Protein AF-A0A971T1R3-F1 (afdb_monomer)

Sequence (988 aa):
MELGKTYYGGVLCRIAMGVILSLLMGLSGWADGPVYNLPLEEPESTMHPMETPQSYTLPFDPGAYSFLIYDCGGDFSQNRIQEAMTHIGITQFTVCSAASPISLNLLQSHDILIVGWAHNGDKSGLDPNAIEDGITGRVILSGHDSDFHTVVPVAHDAAATLFIQKIDYILKGGSTGLLVCADIDNTFEQWLPESWGIVATNAGGEVVHEFTDEGLASGVYENLLPGMLSYWTAAYHNVFTEWGEEFVSFELGGSSETDVITIARPDTHGVYLIKTDNRDPNTCVVPNDEIVYTIHYSRMPESVTDLEGVVLVDILPPGVDFLYELFDESAYSDIDPNNIWEYLNDPNFVWPTFNYGAYDPITHTITWPLGHLAPGDSGSVSFVVQVNYKAEPNGTLTNIAELRDDMTVLARTRIQTPVCCWTNGRIYVDQFATGANTGTSWENAYIDLQSALARAANGCGEEIWVAAGWYCPGTHPTYTFKIPDGVSVYGGFAGWETFLEQRTLNAYPSILSGYISEMLRNETVVTMGHETLLDGFTVRDSSLERGQGILAEDVDFSLENCVVKTNFRYGVRALNSNVSIKWCVIDNNGFDGIYHDGNNVKAIIIKNSLILNNGQNGVYARLSTPQILNSQINFNGSEDVASSYGLYLFYPQAGTMIQNNTLAYNANQGIRVTDPNSPVEIRNCILWGNKLADGQDQMTGNVVAFYSCVYDPNDPYQTIPDLIWNNISCDPEFAYDGDPNMIIFRLIPGSPCIDRGDPSLSYEGQLDIDALPRVMGLNVDMGASEFNPDCSDVYNPWDFNADGLVNLYEFAKFSRAWLAHDPNDPAITDPNHLDHWYRTDPNSPGYVTDAQKAAWYPDGPLLNVIAFGDSEYRIDLADLMVFIEYSPWLWSACWRTDIWHQQAMGMMLTQPEIGGQELLAVESQESIAVAEEASPEEERETILGLLEQIDVFIDVGGDDAEAWTELKYLLELNLIELESTINQSEMY

Secondary structure (DSSP, 8-state):
-------------------SSS---------------------------------PPPSS-GGGSPEEEE----TT-SSHHHHHHHHTT----EEEBTTB---HHHHHT-SEEEEPP-TT---TT--HHHHHHH-SSEEEE--TTHHHHTTSTTSHHHHHHHHHHHHHHHHTTSSSSEEE--BTTB--TTTS-GGGTEEEETTTEEEE----HHHHHTSTTTT--GGGGTTTTS---PPP----TT-------TTS------------TTEEEEEE-SS-TTS-B-TT-EEEEEEEEEE-TT--S-EEEEEEEEE--TTEEE------TTS-TT--GGGHHHHHT-TT-----SSS-EEETTTTEEEEEEEEE-TT-EEEEEEEEEE-TTS-TT-EEEEEEEEE-SS-EEEEEEEEEEB---S-SEEEE-TT--S-SSSSSSTT-BSSHHHHHHHHHTTS-SEEEEESEEE---SSTT--EEPPTT-EEEEEE-S--SSGGG--TTTS-EEEE-EEETTEE-SEEEEPPTTEEEESEEEE---TTT-EEEEEES--EEEES-EEE--SSEEEEEES--EEEES-EEES-SS-SEEEE-TTT-EEEEES-EEES-SS-SEEEES-EEEEES-EEES-S-TT-TT--SEEEESPPTT-EEES-EEES-SS-SEEEES-SSPEEEES-EEES----TT--SEESSEEEES-EE--TTSTT--SPPTTT--B-S---BTTTT-TT--S--BPTT-TTTT-S-TTS--TT-B-TTS-BS-SSSSPPSSSS---TT------TT-SS-SSB-SHHHHHHHHHHHHTS-TT-TTS--TT-----S---TTSTTSS-HHHHHHH-SSS------SS---SS---HHHHHHHHHHS-TT-B-TT-HHHHHHHHHHHHT-----------------------PPPHHHHHHHHHHHHHHHHHHHHH--TTHHHHHHHHHHHHHHHHHHHHHHHHHTT-

Solvent-accessible surface area (backbone atoms only — not comparable to full-atom values): 55239 Å² total; per-residue (Å²): 142,86,85,84,88,84,89,92,86,83,86,85,88,83,89,80,89,79,90,88,91,85,86,82,86,80,91,81,84,89,82,91,85,83,88,86,88,84,80,95,74,88,78,77,87,77,73,73,74,80,71,72,82,69,78,57,82,66,98,61,68,65,87,80,52,43,37,34,35,36,49,24,36,34,88,89,30,76,62,41,46,60,53,24,39,45,56,55,66,47,83,70,67,48,83,29,26,55,93,45,47,63,44,41,67,60,42,68,72,28,52,30,43,38,38,35,69,44,68,87,28,49,60,82,16,47,45,22,66,38,46,58,79,19,44,85,40,34,31,38,38,53,22,74,54,27,39,55,27,36,71,39,94,87,46,32,71,38,18,40,49,37,50,50,48,53,52,49,41,46,72,73,63,47,33,57,25,63,45,67,39,76,44,61,89,56,59,78,72,88,35,64,41,60,69,30,28,52,44,69,44,101,80,27,38,65,37,74,79,46,88,29,73,59,18,57,72,45,25,63,45,49,47,63,54,79,75,80,58,71,62,57,90,50,98,62,62,64,85,78,91,78,71,72,101,80,75,60,83,59,81,86,67,87,93,55,101,51,79,63,86,68,73,83,64,43,71,40,79,42,51,48,58,48,52,49,64,77,68,57,93,92,51,60,45,48,67,74,39,76,45,44,40,36,41,39,40,36,26,39,64,86,45,92,68,68,44,66,60,28,30,39,37,36,41,56,36,83,27,43,43,81,51,80,84,79,71,66,63,88,79,56,87,84,67,59,83,93,52,50,74,69,54,76,72,38,94,82,62,81,73,89,86,66,75,76,46,52,76,38,85,88,81,35,31,34,38,34,81,64,33,69,49,44,54,53,41,69,54,71,46,59,52,46,30,30,29,34,90,50,41,44,59,62,36,67,48,58,35,38,39,35,35,26,40,93,87,45,81,56,40,71,34,59,44,76,44,45,26,34,67,76,67,90,33,56,32,24,28,26,70,81,40,79,53,65,54,53,15,76,38,51,60,22,5,16,54,43,65,67,60,54,36,55,40,27,61,73,73,55,30,44,34,38,44,31,22,45,46,82,46,56,58,56,91,48,43,86,34,41,42,58,44,34,64,57,28,35,39,39,31,4,26,88,58,78,75,90,53,83,84,71,48,42,49,82,83,15,49,15,32,42,32,10,61,65,52,100,90,40,31,11,27,34,27,30,34,59,22,37,64,18,36,46,29,26,33,36,31,23,35,12,15,75,92,63,11,20,17,32,38,31,68,74,26,31,37,37,38,31,51,25,35,28,32,53,6,46,20,24,17,34,38,35,32,46,21,40,38,38,41,30,51,25,38,28,33,45,6,50,24,27,18,30,35,34,38,7,58,92,62,22,32,39,37,38,32,33,24,43,26,29,49,5,41,19,17,18,32,34,37,29,37,13,20,43,31,40,31,19,21,38,26,28,43,3,21,35,77,90,43,95,83,14,18,11,34,33,34,37,36,40,38,87,76,52,39,41,32,22,25,28,22,32,44,6,45,17,28,23,34,38,43,41,78,52,87,56,73,44,59,35,33,12,23,28,35,42,78,29,34,56,63,95,94,52,54,44,54,49,58,61,63,47,71,27,18,18,36,46,46,33,94,91,46,52,71,35,63,61,58,42,95,86,45,37,30,28,14,28,72,55,45,46,39,62,70,90,47,91,61,52,86,74,77,38,57,39,85,84,28,61,33,60,52,46,16,64,76,87,63,88,54,85,93,39,51,20,57,82,71,42,60,46,60,74,67,93,23,29,29,29,15,17,35,61,62,48,86,95,44,69,53,62,66,54,96,69,29,80,61,52,79,45,42,25,50,68,67,49,45,52,59,52,49,51,63,51,60,75,58,74,93,76,49,87,91,59,77,69,90,85,60,96,75,85,93,78,89,87,56,86,80,48,94,80,68,69,55,72,69,57,55,46,70,73,52,82,83,73,87,75,68,78,88,79,93,81,86,83,76,93,75,67,71,49,72,68,52,52,47,46,48,69,74,71,42,64,77,69,38,62,23,60,80,54,56,74,59,57,53,53,54,56,54,58,64,69,70,71,72,89,80,88,82,90,76,87,83,76,86,85,80,87,75,87,85,85,78,93,62,94,68,75,50,72,68,58,51,49,55,49,51,54,59,47,50,63,53,49,52,56,55,45,72,67,59,62,98,58,31,65,60,48,51,53,52,47,54,54,53,55,53,48,49,55,53,51,54,54,53,54,61,47,63,78,72,111

Structure (mmCIF, N/CA/C/O backbone):
data_AF-A0A971T1R3-F1
#
_entry.id   AF-A0A971T1R3-F1
#
loop_
_atom_site.group_PDB
_atom_site.id
_atom_site.type_symbol
_atom_site.label_atom_id
_atom_site.label_alt_id
_atom_site.label_comp_id
_atom_site.label_asym_id
_atom_site.label_entity_id
_atom_site.label_seq_id
_atom_site.pdbx_PDB_ins_code
_atom_site.Cartn_x
_atom_site.Cartn_y
_atom_site.Cartn_z
_atom_site.occupancy
_atom_site.B_iso_or_equiv
_atom_site.auth_seq_id
_atom_site.auth_comp_id
_atom_site.auth_asym_id
_atom_site.auth_atom_id
_atom_site.pdbx_PDB_model_num
ATOM 1 N N . MET A 1 1 ? 15.178 53.257 -8.525 1.00 28.02 1 MET A N 1
ATOM 2 C CA . MET A 1 1 ? 16.301 53.873 -7.784 1.00 28.02 1 MET A CA 1
ATOM 3 C C . MET A 1 1 ? 16.025 53.679 -6.306 1.00 28.02 1 MET A C 1
ATOM 5 O O . MET A 1 1 ? 15.024 54.214 -5.860 1.00 28.02 1 MET A O 1
ATOM 9 N N . GLU A 1 2 ? 16.752 52.920 -5.495 1.00 28.77 2 GLU A N 1
ATOM 10 C CA . GLU A 1 2 ? 17.894 51.989 -5.602 1.00 28.77 2 GLU A CA 1
ATOM 11 C C . GLU A 1 2 ? 17.726 51.089 -4.355 1.00 28.77 2 GLU A C 1
ATOM 13 O O . GLU A 1 2 ? 17.559 51.616 -3.261 1.00 28.77 2 GLU A O 1
ATOM 18 N N . LEU A 1 3 ? 17.394 49.804 -4.493 1.00 27.48 3 LEU A N 1
ATOM 19 C CA . LEU A 1 3 ? 18.233 48.614 -4.734 1.00 27.48 3 LEU A CA 1
ATOM 20 C C . LEU A 1 3 ? 18.356 47.771 -3.454 1.00 27.48 3 LEU A C 1
ATOM 22 O O . LEU A 1 3 ? 19.045 48.134 -2.507 1.00 27.48 3 LEU A O 1
ATOM 26 N N . GLY A 1 4 ? 17.664 46.631 -3.473 1.00 24.95 4 GLY A N 1
ATOM 27 C CA . GLY A 1 4 ? 17.917 45.484 -2.609 1.00 24.95 4 GLY A CA 1
ATOM 28 C C . GLY A 1 4 ? 18.706 44.383 -3.331 1.00 24.95 4 GLY A C 1
ATOM 29 O O . GLY A 1 4 ? 19.222 44.607 -4.428 1.00 24.95 4 GLY A O 1
ATOM 30 N N . LYS A 1 5 ? 18.656 43.188 -2.714 1.00 32.66 5 LYS A N 1
ATOM 31 C CA . LYS A 1 5 ? 19.311 41.886 -3.007 1.00 32.66 5 LYS A CA 1
ATOM 32 C C . LYS A 1 5 ? 20.670 41.723 -2.283 1.00 32.66 5 LYS A C 1
ATOM 34 O O . LYS A 1 5 ? 21.462 42.652 -2.269 1.00 32.66 5 LYS A O 1
ATOM 39 N N . THR A 1 6 ? 20.989 40.614 -1.599 1.00 27.88 6 THR A N 1
ATOM 40 C CA . THR A 1 6 ? 20.612 39.206 -1.854 1.00 27.88 6 THR A CA 1
ATOM 41 C C . THR A 1 6 ? 20.855 38.287 -0.635 1.00 27.88 6 THR A C 1
ATOM 43 O O . THR A 1 6 ? 21.607 38.627 0.273 1.00 27.88 6 THR A O 1
ATOM 46 N N . TYR A 1 7 ? 20.206 37.122 -0.703 1.00 25.97 7 TYR A N 1
ATOM 47 C CA . TYR A 1 7 ? 20.211 35.901 0.121 1.00 25.97 7 TYR A CA 1
ATOM 48 C C . TYR A 1 7 ? 21.546 35.100 0.206 1.00 25.97 7 TYR A C 1
ATOM 50 O O . TYR A 1 7 ? 22.443 35.320 -0.604 1.00 25.97 7 TYR A O 1
ATOM 58 N N . TYR A 1 8 ? 21.527 34.075 1.089 1.00 25.67 8 TYR A N 1
ATOM 59 C CA . TYR A 1 8 ? 22.183 32.733 1.070 1.00 25.67 8 TYR A CA 1
ATOM 60 C C . TYR A 1 8 ? 23.347 32.383 2.034 1.00 25.67 8 TYR A C 1
ATOM 62 O O . TYR A 1 8 ? 24.337 33.099 2.148 1.00 25.67 8 TYR A O 1
ATOM 70 N N . GLY A 1 9 ? 23.233 31.170 2.615 1.00 24.12 9 GLY A N 1
ATOM 71 C CA . GLY A 1 9 ? 24.284 30.333 3.235 1.00 24.12 9 GLY A CA 1
ATOM 72 C C . GLY A 1 9 ? 23.959 29.951 4.692 1.00 24.12 9 GLY A C 1
ATOM 73 O O . GLY A 1 9 ? 23.741 30.838 5.500 1.00 24.12 9 GLY A O 1
ATOM 74 N N . GLY A 1 10 ? 23.894 28.702 5.162 1.00 22.72 10 GLY A N 1
ATOM 75 C CA . GLY A 1 10 ? 24.348 27.409 4.655 1.00 22.72 10 GLY A CA 1
ATOM 76 C C . GLY A 1 10 ? 24.992 26.597 5.801 1.00 22.72 10 GLY A C 1
ATOM 77 O O . GLY A 1 10 ? 25.873 27.103 6.484 1.00 22.72 10 GLY A O 1
ATOM 78 N N . VAL A 1 11 ? 24.582 25.329 5.926 1.00 22.95 11 VAL A N 1
ATOM 79 C CA . VAL A 1 11 ? 25.395 24.146 6.293 1.00 22.95 11 VAL A CA 1
ATOM 80 C C . VAL A 1 11 ? 25.710 23.802 7.769 1.00 22.95 11 VAL A C 1
ATOM 82 O O . VAL A 1 11 ? 26.473 24.436 8.492 1.00 22.95 11 VAL A O 1
ATOM 85 N N . LEU A 1 12 ? 25.175 22.622 8.093 1.00 21.34 12 LEU A N 1
ATOM 86 C CA . LEU A 1 12 ? 25.545 21.565 9.033 1.00 21.34 12 LEU A CA 1
ATOM 87 C C . LEU A 1 12 ? 27.029 21.089 9.000 1.00 21.34 12 LEU A C 1
ATOM 89 O O . LEU A 1 12 ? 27.522 20.632 7.978 1.00 21.34 12 LEU A O 1
ATOM 93 N N . CYS A 1 13 ? 27.605 20.957 10.205 1.00 24.38 13 CYS A N 1
ATOM 94 C CA . CYS A 1 13 ? 28.142 19.698 10.773 1.00 24.38 13 CYS A CA 1
ATOM 95 C C . CYS A 1 13 ? 29.623 19.244 10.588 1.00 24.38 13 CYS A C 1
ATOM 97 O O . CYS A 1 13 ? 30.239 19.359 9.535 1.00 24.38 13 CYS A O 1
ATOM 99 N N . ARG A 1 14 ? 30.057 18.530 11.653 1.00 24.84 14 ARG A N 1
ATOM 100 C CA . ARG A 1 14 ? 31.106 17.483 11.813 1.00 24.84 14 ARG A CA 1
ATOM 101 C C . ARG A 1 14 ? 32.493 17.934 12.308 1.00 24.84 14 ARG A C 1
ATOM 103 O O . ARG A 1 14 ? 33.196 18.678 11.647 1.00 24.84 14 ARG A O 1
ATOM 110 N N . ILE A 1 15 ? 32.858 17.659 13.570 1.00 24.56 15 ILE A N 1
ATOM 111 C CA . ILE A 1 15 ? 33.288 16.376 14.195 1.00 24.56 15 ILE A CA 1
ATOM 112 C C . ILE A 1 15 ? 34.679 15.923 13.713 1.00 24.56 15 ILE A C 1
ATOM 114 O O . ILE A 1 15 ? 34.805 15.437 12.597 1.00 24.56 15 ILE A O 1
ATOM 118 N N . ALA A 1 16 ? 35.690 16.013 14.595 1.00 22.55 16 ALA A N 1
ATOM 119 C CA . ALA A 1 16 ? 36.460 14.874 15.141 1.00 22.55 16 ALA A CA 1
ATOM 120 C C . ALA A 1 16 ? 37.848 15.284 15.688 1.00 22.55 16 ALA A C 1
ATOM 122 O O . ALA A 1 16 ? 38.631 15.882 14.964 1.00 22.55 16 ALA A O 1
ATOM 123 N N . MET A 1 17 ? 38.132 14.835 16.926 1.00 22.11 17 MET A N 1
ATOM 124 C CA . MET A 1 17 ? 39.431 14.414 17.510 1.00 22.11 17 MET A CA 1
ATOM 125 C C . MET A 1 17 ? 40.648 15.368 17.418 1.00 22.11 17 MET A C 1
ATOM 127 O O . MET A 1 17 ? 41.013 15.855 16.367 1.00 22.11 17 MET A O 1
ATOM 131 N N . GLY A 1 18 ? 41.458 15.608 18.447 1.00 22.59 18 GLY A N 1
ATOM 132 C CA . GLY A 1 18 ? 41.630 14.963 19.735 1.00 22.59 18 GLY A CA 1
ATOM 133 C C . GLY A 1 18 ? 43.024 15.300 20.295 1.00 22.59 18 GLY A C 1
ATOM 134 O O . GLY A 1 18 ? 43.952 15.589 19.547 1.00 22.59 18 GLY A O 1
ATOM 135 N N . VAL A 1 19 ? 43.136 15.161 21.618 1.00 24.97 19 VAL A N 1
ATOM 136 C CA . VAL A 1 19 ? 44.357 14.870 22.391 1.00 24.97 19 VAL A CA 1
ATOM 137 C C . VAL A 1 19 ? 45.365 16.012 22.594 1.00 24.97 19 VAL A C 1
ATOM 139 O O . VAL A 1 19 ? 46.059 16.435 21.682 1.00 24.97 19 VAL A O 1
ATOM 142 N N . ILE A 1 20 ? 45.472 16.436 23.858 1.00 26.27 20 ILE A N 1
ATOM 143 C CA . ILE A 1 20 ? 46.670 16.566 24.722 1.00 26.27 20 ILE A CA 1
ATOM 144 C C . ILE A 1 20 ? 46.106 17.247 25.985 1.00 26.27 20 ILE A C 1
ATOM 146 O O . ILE A 1 20 ? 45.843 18.441 25.989 1.00 26.27 20 ILE A O 1
ATOM 150 N N . LEU A 1 21 ? 45.693 16.520 27.023 1.00 25.88 21 LEU A N 1
ATOM 151 C CA . LEU A 1 21 ? 46.575 16.230 28.162 1.00 25.88 21 LEU A CA 1
ATOM 152 C C . LEU A 1 21 ? 45.940 15.170 29.086 1.00 25.88 21 LEU A C 1
ATOM 154 O O . LEU A 1 21 ? 45.916 15.289 30.307 1.00 25.88 21 LEU A O 1
ATOM 158 N N . SER A 1 22 ? 45.431 14.098 28.489 1.00 25.42 22 SER A N 1
ATOM 159 C CA . SER A 1 22 ? 45.096 12.865 29.199 1.00 25.42 22 SER A CA 1
ATOM 160 C C . SER A 1 22 ? 45.892 11.747 28.562 1.00 25.42 22 SER A C 1
ATOM 162 O O . SER A 1 22 ? 45.517 11.261 27.503 1.00 25.42 22 SER A O 1
ATOM 164 N N . LEU A 1 23 ? 47.030 11.427 29.176 1.00 27.66 23 LEU A N 1
ATOM 165 C CA . LEU A 1 23 ? 47.640 10.100 29.290 1.00 27.66 23 LEU A CA 1
ATOM 166 C C . LEU A 1 23 ? 49.127 10.302 29.551 1.00 27.66 23 LEU A C 1
ATOM 168 O O . LEU A 1 23 ? 49.875 10.665 28.651 1.00 27.66 23 LEU A O 1
ATOM 172 N N . LEU A 1 24 ? 49.543 10.058 30.790 1.00 23.45 24 LEU A N 1
ATOM 173 C CA . LEU A 1 24 ? 50.578 9.071 31.092 1.00 23.45 24 LEU A CA 1
ATOM 174 C C . LEU A 1 24 ? 50.756 8.992 32.615 1.00 23.45 24 LEU A C 1
ATOM 176 O O . LEU A 1 24 ? 51.486 9.768 33.212 1.00 23.45 24 LEU A O 1
ATOM 180 N N . MET A 1 25 ? 50.082 7.984 33.173 1.00 27.28 25 MET A N 1
ATOM 181 C CA . MET A 1 25 ? 50.642 7.009 34.114 1.00 27.28 25 MET A CA 1
ATOM 182 C C . MET A 1 25 ? 51.097 7.442 35.516 1.00 27.28 25 MET A C 1
ATOM 184 O O . MET A 1 25 ? 51.900 8.344 35.707 1.00 27.28 25 MET A O 1
ATOM 188 N N . GLY A 1 26 ? 50.749 6.567 36.465 1.00 23.34 26 GLY A N 1
ATOM 189 C CA . GLY A 1 26 ? 51.622 6.203 37.584 1.00 23.34 26 GLY A CA 1
ATOM 190 C C . GLY A 1 26 ? 51.028 6.569 38.938 1.00 23.34 26 GLY A C 1
ATOM 191 O O . GLY A 1 26 ? 51.016 7.729 39.314 1.00 23.34 26 GLY A O 1
ATOM 192 N N . LEU A 1 27 ? 50.397 5.628 39.641 1.00 29.19 27 LEU A N 1
ATOM 193 C CA . LEU A 1 27 ? 51.065 4.721 40.591 1.00 29.19 27 LEU A CA 1
ATOM 194 C C . LEU A 1 27 ? 51.827 5.449 41.711 1.00 29.19 27 LEU A C 1
ATOM 196 O O . LEU A 1 27 ? 52.984 5.802 41.528 1.00 29.19 27 LEU A O 1
ATOM 200 N N . SER A 1 28 ? 51.190 5.548 42.881 1.00 29.67 28 SER A N 1
ATOM 201 C CA . SER A 1 28 ? 51.757 5.450 44.246 1.00 29.67 28 SER A CA 1
ATOM 202 C C . SER A 1 28 ? 50.692 6.006 45.203 1.00 29.67 28 SER A C 1
ATOM 204 O O . SER A 1 28 ? 50.191 7.093 44.961 1.00 29.67 28 SER A O 1
ATOM 206 N N . GLY A 1 29 ? 50.217 5.338 46.249 1.00 25.11 29 GLY A N 1
ATOM 207 C CA . GLY A 1 29 ? 50.960 4.518 47.191 1.00 25.11 29 GLY A CA 1
ATOM 208 C C . GLY A 1 29 ? 51.203 5.315 48.481 1.00 25.11 29 GLY A C 1
ATOM 209 O O . GLY A 1 29 ? 52.072 6.175 48.489 1.00 25.11 29 GLY A O 1
ATOM 210 N N . TRP A 1 30 ? 50.466 4.933 49.535 1.00 28.78 30 TRP A N 1
ATOM 211 C CA . TRP A 1 30 ? 50.853 4.901 50.962 1.00 28.78 30 TRP A CA 1
ATOM 212 C C . TRP A 1 30 ? 50.814 6.175 51.826 1.00 28.78 30 TRP A C 1
ATOM 214 O O . TRP A 1 30 ? 51.457 7.172 51.518 1.00 28.78 30 TRP A O 1
ATOM 224 N N . ALA A 1 31 ? 50.145 6.065 52.987 1.00 28.81 31 ALA A N 1
ATOM 225 C CA . ALA A 1 31 ? 50.760 5.982 54.336 1.00 28.81 31 ALA A CA 1
ATOM 226 C C . ALA A 1 31 ? 49.638 5.983 55.415 1.00 28.81 31 ALA A C 1
ATOM 228 O O . ALA A 1 31 ? 48.834 6.908 55.449 1.00 28.81 31 ALA A O 1
ATOM 229 N N . ASP A 1 32 ? 49.391 4.861 56.111 1.00 32.34 32 ASP A N 1
ATOM 230 C CA . ASP A 1 32 ? 49.854 4.522 57.487 1.00 32.34 32 ASP A CA 1
ATOM 231 C C . ASP A 1 32 ? 49.261 5.429 58.590 1.00 32.34 32 ASP A C 1
ATOM 233 O O . ASP A 1 32 ? 49.448 6.637 58.544 1.00 32.34 32 ASP A O 1
ATOM 237 N N . GLY A 1 33 ? 48.582 4.996 59.665 1.00 27.58 33 GLY A N 1
ATOM 238 C CA . GLY A 1 33 ? 48.278 3.723 60.356 1.00 27.58 33 GLY A CA 1
ATOM 239 C C . GLY A 1 33 ? 47.533 4.089 61.682 1.00 27.58 33 GLY A C 1
ATOM 240 O O . GLY A 1 33 ? 47.125 5.247 61.793 1.00 27.58 33 GLY A O 1
ATOM 241 N N . PRO A 1 34 ? 47.373 3.234 62.728 1.00 37.88 34 PRO A N 1
ATOM 242 C CA . PRO A 1 34 ? 47.804 1.848 62.882 1.00 37.88 34 PRO A CA 1
ATOM 243 C C . PRO A 1 34 ? 46.690 0.829 63.238 1.00 37.88 34 PRO A C 1
ATOM 245 O O . PRO A 1 34 ? 45.784 1.061 64.032 1.00 37.88 34 PRO A O 1
ATOM 248 N N . VAL A 1 35 ? 46.882 -0.353 62.660 1.00 28.17 35 VAL A N 1
ATOM 249 C CA . VAL A 1 35 ? 46.725 -1.730 63.161 1.00 28.17 35 VAL A CA 1
ATOM 250 C C . VAL A 1 35 ? 46.321 -1.933 64.637 1.00 28.17 35 VAL A C 1
ATOM 252 O O . VAL A 1 35 ? 47.085 -1.616 65.548 1.00 28.17 35 VAL A O 1
ATOM 255 N N . TYR A 1 36 ? 45.236 -2.692 64.843 1.00 30.34 36 TYR A N 1
ATOM 256 C CA . TYR A 1 36 ? 45.192 -3.758 65.851 1.00 30.34 36 TYR A CA 1
ATOM 257 C C . TYR A 1 36 ? 44.964 -5.098 65.149 1.00 30.34 36 TYR A C 1
ATOM 259 O O . TYR A 1 36 ? 44.066 -5.245 64.329 1.00 30.34 36 TYR A O 1
ATOM 267 N N . ASN A 1 37 ? 45.835 -6.053 65.461 1.00 29.23 37 ASN A N 1
ATOM 268 C CA . ASN A 1 37 ? 45.929 -7.371 64.856 1.00 29.23 37 ASN A CA 1
ATOM 269 C C . ASN A 1 37 ? 45.649 -8.399 65.956 1.00 29.23 37 ASN A C 1
ATOM 271 O O . ASN A 1 37 ? 46.460 -8.474 66.875 1.00 29.23 37 ASN A O 1
ATOM 275 N N . LEU A 1 38 ? 44.557 -9.164 65.879 1.00 28.25 38 LEU A N 1
ATOM 276 C CA . LEU A 1 38 ? 44.399 -10.488 66.504 1.00 28.25 38 LEU A CA 1
ATOM 277 C C . LEU A 1 38 ? 43.391 -11.324 65.672 1.00 28.25 38 LEU A C 1
ATOM 279 O O . LEU A 1 38 ? 42.571 -10.740 64.971 1.00 28.25 38 LEU A O 1
ATOM 283 N N . PRO A 1 39 ? 43.531 -12.663 65.656 1.00 29.45 39 PRO A N 1
ATOM 284 C CA . PRO A 1 39 ? 43.534 -13.471 64.432 1.00 29.45 39 PRO A CA 1
ATOM 285 C C . PRO A 1 39 ? 42.185 -14.090 64.036 1.00 29.45 39 PRO A C 1
ATOM 287 O O . PRO A 1 39 ? 41.270 -14.200 64.843 1.00 29.45 39 PRO A O 1
ATOM 290 N N . LEU A 1 40 ? 42.142 -14.544 62.777 1.00 35.88 40 LEU A N 1
ATOM 291 C CA . LEU A 1 40 ? 41.121 -15.393 62.161 1.00 35.88 40 LEU A CA 1
ATOM 292 C C . LEU A 1 40 ? 40.781 -16.623 63.022 1.00 35.88 40 LEU A C 1
ATOM 294 O O . LEU A 1 40 ? 41.585 -17.549 63.123 1.00 35.88 40 LEU A O 1
ATOM 298 N N . GLU A 1 41 ? 39.554 -16.656 63.529 1.00 30.75 41 GLU A N 1
ATOM 299 C CA . GLU A 1 41 ? 38.770 -17.879 63.690 1.00 30.75 41 GLU A CA 1
ATOM 300 C C . GLU A 1 41 ? 37.434 -17.631 62.984 1.00 30.75 41 GLU A C 1
ATOM 302 O O . GLU A 1 41 ? 36.689 -16.729 63.361 1.00 30.75 41 GLU A O 1
ATOM 307 N N . GLU A 1 42 ? 37.155 -18.387 61.922 1.00 40.94 42 GLU A N 1
ATOM 308 C CA . GLU A 1 42 ? 35.785 -18.544 61.439 1.00 40.94 42 GLU A CA 1
ATOM 309 C C . GLU A 1 42 ? 34.997 -19.358 62.471 1.00 40.94 42 GLU A C 1
ATOM 311 O O . GLU A 1 42 ? 35.469 -20.423 62.883 1.00 40.94 42 GLU A O 1
ATOM 316 N N . PRO A 1 43 ? 33.770 -18.947 62.819 1.00 31.45 43 PRO A N 1
ATOM 317 C CA . PRO A 1 43 ? 32.744 -19.892 63.190 1.00 31.45 43 PRO A CA 1
ATOM 318 C C . PRO A 1 43 ? 31.650 -19.873 62.124 1.00 31.45 43 PRO A C 1
ATOM 320 O O . PRO A 1 43 ? 30.950 -18.885 61.920 1.00 31.45 43 PRO A O 1
ATOM 323 N N . GLU A 1 44 ? 31.598 -20.999 61.425 1.00 30.98 44 GLU A N 1
ATOM 324 C CA . GLU A 1 44 ? 30.424 -21.696 60.910 1.00 30.98 44 GLU A CA 1
ATOM 325 C C . GLU A 1 44 ? 29.108 -20.909 60.849 1.00 30.98 44 GLU A C 1
ATOM 327 O O . GLU A 1 44 ? 28.544 -20.460 61.847 1.00 30.98 44 GLU A O 1
ATOM 332 N N . SER A 1 45 ? 28.564 -20.883 59.633 1.00 34.00 45 SER A N 1
ATOM 333 C CA . SER A 1 45 ? 27.184 -20.557 59.315 1.00 34.00 45 SER A CA 1
ATOM 334 C C . SER A 1 45 ? 26.195 -21.202 60.293 1.00 34.00 45 SER A C 1
ATOM 336 O O . SER A 1 45 ? 25.833 -22.373 60.156 1.00 34.00 45 SER A O 1
ATOM 338 N N . THR A 1 46 ? 25.650 -20.420 61.216 1.00 30.83 46 THR A N 1
ATOM 339 C CA . THR A 1 46 ? 24.295 -20.673 61.697 1.00 30.83 46 THR A CA 1
ATOM 340 C C . THR A 1 46 ? 23.348 -20.019 60.705 1.00 30.83 46 THR A C 1
ATOM 342 O O . THR A 1 46 ? 22.984 -18.854 60.850 1.00 30.83 46 THR A O 1
ATOM 345 N N . MET A 1 47 ? 22.983 -20.777 59.663 1.00 28.77 47 MET A N 1
ATOM 346 C CA . MET A 1 47 ? 21.731 -20.541 58.950 1.00 28.77 47 MET A CA 1
ATOM 347 C C . MET A 1 47 ? 20.636 -20.502 60.015 1.00 28.77 47 MET A C 1
ATOM 349 O O . MET A 1 47 ? 20.323 -21.527 60.624 1.00 28.77 47 MET A O 1
ATOM 353 N N . HIS A 1 48 ? 20.064 -19.323 60.248 1.00 29.28 48 HIS A N 1
ATOM 354 C CA . HIS A 1 48 ? 18.696 -19.287 60.730 1.00 29.28 48 HIS A CA 1
ATOM 355 C C . HIS A 1 48 ? 17.870 -20.065 59.697 1.00 29.28 48 HIS A C 1
ATOM 357 O O . HIS A 1 48 ? 18.036 -19.820 58.497 1.00 29.28 48 HIS A O 1
ATOM 363 N N . PRO A 1 49 ? 17.083 -21.074 60.108 1.00 30.52 49 PRO A N 1
ATOM 364 C CA . PRO A 1 49 ? 16.217 -21.761 59.169 1.00 30.52 49 PRO A CA 1
ATOM 365 C C . PRO A 1 49 ? 15.346 -20.699 58.501 1.00 30.52 49 PRO A C 1
ATOM 367 O O . PRO A 1 49 ? 14.792 -19.853 59.199 1.00 30.52 49 PRO A O 1
ATOM 370 N N . MET A 1 50 ? 15.277 -20.733 57.164 1.00 33.06 50 MET A N 1
ATOM 371 C CA . MET A 1 50 ? 14.222 -20.049 56.424 1.00 33.06 50 MET A CA 1
ATOM 372 C C . MET A 1 50 ? 12.916 -20.404 57.123 1.00 33.06 50 MET A C 1
ATOM 374 O O . MET A 1 50 ? 12.533 -21.579 57.155 1.00 33.06 50 MET A O 1
ATOM 378 N N . GLU A 1 51 ? 12.300 -19.409 57.753 1.00 34.41 51 GLU A N 1
ATOM 379 C CA . GLU A 1 51 ? 10.936 -19.546 58.215 1.00 34.41 51 GLU A CA 1
ATOM 380 C C . GLU A 1 51 ? 10.108 -19.991 57.009 1.00 34.41 51 GLU A C 1
ATOM 382 O O . GLU A 1 51 ? 10.302 -19.536 55.880 1.00 34.41 51 GLU A O 1
ATOM 387 N N . THR A 1 52 ? 9.263 -20.989 57.238 1.00 37.91 52 THR A N 1
ATOM 388 C CA . THR A 1 52 ? 8.242 -21.427 56.287 1.00 37.91 52 THR A CA 1
ATOM 389 C C . THR A 1 52 ? 7.574 -20.205 55.654 1.00 37.91 52 THR A C 1
ATOM 391 O O . THR A 1 52 ? 7.235 -19.305 56.422 1.00 37.91 52 THR A O 1
ATOM 394 N N . PRO A 1 53 ? 7.359 -20.156 54.323 1.00 44.44 53 PRO A N 1
ATOM 395 C CA . PRO A 1 53 ? 6.681 -19.023 53.703 1.00 44.44 53 PRO A CA 1
ATOM 396 C C . PRO A 1 53 ? 5.348 -18.816 54.423 1.00 44.44 53 PRO A C 1
ATOM 398 O O . PRO A 1 53 ? 4.510 -19.723 54.441 1.00 44.44 53 PRO A O 1
ATOM 401 N N . GLN A 1 54 ? 5.194 -17.673 55.096 1.00 54.66 54 GLN A N 1
ATOM 402 C CA . GLN A 1 54 ? 3.903 -17.285 55.642 1.00 54.66 54 GLN A CA 1
ATOM 403 C C . GLN A 1 54 ? 2.928 -17.230 54.463 1.00 54.66 54 GLN A C 1
ATOM 405 O O . GLN A 1 54 ? 3.172 -16.530 53.485 1.00 54.66 54 GLN A O 1
ATOM 410 N N . SER A 1 55 ? 1.845 -18.005 54.521 1.00 60.56 55 SER A N 1
ATOM 411 C CA . SER A 1 55 ? 0.750 -17.851 53.569 1.00 60.56 55 SER A CA 1
ATOM 412 C C . SER A 1 55 ? -0.222 -16.822 54.131 1.00 60.56 55 SER A C 1
ATOM 414 O O . SER A 1 55 ? -0.919 -17.106 55.112 1.00 60.56 55 SER A O 1
ATOM 416 N N . TYR A 1 56 ? -0.286 -15.645 53.520 1.00 74.50 56 TYR A N 1
ATOM 417 C CA . TYR A 1 56 ? -1.341 -14.687 53.815 1.00 74.50 56 TYR A CA 1
ATOM 418 C C . TYR A 1 56 ? -2.671 -15.200 53.251 1.00 74.50 56 TYR A C 1
ATOM 420 O O . TYR A 1 56 ? -2.724 -15.779 52.167 1.00 74.50 56 TYR A O 1
ATOM 428 N N . THR A 1 57 ? -3.755 -15.040 54.011 1.00 77.56 57 THR A N 1
ATOM 429 C CA . THR A 1 57 ? -5.104 -15.329 53.502 1.00 77.56 57 THR A CA 1
ATOM 430 C C . THR A 1 57 ? -5.645 -14.059 52.867 1.00 77.56 57 THR A C 1
ATOM 432 O O . THR A 1 57 ? -5.815 -13.060 53.564 1.00 77.56 57 THR A O 1
ATOM 435 N N . LEU A 1 58 ? -5.908 -14.095 51.561 1.00 82.94 58 LEU A N 1
ATOM 436 C CA . LEU A 1 58 ? -6.497 -12.967 50.849 1.00 82.94 58 LEU A CA 1
ATOM 437 C C . LEU A 1 58 ? -8.020 -12.932 51.091 1.00 82.94 58 LEU A C 1
ATOM 439 O O . LEU A 1 58 ? -8.671 -13.975 51.002 1.00 82.94 58 LEU A O 1
ATOM 443 N N . PRO A 1 59 ? -8.606 -11.761 51.401 1.00 78.62 59 PRO A N 1
ATOM 444 C CA . PRO A 1 59 ? -10.056 -11.594 51.560 1.00 78.62 59 PRO A CA 1
ATOM 445 C C . PRO A 1 59 ? -10.822 -11.584 50.220 1.00 78.62 59 PRO A C 1
ATOM 447 O O . PRO A 1 59 ? -12.050 -11.515 50.214 1.00 78.62 59 PRO A O 1
ATOM 450 N N . PHE A 1 60 ? -10.107 -11.696 49.100 1.00 77.50 60 PHE A N 1
ATOM 451 C CA . PHE A 1 60 ? -10.607 -11.776 47.730 1.00 77.50 60 PHE A CA 1
ATOM 452 C C . PHE A 1 60 ? -9.939 -12.945 46.989 1.00 77.50 60 PHE A C 1
ATOM 454 O O . PHE A 1 60 ? -8.876 -13.418 47.393 1.00 77.50 60 PHE A O 1
ATOM 461 N N . ASP A 1 61 ? -10.552 -13.402 45.893 1.00 80.06 61 ASP A N 1
ATOM 462 C CA . ASP A 1 61 ? -9.928 -14.369 44.985 1.00 80.06 61 ASP A CA 1
ATOM 463 C C . ASP A 1 61 ? -8.977 -13.636 44.022 1.00 80.06 61 ASP A C 1
ATOM 465 O O . ASP A 1 61 ? -9.453 -12.877 43.176 1.00 80.06 61 ASP A O 1
ATOM 469 N N . PRO A 1 62 ? -7.647 -13.828 44.114 1.00 79.31 62 PRO A N 1
ATOM 470 C CA . PRO A 1 62 ? -6.707 -13.180 43.204 1.00 79.31 62 PRO A CA 1
ATOM 471 C C . PRO A 1 62 ? -6.829 -13.689 41.761 1.00 79.31 62 PRO A C 1
ATOM 473 O O . PRO A 1 62 ? -6.365 -13.013 40.855 1.00 79.31 62 PRO A O 1
ATOM 476 N N . GLY A 1 63 ? -7.434 -14.860 41.522 1.00 77.31 63 GLY A N 1
ATOM 477 C CA . GLY A 1 63 ? -7.667 -15.383 40.172 1.00 77.31 63 GLY A CA 1
ATOM 478 C C . GLY A 1 63 ? -8.857 -14.744 39.454 1.00 77.31 63 GLY A C 1
ATOM 479 O O . GLY A 1 63 ? -9.011 -14.941 38.253 1.00 77.31 63 GLY A O 1
ATOM 480 N N . ALA A 1 64 ? -9.688 -13.985 40.173 1.00 77.44 64 ALA A N 1
ATOM 481 C CA . ALA A 1 64 ? -10.839 -13.282 39.612 1.00 77.44 64 ALA A CA 1
ATOM 482 C C . ALA A 1 64 ? -10.484 -11.906 39.023 1.00 77.44 64 ALA A C 1
ATOM 484 O O . ALA A 1 64 ? -11.367 -11.250 38.478 1.00 77.44 64 ALA A O 1
ATOM 485 N N . TYR A 1 65 ? -9.225 -11.468 39.153 1.00 79.69 65 TYR A N 1
ATOM 486 C CA . TYR A 1 65 ? -8.768 -10.149 38.727 1.00 79.69 65 TYR A CA 1
ATOM 487 C C . TYR A 1 65 ? -7.443 -10.236 37.973 1.00 79.69 65 TYR A C 1
ATOM 489 O O . TYR A 1 65 ? -6.566 -11.042 38.287 1.00 79.69 65 TYR A O 1
ATOM 497 N N . SER A 1 66 ? -7.283 -9.356 36.999 1.00 82.38 66 SER A N 1
ATOM 498 C CA . SER A 1 66 ? -6.070 -9.166 36.218 1.00 82.38 66 SER A CA 1
ATOM 499 C C . SER A 1 66 ? -5.250 -8.006 36.792 1.00 82.38 66 SER A C 1
ATOM 501 O O . SER A 1 66 ? -5.694 -6.860 36.860 1.00 82.38 66 SER A O 1
ATOM 503 N N . PHE A 1 67 ? -4.033 -8.313 37.243 1.00 87.00 67 PHE A N 1
ATOM 504 C CA . PHE A 1 67 ? -3.139 -7.351 37.888 1.00 87.00 67 PHE A CA 1
ATOM 505 C C . PHE A 1 67 ? -2.084 -6.856 36.899 1.00 87.00 67 PHE A C 1
ATOM 507 O O . PHE A 1 67 ? -1.289 -7.642 36.386 1.00 87.00 67 PHE A O 1
ATOM 514 N N . LEU A 1 68 ? -2.042 -5.551 36.670 1.00 89.19 68 LEU A N 1
ATOM 515 C CA . LEU A 1 68 ? -0.956 -4.848 36.001 1.00 89.19 68 LEU A CA 1
ATOM 516 C C . LEU A 1 68 ? -0.088 -4.191 37.072 1.00 89.19 68 LEU A C 1
ATOM 518 O O . LEU A 1 68 ? -0.607 -3.507 37.950 1.00 89.19 68 LEU A O 1
ATOM 522 N N . ILE A 1 69 ? 1.226 -4.374 37.027 1.00 89.62 69 ILE A N 1
ATOM 523 C CA . ILE A 1 69 ? 2.142 -3.709 37.953 1.00 89.62 69 ILE A CA 1
ATOM 524 C C . ILE A 1 69 ? 3.180 -2.898 37.194 1.00 89.62 69 ILE A C 1
ATOM 526 O O . ILE A 1 69 ? 3.724 -3.360 36.195 1.00 89.62 69 ILE A O 1
ATOM 530 N N . TYR A 1 70 ? 3.472 -1.695 37.675 1.00 87.12 70 TYR A N 1
ATOM 531 C CA . TYR A 1 70 ? 4.552 -0.872 37.147 1.00 87.12 70 TYR A CA 1
ATOM 532 C C . TYR A 1 70 ? 5.727 -0.881 38.118 1.00 87.12 70 TYR A C 1
ATOM 534 O O . TYR A 1 70 ? 5.615 -0.441 39.266 1.00 87.12 70 TYR A O 1
ATOM 542 N N . ASP A 1 71 ? 6.856 -1.399 37.652 1.00 86.62 71 ASP A N 1
ATOM 543 C CA . ASP A 1 71 ? 8.099 -1.448 38.403 1.00 86.62 71 ASP A CA 1
ATOM 544 C C . ASP A 1 71 ? 8.970 -0.234 38.069 1.00 86.62 71 ASP A C 1
ATOM 546 O O . ASP A 1 71 ? 9.554 -0.129 36.988 1.00 86.62 71 ASP A O 1
ATOM 550 N N . CYS A 1 72 ? 9.053 0.686 39.028 1.00 77.12 72 CYS A N 1
ATOM 551 C CA . CYS A 1 72 ? 9.825 1.916 38.909 1.00 77.12 72 CYS A CA 1
ATOM 552 C C . CYS A 1 72 ? 11.349 1.707 39.056 1.00 77.12 72 CYS A C 1
ATOM 554 O O . CYS A 1 72 ? 12.112 2.634 38.791 1.00 77.12 72 CYS A O 1
ATOM 556 N N . GLY A 1 73 ? 11.845 0.551 39.513 1.00 73.75 73 GLY A N 1
ATOM 557 C CA . GLY A 1 73 ? 13.272 0.391 39.844 1.00 73.75 73 GLY A CA 1
ATOM 558 C C . GLY A 1 73 ? 13.711 1.227 41.063 1.00 73.75 73 GLY A C 1
ATOM 559 O O . GLY A 1 73 ? 12.966 1.309 42.033 1.00 73.75 73 GLY A O 1
ATOM 560 N N . GLY A 1 74 ? 14.915 1.824 41.056 1.00 70.19 74 GLY A N 1
ATOM 561 C CA . GLY A 1 74 ? 15.405 2.749 42.104 1.00 70.19 74 GLY A CA 1
ATOM 562 C C . GLY A 1 74 ? 16.668 2.312 42.871 1.00 70.19 74 GLY A C 1
ATOM 563 O O . GLY A 1 74 ? 17.180 1.204 42.694 1.00 70.19 74 GLY A O 1
ATOM 564 N N . ASP A 1 75 ? 17.175 3.197 43.744 1.00 57.94 75 ASP A N 1
ATOM 565 C CA . ASP A 1 75 ? 18.480 3.055 44.434 1.00 57.94 75 ASP A CA 1
ATOM 566 C C . ASP A 1 75 ? 18.572 1.832 45.371 1.00 57.94 75 ASP A C 1
ATOM 568 O O . ASP A 1 75 ? 19.669 1.367 45.698 1.00 57.94 75 ASP A O 1
ATOM 572 N N . PHE A 1 76 ? 17.425 1.281 45.783 1.00 56.22 76 PHE A N 1
ATOM 573 C CA . PHE A 1 76 ? 17.322 0.164 46.731 1.00 56.22 76 PHE A CA 1
ATOM 574 C C . PHE A 1 76 ? 16.456 -1.011 46.218 1.00 56.22 76 PHE A C 1
ATOM 576 O O . PHE A 1 76 ? 16.183 -1.956 46.972 1.00 56.22 76 PHE A O 1
ATOM 583 N N . SER A 1 77 ? 16.026 -0.989 44.947 1.00 56.25 77 SER A N 1
ATOM 584 C CA . SER A 1 77 ? 14.948 -1.848 44.433 1.00 56.25 77 SER A CA 1
ATOM 585 C C . SER A 1 77 ? 15.053 -2.151 42.931 1.00 56.25 77 SER A C 1
ATOM 587 O O . SER A 1 77 ? 14.819 -1.297 42.090 1.00 56.25 77 SER A O 1
ATOM 589 N N . GLN A 1 78 ? 15.320 -3.408 42.574 1.00 63.28 78 GLN A N 1
ATOM 590 C CA . GLN A 1 78 ? 14.872 -3.990 41.300 1.00 63.28 78 GLN A CA 1
ATOM 591 C C . GLN A 1 78 ? 13.837 -5.060 41.665 1.00 63.28 78 GLN A C 1
ATOM 593 O O . GLN A 1 78 ? 14.110 -5.848 42.571 1.00 63.28 78 GLN A O 1
ATOM 598 N N . ASN A 1 79 ? 12.670 -5.093 41.016 1.00 74.50 79 ASN A N 1
ATOM 599 C CA . ASN A 1 79 ? 11.634 -6.122 41.204 1.00 74.50 79 ASN A CA 1
ATOM 600 C C . ASN A 1 79 ? 10.908 -6.140 42.563 1.00 74.50 79 ASN A C 1
ATOM 602 O O . ASN A 1 79 ? 10.212 -7.108 42.863 1.00 74.50 79 ASN A O 1
ATOM 606 N N . ARG A 1 80 ? 11.006 -5.096 43.399 1.00 78.12 80 ARG A N 1
ATOM 607 C CA . ARG A 1 80 ? 10.417 -5.113 44.759 1.00 78.12 80 ARG A CA 1
ATOM 608 C C . ARG A 1 80 ? 8.910 -5.309 44.773 1.00 78.12 80 ARG A C 1
ATOM 610 O O . ARG A 1 80 ? 8.413 -6.127 45.541 1.00 78.12 80 ARG A O 1
ATOM 617 N N . ILE A 1 81 ? 8.200 -4.613 43.896 1.00 82.81 81 ILE A N 1
ATOM 618 C CA . ILE A 1 81 ? 6.751 -4.758 43.785 1.00 82.81 81 ILE A CA 1
ATOM 619 C C . ILE A 1 81 ? 6.362 -6.182 43.357 1.00 82.81 81 ILE A C 1
ATOM 621 O O . ILE A 1 81 ? 5.404 -6.747 43.874 1.00 82.81 81 ILE A O 1
ATOM 625 N N . GLN A 1 82 ? 7.166 -6.822 42.504 1.00 88.19 82 GLN A N 1
ATOM 626 C CA . GLN A 1 82 ? 6.968 -8.212 42.081 1.00 88.19 82 GLN A CA 1
ATOM 627 C C . GLN A 1 82 ? 7.181 -9.185 43.256 1.00 88.19 82 GLN A C 1
ATOM 629 O O . GLN A 1 82 ? 6.405 -10.128 43.445 1.00 88.19 82 GLN A O 1
ATOM 634 N N . GLU A 1 83 ? 8.221 -8.948 44.067 1.00 86.12 83 GLU A N 1
ATOM 635 C CA . GLU A 1 83 ? 8.503 -9.721 45.282 1.00 86.12 83 GLU A CA 1
ATOM 636 C C . GLU A 1 83 ? 7.365 -9.577 46.300 1.00 86.12 83 GLU A C 1
ATOM 638 O O . GLU A 1 83 ? 6.907 -10.586 46.833 1.00 86.12 83 GLU A O 1
ATOM 643 N N . ALA A 1 84 ? 6.865 -8.358 46.523 1.00 84.88 84 ALA A N 1
ATOM 644 C CA . ALA A 1 84 ? 5.760 -8.081 47.439 1.00 84.88 84 ALA A CA 1
ATOM 645 C C . ALA A 1 84 ? 4.464 -8.778 47.005 1.00 84.88 84 ALA A C 1
ATOM 647 O O . ALA A 1 84 ? 3.846 -9.468 47.815 1.00 84.88 84 ALA A O 1
ATOM 648 N N . MET A 1 85 ? 4.097 -8.672 45.722 1.00 88.25 85 MET A N 1
ATOM 649 C CA . MET A 1 85 ? 2.933 -9.355 45.137 1.00 88.25 85 MET A CA 1
ATOM 650 C C . MET A 1 85 ? 3.015 -10.870 45.345 1.00 88.25 85 MET A C 1
ATOM 652 O O . MET A 1 85 ? 2.082 -11.492 45.860 1.00 88.25 85 MET A O 1
ATOM 656 N N . THR A 1 86 ? 4.177 -11.451 45.038 1.00 87.62 86 THR A N 1
ATOM 657 C CA . THR A 1 86 ? 4.425 -12.885 45.228 1.00 87.62 86 THR A CA 1
ATOM 658 C C . THR A 1 86 ? 4.364 -13.272 46.708 1.00 87.62 86 THR A C 1
ATOM 660 O O . THR A 1 86 ? 3.818 -14.324 47.045 1.00 87.62 86 THR A O 1
ATOM 663 N N . HIS A 1 87 ? 4.890 -12.427 47.602 1.00 84.88 87 HIS A N 1
ATOM 664 C CA . HIS A 1 87 ? 4.928 -12.668 49.045 1.00 84.88 87 HIS A CA 1
ATOM 665 C C . HIS A 1 87 ? 3.527 -12.728 49.668 1.00 84.88 87 HIS A C 1
ATOM 667 O O . HIS A 1 87 ? 3.269 -13.604 50.490 1.00 84.88 87 HIS A O 1
ATOM 673 N N . ILE A 1 88 ? 2.596 -11.874 49.226 1.00 87.00 88 ILE A N 1
ATOM 674 C CA . ILE A 1 88 ? 1.196 -11.893 49.690 1.00 87.00 88 ILE A CA 1
ATOM 675 C C . ILE A 1 88 ? 0.325 -12.959 49.002 1.00 87.00 88 ILE A C 1
ATOM 677 O O . ILE A 1 88 ? -0.854 -13.090 49.324 1.00 87.00 88 ILE A O 1
ATOM 681 N N . GLY A 1 89 ? 0.889 -13.746 48.080 1.00 85.69 89 GLY A N 1
ATOM 682 C CA . GLY A 1 89 ? 0.200 -14.855 47.413 1.00 85.69 89 GLY A CA 1
ATOM 683 C C . GLY A 1 89 ? -0.432 -14.520 46.058 1.00 85.69 89 GLY A C 1
ATOM 684 O O . GLY A 1 89 ? -1.141 -15.363 45.508 1.00 85.69 89 GLY A O 1
ATOM 685 N N . ILE A 1 90 ? -0.159 -13.344 45.482 1.00 88.81 90 ILE A N 1
ATOM 686 C CA . ILE A 1 90 ? -0.589 -12.976 44.125 1.00 88.81 90 ILE A CA 1
ATOM 687 C C . ILE A 1 90 ? 0.547 -13.307 43.155 1.00 88.81 90 ILE A C 1
ATOM 689 O O . ILE A 1 90 ? 1.608 -12.695 43.189 1.00 88.81 90 ILE A O 1
ATOM 693 N N . THR A 1 91 ? 0.343 -14.305 42.296 1.00 86.88 91 THR A N 1
ATOM 694 C CA . THR A 1 91 ? 1.407 -14.859 41.429 1.00 86.88 91 THR A CA 1
ATOM 695 C C . THR A 1 91 ? 1.132 -14.708 39.933 1.00 86.88 91 THR A C 1
ATOM 697 O O . THR A 1 91 ? 1.940 -15.150 39.119 1.00 86.88 91 THR A O 1
ATOM 700 N N . GLN A 1 92 ? -0.007 -14.122 39.558 1.00 86.88 92 GLN A N 1
ATOM 701 C CA . GLN A 1 92 ? -0.388 -13.837 38.175 1.00 86.88 92 GLN A CA 1
ATOM 702 C C . GLN A 1 92 ? -0.552 -12.323 38.027 1.00 86.88 92 GLN A C 1
ATOM 704 O O . GLN A 1 92 ? -1.491 -11.748 38.570 1.00 86.88 92 GLN A O 1
ATOM 709 N N . PHE A 1 93 ? 0.397 -11.685 37.346 1.00 91.12 93 PHE A N 1
ATOM 710 C CA . PHE A 1 93 ? 0.396 -10.251 37.074 1.00 91.12 93 PHE A CA 1
ATOM 711 C C . PHE A 1 93 ? 1.273 -9.937 35.854 1.00 91.12 93 PHE A C 1
ATOM 713 O O . PHE A 1 93 ? 2.238 -10.652 35.571 1.00 91.12 93 PHE A O 1
ATOM 720 N N . THR A 1 94 ? 0.952 -8.854 35.155 1.00 92.94 94 THR A N 1
ATOM 721 C CA . THR A 1 94 ? 1.723 -8.310 34.028 1.00 92.94 94 THR A CA 1
ATOM 722 C C . THR A 1 94 ? 2.634 -7.194 34.529 1.00 92.94 94 THR A C 1
ATOM 724 O O . THR A 1 94 ? 2.195 -6.360 35.314 1.00 92.94 94 THR A O 1
ATOM 727 N N . VAL A 1 95 ? 3.898 -7.161 34.095 1.00 91.50 95 VAL A N 1
ATOM 728 C CA . VAL A 1 95 ? 4.897 -6.179 34.561 1.00 91.50 95 VAL A CA 1
ATOM 729 C C . VAL A 1 95 ? 5.200 -5.144 33.477 1.00 91.50 95 VAL A C 1
ATOM 731 O O . VAL A 1 95 ? 5.590 -5.510 32.369 1.00 91.50 95 VAL A O 1
ATOM 734 N N . CYS A 1 96 ? 5.105 -3.865 33.830 1.00 89.69 96 CYS A N 1
ATOM 735 C CA . CYS A 1 96 ? 5.546 -2.712 33.044 1.00 89.69 96 CYS A CA 1
ATOM 736 C C . CYS A 1 96 ? 6.732 -2.003 33.714 1.00 89.69 96 CYS A C 1
ATOM 738 O O . CYS A 1 96 ? 6.978 -2.163 34.908 1.00 89.69 96 CYS A O 1
ATOM 740 N N . SER A 1 97 ? 7.475 -1.217 32.937 1.00 88.12 97 SER A N 1
ATOM 741 C CA . SER A 1 97 ? 8.601 -0.387 33.402 1.00 88.12 97 SER A CA 1
ATOM 742 C C . SER A 1 97 ? 8.881 0.723 32.385 1.00 88.12 97 SER A C 1
ATOM 744 O O . SER A 1 97 ? 8.248 0.765 31.335 1.00 88.12 97 SER A O 1
ATOM 746 N N . ALA A 1 98 ? 9.884 1.572 32.606 1.00 83.31 98 ALA A N 1
ATOM 747 C CA . ALA A 1 98 ? 10.289 2.570 31.610 1.00 83.31 98 ALA A CA 1
ATOM 748 C C . ALA A 1 98 ? 10.689 1.965 30.243 1.00 83.31 98 ALA A C 1
ATOM 750 O O . ALA A 1 98 ? 10.459 2.568 29.199 1.00 83.31 98 ALA A O 1
ATOM 751 N N . ALA A 1 99 ? 11.246 0.747 30.223 1.00 83.88 99 ALA A N 1
ATOM 752 C CA . ALA A 1 99 ? 11.608 0.047 28.984 1.00 83.88 99 ALA A CA 1
ATOM 753 C C . ALA A 1 99 ? 10.414 -0.636 28.288 1.00 83.88 99 ALA A C 1
ATOM 755 O O . ALA A 1 99 ? 10.509 -1.001 27.118 1.00 83.88 99 ALA A O 1
ATOM 756 N N . SER A 1 100 ? 9.314 -0.835 29.015 1.00 89.25 100 SER A N 1
ATOM 757 C CA . SER A 1 100 ? 8.066 -1.424 28.528 1.00 89.25 100 SER A CA 1
ATOM 758 C C . SER A 1 100 ? 6.911 -0.617 29.124 1.00 89.25 100 SER A C 1
ATOM 760 O O . SER A 1 100 ? 6.349 -1.039 30.144 1.00 89.25 100 SER A O 1
ATOM 762 N N . PRO A 1 101 ? 6.639 0.575 28.560 1.00 88.38 101 PRO A N 1
ATOM 763 C CA . PRO A 1 101 ? 5.721 1.539 29.145 1.00 88.38 101 PRO A CA 1
ATOM 764 C C . PRO A 1 101 ? 4.294 0.996 29.197 1.00 88.38 101 PRO A C 1
ATOM 766 O O . PRO A 1 101 ? 3.916 0.085 28.455 1.00 88.38 101 PRO A O 1
ATOM 769 N N . ILE A 1 102 ? 3.491 1.581 30.079 1.00 83.69 102 ILE A N 1
ATOM 770 C CA . ILE A 1 102 ? 2.051 1.352 30.093 1.00 83.69 102 ILE A CA 1
ATOM 771 C C . ILE A 1 102 ? 1.455 1.855 28.772 1.00 83.69 102 ILE A C 1
ATOM 773 O O . ILE A 1 102 ? 1.882 2.870 28.229 1.00 83.69 102 ILE A O 1
ATOM 777 N N . SER A 1 103 ? 0.460 1.135 28.256 1.00 82.25 103 SER A N 1
ATOM 778 C CA . SER A 1 103 ? -0.336 1.547 27.099 1.00 82.25 103 SER A CA 1
ATOM 779 C C . SER A 1 103 ? -1.820 1.519 27.442 1.00 82.25 103 SER A C 1
ATOM 781 O O . SER A 1 103 ? -2.234 0.790 28.347 1.00 82.25 103 SER A O 1
ATOM 783 N N . LEU A 1 104 ? -2.625 2.251 26.670 1.00 74.81 104 LEU A N 1
ATOM 784 C CA . LEU A 1 104 ? -4.081 2.251 26.802 1.00 74.81 104 LEU A CA 1
ATOM 785 C C . LEU A 1 104 ? -4.668 0.829 26.746 1.00 74.81 104 LEU A C 1
ATOM 787 O O . LEU A 1 104 ? -5.509 0.480 27.562 1.00 74.81 104 LEU A O 1
ATOM 791 N N . ASN A 1 105 ? -4.160 -0.030 25.856 1.00 78.12 105 ASN A N 1
ATOM 792 C CA . ASN A 1 105 ? -4.598 -1.425 25.753 1.00 78.12 105 ASN A CA 1
ATOM 793 C C . ASN A 1 105 ? -4.281 -2.226 27.032 1.00 78.12 105 ASN A C 1
ATOM 795 O O . ASN A 1 105 ? -5.127 -2.958 27.539 1.00 78.12 105 ASN A O 1
ATOM 799 N N . LEU A 1 106 ? -3.087 -2.054 27.613 1.00 79.50 106 LEU A N 1
ATOM 800 C CA . LEU A 1 106 ? -2.740 -2.707 28.883 1.00 79.50 106 LEU A CA 1
ATOM 801 C C . LEU A 1 106 ? -3.638 -2.231 30.029 1.00 79.50 106 LEU A C 1
ATOM 803 O O . LEU A 1 106 ? -4.074 -3.053 30.827 1.00 79.50 106 LEU A O 1
ATOM 807 N N . LEU A 1 107 ? -3.958 -0.938 30.082 1.00 72.62 107 LEU A N 1
ATOM 808 C CA . LEU A 1 107 ? -4.874 -0.377 31.079 1.00 72.62 107 LEU A CA 1
ATOM 809 C C . LEU A 1 107 ? -6.316 -0.861 30.889 1.00 72.62 107 LEU A C 1
ATOM 811 O O . LEU A 1 107 ? -6.988 -1.168 31.864 1.00 72.62 107 LEU A O 1
ATOM 815 N N . GLN A 1 108 ? -6.784 -0.978 29.646 1.00 66.88 108 GLN A N 1
ATOM 816 C CA . GLN A 1 108 ? -8.136 -1.450 29.329 1.00 66.88 108 GLN A CA 1
ATOM 817 C C . GLN A 1 108 ? -8.309 -2.964 29.510 1.00 66.88 108 GLN A C 1
ATOM 819 O O . GLN A 1 108 ? -9.427 -3.425 29.722 1.00 66.88 108 GLN A O 1
ATOM 824 N N . SER A 1 109 ? -7.223 -3.735 29.418 1.00 70.00 109 SER A N 1
ATOM 825 C CA . SER A 1 109 ? -7.233 -5.199 29.550 1.00 70.00 109 SER A CA 1
ATOM 826 C C . SER A 1 109 ? -6.966 -5.708 30.969 1.00 70.00 109 SER A C 1
ATOM 828 O O . SER A 1 109 ? -7.028 -6.919 31.176 1.00 70.00 109 SER A O 1
ATOM 830 N N . HIS A 1 110 ? -6.661 -4.822 31.927 1.00 78.25 110 HIS A N 1
ATOM 831 C CA . HIS A 1 110 ? -6.376 -5.196 33.314 1.00 78.25 110 HIS A CA 1
ATOM 832 C C . HIS A 1 110 ? -7.327 -4.518 34.310 1.00 78.25 110 HIS A C 1
ATOM 834 O O . HIS A 1 110 ? -7.690 -3.355 34.162 1.00 78.25 110 HIS A O 1
ATOM 840 N N . ASP A 1 111 ? -7.696 -5.238 35.369 1.00 70.31 111 ASP A N 1
ATOM 841 C CA . ASP A 1 111 ? -8.639 -4.768 36.391 1.00 70.31 111 ASP A CA 1
ATOM 842 C C . ASP A 1 111 ? -8.002 -3.779 37.373 1.00 70.31 111 ASP A C 1
ATOM 844 O O . ASP A 1 111 ? -8.688 -2.905 37.920 1.00 70.31 111 ASP A O 1
ATOM 848 N N . ILE A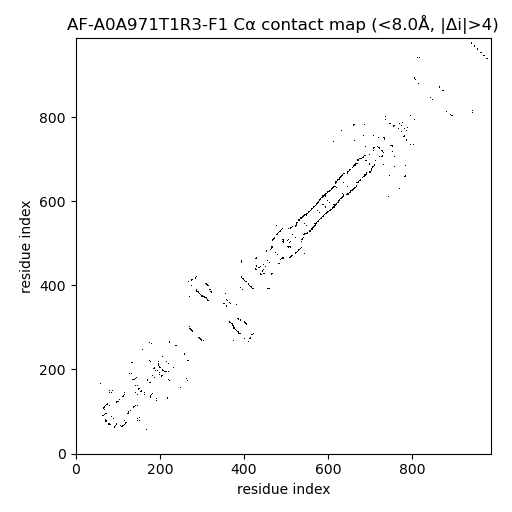 1 112 ? -6.703 -3.957 37.647 1.00 77.06 112 ILE A N 1
ATOM 849 C CA . ILE A 1 112 ? -5.968 -3.188 38.653 1.00 77.06 112 ILE A CA 1
ATOM 850 C C . ILE A 1 112 ? -4.579 -2.819 38.141 1.00 77.06 112 ILE A C 1
ATOM 852 O O . ILE A 1 112 ? -3.828 -3.703 37.736 1.00 77.06 112 ILE A O 1
ATOM 856 N N . LEU A 1 113 ? -4.202 -1.544 38.258 1.00 80.94 113 LEU A N 1
ATOM 857 C CA . LEU A 1 113 ? -2.811 -1.096 38.145 1.00 80.94 113 LEU A CA 1
ATOM 858 C C . LEU A 1 113 ? -2.212 -0.890 39.541 1.00 80.94 113 LEU A C 1
ATOM 860 O O . LEU A 1 113 ? -2.772 -0.155 40.349 1.00 80.94 113 LEU A O 1
ATOM 864 N N . ILE A 1 114 ? -1.049 -1.480 39.817 1.00 84.00 114 ILE A N 1
ATOM 865 C CA . ILE A 1 114 ? -0.276 -1.233 41.039 1.00 84.00 114 ILE A CA 1
ATOM 866 C C . ILE A 1 114 ? 1.085 -0.648 40.672 1.00 84.00 114 ILE A C 1
ATOM 868 O O . ILE A 1 114 ? 1.920 -1.314 40.062 1.00 84.00 114 ILE A O 1
ATOM 872 N N . VAL A 1 115 ? 1.331 0.596 41.065 1.00 81.00 115 VAL A N 1
ATOM 873 C CA . VAL A 1 115 ? 2.624 1.259 40.854 1.00 81.00 115 VAL A CA 1
ATOM 874 C C . VAL A 1 115 ? 3.486 1.048 42.095 1.00 81.00 115 VAL A C 1
ATOM 876 O O . VAL A 1 115 ? 3.084 1.432 43.196 1.00 81.00 115 VAL A O 1
ATOM 879 N N . GLY A 1 116 ? 4.647 0.410 41.921 1.00 76.44 116 GLY A N 1
ATOM 880 C CA . GLY A 1 116 ? 5.596 0.141 43.005 1.00 76.44 116 GLY A CA 1
ATOM 881 C C . GLY A 1 116 ? 6.311 1.397 43.504 1.00 76.44 116 GLY A C 1
ATOM 882 O O . GLY A 1 116 ? 6.528 2.347 42.744 1.00 76.44 116 GLY A O 1
ATOM 883 N N . TRP A 1 117 ? 6.721 1.390 44.774 1.00 71.12 117 TRP A N 1
ATOM 884 C CA . TRP A 1 117 ? 7.456 2.498 45.380 1.00 71.12 117 TRP A CA 1
ATOM 885 C C . TRP A 1 117 ? 8.928 2.483 44.959 1.00 71.12 117 TRP A C 1
ATOM 887 O O . TRP A 1 117 ? 9.561 1.427 44.895 1.00 71.12 117 TRP A O 1
ATOM 897 N N . ALA A 1 118 ? 9.491 3.668 44.698 1.00 63.78 118 ALA A N 1
ATOM 898 C CA . ALA A 1 118 ? 10.909 3.806 44.389 1.00 63.78 118 ALA A CA 1
ATOM 899 C C . ALA A 1 118 ? 11.464 5.220 44.618 1.00 63.78 118 ALA A C 1
ATOM 901 O O . ALA A 1 118 ? 11.165 6.152 43.858 1.00 63.78 118 ALA A O 1
ATOM 902 N N . HIS A 1 119 ? 12.379 5.347 45.582 1.00 63.59 119 HIS A N 1
ATOM 903 C CA . HIS A 1 119 ? 13.293 6.487 45.673 1.00 63.59 119 HIS A CA 1
ATOM 904 C C . HIS A 1 119 ? 14.209 6.526 44.433 1.00 63.59 119 HIS A C 1
ATOM 906 O O . HIS A 1 119 ? 14.913 5.554 44.145 1.00 63.59 119 HIS A O 1
ATOM 912 N N . ASN A 1 120 ? 14.155 7.629 43.675 1.00 65.75 120 ASN A N 1
ATOM 913 C CA . ASN A 1 120 ? 14.831 7.822 42.378 1.00 65.75 120 ASN A CA 1
ATOM 914 C C . ASN A 1 120 ? 14.469 6.805 41.267 1.00 65.75 120 ASN A C 1
ATOM 916 O O . ASN A 1 120 ? 15.213 6.671 40.296 1.00 65.75 120 ASN A O 1
ATOM 920 N N . GLY A 1 121 ? 13.344 6.085 41.379 1.00 72.62 121 GLY A N 1
ATOM 921 C CA . GLY A 1 121 ? 12.880 5.169 40.326 1.00 72.62 121 GLY A CA 1
ATOM 922 C C . GLY A 1 121 ? 12.374 5.881 39.065 1.00 72.62 121 GLY A C 1
ATOM 923 O O . GLY A 1 121 ? 11.809 6.976 39.158 1.00 72.62 121 GLY A O 1
ATOM 924 N N . ASP A 1 122 ? 12.541 5.229 37.911 1.00 77.94 122 ASP A N 1
ATOM 925 C CA . ASP A 1 122 ? 12.164 5.718 36.583 1.00 77.94 122 ASP A CA 1
ATOM 926 C C . ASP A 1 122 ? 10.669 5.507 36.301 1.00 77.94 122 ASP A C 1
ATOM 928 O O . ASP A 1 122 ? 10.171 4.391 36.115 1.00 77.94 122 ASP A O 1
ATOM 932 N N . LYS A 1 123 ? 9.950 6.625 36.257 1.00 76.88 123 LYS A N 1
ATOM 933 C CA . LYS A 1 123 ? 8.499 6.692 36.057 1.00 76.88 123 LYS A CA 1
ATOM 934 C C . LYS A 1 123 ? 8.123 7.104 34.631 1.00 76.88 123 LYS A C 1
ATOM 936 O O . LYS A 1 123 ? 6.946 7.259 34.347 1.00 76.88 123 LYS A O 1
ATOM 941 N N . SER A 1 124 ? 9.097 7.253 33.726 1.00 79.94 124 SER A N 1
ATOM 942 C CA . SER A 1 124 ? 8.869 7.747 32.357 1.00 79.94 124 SER A CA 1
ATOM 943 C C . SER A 1 124 ? 8.007 6.831 31.482 1.00 79.94 124 SER A C 1
ATOM 945 O O . SER A 1 124 ? 7.511 7.270 30.450 1.00 79.94 124 SER A O 1
ATOM 947 N N . GLY A 1 125 ? 7.804 5.573 31.887 1.00 78.75 125 GLY A N 1
ATOM 948 C CA . GLY A 1 125 ? 6.892 4.645 31.224 1.00 78.75 125 GLY A CA 1
ATOM 949 C C . GLY A 1 125 ? 5.435 4.732 31.691 1.00 78.75 125 GLY A C 1
ATOM 950 O O . GLY A 1 125 ? 4.624 3.921 31.245 1.00 78.75 125 GLY A O 1
ATOM 951 N N . LEU A 1 126 ? 5.101 5.657 32.596 1.00 79.81 126 LEU A N 1
ATOM 952 C CA . LEU A 1 126 ? 3.728 6.001 32.967 1.00 79.81 126 LEU A CA 1
ATOM 953 C C . LEU A 1 126 ? 3.274 7.170 32.081 1.00 79.81 126 LEU A C 1
ATOM 955 O O . LEU A 1 126 ? 3.695 8.301 32.301 1.00 79.81 126 LEU A O 1
ATOM 959 N N . ASP A 1 127 ? 2.463 6.893 31.057 1.00 77.44 127 ASP A N 1
ATOM 960 C CA . ASP A 1 127 ? 1.944 7.915 30.138 1.00 77.44 127 ASP A CA 1
ATOM 961 C C . ASP A 1 127 ? 0.660 8.551 30.705 1.00 77.44 127 ASP A C 1
ATOM 963 O O . ASP A 1 127 ? -0.357 7.855 30.788 1.00 77.44 127 ASP A O 1
ATOM 967 N N . PRO A 1 128 ? 0.670 9.846 31.079 1.00 71.94 128 PRO A N 1
ATOM 968 C CA . PRO A 1 128 ? -0.508 10.515 31.616 1.00 71.94 128 PRO A CA 1
ATOM 969 C C . PRO A 1 128 ? -1.697 10.524 30.650 1.00 71.94 128 PRO A C 1
ATOM 971 O O . PRO A 1 128 ? -2.816 10.382 31.121 1.00 71.94 128 PRO A O 1
ATOM 974 N N . ASN A 1 129 ? -1.501 10.592 29.328 1.00 71.31 129 ASN A N 1
ATOM 975 C CA . ASN A 1 129 ? -2.629 10.563 28.384 1.00 71.31 129 ASN A CA 1
ATOM 976 C C . ASN A 1 129 ? -3.263 9.166 28.333 1.00 71.31 129 ASN A C 1
ATOM 978 O O . ASN A 1 129 ? -4.477 9.017 28.381 1.00 71.31 129 ASN A O 1
ATOM 982 N N . ALA A 1 130 ? -2.439 8.112 28.313 1.00 70.75 130 ALA A N 1
ATOM 983 C CA . ALA A 1 130 ? -2.941 6.741 28.370 1.00 70.75 130 ALA A CA 1
ATOM 984 C C . ALA A 1 130 ? -3.650 6.443 29.700 1.00 70.75 130 ALA A C 1
ATOM 986 O O . ALA A 1 130 ? -4.596 5.663 29.731 1.00 70.75 130 ALA A O 1
ATOM 987 N N . ILE A 1 131 ? -3.185 7.045 30.794 1.00 71.31 131 ILE A N 1
ATOM 988 C CA . ILE A 1 131 ? -3.783 6.972 32.131 1.00 71.31 131 ILE A CA 1
ATOM 989 C C . ILE A 1 131 ? -5.109 7.750 32.170 1.00 71.31 131 ILE A C 1
ATOM 991 O O . ILE A 1 131 ? -6.084 7.237 32.710 1.00 71.31 131 ILE A O 1
ATOM 995 N N . GLU A 1 132 ? -5.181 8.925 31.547 1.00 64.88 132 GLU A N 1
ATOM 996 C CA . GLU A 1 132 ? -6.404 9.721 31.381 1.00 64.88 132 GLU A CA 1
ATOM 997 C C . GLU A 1 132 ? -7.476 8.971 30.577 1.00 64.88 132 GLU A C 1
ATOM 999 O O . GLU A 1 132 ? -8.611 8.845 31.036 1.00 64.88 132 GLU A O 1
ATOM 1004 N N . ASP A 1 133 ? -7.094 8.396 29.435 1.00 62.75 133 ASP A N 1
ATOM 1005 C CA . ASP A 1 133 ? -7.982 7.645 28.536 1.00 62.75 133 ASP A CA 1
ATOM 1006 C C . ASP A 1 133 ? -8.294 6.223 29.047 1.00 62.75 133 ASP A C 1
ATOM 1008 O O . ASP A 1 133 ? -9.286 5.594 28.662 1.00 62.75 133 ASP A O 1
ATOM 1012 N N . GLY A 1 134 ? -7.404 5.673 29.877 1.00 57.75 134 GLY A N 1
ATOM 1013 C CA . GLY A 1 134 ? -7.377 4.264 30.269 1.00 57.75 134 GLY A CA 1
ATOM 1014 C C . GLY A 1 134 ? -7.823 3.981 31.695 1.00 57.75 134 GLY A C 1
ATOM 1015 O O . GLY A 1 134 ? -8.125 2.822 32.000 1.00 57.75 134 GLY A O 1
ATOM 1016 N N . ILE A 1 135 ? -7.918 4.992 32.568 1.00 56.62 135 ILE A N 1
ATOM 1017 C CA . ILE A 1 135 ? -8.483 4.834 33.914 1.00 56.62 135 ILE A CA 1
ATOM 1018 C C . ILE A 1 135 ? -9.992 4.652 33.800 1.00 56.62 135 ILE A C 1
ATOM 1020 O O . ILE A 1 135 ? -10.813 5.553 33.893 1.00 56.62 135 ILE A O 1
ATOM 1024 N N . THR A 1 136 ? -10.353 3.394 33.580 1.00 47.31 136 THR A N 1
ATOM 1025 C CA . THR A 1 136 ? -11.711 2.881 33.731 1.00 47.31 136 THR A CA 1
ATOM 1026 C C . THR A 1 136 ? -11.773 1.780 34.805 1.00 47.31 136 THR A C 1
ATOM 1028 O O . THR A 1 136 ? -12.796 1.111 34.956 1.00 47.31 136 THR A O 1
ATOM 1031 N N . GLY A 1 137 ? -10.675 1.599 35.559 1.00 51.84 137 GLY A N 1
ATOM 1032 C CA . GLY A 1 137 ? -10.434 0.573 36.579 1.00 51.84 137 GLY A CA 1
ATOM 1033 C C . GLY A 1 137 ? -9.511 1.063 37.709 1.00 51.84 137 GLY A C 1
ATOM 1034 O O . GLY A 1 137 ? -9.091 2.215 37.741 1.00 51.84 137 GLY A O 1
ATOM 1035 N N . ARG A 1 138 ? -9.249 0.192 38.684 1.00 63.31 138 ARG A N 1
ATOM 1036 C CA . ARG A 1 138 ? -8.717 0.501 40.023 1.00 63.31 138 ARG A CA 1
ATOM 1037 C C . ARG A 1 138 ? -7.191 0.726 40.034 1.00 63.31 138 ARG A C 1
ATOM 1039 O O . ARG A 1 138 ? -6.455 -0.197 39.711 1.00 63.31 138 ARG A O 1
ATOM 1046 N N . VAL A 1 139 ? -6.679 1.872 40.485 1.00 64.19 139 VAL A N 1
ATOM 1047 C CA . VAL A 1 139 ? -5.224 2.121 40.611 1.00 64.19 139 VAL A CA 1
ATOM 1048 C C . VAL A 1 139 ? -4.785 2.186 42.076 1.00 64.19 139 VAL A C 1
ATOM 1050 O O . VAL A 1 139 ? -5.365 2.914 42.876 1.00 64.19 139 VAL A O 1
ATOM 1053 N N . ILE A 1 140 ? -3.727 1.456 42.433 1.00 65.00 140 ILE A N 1
ATOM 1054 C CA . ILE A 1 140 ? -3.045 1.528 43.733 1.00 65.00 140 ILE A CA 1
ATOM 1055 C C . ILE A 1 140 ? -1.658 2.121 43.523 1.00 65.00 140 ILE A C 1
ATOM 1057 O O . ILE A 1 140 ? -0.821 1.539 42.833 1.00 65.00 140 ILE A O 1
ATOM 1061 N N . LEU A 1 141 ? -1.374 3.233 44.191 1.00 64.81 141 LEU A N 1
ATOM 1062 C CA . LEU A 1 141 ? -0.010 3.724 44.353 1.00 64.81 141 LEU A CA 1
ATOM 1063 C C . LEU A 1 141 ? 0.486 3.177 45.683 1.00 64.81 141 LEU A C 1
ATOM 1065 O O . LEU A 1 141 ? -0.013 3.586 46.734 1.00 64.81 141 LEU A O 1
ATOM 1069 N N . SER A 1 142 ? 1.383 2.183 45.633 1.00 55.91 142 SER A N 1
ATOM 1070 C CA . SER A 1 142 ? 1.693 1.341 46.798 1.00 55.91 142 SER A CA 1
ATOM 1071 C C . SER A 1 142 ? 2.063 2.188 48.011 1.00 55.91 142 SER A C 1
ATOM 1073 O O . SER A 1 142 ? 1.448 2.000 49.063 1.00 55.91 142 SER A O 1
ATOM 1075 N N . GLY A 1 143 ? 2.969 3.154 47.817 1.00 61.22 143 GLY A N 1
ATOM 1076 C CA . GLY A 1 143 ? 3.282 4.254 48.723 1.00 61.22 143 GLY A CA 1
ATOM 1077 C C . GLY A 1 143 ? 3.740 3.882 50.134 1.00 61.22 143 GLY A C 1
ATOM 1078 O O . GLY A 1 143 ? 3.477 2.781 50.629 1.00 61.22 143 GLY A O 1
ATOM 1079 N N . HIS A 1 144 ? 4.401 4.834 50.806 1.00 56.41 144 HIS A N 1
ATOM 1080 C CA . HIS A 1 144 ? 4.804 4.735 52.220 1.00 56.41 144 HIS A CA 1
ATOM 1081 C C . HIS A 1 144 ? 5.532 3.409 52.549 1.00 56.41 144 HIS A C 1
ATOM 1083 O O . HIS A 1 144 ? 5.259 2.759 53.558 1.00 56.41 144 HIS A O 1
ATOM 1089 N N . ASP A 1 145 ? 6.378 2.956 51.620 1.00 62.47 145 ASP A N 1
ATOM 1090 C CA . ASP A 1 145 ? 7.245 1.776 51.708 1.00 62.47 145 ASP A CA 1
ATOM 1091 C C . ASP A 1 145 ? 6.539 0.429 51.963 1.00 62.47 145 ASP A C 1
ATOM 1093 O O . ASP A 1 145 ? 7.177 -0.563 52.315 1.00 62.47 145 ASP A O 1
ATOM 1097 N N . SER A 1 146 ? 5.220 0.331 51.769 1.00 66.88 146 SER A N 1
ATOM 1098 C CA . SER A 1 146 ? 4.483 -0.900 52.105 1.00 66.88 146 SER A CA 1
ATOM 1099 C C . SER A 1 146 ? 4.893 -2.121 51.269 1.00 66.88 146 SER A C 1
ATOM 1101 O O . SER A 1 146 ? 5.046 -3.210 51.821 1.00 66.88 146 SER A O 1
ATOM 1103 N N . ASP A 1 147 ? 5.149 -1.963 49.970 1.00 70.75 147 ASP A N 1
ATOM 1104 C CA . ASP A 1 147 ? 5.709 -3.009 49.106 1.00 70.75 147 ASP A CA 1
ATOM 1105 C C . ASP A 1 147 ? 7.169 -3.326 49.470 1.00 70.75 147 ASP A C 1
ATOM 1107 O O . ASP A 1 147 ? 7.578 -4.487 49.453 1.00 70.75 147 ASP A O 1
ATOM 1111 N N . PHE A 1 148 ? 7.939 -2.327 49.907 1.00 70.25 148 PHE A N 1
ATOM 1112 C CA . PHE A 1 148 ? 9.311 -2.514 50.384 1.00 70.25 148 PHE A CA 1
ATOM 1113 C C . PHE A 1 148 ? 9.371 -3.312 51.701 1.00 70.25 148 PHE A C 1
ATOM 1115 O O . PHE A 1 148 ? 10.084 -4.313 51.800 1.00 70.25 148 PHE A O 1
ATOM 1122 N N . HIS A 1 149 ? 8.590 -2.942 52.715 1.00 70.31 149 HIS A N 1
ATOM 1123 C CA . HIS A 1 149 ? 8.589 -3.611 54.021 1.00 70.31 149 HIS A CA 1
ATOM 1124 C C . HIS A 1 149 ? 7.799 -4.913 54.058 1.00 70.31 149 HIS A C 1
ATOM 1126 O O . HIS A 1 149 ? 8.027 -5.712 54.965 1.00 70.31 149 HIS A O 1
ATOM 1132 N N . THR A 1 150 ? 6.956 -5.179 53.056 1.00 73.44 150 THR A N 1
ATOM 1133 C CA . THR A 1 150 ? 6.386 -6.519 52.841 1.00 73.44 150 THR A CA 1
ATOM 1134 C C . THR A 1 150 ? 7.499 -7.559 52.679 1.00 73.44 150 THR A C 1
ATOM 1136 O O . THR A 1 150 ? 7.313 -8.715 53.038 1.00 73.44 150 THR A O 1
ATOM 1139 N N . VAL A 1 151 ? 8.683 -7.157 52.196 1.00 71.19 151 VAL A N 1
ATOM 1140 C CA . VAL A 1 151 ? 9.801 -8.072 51.918 1.00 71.19 151 VAL A CA 1
ATOM 1141 C C . VAL A 1 151 ? 11.056 -7.830 52.775 1.00 71.19 151 VAL A C 1
ATOM 1143 O O . VAL A 1 151 ? 11.932 -8.694 52.814 1.00 71.19 151 VAL A O 1
ATOM 1146 N N . VAL A 1 152 ? 11.150 -6.745 53.569 1.00 64.25 152 VAL A N 1
ATOM 1147 C CA . VAL A 1 152 ? 12.337 -6.413 54.411 1.00 64.25 152 VAL A CA 1
ATOM 1148 C C . VAL A 1 152 ? 12.124 -6.640 55.932 1.00 64.25 152 VAL A C 1
ATOM 1150 O O . VAL A 1 152 ? 11.184 -6.078 56.486 1.00 64.25 152 VAL A O 1
ATOM 1153 N N . PRO A 1 153 ? 12.993 -7.395 56.655 1.00 53.59 153 PRO A N 1
ATOM 1154 C CA . PRO A 1 153 ? 12.677 -8.127 57.908 1.00 53.59 153 PRO A CA 1
ATOM 1155 C C . PRO A 1 153 ? 12.152 -7.366 59.137 1.00 53.59 153 PRO A C 1
ATOM 1157 O O . PRO A 1 153 ? 11.898 -7.989 60.165 1.00 53.59 153 PRO A O 1
ATOM 1160 N N . VAL A 1 154 ? 12.063 -6.038 59.109 1.00 53.56 154 VAL A N 1
ATOM 1161 C CA . VAL A 1 154 ? 11.855 -5.229 60.322 1.00 53.56 154 VAL A CA 1
ATOM 1162 C C . VAL A 1 154 ? 10.364 -4.935 60.586 1.00 53.56 154 VAL A C 1
ATOM 1164 O O . VAL A 1 154 ? 10.032 -4.539 61.700 1.00 53.56 154 VAL A O 1
ATOM 1167 N N . ALA A 1 155 ? 9.454 -5.192 59.627 1.00 54.75 155 ALA A N 1
ATOM 1168 C CA . ALA A 1 155 ? 8.013 -4.916 59.782 1.00 54.75 155 ALA A CA 1
ATOM 1169 C C . ALA A 1 155 ? 7.048 -5.746 58.878 1.00 54.75 155 ALA A C 1
ATOM 1171 O O . ALA A 1 155 ? 5.951 -5.277 58.572 1.00 54.75 155 ALA A O 1
ATOM 1172 N N . HIS A 1 156 ? 7.432 -6.971 58.474 1.00 67.88 156 HIS A N 1
ATOM 1173 C CA . HIS A 1 156 ? 6.741 -7.809 57.458 1.00 67.88 156 HIS A CA 1
ATOM 1174 C C . HIS A 1 156 ? 5.215 -7.911 57.613 1.00 67.88 156 HIS A C 1
ATOM 1176 O O . HIS A 1 156 ? 4.482 -7.573 56.688 1.00 67.88 156 HIS A O 1
ATOM 1182 N N . ASP A 1 157 ? 4.723 -8.337 58.780 1.00 68.94 157 ASP A N 1
ATOM 1183 C CA . ASP A 1 157 ? 3.310 -8.716 58.934 1.00 68.94 157 ASP A CA 1
ATOM 1184 C C . ASP A 1 157 ? 2.346 -7.527 58.811 1.00 68.94 157 ASP A C 1
ATOM 1186 O O . ASP A 1 157 ? 1.277 -7.645 58.211 1.00 68.94 157 ASP A O 1
ATOM 1190 N N . ALA A 1 158 ? 2.715 -6.370 59.366 1.00 65.00 158 ALA A N 1
ATOM 1191 C CA . ALA A 1 158 ? 1.887 -5.167 59.306 1.00 65.00 158 ALA A CA 1
ATOM 1192 C C . ALA A 1 158 ? 1.902 -4.548 57.900 1.00 65.00 158 ALA A C 1
ATOM 1194 O O . ALA A 1 158 ? 0.852 -4.128 57.416 1.00 65.00 158 ALA A O 1
ATOM 1195 N N . ALA A 1 159 ? 3.059 -4.562 57.226 1.00 70.00 159 ALA A N 1
ATOM 1196 C CA . ALA A 1 159 ? 3.202 -4.090 55.849 1.00 70.00 159 ALA A CA 1
ATOM 1197 C C . ALA A 1 159 ? 2.360 -4.929 54.881 1.00 70.00 159 ALA A C 1
ATOM 1199 O O . ALA A 1 159 ? 1.557 -4.386 54.123 1.00 70.00 159 ALA A O 1
ATOM 1200 N N . ALA A 1 160 ? 2.493 -6.257 54.968 1.00 75.06 160 ALA A N 1
ATOM 1201 C CA . ALA A 1 160 ? 1.754 -7.201 54.142 1.00 75.06 160 ALA A CA 1
ATOM 1202 C C . ALA A 1 160 ? 0.244 -7.106 54.397 1.00 75.06 160 ALA A C 1
ATOM 1204 O O . ALA A 1 160 ? -0.542 -7.075 53.453 1.00 75.06 160 ALA A O 1
ATOM 1205 N N . THR A 1 161 ? -0.173 -6.989 55.663 1.00 73.88 161 THR A N 1
ATOM 1206 C CA . THR A 1 161 ? -1.593 -6.834 56.018 1.00 73.88 161 THR A CA 1
ATOM 1207 C C . THR A 1 161 ? -2.170 -5.535 55.465 1.00 73.88 161 THR A C 1
ATOM 1209 O O . THR A 1 161 ? -3.234 -5.560 54.849 1.00 73.88 161 THR A O 1
ATOM 1212 N N . LEU A 1 162 ? -1.458 -4.414 55.614 1.00 73.19 162 LEU A N 1
ATOM 1213 C CA . LEU A 1 162 ? -1.881 -3.132 55.057 1.00 73.19 162 LEU A CA 1
ATOM 1214 C C . LEU A 1 162 ? -1.933 -3.176 53.522 1.00 73.19 162 LEU A C 1
ATOM 1216 O O . LEU A 1 162 ? -2.861 -2.641 52.919 1.00 73.19 162 LEU A O 1
ATOM 1220 N N . PHE A 1 163 ? -0.967 -3.828 52.874 1.00 78.56 163 PHE A N 1
ATOM 1221 C CA . PHE A 1 163 ? -0.947 -3.980 51.419 1.00 78.56 163 PHE A CA 1
ATOM 1222 C C . PHE A 1 163 ? -2.135 -4.819 50.916 1.00 78.56 163 PHE A C 1
ATOM 1224 O O . PHE A 1 163 ? -2.821 -4.408 49.982 1.00 78.56 163 PHE A O 1
ATOM 1231 N N . ILE A 1 164 ? -2.472 -5.916 51.602 1.00 79.94 164 ILE A N 1
ATOM 1232 C CA . ILE A 1 164 ? -3.666 -6.733 51.319 1.00 79.94 164 ILE A CA 1
ATOM 1233 C C . ILE A 1 164 ? -4.955 -5.935 51.534 1.00 79.94 164 ILE A C 1
ATOM 1235 O O . ILE A 1 164 ? -5.853 -5.996 50.698 1.00 79.94 164 ILE A O 1
ATOM 1239 N N . GLN A 1 165 ? -5.048 -5.169 52.624 1.00 73.44 165 GLN A N 1
ATOM 1240 C CA . GLN A 1 165 ? -6.210 -4.324 52.918 1.00 73.44 165 GLN A CA 1
ATOM 1241 C C . GLN A 1 165 ? -6.407 -3.241 51.854 1.00 73.44 165 GLN A C 1
ATOM 1243 O O . GLN A 1 165 ? -7.541 -2.987 51.463 1.00 73.44 165 GLN A O 1
ATOM 1248 N N . LYS A 1 166 ? -5.325 -2.648 51.329 1.00 73.25 166 LYS A N 1
ATOM 1249 C CA . LYS A 1 166 ? -5.392 -1.687 50.214 1.00 73.25 166 LYS A CA 1
ATOM 1250 C C . LYS A 1 166 ? -5.962 -2.320 48.947 1.00 73.25 166 LYS A C 1
ATOM 1252 O O . LYS A 1 166 ? -6.835 -1.727 48.319 1.00 73.25 166 LYS A O 1
ATOM 1257 N N . ILE A 1 167 ? -5.516 -3.530 48.604 1.00 78.75 167 ILE A N 1
ATOM 1258 C CA . ILE A 1 167 ? -6.030 -4.261 47.438 1.00 78.75 167 ILE A CA 1
ATOM 1259 C C . ILE A 1 167 ? -7.504 -4.633 47.642 1.00 78.75 167 ILE A C 1
ATOM 1261 O O . ILE A 1 167 ? -8.331 -4.337 46.785 1.00 78.75 167 ILE A O 1
ATOM 1265 N N . ASP A 1 168 ? -7.860 -5.208 48.791 1.00 73.38 168 ASP A N 1
ATOM 1266 C CA . ASP A 1 168 ? -9.238 -5.598 49.125 1.00 73.38 168 ASP A CA 1
ATOM 1267 C C . ASP A 1 168 ? -10.210 -4.413 49.108 1.00 73.38 168 ASP A C 1
ATOM 1269 O O . ASP A 1 168 ? -11.319 -4.499 48.581 1.00 73.38 168 ASP A O 1
ATOM 1273 N N . TYR A 1 169 ? -9.771 -3.282 49.654 1.00 67.12 169 TYR A N 1
ATOM 1274 C CA . TYR A 1 169 ? -10.547 -2.054 49.716 1.00 67.12 169 TYR A CA 1
ATOM 1275 C C . TYR A 1 169 ? -10.931 -1.550 48.326 1.00 67.12 169 TYR A C 1
ATOM 1277 O O . TYR A 1 169 ? -12.106 -1.308 48.030 1.00 67.12 169 TYR A O 1
ATOM 1285 N N . ILE A 1 170 ? -9.936 -1.459 47.448 1.00 67.38 170 ILE A N 1
ATOM 1286 C CA . ILE A 1 170 ? -10.140 -1.065 46.064 1.00 67.38 170 ILE A CA 1
ATOM 1287 C C . ILE A 1 170 ? -11.010 -2.104 45.337 1.00 67.38 170 ILE A C 1
ATOM 1289 O O . ILE A 1 170 ? -11.924 -1.739 44.593 1.00 67.38 170 ILE A O 1
ATOM 1293 N N . LEU A 1 171 ? -10.812 -3.396 45.624 1.00 66.50 171 LEU A N 1
ATOM 1294 C CA . LEU A 1 171 ? -11.569 -4.494 45.029 1.00 66.50 171 LEU A CA 1
ATOM 1295 C C . LEU A 1 171 ? -13.054 -4.536 45.424 1.00 66.50 171 LEU A C 1
ATOM 1297 O O . LEU A 1 171 ? -13.890 -5.023 44.659 1.00 66.50 171 LEU A O 1
ATOM 1301 N N . LYS A 1 172 ? -13.414 -3.994 46.587 1.00 61.12 172 LYS A N 1
ATOM 1302 C CA . LYS A 1 172 ? -14.804 -3.884 47.063 1.00 61.12 172 LYS A CA 1
ATOM 1303 C C . LYS A 1 172 ? -15.549 -2.661 46.520 1.00 61.12 172 LYS A C 1
ATOM 1305 O O . LYS A 1 172 ? -16.693 -2.434 46.906 1.00 61.12 172 LYS A O 1
ATOM 1310 N N . GLY A 1 173 ? -14.927 -1.896 45.619 1.00 53.22 173 GLY A N 1
ATOM 1311 C CA . GLY A 1 173 ? -15.512 -0.671 45.066 1.00 53.22 173 GLY A CA 1
ATOM 1312 C C . GLY A 1 173 ? -15.343 0.541 45.983 1.00 53.22 173 GLY A C 1
ATOM 1313 O O . GLY A 1 173 ? -16.128 1.477 45.898 1.00 53.22 173 GLY A O 1
ATOM 1314 N N . GLY A 1 174 ? -14.326 0.529 46.854 1.00 49.94 174 GLY A N 1
ATOM 1315 C CA . GLY A 1 174 ? -14.005 1.612 47.789 1.00 49.94 174 GLY A CA 1
ATOM 1316 C C . GLY A 1 174 ? -13.472 2.903 47.160 1.00 49.94 174 GLY A C 1
ATOM 1317 O O . GLY A 1 174 ? -13.057 3.777 47.898 1.00 49.94 174 GLY A O 1
ATOM 1318 N N . SER A 1 175 ? -13.468 3.022 45.837 1.00 47.00 175 SER A N 1
ATOM 1319 C CA . SER A 1 175 ? -13.407 4.247 45.032 1.00 47.00 175 SER A CA 1
ATOM 1320 C C . SER A 1 175 ? -13.116 3.786 43.611 1.00 47.00 175 SER A C 1
ATOM 1322 O O . SER A 1 175 ? -12.307 2.885 43.370 1.00 47.00 175 SER A O 1
ATOM 1324 N N . THR A 1 176 ? -13.797 4.347 42.637 1.00 48.81 176 THR A N 1
ATOM 1325 C CA . THR A 1 176 ? -13.500 4.141 41.223 1.00 48.81 176 THR A CA 1
ATOM 1326 C C . THR A 1 176 ? -12.211 4.884 40.888 1.00 48.81 176 THR A C 1
ATOM 1328 O O . THR A 1 176 ? -12.215 5.977 40.358 1.00 48.81 176 THR A O 1
ATOM 1331 N N . GLY A 1 177 ? -11.069 4.268 41.193 1.00 55.22 177 GLY A N 1
ATOM 1332 C CA . GLY A 1 177 ? -9.920 4.396 40.303 1.00 55.22 177 GLY A CA 1
ATOM 1333 C C . GLY A 1 177 ? -8.581 4.792 40.903 1.00 55.22 177 GLY A C 1
ATOM 1334 O O . GLY A 1 177 ? -7.598 4.531 40.231 1.00 55.22 177 GLY A O 1
ATOM 1335 N N . LEU A 1 178 ? -8.460 5.338 42.120 1.00 58.88 178 LEU A N 1
ATOM 1336 C CA . LEU A 1 178 ? -7.134 5.745 42.622 1.00 58.88 178 LEU A CA 1
ATOM 1337 C C . LEU A 1 178 ? -7.014 5.748 44.156 1.00 58.88 178 LEU A C 1
ATOM 1339 O O . LEU A 1 178 ? -7.713 6.483 44.852 1.00 58.88 178 LEU A O 1
ATOM 1343 N N . LEU A 1 179 ? -6.072 4.963 44.687 1.00 60.34 179 LEU A N 1
ATOM 1344 C CA . LEU A 1 179 ? -5.599 5.017 46.073 1.00 60.34 179 LEU A CA 1
ATOM 1345 C C . LEU A 1 179 ? -4.156 5.520 46.075 1.00 60.34 179 LEU A C 1
ATOM 1347 O O . LEU A 1 179 ? -3.257 4.837 45.587 1.00 60.34 179 LEU A O 1
ATOM 1351 N N . VAL A 1 180 ? -3.944 6.714 46.634 1.00 57.38 180 VAL A N 1
ATOM 1352 C CA . VAL A 1 180 ? -2.627 7.359 46.721 1.00 57.38 180 VAL A CA 1
ATOM 1353 C C . VAL A 1 180 ? -2.086 7.248 48.139 1.00 57.38 180 VAL A C 1
ATOM 1355 O O . VAL A 1 180 ? -2.710 7.706 49.091 1.00 57.38 180 VAL A O 1
ATOM 1358 N N . CYS A 1 181 ? -0.901 6.665 48.277 1.00 55.06 181 CYS A N 1
ATOM 1359 C CA . CYS A 1 181 ? -0.082 6.760 49.478 1.00 55.06 181 CYS A CA 1
ATOM 1360 C C . CYS A 1 181 ? 1.217 7.474 49.068 1.00 55.06 181 CYS A C 1
ATOM 1362 O O . CYS A 1 181 ? 1.983 6.940 48.271 1.00 55.06 181 CYS A O 1
ATOM 1364 N N . ALA A 1 182 ? 1.449 8.693 49.548 1.00 50.31 182 ALA A N 1
ATOM 1365 C CA . ALA A 1 182 ? 2.636 9.482 49.208 1.00 50.31 182 ALA A CA 1
ATOM 1366 C C . ALA A 1 182 ? 3.474 9.774 50.460 1.00 50.31 182 ALA A C 1
ATOM 1368 O O . ALA A 1 182 ? 2.945 9.791 51.572 1.00 50.31 182 ALA A O 1
ATOM 1369 N N . ASP A 1 183 ? 4.775 9.980 50.257 1.00 50.09 183 ASP A N 1
ATOM 1370 C CA . ASP A 1 183 ? 5.734 10.431 51.270 1.00 50.09 183 ASP A CA 1
ATOM 1371 C C . ASP A 1 183 ? 6.218 11.847 50.910 1.00 50.09 183 ASP A C 1
ATOM 1373 O O . ASP A 1 183 ? 6.208 12.224 49.737 1.00 50.09 183 ASP A O 1
ATOM 1377 N N . ILE A 1 184 ? 6.668 12.615 51.906 1.00 47.50 184 ILE A N 1
ATOM 1378 C CA . ILE A 1 184 ? 7.066 14.020 51.772 1.00 47.50 184 ILE A CA 1
ATOM 1379 C C . ILE A 1 184 ? 8.256 14.231 50.816 1.00 47.50 184 ILE A C 1
ATOM 1381 O O . ILE A 1 184 ? 8.455 15.321 50.289 1.00 47.50 184 ILE A O 1
ATOM 1385 N N . ASP A 1 185 ? 9.058 13.195 50.572 1.00 47.72 185 ASP A N 1
ATOM 1386 C CA . ASP A 1 185 ? 10.305 13.305 49.806 1.00 47.72 185 ASP A CA 1
ATOM 1387 C C . ASP A 1 185 ? 10.213 12.752 48.366 1.00 47.72 185 ASP A C 1
ATOM 1389 O O . ASP A 1 185 ? 11.194 12.825 47.625 1.00 47.72 185 ASP A O 1
ATOM 1393 N N . ASN A 1 186 ? 9.061 12.217 47.935 1.00 51.31 186 ASN A N 1
ATOM 1394 C CA . ASN A 1 186 ? 8.868 11.644 46.594 1.00 51.31 186 ASN A CA 1
ATOM 1395 C C . ASN A 1 186 ? 7.472 11.977 46.045 1.00 51.31 186 ASN A C 1
ATOM 1397 O O . ASN A 1 186 ? 6.537 11.193 46.199 1.00 51.31 186 ASN A O 1
ATOM 1401 N N . THR A 1 187 ? 7.352 13.114 45.359 1.00 50.69 187 THR A N 1
ATOM 1402 C CA . THR A 1 187 ? 6.119 13.489 44.659 1.00 50.69 187 THR A CA 1
ATOM 1403 C C . THR A 1 187 ? 5.930 12.645 43.394 1.00 50.69 187 THR A C 1
ATOM 1405 O O . THR A 1 187 ? 6.883 12.329 42.674 1.00 50.69 187 THR A O 1
ATOM 1408 N N . PHE A 1 188 ? 4.689 12.288 43.077 1.00 55.75 188 PHE A N 1
ATOM 1409 C CA . PHE A 1 188 ? 4.291 11.611 41.839 1.00 55.75 188 PHE A CA 1
ATOM 1410 C C . PHE A 1 188 ? 4.241 12.564 40.627 1.00 55.75 188 PHE A C 1
ATOM 1412 O O . PHE A 1 188 ? 3.416 12.410 39.729 1.00 55.75 188 PHE A O 1
ATOM 1419 N N . GLU A 1 189 ? 5.132 13.559 40.590 1.00 51.16 189 GLU A N 1
ATOM 1420 C CA . GLU A 1 189 ? 5.202 14.554 39.520 1.00 51.16 189 GLU A CA 1
ATOM 1421 C C . GLU A 1 189 ? 5.336 13.904 38.131 1.00 51.16 189 GLU A C 1
ATOM 1423 O O . GLU A 1 189 ? 6.162 13.012 37.934 1.00 51.16 189 GLU A O 1
ATOM 1428 N N . GLN A 1 190 ? 4.557 14.435 37.174 1.00 55.91 190 GLN A N 1
ATOM 1429 C CA . GLN A 1 190 ? 4.636 14.247 35.710 1.00 55.91 190 GLN A CA 1
ATOM 1430 C C . GLN A 1 190 ? 3.877 13.077 35.064 1.00 55.91 190 GLN A C 1
ATOM 1432 O O . GLN A 1 190 ? 3.933 12.965 33.843 1.00 55.91 190 GLN A O 1
ATOM 1437 N N . TRP A 1 191 ? 3.148 12.238 35.807 1.00 64.25 191 TRP A N 1
ATOM 1438 C CA . TRP A 1 191 ? 2.429 11.108 35.183 1.00 64.25 191 TRP A CA 1
ATOM 1439 C C . TRP A 1 191 ? 0.968 10.924 35.618 1.00 64.25 191 TRP A C 1
ATOM 1441 O O . TRP A 1 191 ? 0.257 10.122 35.017 1.00 64.25 191 TRP A O 1
ATOM 1451 N N . LEU A 1 192 ? 0.486 11.681 36.608 1.00 66.12 192 LEU A N 1
ATOM 1452 C CA . LEU A 1 192 ? -0.956 11.868 36.783 1.00 66.12 192 LEU A CA 1
ATOM 1453 C C . LEU A 1 192 ? -1.445 12.939 35.789 1.00 66.12 192 LEU A C 1
ATOM 1455 O O . LEU A 1 192 ? -0.737 13.935 35.612 1.00 66.12 192 LEU A O 1
ATOM 1459 N N . PRO A 1 193 ? -2.619 12.767 35.155 1.00 68.69 193 PRO A N 1
ATOM 1460 C CA . PRO A 1 193 ? -3.163 13.750 34.221 1.00 68.69 193 PRO A CA 1
ATOM 1461 C C . PRO A 1 193 ? -3.310 15.130 34.870 1.00 68.69 193 PRO A C 1
ATOM 1463 O O . PRO A 1 193 ? -4.025 15.291 35.862 1.00 68.69 193 PRO A O 1
ATOM 1466 N N . GLU A 1 194 ? -2.648 16.145 34.305 1.00 68.19 194 GLU A N 1
ATOM 1467 C CA . GLU A 1 194 ? -2.786 17.535 34.771 1.00 68.19 194 GLU A CA 1
ATOM 1468 C C . GLU A 1 194 ? -4.230 18.030 34.621 1.00 68.19 194 GLU A C 1
ATOM 1470 O O . GLU A 1 194 ? -4.704 18.816 35.443 1.00 68.19 194 GLU A O 1
ATOM 1475 N N . SER A 1 195 ? -4.942 17.522 33.608 1.00 64.38 195 SER A N 1
ATOM 1476 C CA . SER A 1 195 ? -6.353 17.799 33.336 1.00 64.38 195 SER A CA 1
ATOM 1477 C C . SER A 1 195 ? -7.267 17.445 34.499 1.00 64.38 195 SER A C 1
ATOM 1479 O O . SER A 1 195 ? -8.349 18.008 34.590 1.00 64.38 195 SER A O 1
ATOM 1481 N N . TRP A 1 196 ? -6.853 16.577 35.424 1.00 67.50 196 TRP A N 1
ATOM 1482 C CA . TRP A 1 196 ? -7.642 16.267 36.611 1.00 67.50 196 TRP A CA 1
ATOM 1483 C C . TRP A 1 196 ? -7.604 17.402 37.648 1.00 67.50 196 TRP A C 1
ATOM 1485 O O . TRP A 1 196 ? -8.524 17.534 38.439 1.00 67.50 196 TRP A O 1
ATOM 1495 N N . GLY A 1 197 ? -6.618 18.303 37.625 1.00 60.06 197 GLY A N 1
ATOM 1496 C CA . GLY A 1 197 ? -6.470 19.350 38.652 1.00 60.06 197 GLY A CA 1
ATOM 1497 C C . GLY A 1 197 ? -5.626 18.908 39.857 1.00 60.06 197 GLY A C 1
ATOM 1498 O O . GLY A 1 197 ? -5.605 19.571 40.903 1.00 60.06 197 GLY A O 1
ATOM 1499 N N . ILE A 1 198 ? -4.890 17.800 39.705 1.00 63.66 198 ILE A N 1
ATOM 1500 C CA . ILE A 1 198 ? -3.834 17.354 40.620 1.00 63.66 198 ILE A CA 1
ATOM 1501 C C . ILE A 1 198 ? -2.541 18.073 40.233 1.00 63.66 198 ILE A C 1
ATOM 1503 O O . ILE A 1 198 ? -2.021 17.866 39.140 1.00 63.66 198 ILE A O 1
ATOM 1507 N N . VAL A 1 199 ? -1.993 18.899 41.128 1.00 54.94 199 VAL A N 1
ATOM 1508 C CA . VAL A 1 199 ? -0.689 19.546 40.914 1.00 54.94 199 VAL A CA 1
ATOM 1509 C C . VAL A 1 199 ? 0.218 19.223 42.088 1.00 54.94 199 VAL A C 1
ATOM 1511 O O . VAL A 1 199 ? -0.177 19.282 43.252 1.00 54.94 199 VAL A O 1
ATOM 1514 N N . ALA A 1 200 ? 1.464 18.886 41.797 1.00 51.19 200 ALA A N 1
ATOM 1515 C CA . ALA A 1 200 ? 2.457 18.729 42.839 1.00 51.19 200 ALA A CA 1
ATOM 1516 C C . ALA A 1 200 ? 2.954 20.087 43.331 1.00 51.19 200 ALA A C 1
ATOM 1518 O O . ALA A 1 200 ? 3.148 21.032 42.560 1.00 51.19 200 ALA A O 1
ATOM 1519 N N . THR A 1 201 ? 3.172 20.194 44.637 1.00 49.31 201 THR A N 1
ATOM 1520 C CA . THR A 1 201 ? 3.754 21.399 45.220 1.00 49.31 201 THR A CA 1
ATOM 1521 C C . THR A 1 201 ? 5.234 21.185 45.511 1.00 49.31 201 THR A C 1
ATOM 1523 O O . THR A 1 201 ? 5.645 20.128 45.985 1.00 49.31 201 THR A O 1
ATOM 1526 N N . ASN A 1 202 ? 6.034 22.246 45.346 1.00 41.31 202 ASN A N 1
ATOM 1527 C CA . ASN A 1 202 ? 7.473 22.294 45.669 1.00 41.31 202 ASN A CA 1
ATOM 1528 C C . ASN A 1 202 ? 7.822 21.985 47.151 1.00 41.31 202 ASN A C 1
ATOM 1530 O O . ASN A 1 202 ? 8.968 22.170 47.562 1.00 41.31 202 ASN A O 1
ATOM 1534 N N . ALA A 1 203 ? 6.844 21.602 47.975 1.00 44.12 203 ALA A N 1
ATOM 1535 C CA . ALA A 1 203 ? 6.973 21.295 49.395 1.00 44.12 203 ALA A CA 1
ATOM 1536 C C . ALA A 1 203 ? 6.790 19.798 49.707 1.00 44.12 203 ALA A C 1
ATOM 1538 O O . ALA A 1 203 ? 6.585 19.462 50.872 1.00 44.12 203 ALA A O 1
ATOM 1539 N N . GLY A 1 204 ? 6.875 18.923 48.697 1.00 46.09 204 GLY A N 1
ATOM 1540 C CA . GLY A 1 204 ? 6.915 17.482 48.932 1.00 46.09 204 GLY A CA 1
ATOM 1541 C C . GLY A 1 204 ? 5.548 16.814 49.065 1.00 46.09 204 GLY A C 1
ATOM 1542 O O . GLY A 1 204 ? 5.424 15.794 49.717 1.00 46.09 204 GLY A O 1
ATOM 1543 N N . GLY A 1 205 ? 4.491 17.388 48.496 1.00 48.59 205 GLY A N 1
ATOM 1544 C CA . GLY A 1 205 ? 3.173 16.753 48.506 1.00 48.59 205 GLY A CA 1
ATOM 1545 C C . GLY A 1 205 ? 2.378 17.098 47.260 1.00 48.59 205 GLY A C 1
ATOM 1546 O O . GLY A 1 205 ? 2.483 18.217 46.738 1.00 48.59 205 GLY A O 1
ATOM 1547 N N . GLU A 1 206 ? 1.584 16.145 46.782 1.00 48.09 206 GLU A N 1
ATOM 1548 C CA . GLU A 1 206 ? 0.537 16.410 45.802 1.00 48.09 206 GLU A CA 1
ATOM 1549 C C . GLU A 1 206 ? -0.561 17.246 46.457 1.00 48.09 206 GLU A C 1
ATOM 1551 O O . GLU A 1 206 ? -0.872 17.065 47.630 1.00 48.09 206 GLU A O 1
ATOM 1556 N N . VAL A 1 207 ? -1.150 18.184 45.720 1.00 50.53 207 VAL A N 1
ATOM 1557 C CA . VAL A 1 207 ? -2.333 18.932 46.147 1.00 50.53 207 VAL A CA 1
ATOM 1558 C C . VAL A 1 207 ? -3.340 18.895 45.006 1.00 50.53 207 VAL A C 1
ATOM 1560 O O . VAL A 1 207 ? -3.038 19.262 43.874 1.00 50.53 207 VAL A O 1
ATOM 1563 N N . VAL A 1 208 ? -4.566 18.465 45.298 1.00 52.09 208 VAL A N 1
ATOM 1564 C CA . VAL A 1 208 ? -5.689 18.695 44.383 1.00 52.09 208 VAL A CA 1
ATOM 1565 C C . VAL A 1 208 ? -6.085 20.158 44.536 1.00 52.09 208 VAL A C 1
ATOM 1567 O O . VAL A 1 208 ? -6.590 20.562 45.587 1.00 52.09 208 VAL A O 1
ATOM 1570 N N . HIS A 1 209 ? -5.777 20.975 43.531 1.00 52.84 209 HIS A N 1
ATOM 1571 C CA . HIS A 1 209 ? -6.038 22.417 43.577 1.00 52.84 209 HIS A CA 1
ATOM 1572 C C . HIS A 1 209 ? -7.482 22.747 43.205 1.00 52.84 209 HIS A C 1
ATOM 1574 O O . HIS A 1 209 ? -8.046 23.709 43.732 1.00 52.84 209 HIS A O 1
ATOM 1580 N N . GLU A 1 210 ? -8.078 21.923 42.350 1.00 55.22 210 GLU A N 1
ATOM 1581 C CA . GLU A 1 210 ? -9.483 21.961 41.977 1.00 55.22 210 GLU A CA 1
ATOM 1582 C C . GLU A 1 210 ? -9.935 20.571 41.522 1.00 55.22 210 GLU A C 1
ATOM 1584 O O . GLU A 1 210 ? -9.120 19.750 41.117 1.00 55.22 210 GLU A O 1
ATOM 1589 N N . PHE A 1 211 ? -11.233 20.303 41.637 1.00 59.38 211 PHE A N 1
ATOM 1590 C CA . PHE A 1 211 ? -11.853 19.142 41.008 1.00 59.38 211 PHE A CA 1
ATOM 1591 C C . PHE A 1 211 ? -12.278 19.625 39.623 1.00 59.38 211 PHE A C 1
ATOM 1593 O O . PHE A 1 211 ? -13.197 20.443 39.541 1.00 59.38 211 PHE A O 1
ATOM 1600 N N . THR A 1 212 ? -11.579 19.208 38.571 1.00 59.31 212 THR A N 1
ATOM 1601 C CA . THR A 1 212 ? -11.929 19.583 37.193 1.00 59.31 212 THR A CA 1
ATOM 1602 C C . THR A 1 212 ? -13.080 18.731 36.665 1.00 59.31 212 THR A C 1
ATOM 1604 O O . THR A 1 212 ? -13.361 17.646 37.186 1.00 59.31 212 THR A O 1
ATOM 1607 N N . ASP A 1 213 ? -13.745 19.208 35.613 1.00 58.78 213 ASP A N 1
ATOM 1608 C CA . ASP A 1 213 ? -14.799 18.449 34.936 1.00 58.78 213 ASP A CA 1
ATOM 1609 C C . ASP A 1 213 ? -14.234 17.146 34.338 1.00 58.78 213 ASP A C 1
ATOM 1611 O O . ASP A 1 213 ? -14.875 16.097 34.406 1.00 58.78 213 ASP A O 1
ATOM 1615 N N . GLU A 1 214 ? -12.996 17.179 33.843 1.00 58.53 214 GLU A N 1
ATOM 1616 C CA . GLU A 1 214 ? -12.260 16.034 33.304 1.00 58.53 214 GLU A CA 1
ATOM 1617 C C . GLU A 1 214 ? -11.929 14.991 34.386 1.00 58.53 214 GLU A C 1
ATOM 1619 O O . GLU A 1 214 ? -12.106 13.792 34.167 1.00 58.53 214 GLU A O 1
ATOM 1624 N N . GLY A 1 215 ? -11.520 15.416 35.587 1.00 58.47 215 GLY A N 1
ATOM 1625 C CA . GLY A 1 215 ? -11.292 14.504 36.713 1.00 58.47 215 GLY A CA 1
ATOM 1626 C C . GLY A 1 215 ? -12.587 13.954 37.329 1.00 58.47 215 GLY A C 1
ATOM 1627 O O . GLY A 1 215 ? -12.630 12.835 37.840 1.00 58.47 215 GLY A O 1
ATOM 1628 N N . LEU A 1 216 ? -13.688 14.704 37.262 1.00 58.22 216 LEU A N 1
ATOM 1629 C CA . LEU A 1 216 ? -15.008 14.181 37.625 1.00 58.22 216 LEU A CA 1
ATOM 1630 C C . LEU A 1 216 ? -15.489 13.139 36.604 1.00 58.22 216 LEU A C 1
ATOM 1632 O O . LEU A 1 216 ? -16.044 12.111 36.994 1.00 58.22 216 LEU A O 1
ATOM 1636 N N . ALA A 1 217 ? -15.247 13.371 35.311 1.00 54.97 217 ALA A N 1
ATOM 1637 C CA . ALA A 1 217 ? -15.611 12.455 34.232 1.00 54.97 217 ALA A CA 1
ATOM 1638 C C . ALA A 1 217 ? -14.795 11.150 34.244 1.00 54.97 217 ALA A C 1
ATOM 1640 O O . ALA A 1 217 ? -15.348 10.093 33.926 1.00 54.97 217 ALA A O 1
ATOM 1641 N N . SER A 1 218 ? -13.520 11.206 34.650 1.00 56.25 218 SER A N 1
ATOM 1642 C CA . SER A 1 218 ? -12.637 10.033 34.756 1.00 56.25 218 SER A CA 1
ATOM 1643 C C . SER A 1 218 ? -12.949 9.124 35.951 1.00 56.25 218 SER A C 1
ATOM 1645 O O . SER A 1 218 ? -12.481 7.990 36.008 1.00 56.25 218 SER A O 1
ATOM 1647 N N . GLY A 1 219 ? -13.736 9.604 36.919 1.00 51.97 219 GLY A N 1
ATOM 1648 C CA . GLY A 1 219 ? -14.019 8.892 38.165 1.00 51.97 219 GLY A CA 1
ATOM 1649 C C . GLY A 1 219 ? -12.911 9.007 39.218 1.00 51.97 219 GLY A C 1
ATOM 1650 O O . GLY A 1 219 ? -13.131 8.601 40.354 1.00 51.97 219 GLY A O 1
ATOM 1651 N N . VAL A 1 220 ? -11.762 9.639 38.922 1.00 55.38 220 VAL A N 1
ATOM 1652 C CA . VAL A 1 220 ? -10.633 9.748 39.875 1.00 55.38 220 VAL A CA 1
ATOM 1653 C C . VAL A 1 220 ? -11.023 10.433 41.194 1.00 55.38 220 VAL A C 1
ATOM 1655 O O . VAL A 1 220 ? -10.448 10.155 42.248 1.00 55.38 220 VAL A O 1
ATOM 1658 N N . TYR A 1 221 ? -12.029 11.309 41.151 1.00 50.34 221 TYR A N 1
ATOM 1659 C CA . TYR A 1 221 ? -12.578 12.014 42.310 1.00 50.34 221 TYR A CA 1
ATOM 1660 C C . TYR A 1 221 ? -13.851 11.409 42.882 1.00 50.34 221 TYR A C 1
ATOM 1662 O O . TYR A 1 221 ? -14.447 11.999 43.787 1.00 50.34 221 TYR A O 1
ATOM 1670 N N . GLU A 1 222 ? -14.305 10.271 42.366 1.00 48.94 222 GLU A N 1
ATOM 1671 C CA . GLU A 1 222 ? -15.594 9.713 42.738 1.00 48.94 222 GLU A CA 1
ATOM 1672 C C . GLU A 1 222 ? -15.621 9.448 44.249 1.00 48.94 222 GLU A C 1
ATOM 1674 O O . GLU A 1 222 ? -14.880 8.624 44.795 1.00 48.94 222 GLU A O 1
ATOM 1679 N N . ASN A 1 223 ? -16.509 10.185 44.922 1.00 46.97 223 ASN A N 1
ATOM 1680 C CA . ASN A 1 223 ? -16.729 10.193 46.365 1.00 46.97 223 ASN A CA 1
ATOM 1681 C C . ASN A 1 223 ? -15.635 10.855 47.240 1.00 46.97 223 ASN A C 1
ATOM 1683 O O . ASN A 1 223 ? -15.618 10.662 48.459 1.00 46.97 223 ASN A O 1
ATOM 1687 N N . LEU A 1 224 ? -14.760 11.674 46.654 1.00 47.22 224 LEU A N 1
ATOM 1688 C CA . LEU A 1 224 ? -13.924 12.645 47.366 1.00 47.22 224 LEU A CA 1
ATOM 1689 C C . LEU A 1 224 ? -14.655 13.995 47.457 1.00 47.22 224 LEU A C 1
ATOM 1691 O O . LEU A 1 224 ? -15.171 14.500 46.466 1.00 47.22 224 LEU A O 1
ATOM 1695 N N . LEU A 1 225 ? -14.690 14.622 48.638 1.00 47.56 225 LEU A N 1
ATOM 1696 C CA . LEU A 1 225 ? -15.174 16.003 48.785 1.00 47.56 225 LEU A CA 1
ATOM 1697 C C . LEU A 1 225 ? -13.987 16.981 48.780 1.00 47.56 225 LEU A C 1
ATOM 1699 O O . LEU A 1 225 ? -12.982 16.692 49.433 1.00 47.56 225 LEU A O 1
ATOM 1703 N N . PRO A 1 226 ? -14.106 18.193 48.201 1.00 43.41 226 PRO A N 1
ATOM 1704 C CA . PRO A 1 226 ? -13.047 19.212 48.251 1.00 43.41 226 PRO A CA 1
ATOM 1705 C C . PRO A 1 226 ? -12.536 19.526 49.670 1.00 43.41 226 PRO A C 1
ATOM 1707 O O . PRO A 1 226 ? -11.367 19.845 49.876 1.00 43.41 226 PRO A O 1
ATOM 1710 N N . GLY A 1 227 ? -13.395 19.378 50.686 1.00 44.12 227 GLY A N 1
ATOM 1711 C CA . GLY A 1 227 ? -13.025 19.525 52.096 1.00 44.12 227 GLY A CA 1
ATOM 1712 C C . GLY A 1 227 ? -12.180 18.376 52.670 1.00 44.12 227 GLY A C 1
ATOM 1713 O O . GLY A 1 227 ? -11.410 18.609 53.598 1.00 44.12 227 GLY A O 1
ATOM 1714 N N . MET A 1 228 ? -12.260 17.161 52.119 1.00 44.06 228 MET A N 1
ATOM 1715 C CA . MET A 1 228 ? -11.482 15.992 52.574 1.00 44.06 228 MET A CA 1
ATOM 1716 C C . MET A 1 228 ? -9.988 16.108 52.244 1.00 44.06 228 MET A C 1
ATOM 1718 O O . MET A 1 228 ? -9.167 15.450 52.875 1.00 44.06 228 MET A O 1
ATOM 1722 N N . LEU A 1 229 ? -9.638 16.992 51.308 1.00 45.94 229 LEU A N 1
ATOM 1723 C CA . LEU A 1 229 ? -8.267 17.263 50.865 1.00 45.94 229 LEU A CA 1
ATOM 1724 C C . LEU A 1 229 ? -7.732 18.610 51.389 1.00 45.94 229 LEU A C 1
ATOM 1726 O O . LEU A 1 229 ? -6.559 18.939 51.232 1.00 45.94 229 LEU A O 1
ATOM 1730 N N . SER A 1 230 ? -8.572 19.390 52.080 1.00 38.59 230 SER A N 1
ATOM 1731 C CA . SER A 1 230 ? -8.305 20.789 52.457 1.00 38.59 230 SER A CA 1
ATOM 1732 C C . SER A 1 230 ? -7.248 21.014 53.561 1.00 38.59 230 SER A C 1
ATOM 1734 O O . SER A 1 230 ? -7.090 22.132 54.051 1.00 38.59 230 SER A O 1
ATOM 1736 N N . TYR A 1 231 ? -6.471 19.986 53.917 1.00 39.06 231 TYR A N 1
ATOM 1737 C CA . TYR A 1 231 ? -5.353 20.067 54.871 1.00 39.06 231 TYR A CA 1
ATOM 1738 C C . TYR A 1 231 ? -4.000 19.629 54.295 1.00 39.06 231 TYR A C 1
ATOM 1740 O O . TYR A 1 231 ? -3.013 19.600 55.025 1.00 39.06 231 TYR A O 1
ATOM 1748 N N . TRP A 1 232 ? -3.917 19.350 52.994 1.00 42.34 232 TRP A N 1
ATOM 1749 C CA . TRP A 1 232 ? -2.684 18.894 52.336 1.00 42.34 232 TRP A CA 1
ATOM 1750 C C . TRP A 1 232 ? -1.614 19.994 52.175 1.00 42.34 232 TRP A C 1
ATOM 1752 O O . TRP A 1 232 ? -0.482 19.726 51.796 1.00 42.34 232 TRP A O 1
ATOM 1762 N N . THR A 1 233 ? -1.921 21.246 52.533 1.00 33.78 233 THR A N 1
ATOM 1763 C CA . THR A 1 233 ? -1.006 22.399 52.399 1.00 33.78 233 THR A CA 1
ATOM 1764 C C . THR A 1 233 ? 0.112 22.474 53.446 1.00 33.78 233 THR A C 1
ATOM 1766 O O . THR A 1 233 ? 0.922 23.400 53.424 1.00 33.78 233 THR A O 1
ATOM 1769 N N . ALA A 1 234 ? 0.161 21.537 54.387 1.00 33.50 234 ALA A N 1
ATOM 1770 C CA . ALA A 1 234 ? 1.321 21.303 55.232 1.00 33.50 234 ALA A CA 1
ATOM 1771 C C . ALA A 1 234 ? 1.261 19.848 55.691 1.00 33.50 234 ALA A C 1
ATOM 1773 O O . ALA A 1 234 ? 0.286 19.468 56.337 1.00 33.50 234 ALA A O 1
ATOM 1774 N N . ALA A 1 235 ? 2.291 19.056 55.398 1.00 33.34 235 ALA A N 1
ATOM 1775 C CA . ALA A 1 235 ? 2.492 17.748 56.009 1.00 33.34 235 ALA A CA 1
ATOM 1776 C C . ALA A 1 235 ? 2.742 17.922 57.523 1.00 33.34 235 ALA A C 1
ATOM 1778 O O . ALA A 1 235 ? 3.865 17.886 58.015 1.00 33.34 235 ALA A O 1
ATOM 1779 N N . TYR A 1 236 ? 1.678 18.206 58.273 1.00 28.28 236 TYR A N 1
ATOM 1780 C CA . TYR A 1 236 ? 1.603 17.998 59.708 1.00 28.28 236 TYR A CA 1
ATOM 1781 C C . TYR A 1 236 ? 0.686 16.804 59.922 1.00 28.28 236 TYR A C 1
ATOM 1783 O O . TYR A 1 236 ? -0.493 16.831 59.572 1.00 28.28 236 TYR A O 1
ATOM 1791 N N . HIS A 1 237 ? 1.271 15.754 60.484 1.00 35.78 237 HIS A N 1
ATOM 1792 C CA . HIS A 1 237 ? 0.646 14.479 60.785 1.00 35.78 237 HIS A CA 1
ATOM 1793 C C . HIS A 1 237 ? -0.597 14.686 61.687 1.00 35.78 237 HIS A C 1
ATOM 1795 O O . HIS A 1 237 ? -0.479 14.880 62.897 1.00 35.78 237 HIS A O 1
ATOM 1801 N N . ASN A 1 238 ? -1.802 14.700 61.106 1.00 31.64 238 ASN A N 1
ATOM 1802 C CA . ASN A 1 238 ? -3.069 14.793 61.838 1.00 31.64 238 ASN A CA 1
ATOM 1803 C C . ASN A 1 238 ? -3.654 13.413 62.184 1.00 31.64 238 ASN A C 1
ATOM 1805 O O . ASN A 1 238 ? -3.943 12.599 61.315 1.00 31.64 238 ASN A O 1
ATOM 1809 N N . VAL A 1 239 ? -3.912 13.190 63.473 1.00 32.34 239 VAL A N 1
ATOM 1810 C CA . VAL A 1 239 ? -4.498 11.959 64.023 1.00 32.34 239 VAL A CA 1
ATOM 1811 C C . VAL A 1 239 ? -5.989 11.847 63.675 1.00 32.34 239 VAL A C 1
ATOM 1813 O O . VAL A 1 239 ? -6.791 12.660 64.137 1.00 32.34 239 VAL A O 1
ATOM 1816 N N . PHE A 1 240 ? -6.392 10.789 62.967 1.00 33.06 240 PHE A N 1
ATOM 1817 C CA . PHE A 1 240 ? -7.788 10.334 62.942 1.00 33.06 240 PHE A CA 1
ATOM 1818 C C . PHE A 1 240 ? -7.969 9.252 64.014 1.00 33.06 240 PHE A C 1
ATOM 1820 O O . PHE A 1 240 ? -7.276 8.238 64.004 1.00 33.06 240 PHE A O 1
ATOM 1827 N N . THR A 1 241 ? -8.856 9.493 64.982 1.00 30.95 241 THR A N 1
ATOM 1828 C CA . THR A 1 241 ? -9.009 8.642 66.180 1.00 30.95 241 THR A CA 1
ATOM 1829 C C . THR A 1 241 ? -10.033 7.516 66.035 1.00 30.95 241 THR A C 1
ATOM 1831 O O . THR A 1 241 ? -10.116 6.686 66.934 1.00 30.95 241 THR A O 1
ATOM 1834 N N . GLU A 1 242 ? -10.777 7.431 64.929 1.00 36.78 242 GLU A N 1
ATOM 1835 C CA . GLU A 1 242 ? -11.799 6.392 64.734 1.00 36.78 242 GLU A CA 1
ATOM 1836 C C . GLU A 1 242 ? -11.810 5.904 63.277 1.00 36.78 242 GLU A C 1
ATOM 1838 O O . GLU A 1 242 ? -12.661 6.263 62.466 1.00 36.78 242 GLU A O 1
ATOM 1843 N N . TRP A 1 243 ? -10.817 5.082 62.944 1.00 37.84 243 TRP A N 1
ATOM 1844 C CA . TRP A 1 243 ? -10.874 4.170 61.805 1.00 37.84 243 TRP A CA 1
ATOM 1845 C C . TRP A 1 243 ? -11.682 2.949 62.253 1.00 37.84 243 TRP A C 1
ATOM 1847 O O . TRP A 1 243 ? -11.460 2.461 63.361 1.00 37.84 243 TRP A O 1
ATOM 1857 N N . GLY A 1 244 ? -12.621 2.448 61.447 1.00 41.31 244 GLY A N 1
ATOM 1858 C CA . GLY A 1 244 ? -13.264 1.158 61.738 1.00 41.31 244 GLY A CA 1
ATOM 1859 C C . GLY A 1 244 ? -12.214 0.068 62.005 1.00 41.31 244 GLY A C 1
ATOM 1860 O O . GLY A 1 244 ? -11.075 0.197 61.561 1.00 41.31 244 GLY A O 1
ATOM 1861 N N . GLU A 1 245 ? -12.581 -0.992 62.729 1.00 40.66 245 GLU A N 1
ATOM 1862 C CA . GLU A 1 245 ? -11.689 -2.050 63.257 1.00 40.66 245 GLU A CA 1
ATOM 1863 C C . GLU A 1 245 ? -10.866 -2.839 62.192 1.00 40.66 245 GLU A C 1
ATOM 1865 O O . GLU A 1 245 ? -10.257 -3.857 62.515 1.00 40.66 245 GLU A O 1
ATOM 1870 N N . GLU A 1 246 ? -10.832 -2.398 60.928 1.00 45.88 246 GLU A N 1
ATOM 1871 C CA . GLU A 1 246 ? -10.447 -3.170 59.743 1.00 45.88 246 GLU A CA 1
ATOM 1872 C C . GLU A 1 246 ? -9.076 -2.832 59.118 1.00 45.88 246 GLU A C 1
ATOM 1874 O O . GLU A 1 246 ? -8.671 -3.585 58.241 1.00 45.88 246 GLU A O 1
ATOM 1879 N N . PHE A 1 247 ? -8.337 -1.787 59.537 1.00 50.91 247 PHE A N 1
ATOM 1880 C CA . PHE A 1 247 ? -6.989 -1.455 59.006 1.00 50.91 247 PHE A CA 1
ATOM 1881 C C . PHE A 1 247 ? -5.873 -1.559 60.063 1.00 50.91 247 PHE A C 1
ATOM 1883 O O . PHE A 1 247 ? -6.038 -1.114 61.199 1.00 50.91 247 PHE A O 1
ATOM 1890 N N . VAL A 1 248 ? -4.716 -2.129 59.693 1.00 54.53 248 VAL A N 1
ATOM 1891 C CA . VAL A 1 248 ? -3.539 -2.266 60.578 1.00 54.53 248 VAL A CA 1
ATOM 1892 C C . VAL A 1 248 ? -2.589 -1.073 60.411 1.00 54.53 248 VAL A C 1
ATOM 1894 O O . VAL A 1 248 ? -2.254 -0.688 59.296 1.00 54.53 248 VAL A O 1
ATOM 1897 N N . SER A 1 249 ? -2.133 -0.495 61.529 1.00 53.16 249 SER A N 1
ATOM 1898 C CA . SER A 1 249 ? -1.106 0.560 61.540 1.00 53.16 249 SER A CA 1
ATOM 1899 C C . SER A 1 249 ? 0.274 -0.015 61.188 1.00 53.16 249 SER A C 1
ATOM 1901 O O . SER A 1 249 ? 0.656 -1.075 61.688 1.00 53.16 249 SER A O 1
ATOM 1903 N N . PHE A 1 250 ? 1.013 0.687 60.328 1.00 46.91 250 PHE A N 1
ATOM 1904 C CA . PHE A 1 250 ? 2.303 0.282 59.769 1.00 46.91 250 PHE A CA 1
ATOM 1905 C C . PHE A 1 250 ? 3.307 1.449 59.862 1.00 46.91 250 PHE A C 1
ATOM 1907 O O . PHE A 1 250 ? 2.903 2.582 59.631 1.00 46.91 250 PHE A O 1
ATOM 1914 N N . GLU A 1 251 ? 4.570 1.142 60.211 1.00 47.09 251 GLU A N 1
ATOM 1915 C CA . GLU A 1 251 ? 5.651 2.067 60.625 1.00 47.09 251 GLU A CA 1
ATOM 1916 C C . GLU A 1 251 ? 5.300 2.964 61.833 1.00 47.09 251 GLU A C 1
ATOM 1918 O O . GLU A 1 251 ? 4.486 3.870 61.749 1.00 47.09 251 GLU A O 1
ATOM 1923 N N . LEU A 1 252 ? 5.929 2.714 62.990 1.00 43.09 252 LEU A N 1
ATOM 1924 C CA . LEU A 1 252 ? 5.870 3.610 64.154 1.00 43.09 252 LEU A CA 1
ATOM 1925 C C . LEU A 1 252 ? 7.250 4.246 64.335 1.00 43.09 252 LEU A C 1
ATOM 1927 O O . LEU A 1 252 ? 8.108 3.713 65.053 1.00 43.09 252 LEU A O 1
ATOM 1931 N N . GLY A 1 253 ? 7.481 5.360 63.643 1.00 36.47 253 GLY A N 1
ATOM 1932 C CA . GLY A 1 253 ? 8.718 6.132 63.731 1.00 36.47 253 GLY A CA 1
ATOM 1933 C C . GLY A 1 253 ? 8.890 6.783 65.110 1.00 36.47 253 GLY A C 1
ATOM 1934 O O . GLY A 1 253 ? 7.950 7.243 65.751 1.00 36.47 253 GLY A O 1
ATOM 1935 N N . GLY A 1 254 ? 10.115 6.795 65.637 1.00 34.88 254 GLY A N 1
ATOM 1936 C CA . GLY A 1 254 ? 10.400 7.181 67.022 1.00 34.88 254 GLY A CA 1
ATOM 1937 C C . GLY A 1 254 ? 10.091 8.642 67.412 1.00 34.88 254 GLY A C 1
ATOM 1938 O O . GLY A 1 254 ? 10.535 9.597 66.787 1.00 34.88 254 GLY A O 1
ATOM 1939 N N . SER A 1 255 ? 9.490 8.797 68.598 1.00 36.50 255 SER A N 1
ATOM 1940 C CA . SER A 1 255 ? 9.401 10.001 69.459 1.00 36.50 255 SER A CA 1
ATOM 1941 C C . SER A 1 255 ? 8.461 11.161 69.095 1.00 36.50 255 SER A C 1
ATOM 1943 O O . SER A 1 255 ? 8.450 12.163 69.814 1.00 36.50 255 SER A O 1
ATOM 1945 N N . SER A 1 256 ? 7.562 10.986 68.135 1.00 39.88 256 SER A N 1
ATOM 1946 C CA . SER A 1 256 ? 6.292 11.725 68.103 1.00 39.88 256 SER A CA 1
ATOM 1947 C C . SER A 1 256 ? 5.217 10.827 67.507 1.00 39.88 256 SER A C 1
ATOM 1949 O O . SER A 1 256 ? 5.312 10.465 66.346 1.00 39.88 256 SER A O 1
ATOM 1951 N N . GLU A 1 257 ? 4.241 10.436 68.329 1.00 38.66 257 GLU A N 1
ATOM 1952 C CA . GLU A 1 257 ? 3.134 9.514 68.023 1.00 38.66 257 GLU A CA 1
ATOM 1953 C C . GLU A 1 257 ? 2.151 10.065 66.972 1.00 38.66 257 GLU A C 1
ATOM 1955 O O . GLU A 1 257 ? 0.977 10.284 67.267 1.00 38.66 257 GLU A O 1
ATOM 1960 N N . THR A 1 258 ? 2.598 10.327 65.751 1.00 40.66 258 THR A N 1
ATOM 1961 C CA . THR A 1 258 ? 1.720 10.797 64.680 1.00 40.66 258 THR A CA 1
ATOM 1962 C C . THR A 1 258 ? 2.292 10.349 63.343 1.00 40.66 258 THR A C 1
ATOM 1964 O O . THR A 1 258 ? 3.092 11.082 62.788 1.00 40.66 258 THR A O 1
ATOM 1967 N N . ASP A 1 259 ? 1.883 9.189 62.836 1.00 37.00 259 ASP A N 1
ATOM 1968 C CA . ASP A 1 259 ? 2.091 8.778 61.440 1.00 37.00 259 ASP A CA 1
ATOM 1969 C C . ASP A 1 259 ? 0.689 8.535 60.844 1.00 37.00 259 ASP A C 1
ATOM 1971 O O . ASP A 1 259 ? -0.172 7.940 61.503 1.00 37.00 259 ASP A O 1
ATOM 1975 N N . VAL A 1 260 ? 0.396 9.104 59.666 1.00 41.78 260 VAL A N 1
ATOM 1976 C CA . VAL A 1 260 ? -0.971 9.212 59.112 1.00 41.78 260 VAL A CA 1
ATOM 1977 C C . VAL A 1 260 ? -1.025 8.614 57.717 1.00 41.78 260 VAL A C 1
ATOM 1979 O O . VAL A 1 260 ? -0.421 9.136 56.788 1.00 41.78 260 VAL A O 1
ATOM 1982 N N . ILE A 1 261 ? -1.829 7.566 57.561 1.00 38.19 261 ILE A N 1
ATOM 1983 C CA . ILE A 1 261 ? -2.218 7.030 56.258 1.00 38.19 261 ILE A CA 1
ATOM 1984 C C . ILE A 1 261 ? -3.420 7.850 55.776 1.00 38.19 261 ILE A C 1
ATOM 1986 O O . ILE A 1 261 ? -4.447 7.893 56.455 1.00 38.19 261 ILE A O 1
ATOM 1990 N N . THR A 1 262 ? -3.314 8.508 54.620 1.00 40.16 262 THR A N 1
ATOM 1991 C CA . THR A 1 262 ? -4.473 9.153 53.986 1.00 40.16 262 THR A CA 1
ATOM 1992 C C . THR A 1 262 ? -5.178 8.128 53.106 1.00 40.16 262 THR A C 1
ATOM 1994 O O . THR A 1 262 ? -4.663 7.749 52.062 1.00 40.16 262 THR A O 1
ATOM 1997 N N . ILE A 1 263 ? -6.352 7.661 53.535 1.00 37.75 263 ILE A N 1
ATOM 1998 C CA . ILE A 1 263 ? -7.243 6.835 52.714 1.00 37.75 263 ILE A CA 1
ATOM 1999 C C . ILE A 1 263 ? -8.448 7.704 52.371 1.00 37.75 263 ILE A C 1
ATOM 2001 O O . ILE A 1 263 ? -9.208 8.106 53.253 1.00 37.75 263 ILE A O 1
ATOM 2005 N N . ALA A 1 264 ? -8.609 8.010 51.089 1.00 36.66 264 ALA A N 1
ATOM 2006 C CA . ALA A 1 264 ? -9.851 8.547 50.562 1.00 36.66 264 ALA A CA 1
ATOM 2007 C C . ALA A 1 264 ? -10.957 7.508 50.787 1.00 36.66 264 ALA A C 1
ATOM 2009 O O . ALA A 1 264 ? -10.892 6.427 50.210 1.00 36.66 264 ALA A O 1
ATOM 2010 N N . ARG A 1 265 ? -11.945 7.807 51.642 1.00 34.78 265 ARG A N 1
ATOM 2011 C CA . ARG A 1 265 ? -13.147 6.980 51.777 1.00 34.78 265 ARG A CA 1
ATOM 2012 C C . ARG A 1 265 ? -14.309 7.638 51.043 1.00 34.78 265 ARG A C 1
ATOM 2014 O O . ARG A 1 265 ? -14.710 8.724 51.459 1.00 34.78 265 ARG A O 1
ATOM 2021 N N . PRO A 1 266 ? -14.914 6.953 50.063 1.00 39.06 266 PRO A N 1
ATOM 2022 C CA . PRO A 1 266 ? -16.221 7.295 49.571 1.00 39.06 266 PRO A CA 1
ATOM 2023 C C . PRO A 1 266 ? -17.280 7.346 50.653 1.00 39.06 266 PRO A C 1
ATOM 2025 O O . PRO A 1 266 ? -17.488 6.375 51.389 1.00 39.06 266 PRO A O 1
ATOM 2028 N N . ASP A 1 267 ? -18.042 8.430 50.659 1.00 43.47 267 ASP A N 1
ATOM 2029 C CA . ASP A 1 267 ? -19.454 8.301 50.968 1.00 43.47 267 ASP A CA 1
ATOM 2030 C C . ASP A 1 267 ? -20.102 7.571 49.782 1.00 43.47 267 ASP A C 1
ATOM 2032 O O . ASP A 1 267 ? -20.547 8.200 48.831 1.00 43.47 267 ASP A O 1
ATOM 2036 N N . THR A 1 268 ? -20.149 6.232 49.800 1.00 45.84 268 THR A N 1
ATOM 2037 C CA . THR A 1 268 ? -20.895 5.439 48.795 1.00 45.84 268 THR A CA 1
ATOM 2038 C C . THR A 1 268 ? -22.400 5.724 48.834 1.00 45.84 268 THR A C 1
ATOM 2040 O O . THR A 1 268 ? -23.193 4.966 48.276 1.00 45.84 268 THR A O 1
ATOM 2043 N N . HIS A 1 269 ? -22.826 6.713 49.632 1.00 53.38 269 HIS A N 1
ATOM 2044 C CA . HIS A 1 269 ? -24.168 6.857 50.158 1.00 53.38 269 HIS A CA 1
ATOM 2045 C C . HIS A 1 269 ? -24.697 5.507 50.646 1.00 53.38 269 HIS A C 1
ATOM 2047 O O . HIS A 1 269 ? -25.890 5.278 50.564 1.00 53.38 269 HIS A O 1
ATOM 2053 N N . GLY A 1 270 ? -23.815 4.583 51.062 1.00 59.31 270 GLY A N 1
ATOM 2054 C CA . GLY A 1 270 ? -24.049 3.156 51.275 1.00 59.31 270 GLY A CA 1
ATOM 2055 C C . GLY A 1 270 ? -24.874 2.427 50.206 1.00 59.31 270 GLY A C 1
ATOM 2056 O O . GLY A 1 270 ? -25.789 1.695 50.579 1.00 59.31 270 GLY A O 1
ATOM 2057 N N . VAL A 1 271 ? -24.615 2.608 48.911 1.00 66.69 271 VAL A N 1
ATOM 2058 C CA . VAL A 1 271 ? -25.272 1.866 47.817 1.00 66.69 271 VAL A CA 1
ATOM 2059 C C . VAL A 1 271 ? -24.271 0.940 47.114 1.00 66.69 271 VAL A C 1
ATOM 2061 O O . VAL A 1 271 ? -23.134 1.313 46.852 1.00 66.69 271 VAL A O 1
ATOM 2064 N N . TYR A 1 272 ? -24.711 -0.272 46.785 1.00 67.38 272 TYR A N 1
ATOM 2065 C CA . TYR A 1 272 ? -24.035 -1.224 45.908 1.00 67.38 272 TYR A CA 1
ATOM 2066 C C . TYR A 1 272 ? -24.827 -1.383 44.617 1.00 67.38 272 TYR A C 1
ATOM 2068 O O . TYR A 1 272 ? -26.048 -1.541 44.668 1.00 67.38 272 TYR A O 1
ATOM 2076 N N . LEU A 1 273 ? -24.123 -1.402 43.486 1.00 78.44 273 LEU A N 1
ATOM 2077 C CA . LEU A 1 273 ? -24.682 -1.615 42.156 1.00 78.44 273 LEU A CA 1
ATOM 2078 C C . LEU A 1 273 ? -23.844 -2.665 41.418 1.00 78.44 273 LEU A C 1
ATOM 2080 O O . LEU A 1 273 ? -22.631 -2.517 41.284 1.00 78.44 273 LEU A O 1
ATOM 2084 N N . ILE A 1 274 ? -24.481 -3.739 40.959 1.00 79.69 274 ILE A N 1
ATOM 2085 C CA . ILE A 1 274 ? -23.838 -4.841 40.235 1.00 79.69 274 ILE A CA 1
ATOM 2086 C C . ILE A 1 274 ? -24.619 -5.074 38.952 1.00 79.69 274 ILE A C 1
ATOM 2088 O O . ILE A 1 274 ? -25.839 -5.217 38.997 1.00 79.69 274 ILE A O 1
ATOM 2092 N N . LYS A 1 275 ? -23.921 -5.165 37.822 1.00 84.25 275 LYS A N 1
ATOM 2093 C CA . LYS A 1 275 ? -24.518 -5.533 36.542 1.00 84.25 275 LYS A CA 1
ATOM 2094 C C . LYS A 1 275 ? -23.956 -6.863 36.053 1.00 84.25 275 LYS A C 1
ATOM 2096 O O . LYS A 1 275 ? -22.753 -7.091 36.101 1.00 84.25 275 LYS A O 1
ATOM 2101 N N . THR A 1 276 ? -24.844 -7.732 35.594 1.00 88.00 276 THR A N 1
ATOM 2102 C CA . THR A 1 276 ? -24.535 -9.039 35.011 1.00 88.00 276 THR A CA 1
ATOM 2103 C C . THR A 1 276 ? -25.271 -9.217 33.688 1.00 88.00 276 THR A C 1
ATOM 2105 O O . THR A 1 276 ? -26.203 -8.470 33.370 1.00 88.00 276 THR A O 1
ATOM 2108 N N . ASP A 1 277 ? -24.855 -10.211 32.910 1.00 91.06 277 ASP A N 1
ATOM 2109 C CA . ASP A 1 277 ? -25.579 -10.694 31.743 1.00 91.06 277 ASP A CA 1
ATOM 2110 C C . ASP A 1 277 ? -25.758 -12.221 31.819 1.00 91.06 277 ASP A C 1
ATOM 2112 O O . ASP A 1 277 ? -25.318 -12.877 32.768 1.00 91.06 277 ASP A O 1
ATOM 2116 N N . ASN A 1 278 ? -26.479 -12.788 30.853 1.00 90.69 278 ASN A N 1
ATOM 2117 C CA . ASN A 1 278 ? -26.702 -14.229 30.738 1.00 90.69 278 ASN A CA 1
ATOM 2118 C C . ASN A 1 278 ? -25.682 -14.941 29.831 1.00 90.69 278 ASN A C 1
ATOM 2120 O O . ASN A 1 278 ? -25.933 -16.087 29.442 1.00 90.69 278 ASN A O 1
ATOM 2124 N N . ARG A 1 279 ? -24.592 -14.278 29.431 1.00 86.12 279 ARG A N 1
ATOM 2125 C CA . ARG A 1 279 ? -23.622 -14.813 28.469 1.00 86.12 279 ARG A CA 1
ATOM 2126 C C . ARG A 1 279 ? -22.448 -15.457 29.207 1.00 86.12 279 ARG A C 1
ATOM 2128 O O . ARG A 1 279 ? -22.110 -15.098 30.330 1.00 86.12 279 ARG A O 1
ATOM 2135 N N . ASP A 1 280 ? -21.839 -16.464 28.582 1.00 79.81 280 ASP A N 1
ATOM 2136 C CA . ASP A 1 280 ? -20.566 -17.009 29.062 1.00 79.81 280 ASP A CA 1
ATOM 2137 C C . ASP A 1 280 ? -19.457 -16.015 28.677 1.00 79.81 280 ASP A C 1
ATOM 2139 O O . ASP A 1 280 ? -19.330 -15.730 27.481 1.00 79.81 280 ASP A O 1
ATOM 2143 N N . PRO A 1 281 ? -18.645 -15.515 29.631 1.00 73.31 281 PRO A N 1
ATOM 2144 C CA . PRO A 1 281 ? -17.547 -14.587 29.350 1.00 73.31 281 PRO A CA 1
ATOM 2145 C C . PRO A 1 281 ? -16.534 -15.101 28.315 1.00 73.31 281 PRO A C 1
ATOM 2147 O O . PRO A 1 281 ? -15.820 -14.311 27.707 1.00 73.31 281 PRO A O 1
ATOM 2150 N N . ASN A 1 282 ? -16.469 -16.420 28.095 1.00 76.00 282 ASN A N 1
ATOM 2151 C CA . ASN A 1 282 ? -15.580 -17.050 27.112 1.00 76.00 282 ASN A CA 1
ATOM 2152 C C . ASN A 1 282 ? -16.204 -17.180 25.714 1.00 76.00 282 ASN A C 1
ATOM 2154 O O . ASN A 1 282 ? -15.583 -17.745 24.812 1.00 76.00 282 ASN A O 1
ATOM 2158 N N . THR A 1 283 ? -17.441 -16.721 25.529 1.00 88.12 283 THR A N 1
ATOM 2159 C CA . THR A 1 283 ? -18.150 -16.768 24.248 1.00 88.12 283 THR A CA 1
ATOM 2160 C C . THR A 1 283 ? -18.486 -15.365 23.781 1.00 88.12 283 THR A C 1
ATOM 2162 O O . THR A 1 283 ? -18.908 -14.519 24.564 1.00 88.12 283 THR A O 1
ATOM 2165 N N . CYS A 1 284 ? -18.317 -15.126 22.487 1.00 93.19 284 CYS A N 1
ATOM 2166 C CA . CYS A 1 284 ? -18.682 -13.861 21.874 1.00 93.19 284 CYS A CA 1
ATOM 2167 C C . CYS A 1 284 ? -20.124 -13.889 21.330 1.00 93.19 284 CYS A C 1
ATOM 2169 O O . CYS A 1 284 ? -20.727 -14.956 21.175 1.00 93.19 284 CYS A O 1
ATOM 2171 N N . VAL A 1 285 ? -20.693 -12.710 21.073 1.00 96.00 285 VAL A N 1
ATOM 2172 C CA . VAL A 1 285 ? -22.024 -12.517 20.473 1.00 96.00 285 VAL A CA 1
ATOM 2173 C C . VAL A 1 285 ? -21.932 -12.117 19.000 1.00 96.00 285 VAL A C 1
ATOM 2175 O O . VAL A 1 285 ? -20.933 -11.546 18.563 1.00 96.00 285 VAL A O 1
ATOM 2178 N N . VAL A 1 286 ? -22.990 -12.376 18.235 1.00 95.38 286 VAL A N 1
ATOM 2179 C CA . VAL A 1 286 ? -23.152 -11.920 16.840 1.00 95.38 286 VAL A CA 1
ATOM 2180 C C . VAL A 1 286 ? -24.473 -11.170 16.660 1.00 95.38 286 VAL A C 1
ATOM 2182 O O . VAL A 1 286 ? -25.358 -11.319 17.501 1.00 95.38 286 VAL A O 1
ATOM 2185 N N . PRO A 1 287 ? -24.658 -10.389 15.578 1.00 95.06 287 PRO A N 1
ATOM 2186 C CA . PRO A 1 287 ? -25.945 -9.771 15.289 1.00 95.06 287 PRO A CA 1
ATOM 2187 C C . PRO A 1 287 ? -27.097 -10.781 15.328 1.00 95.06 287 PRO A C 1
ATOM 2189 O O . PRO A 1 287 ? -26.986 -11.893 14.805 1.00 95.06 287 PRO A O 1
ATOM 2192 N N . ASN A 1 288 ? -28.217 -10.343 15.897 1.00 93.81 288 ASN A N 1
ATOM 2193 C CA . ASN A 1 288 ? -29.426 -11.090 16.244 1.00 93.81 288 ASN A CA 1
ATOM 2194 C C . ASN A 1 288 ? -29.347 -11.960 17.511 1.00 93.81 288 ASN A C 1
ATOM 2196 O O . ASN A 1 288 ? -30.389 -12.468 17.928 1.00 93.81 288 ASN A O 1
ATOM 2200 N N . ASP A 1 289 ? -28.181 -12.105 18.154 1.00 94.81 289 ASP A N 1
ATOM 2201 C CA . ASP A 1 289 ? -28.118 -12.712 19.488 1.00 94.81 289 ASP A CA 1
ATOM 2202 C C . ASP A 1 289 ? -28.847 -11.839 20.513 1.00 94.81 289 ASP A C 1
ATOM 2204 O O . ASP A 1 289 ? -28.748 -10.613 20.494 1.00 94.81 289 ASP A O 1
ATOM 2208 N N . GLU A 1 290 ? -29.531 -12.476 21.457 1.00 93.88 290 GLU A N 1
ATOM 2209 C CA . GLU A 1 290 ? -30.148 -11.794 22.592 1.00 93.88 290 GLU A CA 1
ATOM 2210 C C . GLU A 1 290 ? -29.232 -11.832 23.822 1.00 93.88 290 GLU A C 1
ATOM 2212 O O . GLU A 1 290 ? -28.616 -12.861 24.141 1.00 93.88 290 GLU A O 1
ATOM 2217 N N . ILE A 1 291 ? -29.177 -10.709 24.539 1.00 93.69 291 ILE A N 1
ATOM 2218 C CA . ILE A 1 291 ? -28.485 -10.559 25.820 1.00 93.69 291 ILE A CA 1
ATOM 2219 C C . ILE A 1 291 ? -29.513 -10.130 26.864 1.00 93.69 291 ILE A C 1
ATOM 2221 O O . ILE A 1 291 ? -30.239 -9.154 26.679 1.00 93.69 291 ILE A O 1
ATOM 2225 N N . VAL A 1 292 ? -29.565 -10.853 27.980 1.00 92.56 292 VAL A N 1
ATOM 2226 C CA . VAL A 1 292 ? -30.379 -10.481 29.139 1.00 92.56 292 VAL A CA 1
ATOM 2227 C C . VAL A 1 292 ? -29.473 -9.805 30.151 1.00 92.56 292 VAL A C 1
ATOM 2229 O O . VAL A 1 292 ? -28.712 -10.481 30.841 1.00 92.56 292 VAL A O 1
ATOM 2232 N N . TYR A 1 293 ? -29.573 -8.485 30.263 1.00 93.06 293 TYR A N 1
ATOM 2233 C CA . TYR A 1 293 ? -28.879 -7.741 31.305 1.00 93.06 293 TYR A CA 1
ATOM 2234 C C . TYR A 1 293 ? -29.680 -7.771 32.601 1.00 93.06 293 TYR A C 1
ATOM 2236 O O . TYR A 1 293 ? -30.904 -7.642 32.595 1.00 93.06 293 TYR A O 1
ATOM 2244 N N . THR A 1 294 ? -28.984 -7.919 33.724 1.00 91.19 294 THR A N 1
ATOM 2245 C CA . THR A 1 294 ? -29.564 -7.818 35.065 1.00 91.19 294 THR A CA 1
ATOM 2246 C C . THR A 1 294 ? -28.760 -6.834 35.895 1.00 91.19 294 THR A C 1
ATOM 2248 O O . THR A 1 294 ? -27.537 -6.921 35.964 1.00 91.19 294 THR A O 1
ATOM 2251 N N . ILE A 1 295 ? -29.449 -5.890 36.529 1.00 92.06 295 ILE A N 1
ATOM 2252 C CA . ILE A 1 295 ? -28.845 -4.900 37.416 1.00 92.06 295 ILE A CA 1
ATOM 2253 C C . ILE A 1 295 ? -29.397 -5.131 38.816 1.00 92.06 295 ILE A C 1
ATOM 2255 O O . ILE A 1 295 ? -30.604 -5.044 39.035 1.00 92.06 295 ILE A O 1
ATOM 2259 N N . HIS A 1 296 ? -28.511 -5.414 39.761 1.00 86.00 296 HIS A N 1
ATOM 2260 C CA . HIS A 1 296 ? -28.811 -5.538 41.179 1.00 86.00 296 HIS A CA 1
ATOM 2261 C C . HIS A 1 296 ? -28.369 -4.274 41.904 1.00 86.00 296 HIS A C 1
ATOM 2263 O O . HIS A 1 296 ? -27.228 -3.841 41.750 1.00 86.00 296 HIS A O 1
ATOM 2269 N N . TYR A 1 297 ? -29.248 -3.720 42.733 1.00 87.75 297 TYR A N 1
ATOM 2270 C CA . TYR A 1 297 ? -28.919 -2.612 43.620 1.00 87.75 297 TYR A CA 1
ATOM 2271 C C . TYR A 1 297 ? -29.245 -2.977 45.068 1.00 87.75 297 TYR A C 1
ATOM 2273 O O . TYR A 1 297 ? -30.232 -3.660 45.353 1.00 87.75 297 TYR A O 1
ATOM 2281 N N . SER A 1 298 ? -28.423 -2.521 46.007 1.00 81.94 298 SER A N 1
ATOM 2282 C CA . SER A 1 298 ? -28.700 -2.684 47.435 1.00 81.94 298 SER A CA 1
ATOM 2283 C C . SER A 1 298 ? -28.139 -1.543 48.258 1.00 81.94 298 SER A C 1
ATOM 2285 O O . SER A 1 298 ? -27.056 -1.043 47.983 1.00 81.94 298 SER A O 1
ATOM 2287 N N . ARG A 1 299 ? -28.860 -1.173 49.303 1.00 80.38 299 ARG A N 1
ATOM 2288 C CA . ARG A 1 299 ? -28.511 -0.157 50.276 1.00 80.38 299 ARG A CA 1
ATOM 2289 C C . ARG A 1 299 ? -27.961 -0.838 51.530 1.00 80.38 299 ARG A C 1
ATOM 2291 O O . ARG A 1 299 ? -28.616 -1.694 52.120 1.00 80.38 299 ARG A O 1
ATOM 2298 N N . MET A 1 300 ? -26.771 -0.445 51.960 1.00 67.88 300 MET A N 1
ATOM 2299 C CA . MET A 1 300 ? -26.113 -0.913 53.179 1.00 67.88 300 MET A CA 1
ATOM 2300 C C . MET A 1 300 ? -27.004 -0.708 54.421 1.00 67.88 300 MET A C 1
ATOM 2302 O O . MET A 1 300 ? -27.444 0.421 54.669 1.00 67.88 300 MET A O 1
ATOM 2306 N N . PRO A 1 301 ? -27.247 -1.754 55.233 1.00 64.69 301 PRO A N 1
ATOM 2307 C CA . PRO A 1 301 ? -28.023 -1.654 56.473 1.00 64.69 301 PRO A CA 1
ATOM 2308 C C . PRO A 1 301 ? -27.464 -0.659 57.502 1.00 64.69 301 PRO A C 1
ATOM 2310 O O . PRO A 1 301 ? -28.215 -0.093 58.290 1.00 64.69 301 PRO A O 1
ATOM 2313 N N . GLU A 1 302 ? -26.149 -0.454 57.513 1.00 55.34 302 GLU A N 1
ATOM 2314 C CA . GLU A 1 302 ? -25.409 0.409 58.443 1.00 55.34 302 GLU A CA 1
ATOM 2315 C C . GLU A 1 302 ? -25.511 1.906 58.131 1.00 55.34 302 GLU A C 1
ATOM 2317 O O . GLU A 1 302 ? -24.951 2.738 58.845 1.00 55.34 302 GLU A O 1
ATOM 2322 N N . SER A 1 303 ? -26.217 2.269 57.066 1.00 63.31 303 SER A N 1
ATOM 2323 C CA . SER A 1 303 ? -26.358 3.666 56.685 1.00 63.31 303 SER A CA 1
ATOM 2324 C C . SER A 1 303 ? -27.401 4.417 57.500 1.00 63.31 303 SER A C 1
ATOM 2326 O O . SER A 1 303 ? -28.323 3.833 58.061 1.00 63.31 303 SER A O 1
ATOM 2328 N N . VAL A 1 304 ? -27.239 5.739 57.580 1.00 58.72 304 VAL A N 1
ATOM 2329 C CA . VAL A 1 304 ? -27.944 6.574 58.567 1.00 58.72 304 VAL A CA 1
ATOM 2330 C C . VAL A 1 304 ? -28.996 7.515 57.975 1.00 58.72 304 VAL A C 1
ATOM 2332 O O . VAL A 1 304 ? -29.737 8.136 58.736 1.00 58.72 304 VAL A O 1
ATOM 2335 N N . THR A 1 305 ? -29.084 7.618 56.646 1.00 69.88 305 THR A N 1
ATOM 2336 C CA . THR A 1 305 ? -30.044 8.476 55.936 1.00 69.88 305 THR A CA 1
ATOM 2337 C C . THR A 1 305 ? -30.621 7.785 54.707 1.00 69.88 305 THR A C 1
ATOM 2339 O O . THR A 1 305 ? -29.905 7.096 53.970 1.00 69.88 305 THR A O 1
ATOM 2342 N N . ASP A 1 306 ? -31.909 8.019 54.484 1.00 76.94 306 ASP A N 1
ATOM 2343 C CA . ASP A 1 306 ? -32.622 7.586 53.286 1.00 76.94 306 ASP A CA 1
ATOM 2344 C C . ASP A 1 306 ? -32.185 8.423 52.078 1.00 76.94 306 ASP A C 1
ATOM 2346 O O . ASP A 1 306 ? -31.804 9.589 52.223 1.00 76.94 306 ASP A O 1
ATOM 2350 N N . LEU A 1 307 ? -32.244 7.821 50.892 1.00 81.81 307 LEU A N 1
ATOM 2351 C CA . LEU A 1 307 ? -32.061 8.519 49.622 1.00 81.81 307 LEU A CA 1
ATOM 2352 C C . LEU A 1 307 ? -33.428 8.760 48.986 1.00 81.81 307 LEU A C 1
ATOM 2354 O O . LEU A 1 307 ? -34.276 7.871 48.980 1.00 81.81 307 LEU A O 1
ATOM 2358 N N . GLU A 1 308 ? -33.634 9.961 48.460 1.00 83.44 308 GLU A N 1
ATOM 2359 C CA . GLU A 1 308 ? -34.885 10.400 47.838 1.00 83.44 308 GLU A CA 1
ATOM 2360 C C . GLU A 1 308 ? -34.631 10.780 46.379 1.00 83.44 308 GLU A C 1
ATOM 2362 O O . GLU A 1 308 ? -33.539 11.224 46.034 1.00 83.44 308 GLU A O 1
ATOM 2367 N N . GLY A 1 309 ? -35.644 10.632 45.523 1.00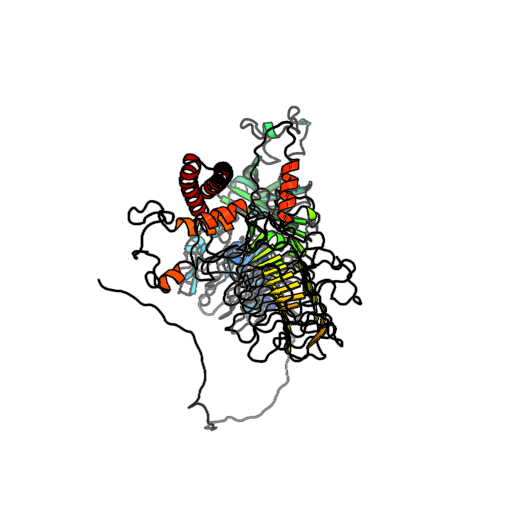 80.94 309 GLY A N 1
ATOM 2368 C CA . GLY A 1 309 ? -35.528 10.954 44.096 1.00 80.94 309 GLY A CA 1
ATOM 2369 C C . GLY A 1 309 ? -34.588 10.031 43.312 1.00 80.94 309 GLY A C 1
ATOM 2370 O O . GLY A 1 309 ? -34.133 10.399 42.235 1.00 80.94 309 GLY A O 1
ATOM 2371 N N . VAL A 1 310 ? -34.296 8.834 43.824 1.00 86.31 310 VAL A N 1
ATOM 2372 C CA . VAL A 1 310 ? -33.337 7.913 43.209 1.00 86.31 310 VAL A CA 1
ATOM 2373 C C . VAL A 1 310 ? -33.869 7.380 41.880 1.00 86.31 310 VAL A C 1
ATOM 2375 O O . VAL A 1 310 ? -35.005 6.905 41.793 1.00 86.31 310 VAL A O 1
ATOM 2378 N N . VAL A 1 311 ? -33.027 7.384 40.853 1.00 87.56 311 VAL A N 1
ATOM 2379 C CA . VAL A 1 311 ? -33.290 6.762 39.553 1.00 87.56 311 VAL A CA 1
ATOM 2380 C C . VAL A 1 311 ? -32.174 5.781 39.207 1.00 87.56 311 VAL A C 1
ATOM 2382 O O . VAL A 1 311 ? -31.007 6.027 39.486 1.00 87.56 311 VAL A O 1
ATOM 2385 N N . LEU A 1 312 ? -32.526 4.654 38.600 1.00 88.69 312 LEU A N 1
ATOM 2386 C CA . LEU A 1 312 ? -31.577 3.743 37.969 1.00 88.69 312 LEU A CA 1
ATOM 2387 C C . LEU A 1 312 ? -31.617 3.992 36.461 1.00 88.69 312 LEU A C 1
ATOM 2389 O O . LEU A 1 312 ? -32.697 4.007 35.881 1.00 88.69 312 LEU A O 1
ATOM 2393 N N . VAL A 1 313 ? -30.465 4.191 35.839 1.00 89.06 313 VAL A N 1
ATOM 2394 C CA . VAL A 1 313 ? -30.303 4.471 34.412 1.00 89.06 313 VAL A CA 1
ATOM 2395 C C . VAL A 1 313 ? -29.360 3.432 33.825 1.00 89.06 313 VAL A C 1
ATOM 2397 O O . VAL A 1 313 ? -28.258 3.245 34.326 1.00 89.06 313 VAL A O 1
ATOM 2400 N N . ASP A 1 314 ? -29.778 2.761 32.764 1.00 93.12 314 ASP A N 1
ATOM 2401 C CA . ASP A 1 314 ? -28.915 1.929 31.934 1.00 93.12 314 ASP A CA 1
ATOM 2402 C C . ASP A 1 314 ? -28.618 2.648 30.622 1.00 93.12 314 ASP A C 1
ATOM 2404 O O . ASP A 1 314 ? -29.519 3.226 30.021 1.00 93.12 314 ASP A O 1
ATOM 2408 N N . ILE A 1 315 ? -27.364 2.629 30.190 1.00 88.44 315 ILE A N 1
ATOM 2409 C CA . ILE A 1 315 ? -26.870 3.264 28.973 1.00 88.44 315 ILE A CA 1
ATOM 2410 C C . ILE A 1 315 ? -26.452 2.133 28.034 1.00 88.44 315 ILE A C 1
ATOM 2412 O O . ILE A 1 315 ? -25.431 1.464 28.242 1.00 88.44 315 ILE A O 1
ATOM 2416 N N . LEU A 1 316 ? -27.272 1.898 27.010 1.00 91.75 316 LEU A N 1
ATOM 2417 C CA . LEU A 1 316 ? -27.068 0.822 26.051 1.00 91.75 316 LEU A CA 1
ATOM 2418 C C . LEU A 1 316 ? -25.955 1.194 25.054 1.00 91.75 316 LEU A C 1
ATOM 2420 O O . LEU A 1 316 ? -25.956 2.311 24.528 1.00 91.75 316 LEU A O 1
ATOM 2424 N N . PRO A 1 317 ? -25.045 0.269 24.700 1.00 91.81 317 PRO A N 1
ATOM 2425 C CA . PRO A 1 317 ? -24.096 0.507 23.617 1.00 91.81 317 PRO A CA 1
ATOM 2426 C C . PRO A 1 317 ? -24.823 0.586 22.260 1.00 91.81 317 PRO A C 1
ATOM 2428 O O . PRO A 1 317 ? -25.835 -0.088 22.084 1.00 91.81 317 PRO A O 1
ATOM 2431 N N . PRO A 1 318 ? -24.299 1.317 21.257 1.00 90.50 318 PRO A N 1
ATOM 2432 C CA . PRO A 1 318 ? -24.934 1.427 19.935 1.00 90.50 318 PRO A CA 1
ATOM 2433 C C . PRO A 1 318 ? -25.163 0.088 19.217 1.00 90.50 318 PRO A C 1
ATOM 2435 O O . PRO A 1 318 ? -26.040 -0.014 18.361 1.00 90.50 318 PRO A O 1
ATOM 2438 N N . GLY A 1 319 ? -24.359 -0.927 19.553 1.00 93.12 319 GLY A N 1
ATOM 2439 C CA . GLY A 1 319 ? -24.395 -2.267 18.966 1.00 93.12 319 GLY A CA 1
ATOM 2440 C C . GLY A 1 319 ? -25.519 -3.177 19.468 1.00 93.12 319 GLY A C 1
ATOM 2441 O O . GLY A 1 319 ? -25.505 -4.368 19.158 1.00 93.12 319 GLY A O 1
ATOM 2442 N N . VAL A 1 320 ? -26.464 -2.667 20.262 1.00 94.50 320 VAL A N 1
ATOM 2443 C CA . VAL A 1 320 ? -27.650 -3.420 20.686 1.00 94.50 320 VAL A CA 1
ATOM 2444 C C . VAL A 1 320 ? -28.912 -2.585 20.523 1.00 94.50 320 VAL A C 1
ATOM 2446 O O . VAL A 1 320 ? -28.876 -1.379 20.718 1.00 94.50 320 VAL A O 1
ATOM 2449 N N . ASP A 1 321 ? -30.031 -3.233 20.231 1.00 91.12 321 ASP A N 1
ATOM 2450 C CA . ASP A 1 321 ? -31.360 -2.634 20.254 1.00 91.12 321 ASP A CA 1
ATOM 2451 C C . ASP A 1 321 ? -32.132 -3.166 21.465 1.00 91.12 321 ASP A C 1
ATOM 2453 O O . ASP A 1 321 ? -32.093 -4.359 21.781 1.00 91.12 321 ASP A O 1
ATOM 2457 N N . PHE A 1 322 ? -32.846 -2.286 22.164 1.00 88.12 322 PHE A N 1
ATOM 2458 C CA . PHE A 1 322 ? -33.717 -2.693 23.263 1.00 88.12 322 PHE A CA 1
ATOM 2459 C C . PHE A 1 322 ? -34.907 -3.502 22.731 1.00 88.12 322 PHE A C 1
ATOM 2461 O O . PHE A 1 322 ? -35.713 -2.982 21.957 1.00 88.12 322 PHE A O 1
ATOM 2468 N N . LEU A 1 323 ? -35.050 -4.760 23.161 1.00 77.75 323 LEU A N 1
ATOM 2469 C CA . LEU A 1 323 ? -36.196 -5.584 22.786 1.00 77.75 323 LEU A CA 1
ATOM 2470 C C . LEU A 1 323 ? -37.329 -5.384 23.788 1.00 77.75 323 LEU A C 1
ATOM 2472 O O . LEU A 1 323 ? -37.259 -5.815 24.938 1.00 77.75 323 LEU A O 1
ATOM 2476 N N . TYR A 1 324 ? -38.415 -4.774 23.321 1.00 60.84 324 TYR A N 1
ATOM 2477 C CA . TYR A 1 324 ? -39.618 -4.569 24.130 1.00 60.84 324 TYR A CA 1
ATOM 2478 C C . TYR A 1 324 ? -40.438 -5.873 24.316 1.00 60.84 324 TYR A C 1
ATOM 2480 O O . TYR A 1 324 ? -41.306 -5.962 25.185 1.00 60.84 324 TYR A O 1
ATOM 2488 N N . GLU A 1 325 ? -40.178 -6.918 23.524 1.00 50.88 325 GLU A N 1
ATOM 2489 C CA . GLU A 1 325 ? -41.003 -8.131 23.465 1.00 50.88 325 GLU A CA 1
ATOM 2490 C C . GLU A 1 325 ? -40.733 -9.149 24.590 1.00 50.88 325 GLU A C 1
ATOM 2492 O O . GLU A 1 325 ? -40.055 -10.151 24.408 1.00 50.88 325 GLU A O 1
ATOM 2497 N N . LEU A 1 326 ? -41.390 -8.948 25.734 1.00 42.47 326 LEU A N 1
ATOM 2498 C CA . LEU A 1 326 ? -42.139 -9.995 26.452 1.00 42.47 326 LEU A CA 1
ATOM 2499 C C . LEU A 1 326 ? -43.419 -9.345 27.005 1.00 42.47 326 LEU A C 1
ATOM 2501 O O . LEU A 1 326 ? -43.634 -9.219 28.210 1.00 42.47 326 LEU A O 1
ATOM 2505 N N . PHE A 1 327 ? -44.262 -8.872 26.086 1.00 45.81 327 PHE A N 1
ATOM 2506 C CA . PHE A 1 327 ? -45.589 -8.357 26.397 1.00 45.81 327 PHE A CA 1
ATOM 2507 C C . PHE A 1 327 ? -46.464 -9.476 26.976 1.00 45.81 327 PHE A C 1
ATOM 2509 O O . PHE A 1 327 ? -46.712 -10.492 26.328 1.00 45.81 327 PHE A O 1
ATOM 2516 N N . ASP A 1 328 ? -47.000 -9.274 28.178 1.00 43.59 328 ASP A N 1
ATOM 2517 C CA . ASP A 1 328 ? -48.215 -9.975 28.581 1.00 43.59 328 ASP A CA 1
ATOM 2518 C C . ASP A 1 328 ? -49.371 -9.413 27.734 1.00 43.59 328 ASP A C 1
ATOM 2520 O O . ASP A 1 328 ? -49.955 -8.378 28.067 1.00 43.59 328 ASP A O 1
ATOM 2524 N N . GLU A 1 329 ? -49.678 -10.077 26.610 1.00 42.44 329 GLU A N 1
ATOM 2525 C CA . GLU A 1 329 ? -50.786 -9.743 25.692 1.00 42.44 329 GLU A CA 1
ATOM 2526 C C . GLU A 1 329 ? -52.122 -9.517 26.426 1.00 42.44 329 GLU A C 1
ATOM 2528 O O . GLU A 1 329 ? -53.022 -8.853 25.909 1.00 42.44 329 GLU A O 1
ATOM 2533 N N . SER A 1 330 ? -52.279 -10.051 27.643 1.00 49.22 330 SER A N 1
ATOM 2534 C CA . SER A 1 330 ? -53.517 -9.925 28.408 1.00 49.22 330 SER A CA 1
ATOM 2535 C C . SER A 1 330 ? -53.768 -8.528 28.989 1.00 49.22 330 SER A C 1
ATOM 2537 O O . SER A 1 330 ? -54.909 -8.231 29.353 1.00 49.22 330 SER A O 1
ATOM 2539 N N . ALA A 1 331 ? -52.751 -7.660 29.057 1.00 46.84 331 ALA A N 1
ATOM 2540 C CA . ALA A 1 331 ? -52.869 -6.338 29.674 1.00 46.84 331 ALA A CA 1
ATOM 2541 C C . ALA A 1 331 ? -53.282 -5.219 28.695 1.00 46.84 331 ALA A C 1
ATOM 2543 O O . ALA A 1 331 ? -53.902 -4.250 29.136 1.00 46.84 331 ALA A O 1
ATOM 2544 N N . TYR A 1 332 ? -52.995 -5.346 27.390 1.00 54.03 332 TYR A N 1
ATOM 2545 C CA . TYR A 1 332 ? -53.230 -4.281 26.399 1.00 54.03 332 TYR A CA 1
ATOM 2546 C C . TYR A 1 332 ? -53.544 -4.842 24.998 1.00 54.03 332 TYR A C 1
ATOM 2548 O O . TYR A 1 332 ? -52.678 -4.926 24.136 1.00 54.03 332 TYR A O 1
ATOM 2556 N N . SER A 1 333 ? -54.813 -5.193 24.757 1.00 50.62 333 SER A N 1
ATOM 2557 C CA . SER A 1 333 ? -55.299 -5.832 23.517 1.00 50.62 333 SER A CA 1
ATOM 2558 C C . SER A 1 333 ? -55.303 -4.958 22.255 1.00 50.62 333 SER A C 1
ATOM 2560 O O . SER A 1 333 ? -55.644 -5.453 21.183 1.00 50.62 333 SER A O 1
ATOM 2562 N N . ASP A 1 334 ? -54.997 -3.667 22.388 1.00 53.22 334 ASP A N 1
ATOM 2563 C CA . ASP A 1 334 ? -55.233 -2.658 21.346 1.00 53.22 334 ASP A CA 1
ATOM 2564 C C . ASP A 1 334 ? -53.931 -2.126 20.714 1.00 53.22 334 ASP A C 1
ATOM 2566 O O . ASP A 1 334 ? -53.985 -1.247 19.855 1.00 53.22 334 ASP A O 1
ATOM 2570 N N . ILE A 1 335 ? -52.767 -2.641 21.130 1.00 53.72 335 ILE A N 1
ATOM 2571 C CA . ILE A 1 335 ? -51.453 -2.273 20.586 1.00 53.72 335 ILE A CA 1
ATOM 2572 C C . ILE A 1 335 ? -51.032 -3.350 19.584 1.00 53.72 335 ILE A C 1
ATOM 2574 O O . ILE A 1 335 ? -50.920 -4.519 19.945 1.00 53.72 335 ILE A O 1
ATOM 2578 N N . ASP A 1 336 ? -50.806 -2.961 18.328 1.00 55.00 336 ASP A N 1
ATOM 2579 C CA . ASP A 1 336 ? -50.233 -3.849 17.311 1.00 55.00 336 ASP A CA 1
ATOM 2580 C C . ASP A 1 336 ? -48.699 -3.868 17.461 1.00 55.00 336 ASP A C 1
ATOM 2582 O O . ASP A 1 336 ? -48.064 -2.830 17.239 1.00 55.00 336 ASP A O 1
ATOM 2586 N N . PRO A 1 337 ? -48.079 -5.009 17.817 1.00 48.12 337 PRO A N 1
ATOM 2587 C CA . PRO A 1 337 ? -46.628 -5.106 17.991 1.00 48.12 337 PRO A CA 1
ATOM 2588 C C . PRO A 1 337 ? -45.841 -4.778 16.712 1.00 48.12 337 PRO A C 1
ATOM 2590 O O . PRO A 1 337 ? -44.708 -4.314 16.796 1.00 48.12 337 PRO A O 1
ATOM 2593 N N . ASN A 1 338 ? -46.451 -4.897 15.526 1.00 45.91 338 ASN A N 1
ATOM 2594 C CA . ASN A 1 338 ? -45.798 -4.547 14.257 1.00 45.91 338 ASN A CA 1
ATOM 2595 C C . ASN A 1 338 ? -45.786 -3.037 13.960 1.00 45.91 338 ASN A C 1
ATOM 2597 O O . ASN A 1 338 ? -45.186 -2.623 12.970 1.00 45.91 338 ASN A O 1
ATOM 2601 N N . ASN A 1 339 ? -46.451 -2.214 14.779 1.00 50.78 339 ASN A N 1
ATOM 2602 C CA . ASN A 1 339 ? -46.612 -0.771 14.561 1.00 50.78 339 ASN A CA 1
ATOM 2603 C C . ASN A 1 339 ? -46.222 0.067 15.794 1.00 50.78 339 ASN A C 1
ATOM 2605 O O . ASN A 1 339 ? -46.657 1.207 15.961 1.00 50.78 339 ASN A O 1
ATOM 2609 N N . ILE A 1 340 ? -45.364 -0.485 16.659 1.00 50.25 340 ILE A N 1
ATOM 2610 C CA . ILE A 1 340 ? -44.942 0.125 17.931 1.00 50.25 340 ILE A CA 1
ATOM 2611 C C . ILE A 1 340 ? -44.312 1.525 17.765 1.00 50.25 340 ILE A C 1
ATOM 2613 O O . ILE A 1 340 ? -44.433 2.378 18.645 1.00 50.25 340 ILE A O 1
ATOM 2617 N N . TRP A 1 341 ? -43.714 1.798 16.600 1.00 47.66 341 TRP A N 1
ATOM 2618 C CA . TRP A 1 341 ? -43.091 3.076 16.241 1.00 47.66 341 TRP A CA 1
ATOM 2619 C C . TRP A 1 341 ? -44.071 4.260 16.166 1.00 47.66 341 TRP A C 1
ATOM 2621 O O . TRP A 1 341 ? -43.663 5.399 16.407 1.00 47.66 341 TRP A O 1
ATOM 2631 N N . GLU A 1 342 ? -45.359 4.022 15.882 1.00 52.50 342 GLU A N 1
ATOM 2632 C CA . GLU A 1 342 ? -46.390 5.077 15.904 1.00 52.50 342 GLU A CA 1
ATOM 2633 C C . GLU A 1 342 ? -46.738 5.518 17.337 1.00 52.50 342 GLU A C 1
ATOM 2635 O O . GLU A 1 342 ? -47.129 6.665 17.547 1.00 52.50 342 GLU A O 1
ATOM 2640 N N . TYR A 1 343 ? -46.542 4.640 18.327 1.00 51.84 343 TYR A N 1
ATOM 2641 C CA . TYR A 1 343 ? -46.866 4.890 19.736 1.00 51.84 343 TYR A CA 1
ATOM 2642 C C . TYR A 1 343 ? -45.668 5.403 20.547 1.00 51.84 343 TYR A C 1
ATOM 2644 O O . TYR A 1 343 ? -45.853 6.177 21.482 1.00 51.84 343 TYR A O 1
ATOM 2652 N N . LEU A 1 344 ? -44.437 5.044 20.158 1.00 49.28 344 LEU A N 1
ATOM 2653 C CA . LEU A 1 344 ? -43.194 5.577 20.744 1.00 49.28 344 LEU A CA 1
ATOM 2654 C C . LEU A 1 344 ? -43.050 7.099 20.577 1.00 49.28 344 LEU A C 1
ATOM 2656 O O . LEU A 1 344 ? -42.419 7.747 21.406 1.00 49.28 344 LEU A O 1
ATOM 2660 N N . ASN A 1 345 ? -43.667 7.671 19.540 1.00 46.88 345 ASN A N 1
ATOM 2661 C CA . ASN A 1 345 ? -43.632 9.106 19.251 1.00 46.88 345 ASN A CA 1
ATOM 2662 C C . ASN A 1 345 ? -44.875 9.875 19.740 1.00 46.88 345 ASN A C 1
ATOM 2664 O O . ASN A 1 345 ? -44.970 11.079 19.491 1.00 46.88 345 ASN A O 1
ATOM 2668 N N . ASP A 1 346 ? -45.834 9.224 20.414 1.00 51.66 346 ASP A N 1
ATOM 2669 C CA . ASP A 1 346 ? -46.997 9.909 20.991 1.00 51.66 346 ASP A CA 1
ATOM 2670 C C . ASP A 1 346 ? -46.677 10.400 22.416 1.00 51.66 346 ASP A C 1
ATOM 2672 O O . ASP A 1 346 ? -46.639 9.600 23.354 1.00 51.66 346 ASP A O 1
ATOM 2676 N N . PRO A 1 347 ? -46.509 11.720 22.636 1.00 48.50 347 PRO A N 1
ATOM 2677 C CA . PRO A 1 347 ? -46.194 12.275 23.954 1.00 48.50 347 PRO A CA 1
ATOM 2678 C C . PRO A 1 347 ? -47.326 12.106 24.983 1.00 48.50 347 PRO A C 1
ATOM 2680 O O . PRO A 1 347 ? -47.140 12.434 26.154 1.00 48.50 347 PRO A O 1
ATOM 2683 N N . ASN A 1 348 ? -48.508 11.634 24.571 1.00 48.56 348 ASN A N 1
ATOM 2684 C CA . ASN A 1 348 ? -49.643 11.370 25.457 1.00 48.56 348 ASN A CA 1
ATOM 2685 C C . ASN A 1 348 ? -49.778 9.890 25.837 1.00 48.56 348 ASN A C 1
ATOM 2687 O O . ASN A 1 348 ? -50.660 9.551 26.633 1.00 48.56 348 ASN A O 1
ATOM 2691 N N . PHE A 1 349 ? -48.944 9.011 25.277 1.00 51.66 349 PHE A N 1
ATOM 2692 C CA . PHE A 1 349 ? -48.992 7.589 25.574 1.00 51.66 349 PHE A CA 1
ATOM 2693 C C . PHE A 1 349 ? -48.276 7.295 26.901 1.00 51.66 349 PHE A C 1
ATOM 2695 O O . PHE A 1 349 ? -47.069 7.476 27.047 1.00 51.66 349 PHE A O 1
ATOM 2702 N N . VAL A 1 350 ? -49.044 6.870 27.909 1.00 48.72 350 VAL A N 1
ATOM 2703 C CA . VAL A 1 350 ? -48.529 6.567 29.252 1.00 48.72 350 VAL A CA 1
ATOM 2704 C C . VAL A 1 350 ? -48.144 5.091 29.317 1.00 48.72 350 VAL A C 1
ATOM 2706 O O . VAL A 1 350 ? -49.008 4.224 29.458 1.00 48.72 350 VAL A O 1
ATOM 2709 N N . TRP A 1 351 ? -46.846 4.813 29.213 1.00 50.50 351 TRP A N 1
ATOM 2710 C CA . TRP A 1 351 ? -46.289 3.461 29.300 1.00 50.50 351 TRP A CA 1
ATOM 2711 C C . TRP A 1 351 ? -46.496 2.830 30.693 1.00 50.50 351 TRP A C 1
ATOM 2713 O O . TRP A 1 351 ? -46.539 3.556 31.690 1.00 50.50 351 TRP A O 1
ATOM 2723 N N . PRO A 1 352 ? -46.606 1.491 30.818 1.00 45.84 352 PRO A N 1
ATOM 2724 C CA . PRO A 1 352 ? -46.758 0.828 32.112 1.00 45.84 352 PRO A CA 1
ATOM 2725 C C . PRO A 1 352 ? -45.461 0.945 32.930 1.00 45.84 352 PRO A C 1
ATOM 2727 O O . PRO A 1 352 ? -44.492 0.212 32.746 1.00 45.84 352 PRO A O 1
ATOM 2730 N N . THR A 1 353 ? -45.435 1.901 33.851 1.00 51.16 353 THR A N 1
ATOM 2731 C CA . THR A 1 353 ? -44.282 2.234 34.689 1.00 51.16 353 THR A CA 1
ATOM 2732 C C . THR A 1 353 ? -44.142 1.254 35.858 1.00 51.16 353 THR A C 1
ATOM 2734 O O . THR A 1 353 ? -44.891 1.380 36.824 1.00 51.16 353 THR A O 1
ATOM 2737 N N . PHE A 1 354 ? -43.215 0.288 35.785 1.00 50.28 354 PHE A N 1
ATOM 2738 C CA . PHE A 1 354 ? -42.190 0.086 36.835 1.00 50.28 354 PHE A CA 1
ATOM 2739 C C . PHE A 1 354 ? -41.181 -1.029 36.508 1.00 50.28 354 PHE A C 1
ATOM 2741 O O . PHE A 1 354 ? -40.001 -0.840 36.754 1.00 50.28 354 PHE A O 1
ATOM 2748 N N . ASN A 1 355 ? -41.595 -2.178 35.957 1.00 55.88 355 ASN A N 1
ATOM 2749 C CA . ASN A 1 355 ? -40.677 -3.330 35.846 1.00 55.88 355 ASN A CA 1
ATOM 2750 C C . ASN A 1 355 ? -39.725 -3.282 34.639 1.00 55.88 355 ASN A C 1
ATOM 2752 O O . ASN A 1 355 ? -38.647 -3.861 34.709 1.00 55.88 355 ASN A O 1
ATOM 2756 N N . TYR A 1 356 ? -40.093 -2.589 33.559 1.00 61.31 356 TYR A N 1
ATOM 2757 C CA . TYR A 1 356 ? -39.368 -2.657 32.279 1.00 61.31 356 TYR A CA 1
ATOM 2758 C C . TYR A 1 356 ? -38.510 -1.422 31.964 1.00 61.31 356 TYR A C 1
ATOM 2760 O O . TYR A 1 356 ? -37.686 -1.476 31.060 1.00 61.31 356 TYR A O 1
ATOM 2768 N N . GLY A 1 357 ? -38.664 -0.342 32.738 1.00 73.31 357 GLY A N 1
ATOM 2769 C CA . GLY A 1 357 ? -37.940 0.915 32.534 1.00 73.31 357 GLY A CA 1
ATOM 2770 C C . GLY A 1 357 ? -38.502 1.745 31.376 1.00 73.31 357 GLY A C 1
ATOM 2771 O O . GLY A 1 357 ? -39.246 1.252 30.531 1.00 73.31 357 GLY A O 1
ATOM 2772 N N . ALA A 1 358 ? -38.203 3.041 31.371 1.00 79.50 358 ALA A N 1
ATOM 2773 C CA . ALA A 1 358 ? -38.540 3.955 30.286 1.00 79.50 358 ALA A CA 1
ATOM 2774 C C . ALA A 1 358 ? -37.344 4.061 29.334 1.00 79.50 358 ALA A C 1
ATOM 2776 O O . ALA A 1 358 ? -36.318 4.614 29.726 1.00 79.50 358 ALA A O 1
ATOM 2777 N N . TYR A 1 359 ? -37.470 3.512 28.123 1.00 84.38 359 TYR A N 1
ATOM 2778 C CA . TYR A 1 359 ? -36.435 3.589 27.092 1.00 84.38 359 TYR A CA 1
ATOM 2779 C C . TYR A 1 359 ? -36.537 4.898 26.301 1.00 84.38 359 TYR A C 1
ATOM 2781 O O . TYR A 1 359 ? -37.606 5.235 25.789 1.00 84.38 359 TYR A O 1
ATOM 2789 N N . ASP A 1 360 ? -35.422 5.611 26.192 1.00 78.94 360 ASP A N 1
ATOM 2790 C CA . ASP A 1 360 ? -35.242 6.770 25.327 1.00 78.94 360 ASP A CA 1
ATOM 2791 C C . ASP A 1 360 ? -34.324 6.387 24.149 1.00 78.94 360 ASP A C 1
ATOM 2793 O O . ASP A 1 360 ? -33.119 6.198 24.347 1.00 78.94 360 ASP A O 1
ATOM 2797 N N . PRO A 1 361 ? -34.857 6.289 22.917 1.00 77.06 361 PRO A N 1
ATOM 2798 C CA . PRO A 1 361 ? -34.074 5.914 21.742 1.00 77.06 361 PRO A CA 1
ATOM 2799 C C . PRO A 1 361 ? -33.085 6.998 21.288 1.00 77.06 361 PRO A C 1
ATOM 2801 O O . PRO A 1 361 ? -32.169 6.686 20.531 1.00 77.06 361 PRO A O 1
ATOM 2804 N N . ILE A 1 362 ? -33.244 8.257 21.718 1.00 76.88 362 ILE A N 1
ATOM 2805 C CA . ILE A 1 362 ? -32.340 9.358 21.344 1.00 76.88 362 ILE A CA 1
ATOM 2806 C C . ILE A 1 362 ? -31.057 9.277 22.163 1.00 76.88 362 ILE A C 1
ATOM 2808 O O . ILE A 1 362 ? -29.960 9.360 21.617 1.00 76.88 362 ILE A O 1
ATOM 2812 N N . THR A 1 363 ? -31.198 9.128 23.479 1.00 80.12 363 THR A N 1
ATOM 2813 C CA . THR A 1 363 ? -30.053 9.008 24.393 1.00 80.12 363 THR A CA 1
ATOM 2814 C C . THR A 1 363 ? -29.564 7.571 24.540 1.00 80.12 363 THR A C 1
ATOM 2816 O O . THR A 1 363 ? -28.501 7.345 25.111 1.00 80.12 363 THR A O 1
ATOM 2819 N N . HIS A 1 364 ? -30.316 6.608 24.003 1.00 86.12 364 HIS A N 1
ATOM 2820 C CA . HIS 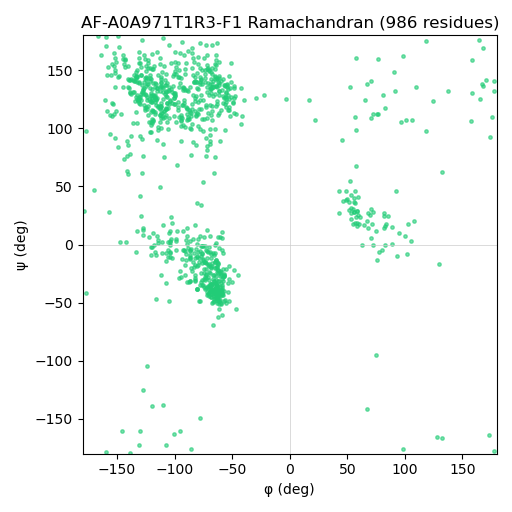A 1 364 ? -30.045 5.180 24.096 1.00 86.12 364 HIS A CA 1
ATOM 2821 C C . HIS A 1 364 ? -29.989 4.686 25.553 1.00 86.12 364 HIS A C 1
ATOM 2823 O O . HIS A 1 364 ? -29.144 3.872 25.931 1.00 86.12 364 HIS A O 1
ATOM 2829 N N . THR A 1 365 ? -30.903 5.198 26.385 1.00 88.50 365 THR A N 1
ATOM 2830 C CA . THR A 1 365 ? -30.946 4.918 27.827 1.00 88.50 365 THR A CA 1
ATOM 2831 C C . THR A 1 365 ? -32.258 4.288 28.271 1.00 88.50 365 THR A C 1
ATOM 2833 O O . THR A 1 365 ? -33.302 4.520 27.671 1.00 88.50 365 THR A O 1
ATOM 2836 N N . ILE A 1 366 ? -32.224 3.499 29.344 1.00 89.19 366 ILE A N 1
ATOM 2837 C CA . ILE A 1 366 ? -33.408 2.943 30.006 1.00 89.19 366 ILE A CA 1
ATOM 2838 C C . ILE A 1 366 ? -33.430 3.441 31.450 1.00 89.19 366 ILE A C 1
ATOM 2840 O O . ILE A 1 366 ? -32.456 3.261 32.172 1.00 89.19 366 ILE A O 1
ATOM 2844 N N . THR A 1 367 ? -34.531 4.049 31.893 1.00 87.94 367 THR A N 1
ATOM 2845 C CA . THR A 1 367 ? -34.621 4.667 33.229 1.00 87.94 367 THR A CA 1
ATOM 2846 C C . THR A 1 367 ? -35.713 4.045 34.103 1.00 87.94 367 THR A C 1
ATOM 2848 O O . THR A 1 367 ? -36.862 3.908 33.681 1.00 87.94 367 THR A O 1
ATOM 2851 N N . TRP A 1 368 ? -35.392 3.742 35.362 1.00 88.69 368 TRP A N 1
ATOM 2852 C CA . TRP A 1 368 ? -36.315 3.282 36.402 1.00 88.69 368 TRP A CA 1
ATOM 2853 C C . TRP A 1 368 ? -36.337 4.271 37.579 1.00 88.69 368 TRP A C 1
ATOM 2855 O O . TRP A 1 368 ? -35.332 4.405 38.278 1.00 88.69 368 TRP A O 1
ATOM 2865 N N . PRO A 1 369 ? -37.465 4.948 37.859 1.00 85.69 369 PRO A N 1
ATOM 2866 C CA . PRO A 1 369 ? -37.578 5.825 39.018 1.00 85.69 369 PRO A CA 1
ATOM 2867 C C . PRO A 1 369 ? -37.787 4.998 40.291 1.00 85.69 369 PRO A C 1
ATOM 2869 O O . PRO A 1 369 ? -38.903 4.573 40.582 1.00 85.69 369 PRO A O 1
ATOM 2872 N N . LEU A 1 370 ? -36.720 4.769 41.057 1.00 84.44 370 LEU A N 1
ATOM 2873 C CA . LEU A 1 370 ? -36.776 4.034 42.325 1.00 84.44 370 LEU A CA 1
ATOM 2874 C C . LEU A 1 370 ? -37.419 4.875 43.441 1.00 84.44 370 LEU A C 1
ATOM 2876 O O . LEU A 1 370 ? -38.098 4.339 44.315 1.00 84.44 370 LEU A O 1
ATOM 2880 N N . GLY A 1 371 ? -37.265 6.200 43.380 1.00 84.25 371 GLY A N 1
ATOM 2881 C CA . GLY A 1 371 ? -37.846 7.146 44.325 1.00 84.25 371 GLY A CA 1
ATOM 2882 C C . GLY A 1 371 ? -37.105 7.135 45.656 1.00 84.25 371 GLY A C 1
ATOM 2883 O O . GLY A 1 371 ? -36.112 7.835 45.808 1.00 84.25 371 GLY A O 1
ATOM 2884 N N . HIS A 1 372 ? -37.597 6.360 46.615 1.00 86.88 372 HIS A N 1
ATOM 2885 C CA . HIS A 1 372 ? -37.057 6.307 47.972 1.00 86.88 372 HIS A CA 1
ATOM 2886 C C . HIS A 1 372 ? -36.255 5.019 48.189 1.00 86.88 372 HIS A C 1
ATOM 2888 O O . HIS A 1 372 ? -36.748 3.938 47.864 1.00 86.88 372 HIS A O 1
ATOM 2894 N N . LEU A 1 373 ? -35.052 5.124 48.761 1.00 85.38 373 LEU A N 1
ATOM 2895 C CA . LEU A 1 373 ? -34.181 3.988 49.074 1.00 85.38 373 LEU A CA 1
ATOM 2896 C C . LEU A 1 373 ? -33.637 4.099 50.511 1.00 85.38 373 LEU A C 1
ATOM 2898 O O . LEU A 1 373 ? -32.731 4.894 50.788 1.00 85.38 373 LEU A O 1
ATOM 2902 N N . ALA A 1 374 ? -34.184 3.294 51.423 1.00 85.12 374 ALA A N 1
ATOM 2903 C CA . ALA A 1 374 ? -33.832 3.270 52.843 1.00 85.12 374 ALA A CA 1
ATOM 2904 C C . ALA A 1 374 ? -32.696 2.273 53.148 1.00 85.12 374 ALA A C 1
ATOM 2906 O O . ALA A 1 374 ? -32.509 1.297 52.414 1.00 85.12 374 ALA A O 1
ATOM 2907 N N . PRO A 1 375 ? -31.930 2.459 54.243 1.00 81.25 375 PRO A N 1
ATOM 2908 C CA . PRO A 1 375 ? -30.914 1.503 54.689 1.00 81.25 375 PRO A CA 1
ATOM 2909 C C . PRO A 1 375 ? -31.433 0.055 54.754 1.00 81.25 375 PRO A C 1
ATOM 2911 O O . PRO A 1 375 ? -32.395 -0.242 55.462 1.00 81.25 375 PRO A O 1
ATOM 2914 N N . GLY A 1 376 ? -30.773 -0.860 54.036 1.00 75.12 376 GLY A N 1
ATOM 2915 C CA . GLY A 1 376 ? -31.156 -2.273 53.925 1.00 75.12 376 GLY A CA 1
ATOM 2916 C C . GLY A 1 376 ? -32.054 -2.622 52.730 1.00 75.12 376 GLY A C 1
ATOM 2917 O O . GLY A 1 376 ? -32.246 -3.812 52.462 1.00 75.12 376 GLY A O 1
ATOM 2918 N N . ASP A 1 377 ? -32.581 -1.637 51.998 1.00 86.62 377 ASP A N 1
ATOM 2919 C CA . ASP A 1 377 ? -33.372 -1.885 50.790 1.00 86.62 377 ASP A CA 1
ATOM 2920 C C . ASP A 1 377 ? -32.525 -2.525 49.688 1.00 86.62 377 ASP A C 1
ATOM 2922 O O . ASP A 1 377 ? -31.346 -2.230 49.521 1.00 86.62 377 ASP A O 1
ATOM 2926 N N . SER A 1 378 ? -33.116 -3.415 48.899 1.00 87.88 378 SER A N 1
ATOM 2927 C CA . SER A 1 378 ? -32.454 -4.007 47.735 1.00 87.88 378 SER A CA 1
ATOM 2928 C C . SER A 1 378 ? -33.468 -4.388 46.671 1.00 87.88 378 SER A C 1
ATOM 2930 O O . SER A 1 378 ? -34.648 -4.596 46.960 1.00 87.88 378 SER A O 1
ATOM 2932 N N . GLY A 1 379 ? -33.006 -4.477 45.431 1.00 88.69 379 GLY A N 1
ATOM 2933 C CA . GLY A 1 379 ? -33.834 -4.857 44.302 1.00 88.69 379 GLY A CA 1
ATOM 2934 C C . GLY A 1 379 ? -33.009 -5.206 43.075 1.00 88.69 379 GLY A C 1
ATOM 2935 O O . GLY A 1 379 ? -31.776 -5.176 43.081 1.00 88.69 379 GLY A O 1
ATOM 2936 N N . SER A 1 380 ? -33.713 -5.580 42.014 1.00 89.12 380 SER A N 1
ATOM 2937 C CA . SER A 1 380 ? -33.099 -5.872 40.729 1.00 89.12 380 SER A CA 1
ATOM 2938 C C . SER A 1 380 ? -34.053 -5.599 39.584 1.00 89.12 380 SER A C 1
ATOM 2940 O O . SER A 1 380 ? -35.255 -5.841 39.714 1.00 89.12 380 SER A O 1
ATOM 2942 N N . VAL A 1 381 ? -33.500 -5.185 38.453 1.00 87.81 381 VAL A N 1
ATOM 2943 C CA . VAL A 1 381 ? -34.207 -5.084 37.174 1.00 87.81 381 VAL A CA 1
ATOM 2944 C C . VAL A 1 381 ? -33.495 -5.952 36.143 1.00 87.81 381 VAL A C 1
ATOM 2946 O O . VAL A 1 381 ? -32.271 -6.081 36.181 1.00 87.81 381 VAL A O 1
ATOM 2949 N N . SER A 1 382 ? -34.255 -6.549 35.231 1.00 88.56 382 SER A N 1
ATOM 2950 C CA . SER A 1 382 ? -33.712 -7.313 34.108 1.00 88.56 382 SER A CA 1
ATOM 2951 C C . SER A 1 382 ? -34.426 -6.913 32.829 1.00 88.56 382 SER A C 1
ATOM 2953 O O . SER A 1 382 ? -35.633 -6.667 32.846 1.00 88.56 382 SER A O 1
ATOM 2955 N N . PHE A 1 383 ? -33.691 -6.877 31.727 1.00 87.06 383 PHE A N 1
ATOM 2956 C CA . PHE A 1 383 ? -34.231 -6.542 30.416 1.00 87.06 383 PHE A CA 1
ATOM 2957 C C . PHE A 1 383 ? -33.435 -7.223 29.302 1.00 87.06 383 PHE A C 1
ATOM 2959 O O . PHE A 1 383 ? -32.306 -7.668 29.515 1.00 87.06 383 PHE A O 1
ATOM 2966 N N . VAL A 1 384 ? -34.052 -7.332 28.125 1.00 87.19 384 VAL A N 1
ATOM 2967 C CA . VAL A 1 384 ? -33.483 -8.023 26.966 1.00 87.19 384 VAL A CA 1
ATOM 2968 C C . VAL A 1 384 ? -33.077 -7.000 25.918 1.00 87.19 384 VAL A C 1
ATOM 2970 O O . VAL A 1 384 ? -33.812 -6.055 25.630 1.00 87.19 384 VAL A O 1
ATOM 2973 N N . VAL A 1 385 ? -31.907 -7.204 25.334 1.00 92.31 385 VAL A N 1
ATOM 2974 C CA . VAL A 1 385 ? -31.459 -6.480 24.148 1.00 92.31 385 VAL A CA 1
ATOM 2975 C C . VAL A 1 385 ? -31.094 -7.473 23.057 1.00 92.31 385 VAL A C 1
ATOM 2977 O O . VAL A 1 385 ? -30.704 -8.605 23.351 1.00 92.31 385 VAL A O 1
ATOM 2980 N N . GLN A 1 386 ? -31.185 -7.046 21.806 1.00 94.62 386 GLN A N 1
ATOM 2981 C CA . GLN A 1 386 ? -30.696 -7.792 20.655 1.00 94.62 386 GLN A CA 1
ATOM 2982 C C . GLN A 1 386 ? -29.445 -7.122 20.113 1.00 94.62 386 GLN A C 1
ATOM 2984 O O . GLN A 1 386 ? -29.437 -5.917 19.894 1.00 94.62 386 GLN A O 1
ATOM 2989 N N . VAL A 1 387 ? -28.393 -7.889 19.861 1.00 95.75 387 VAL A N 1
ATOM 2990 C CA . VAL A 1 387 ? -27.201 -7.389 19.173 1.00 95.75 387 VAL A CA 1
ATOM 2991 C C . VAL A 1 387 ? -27.578 -7.015 17.745 1.00 95.75 387 VAL A C 1
ATOM 2993 O O . VAL A 1 387 ? -28.177 -7.817 17.030 1.00 95.75 387 VAL A O 1
ATOM 2996 N N . ASN A 1 388 ? -27.226 -5.811 17.312 1.00 93.88 388 ASN A N 1
ATOM 2997 C CA . ASN A 1 388 ? -27.565 -5.294 15.988 1.00 93.88 388 ASN A CA 1
ATOM 2998 C C . ASN A 1 388 ? -26.313 -5.197 15.091 1.00 93.88 388 ASN A C 1
ATOM 3000 O O . ASN A 1 388 ? -25.191 -5.494 15.503 1.00 93.88 388 ASN A O 1
ATOM 3004 N N . TYR A 1 389 ? -26.493 -4.781 13.836 1.00 91.44 389 TYR A N 1
ATOM 3005 C CA . TYR A 1 389 ? -25.405 -4.687 12.849 1.00 91.44 389 TYR A CA 1
ATOM 3006 C C . TYR A 1 389 ? -24.435 -3.510 13.071 1.00 91.44 389 TYR A C 1
ATOM 3008 O O . TYR A 1 389 ? -23.459 -3.376 12.331 1.00 91.44 389 TYR A O 1
ATOM 3016 N N . LYS A 1 390 ? -24.664 -2.675 14.096 1.00 92.81 390 LYS A N 1
ATOM 3017 C CA . LYS A 1 390 ? -23.715 -1.647 14.554 1.00 92.81 390 LYS A CA 1
ATOM 3018 C C . LYS A 1 390 ? -22.702 -2.198 15.563 1.00 92.81 390 LYS A C 1
ATOM 3020 O O . LYS A 1 390 ? -21.808 -1.469 15.979 1.00 92.81 390 LYS A O 1
ATOM 3025 N N . ALA A 1 391 ? -22.835 -3.458 15.986 1.00 94.06 391 ALA A N 1
ATOM 3026 C CA . ALA A 1 391 ? -21.855 -4.105 16.848 1.00 94.06 391 ALA A CA 1
ATOM 3027 C C . ALA A 1 391 ? -20.536 -4.323 16.094 1.00 94.06 391 ALA A C 1
ATOM 3029 O O . ALA A 1 391 ? -20.482 -5.111 15.149 1.00 94.06 391 ALA A O 1
ATOM 3030 N N . GLU A 1 392 ? -19.476 -3.650 16.537 1.00 93.06 392 GLU A N 1
ATOM 3031 C CA . GLU A 1 392 ? -18.147 -3.731 15.932 1.00 93.06 392 GLU A CA 1
ATOM 3032 C C . GLU A 1 392 ? -17.653 -5.190 15.872 1.00 93.06 392 GLU A C 1
ATOM 3034 O O . GLU A 1 392 ? -17.515 -5.830 16.921 1.00 93.06 392 GLU A O 1
ATOM 3039 N N . PRO A 1 393 ? -17.405 -5.760 14.678 1.00 94.50 393 PRO A N 1
ATOM 3040 C CA . PRO A 1 393 ? -16.910 -7.127 14.572 1.00 94.50 393 PRO A CA 1
ATOM 3041 C C . PRO A 1 393 ? -15.546 -7.265 15.249 1.00 94.50 393 PRO A C 1
ATOM 3043 O O . PRO A 1 393 ? -14.645 -6.470 14.995 1.00 94.50 393 PRO A O 1
ATOM 3046 N N . ASN A 1 394 ? -15.384 -8.302 16.077 1.00 90.75 394 ASN A N 1
ATOM 3047 C CA . ASN A 1 394 ? -14.205 -8.481 16.937 1.00 90.75 394 ASN A CA 1
ATOM 3048 C C . ASN A 1 394 ? -13.980 -7.344 17.960 1.00 90.75 394 ASN A C 1
ATOM 3050 O O . ASN A 1 394 ? -12.881 -7.191 18.490 1.00 90.75 394 ASN A O 1
ATOM 3054 N N . GLY A 1 395 ? -15.013 -6.541 18.227 1.00 88.44 395 GLY A N 1
ATOM 3055 C CA . GLY A 1 395 ? -15.036 -5.535 19.281 1.00 88.44 395 GLY A CA 1
ATOM 3056 C C . GLY A 1 395 ? -15.681 -6.047 20.572 1.00 88.44 395 GLY A C 1
ATOM 3057 O O . GLY A 1 395 ? -15.840 -7.249 20.796 1.00 88.44 395 GLY A O 1
ATOM 3058 N N . THR A 1 396 ? -16.102 -5.108 21.417 1.00 89.75 396 THR A N 1
ATOM 3059 C CA . THR A 1 396 ? -16.725 -5.393 22.716 1.00 89.75 396 THR A CA 1
ATOM 3060 C C . THR A 1 396 ? -17.912 -4.467 22.941 1.00 89.75 396 THR A C 1
ATOM 3062 O O . THR A 1 396 ? -17.787 -3.246 22.843 1.00 89.75 396 THR A O 1
ATOM 3065 N N . LEU A 1 397 ? -19.065 -5.028 23.305 1.00 89.00 397 LEU A N 1
ATOM 3066 C CA . LEU A 1 397 ? -20.211 -4.253 23.774 1.00 89.00 397 LEU A CA 1
ATOM 3067 C C . LEU A 1 397 ? -19.978 -3.873 25.235 1.00 89.00 397 LEU A C 1
ATOM 3069 O O . LEU A 1 397 ? -19.913 -4.750 26.092 1.00 89.00 397 LEU A O 1
ATOM 3073 N N . THR A 1 398 ? -19.866 -2.577 25.525 1.00 86.31 398 THR A N 1
ATOM 3074 C CA . THR A 1 398 ? -19.773 -2.071 26.902 1.00 86.31 398 THR A CA 1
ATOM 3075 C C . THR A 1 398 ? -21.101 -1.439 27.287 1.00 86.31 398 THR A C 1
ATOM 3077 O O . THR A 1 398 ? -21.449 -0.377 26.779 1.00 86.31 398 THR A O 1
ATOM 3080 N N . ASN A 1 399 ? -21.847 -2.090 28.175 1.00 87.00 399 ASN A N 1
ATOM 3081 C CA . ASN A 1 399 ? -23.089 -1.548 28.719 1.00 87.00 399 ASN A CA 1
ATOM 3082 C C . ASN A 1 399 ? -22.846 -1.018 30.139 1.00 87.00 399 ASN A C 1
ATOM 3084 O O . ASN A 1 399 ? -22.223 -1.701 30.958 1.00 87.00 399 ASN A O 1
ATOM 3088 N N . ILE A 1 400 ? -23.340 0.188 30.424 1.00 83.56 400 ILE A N 1
ATOM 3089 C CA . ILE A 1 400 ? -23.130 0.904 31.685 1.00 83.56 400 ILE A CA 1
ATOM 3090 C C . ILE A 1 400 ? -24.469 1.068 32.407 1.00 83.56 400 ILE A C 1
ATOM 3092 O O . ILE A 1 400 ? -25.445 1.491 31.803 1.00 83.56 400 ILE A O 1
ATOM 3096 N N . ALA A 1 401 ? -24.498 0.803 33.713 1.00 84.50 401 ALA A N 1
ATOM 3097 C CA . ALA A 1 401 ? -25.634 1.106 34.578 1.00 84.50 401 ALA A CA 1
ATOM 3098 C C . ALA A 1 401 ? -25.225 2.060 35.700 1.00 84.50 401 ALA A C 1
ATOM 3100 O O . ALA A 1 401 ? -24.145 1.940 36.279 1.00 84.50 401 ALA A O 1
ATOM 3101 N N . GLU A 1 402 ? -26.114 2.982 36.041 1.00 83.88 402 GLU A N 1
ATOM 3102 C CA . GLU A 1 402 ? -25.884 4.037 37.015 1.00 83.88 402 GLU A CA 1
ATOM 3103 C C . GLU A 1 402 ? -27.103 4.261 37.889 1.00 83.88 402 GLU A C 1
ATOM 3105 O O . GLU A 1 402 ? -28.224 4.395 37.412 1.00 83.88 402 GLU A O 1
ATOM 3110 N N . LEU A 1 403 ? -26.873 4.380 39.184 1.00 79.44 403 LEU A N 1
ATOM 3111 C CA . LEU A 1 403 ? -27.866 4.821 40.142 1.00 79.44 403 LEU A CA 1
ATOM 3112 C C . LEU A 1 403 ? -27.589 6.295 40.435 1.00 79.44 403 LEU A C 1
ATOM 3114 O O . LEU A 1 403 ? -26.456 6.654 40.746 1.00 79.44 403 LEU A O 1
ATOM 3118 N N . ARG A 1 404 ? -28.591 7.156 40.279 1.00 77.88 404 ARG A N 1
ATOM 3119 C CA . ARG A 1 404 ? -28.466 8.616 40.347 1.00 77.88 404 ARG A CA 1
ATOM 3120 C C . ARG A 1 404 ? -29.510 9.219 41.284 1.00 77.88 404 ARG A C 1
ATOM 3122 O O . ARG A 1 404 ? -30.566 8.623 41.485 1.00 77.88 404 ARG A O 1
ATOM 3129 N N . ASP A 1 405 ? -29.229 10.401 41.816 1.00 77.00 405 ASP A N 1
ATOM 3130 C CA . ASP A 1 405 ? -30.239 11.327 42.345 1.00 77.00 405 ASP A CA 1
ATOM 3131 C C . ASP A 1 405 ? -30.407 12.541 41.408 1.00 77.00 405 ASP A C 1
ATOM 3133 O O . ASP A 1 405 ? -29.860 12.545 40.302 1.00 77.00 405 ASP A O 1
ATOM 3137 N N . ASP A 1 406 ? -31.177 13.553 41.837 1.00 59.06 406 ASP A N 1
ATOM 3138 C CA . ASP A 1 406 ? -31.595 14.724 41.048 1.00 59.06 406 ASP A CA 1
ATOM 3139 C C . ASP A 1 406 ? -30.478 15.383 40.205 1.00 59.06 406 ASP A C 1
ATOM 3141 O O . ASP A 1 406 ? -30.812 15.984 39.183 1.00 59.06 406 ASP A O 1
ATOM 3145 N N . MET A 1 407 ? -29.185 15.272 40.570 1.00 54.97 407 MET A N 1
ATOM 3146 C CA . MET A 1 407 ? -28.054 15.693 39.714 1.00 54.97 407 MET A CA 1
ATOM 3147 C C . MET A 1 407 ? -26.756 14.865 39.842 1.00 54.97 407 MET A C 1
ATOM 3149 O O . MET A 1 407 ? -25.777 15.194 39.169 1.00 54.97 407 MET A O 1
ATOM 3153 N N . THR A 1 408 ? -26.703 13.812 40.661 1.00 62.66 408 THR A N 1
ATOM 3154 C CA . THR A 1 408 ? -25.438 13.144 41.027 1.00 62.66 408 THR A CA 1
ATOM 3155 C C . THR A 1 408 ? -25.480 11.643 40.753 1.00 62.66 408 THR A C 1
ATOM 3157 O O . THR A 1 408 ? -26.484 10.983 41.008 1.00 62.66 408 THR A O 1
ATOM 3160 N N . VAL A 1 409 ? -24.380 11.078 40.243 1.00 70.12 409 VAL A N 1
ATOM 3161 C CA . VAL A 1 409 ? -24.203 9.619 40.149 1.00 70.12 409 VAL A CA 1
ATOM 3162 C C . VAL A 1 409 ? -23.839 9.100 41.540 1.00 70.12 409 VAL A C 1
ATOM 3164 O O . VAL A 1 409 ? -22.818 9.483 42.098 1.00 70.12 409 VAL A O 1
ATOM 3167 N N . LEU A 1 410 ? -24.704 8.260 42.107 1.00 70.62 410 LEU A N 1
ATOM 3168 C CA . LEU A 1 410 ? -24.550 7.644 43.427 1.00 70.62 410 LEU A CA 1
ATOM 3169 C C . LEU A 1 410 ? -23.760 6.329 43.362 1.00 70.62 410 LEU A C 1
ATOM 3171 O O . LEU A 1 410 ? -23.076 5.976 44.317 1.00 70.62 410 LEU A O 1
ATOM 3175 N N . ALA A 1 411 ? -23.889 5.586 42.258 1.00 67.06 411 ALA A N 1
ATOM 3176 C CA . ALA A 1 411 ? -23.097 4.394 41.962 1.00 67.06 411 ALA A CA 1
ATOM 3177 C C . ALA A 1 411 ? -23.105 4.106 40.453 1.00 67.06 411 ALA A C 1
ATOM 3179 O O . ALA A 1 411 ? -24.135 4.284 39.802 1.00 67.06 411 ALA A O 1
ATOM 3180 N N . ARG A 1 412 ? -22.000 3.588 39.907 1.00 73.56 412 ARG A N 1
ATOM 3181 C CA . ARG A 1 412 ? -21.873 3.153 38.506 1.00 73.56 412 ARG A CA 1
ATOM 3182 C C . ARG A 1 412 ? -21.309 1.734 38.430 1.00 73.56 412 ARG A C 1
ATOM 3184 O O . ARG A 1 412 ? -20.470 1.333 39.230 1.00 73.56 412 ARG A O 1
ATOM 3191 N N . THR A 1 413 ? -21.754 0.968 37.443 1.00 71.75 413 THR A N 1
ATOM 3192 C CA . THR A 1 413 ? -21.213 -0.352 37.104 1.00 71.75 413 THR A CA 1
ATOM 3193 C C . THR A 1 413 ? -21.255 -0.558 35.589 1.00 71.75 413 THR A C 1
ATOM 3195 O O . THR A 1 413 ? -21.965 0.155 34.880 1.00 71.75 413 THR A O 1
ATOM 3198 N N . ARG A 1 414 ? -20.503 -1.530 35.070 1.00 81.31 414 ARG A N 1
ATOM 3199 C CA . ARG A 1 414 ? -20.499 -1.876 33.644 1.00 81.31 414 ARG A CA 1
ATOM 3200 C C . ARG A 1 414 ? -20.352 -3.373 33.439 1.00 81.31 414 ARG A C 1
ATOM 3202 O O . ARG A 1 414 ? -19.829 -4.067 34.307 1.00 81.31 414 ARG A O 1
ATOM 3209 N N . ILE A 1 415 ? -20.752 -3.837 32.265 1.00 80.94 415 ILE A N 1
ATOM 3210 C CA . ILE A 1 415 ? -20.445 -5.177 31.775 1.00 80.94 415 ILE A CA 1
ATOM 3211 C C . ILE A 1 415 ? -19.937 -5.109 30.340 1.00 80.94 415 ILE A C 1
ATOM 3213 O O . ILE A 1 415 ? -20.378 -4.267 29.554 1.00 80.94 415 ILE A O 1
ATOM 3217 N N . GLN A 1 416 ? -18.992 -5.989 30.029 1.00 85.50 416 GLN A N 1
ATOM 3218 C CA . GLN A 1 416 ? -18.380 -6.115 28.718 1.00 85.50 416 GLN A CA 1
ATOM 3219 C C . GLN A 1 416 ? -18.724 -7.476 28.122 1.00 85.50 416 GLN A C 1
ATOM 3221 O O . GLN A 1 416 ? -18.465 -8.507 28.738 1.00 85.50 416 GLN A O 1
ATOM 3226 N N . THR A 1 417 ? -19.283 -7.467 26.916 1.00 88.44 417 THR A N 1
ATOM 3227 C CA . THR A 1 417 ? -19.643 -8.680 26.178 1.00 88.44 417 THR A CA 1
ATOM 3228 C C . THR A 1 417 ? -18.861 -8.702 24.854 1.00 88.44 417 THR A C 1
ATOM 3230 O O . THR A 1 417 ? -19.070 -7.812 24.023 1.00 88.44 417 THR A O 1
ATOM 3233 N N . PRO A 1 418 ? -17.948 -9.670 24.630 1.00 91.12 418 PRO A N 1
ATOM 3234 C CA . PRO A 1 418 ? -17.164 -9.753 23.394 1.00 91.12 418 PRO A CA 1
ATOM 3235 C C . PRO A 1 418 ? -18.042 -9.981 22.156 1.00 91.12 418 PRO A C 1
ATOM 3237 O O . PRO A 1 418 ? -18.997 -10.754 22.216 1.00 91.12 418 PRO A O 1
ATOM 3240 N N . VAL A 1 419 ? -17.701 -9.381 21.015 1.00 93.88 419 VAL A N 1
ATOM 3241 C CA . VAL A 1 419 ? -18.398 -9.556 19.726 1.00 93.88 419 VAL A CA 1
ATOM 3242 C C . VAL A 1 419 ? -17.553 -10.432 18.806 1.00 93.88 419 VAL A C 1
ATOM 3244 O O . VAL A 1 419 ? -16.357 -10.205 18.652 1.00 93.88 419 VAL A O 1
ATOM 3247 N N . CYS A 1 420 ? -18.144 -11.450 18.179 1.00 93.81 420 CYS A N 1
ATOM 3248 C CA . CYS A 1 420 ? -17.396 -12.325 17.279 1.00 93.81 420 CYS A CA 1
ATOM 3249 C C . CYS A 1 420 ? -17.044 -11.596 15.980 1.00 93.81 420 CYS A C 1
ATOM 3251 O O . CYS A 1 420 ? -17.683 -10.617 15.595 1.00 93.81 420 CYS A O 1
ATOM 3253 N N . CYS A 1 421 ? -16.089 -12.134 15.227 1.00 92.81 421 CYS A N 1
ATOM 3254 C CA . CYS A 1 421 ? -16.006 -11.794 13.815 1.00 92.81 421 CYS A CA 1
ATOM 3255 C C . CYS A 1 421 ? -17.218 -12.398 13.086 1.00 92.81 421 CYS A C 1
ATOM 3257 O O . CYS A 1 421 ? -17.339 -13.619 12.997 1.00 92.81 421 CYS A O 1
ATOM 3259 N N . TRP A 1 422 ? -18.141 -11.559 12.614 1.00 91.75 422 TRP A N 1
ATOM 3260 C CA . TRP A 1 422 ? -19.402 -12.000 11.999 1.00 91.75 422 TRP A CA 1
ATOM 3261 C C . TRP A 1 422 ? -19.530 -11.637 10.511 1.00 91.75 422 TRP A C 1
ATOM 3263 O O . TRP A 1 422 ? -20.580 -11.864 9.911 1.00 91.75 422 TRP A O 1
ATOM 3273 N N . THR A 1 423 ? -18.467 -11.108 9.895 1.00 87.81 423 THR A N 1
ATOM 3274 C CA . THR A 1 423 ? -18.412 -10.822 8.451 1.00 87.81 423 THR A CA 1
ATOM 3275 C C . THR A 1 423 ? -17.666 -11.911 7.680 1.00 87.81 423 THR A C 1
ATOM 3277 O O . THR A 1 423 ? -16.939 -12.720 8.249 1.00 87.81 423 THR A O 1
ATOM 3280 N N . ASN A 1 424 ? -17.805 -11.904 6.352 1.00 82.88 424 ASN A N 1
ATOM 3281 C CA . ASN A 1 424 ? -17.169 -12.872 5.451 1.00 82.88 424 ASN A CA 1
ATOM 3282 C C . ASN A 1 424 ? -15.686 -12.553 5.150 1.00 82.88 424 ASN A C 1
ATOM 3284 O O . ASN A 1 424 ? -15.256 -12.709 4.013 1.00 82.88 424 ASN A O 1
ATOM 3288 N N . GLY A 1 425 ? -14.922 -12.023 6.110 1.00 86.50 425 GLY A N 1
ATOM 3289 C CA . GLY A 1 425 ? -13.493 -11.710 5.932 1.00 86.50 425 GLY A CA 1
ATOM 3290 C C . GLY A 1 425 ? -13.172 -10.455 5.103 1.00 86.50 425 GLY A C 1
ATOM 3291 O O . GLY A 1 425 ? -12.051 -9.963 5.177 1.00 86.50 425 GLY A O 1
ATOM 3292 N N . ARG A 1 426 ? -14.137 -9.882 4.375 1.00 96.12 426 ARG A N 1
ATOM 3293 C CA . ARG A 1 426 ? -13.981 -8.596 3.675 1.00 96.12 426 ARG A CA 1
ATOM 3294 C C . ARG A 1 426 ? -14.306 -7.413 4.589 1.00 96.12 426 ARG A C 1
ATOM 3296 O O . ARG A 1 426 ? -15.331 -7.435 5.278 1.00 96.12 426 ARG A O 1
ATOM 3303 N N . ILE A 1 427 ? -13.464 -6.385 4.542 1.00 98.25 427 ILE A N 1
ATOM 3304 C CA . ILE A 1 427 ? -13.637 -5.090 5.209 1.00 98.25 427 ILE A CA 1
ATOM 3305 C C . ILE A 1 427 ? -13.732 -3.987 4.149 1.00 98.25 427 ILE A C 1
ATOM 3307 O O . ILE A 1 427 ? -12.973 -4.000 3.184 1.00 98.25 427 ILE A O 1
ATOM 3311 N N . TYR A 1 428 ? -14.634 -3.027 4.336 1.00 98.44 428 TYR A N 1
ATOM 3312 C CA . TYR A 1 428 ? -14.804 -1.872 3.449 1.00 98.44 428 TYR A CA 1
ATOM 3313 C C . TYR A 1 428 ? -14.298 -0.585 4.104 1.00 98.44 428 TYR A C 1
ATOM 3315 O O . TYR A 1 428 ? -14.518 -0.373 5.300 1.00 98.44 428 TYR A O 1
ATOM 3323 N N . VAL A 1 429 ? -13.659 0.277 3.315 1.00 98.75 429 VAL A N 1
ATOM 3324 C CA . VAL A 1 429 ? -13.156 1.591 3.733 1.00 98.75 429 VAL A CA 1
ATOM 3325 C C . VAL A 1 429 ? -13.603 2.646 2.731 1.00 98.75 429 VAL A C 1
ATOM 3327 O O . VAL A 1 429 ? -13.313 2.535 1.544 1.00 98.75 429 VAL A O 1
ATOM 3330 N N . ASP A 1 430 ? -14.272 3.680 3.219 1.00 98.19 430 ASP A N 1
ATOM 3331 C CA . ASP A 1 430 ? -14.716 4.835 2.445 1.00 98.19 430 ASP A CA 1
ATOM 3332 C C . ASP A 1 430 ? -14.761 6.047 3.380 1.00 98.19 430 ASP A C 1
ATOM 3334 O O . ASP A 1 430 ? -15.551 6.088 4.322 1.00 98.19 430 ASP A O 1
ATOM 3338 N N . GLN A 1 431 ? -13.904 7.037 3.114 1.00 94.56 431 GLN A N 1
ATOM 3339 C CA . GLN A 1 431 ? -13.782 8.252 3.928 1.00 94.56 431 GLN A CA 1
ATOM 3340 C C . GLN A 1 431 ? -15.068 9.097 3.953 1.00 94.56 431 GLN A C 1
ATOM 3342 O O . GLN A 1 431 ? -15.211 9.972 4.806 1.00 94.56 431 GLN A O 1
ATOM 3347 N N . PHE A 1 432 ? -15.998 8.847 3.025 1.00 91.50 432 PHE A N 1
ATOM 3348 C CA . PHE A 1 432 ? -17.281 9.536 2.915 1.00 91.50 432 PHE A CA 1
ATOM 3349 C C . PHE A 1 432 ? -18.468 8.702 3.415 1.00 91.50 432 PHE A C 1
ATOM 3351 O O . PHE A 1 432 ? -19.609 9.169 3.353 1.00 91.50 432 PHE A O 1
ATOM 3358 N N . ALA A 1 433 ? -18.232 7.492 3.934 1.00 94.12 433 ALA A N 1
ATOM 3359 C CA . ALA A 1 433 ? -19.293 6.678 4.513 1.00 94.12 433 ALA A CA 1
ATOM 3360 C C . ALA A 1 433 ? -19.943 7.379 5.718 1.00 94.12 433 ALA A C 1
ATOM 3362 O O . ALA A 1 433 ? -19.291 8.045 6.520 1.00 94.12 433 ALA A O 1
ATOM 3363 N N . THR A 1 434 ? -21.260 7.213 5.853 1.00 93.62 434 THR A N 1
ATOM 3364 C CA . THR A 1 434 ? -22.071 7.874 6.897 1.00 93.62 434 THR A CA 1
ATOM 3365 C C . THR A 1 434 ? -22.790 6.893 7.821 1.00 93.62 434 THR A C 1
ATOM 3367 O O . THR A 1 434 ? -23.480 7.318 8.750 1.00 93.62 434 THR A O 1
ATOM 3370 N N . GLY A 1 435 ? -22.652 5.587 7.569 1.00 92.25 435 GLY A N 1
ATOM 3371 C CA . GLY A 1 435 ? -23.278 4.534 8.357 1.00 92.25 435 GLY A CA 1
ATOM 3372 C C . GLY A 1 435 ? -22.566 4.261 9.683 1.00 92.25 435 GLY A C 1
ATOM 3373 O O . GLY A 1 435 ? -21.977 5.134 10.313 1.00 92.25 435 GLY A O 1
ATOM 3374 N N . ALA A 1 436 ? -22.629 3.010 10.131 1.00 91.12 436 ALA A N 1
ATOM 3375 C CA . ALA A 1 436 ? -22.199 2.601 11.467 1.00 91.12 436 ALA A CA 1
ATOM 3376 C C . ALA A 1 436 ? -20.677 2.614 11.709 1.00 91.12 436 ALA A C 1
ATOM 3378 O O . ALA A 1 436 ? -20.267 2.384 12.843 1.00 91.12 436 ALA A O 1
ATOM 3379 N N . ASN A 1 437 ? -19.856 2.860 10.679 1.00 94.62 437 ASN A N 1
ATOM 3380 C CA . ASN A 1 437 ? -18.391 2.827 10.756 1.00 94.62 437 ASN A CA 1
ATOM 3381 C C . ASN A 1 437 ? -17.843 1.474 11.264 1.00 94.62 437 ASN A C 1
ATOM 3383 O O . ASN A 1 437 ? -16.987 1.436 12.141 1.00 94.62 437 ASN A O 1
ATOM 3387 N N . THR A 1 438 ? -18.371 0.364 10.730 1.00 93.81 438 THR A N 1
ATOM 3388 C CA . THR A 1 438 ? -18.032 -1.017 11.141 1.00 93.81 438 THR A CA 1
ATOM 3389 C C . THR A 1 438 ? -17.325 -1.825 10.052 1.00 93.81 438 THR A C 1
ATOM 3391 O O . THR A 1 438 ? -17.085 -3.021 10.215 1.00 93.81 438 THR A O 1
ATOM 3394 N N . GLY A 1 439 ? -17.058 -1.240 8.883 1.00 96.50 439 GLY A N 1
ATOM 3395 C CA . GLY A 1 439 ? -16.388 -1.897 7.759 1.00 96.50 439 GLY A CA 1
ATOM 3396 C C . GLY A 1 439 ? -17.145 -3.072 7.134 1.00 96.50 439 GLY A C 1
ATOM 3397 O O . GLY A 1 439 ? -16.534 -3.888 6.450 1.00 96.50 439 GLY A O 1
ATOM 3398 N N . THR A 1 440 ? -18.447 -3.226 7.387 1.00 95.19 440 THR A N 1
ATOM 3399 C CA . THR A 1 440 ? -19.225 -4.439 7.034 1.00 95.19 440 THR A CA 1
ATOM 3400 C C . THR A 1 440 ? -19.879 -4.393 5.648 1.00 95.19 440 THR A C 1
ATOM 3402 O O . THR A 1 440 ? -20.262 -5.426 5.099 1.00 95.19 440 THR A O 1
ATOM 3405 N N . SER A 1 441 ? -20.007 -3.199 5.077 1.00 95.56 441 SER A N 1
ATOM 3406 C CA . SER A 1 441 ? -20.563 -2.890 3.751 1.00 95.56 441 SER A CA 1
ATOM 3407 C C . SER A 1 441 ? -20.052 -1.513 3.326 1.00 95.56 441 SER A C 1
ATOM 3409 O O . SER A 1 441 ? -19.505 -0.813 4.170 1.00 95.56 441 SER A O 1
ATOM 3411 N N . TRP A 1 442 ? -20.263 -1.092 2.077 1.00 96.81 442 TRP A N 1
ATOM 3412 C CA . TRP A 1 442 ? -19.922 0.273 1.656 1.00 96.81 442 TRP A CA 1
ATOM 3413 C C . TRP A 1 442 ? -20.641 1.356 2.478 1.00 96.81 442 TRP A C 1
ATOM 3415 O O . TRP A 1 442 ? -20.002 2.283 2.954 1.00 96.81 442 TRP A O 1
ATOM 3425 N N . GLU A 1 443 ? -21.941 1.192 2.754 1.00 95.75 443 GLU A N 1
ATOM 3426 C CA . GLU A 1 443 ? -22.708 2.133 3.593 1.00 95.75 443 GLU A CA 1
ATOM 3427 C C . GLU A 1 443 ? -22.132 2.255 5.014 1.00 95.75 443 GLU A C 1
ATOM 3429 O O . GLU A 1 443 ? -22.072 3.343 5.584 1.00 95.75 443 GLU A O 1
ATOM 3434 N N . ASN A 1 444 ? -21.694 1.129 5.581 1.00 95.69 444 ASN A N 1
ATOM 3435 C CA . ASN A 1 444 ? -21.143 1.048 6.932 1.00 95.69 444 ASN A CA 1
ATOM 3436 C C . ASN A 1 444 ? -19.613 0.938 6.930 1.00 95.69 444 ASN A C 1
ATOM 3438 O O . ASN A 1 444 ? -19.057 0.383 7.878 1.00 95.69 444 ASN A O 1
ATOM 3442 N N . ALA A 1 445 ? -18.941 1.388 5.868 1.00 97.94 445 ALA A N 1
ATOM 3443 C CA . ALA A 1 445 ? -17.496 1.275 5.720 1.00 97.94 445 ALA A CA 1
ATOM 3444 C C . ALA A 1 445 ? -16.768 2.043 6.829 1.00 97.94 445 ALA A C 1
ATOM 3446 O O . ALA A 1 445 ? -17.334 2.960 7.427 1.00 97.94 445 ALA A O 1
ATOM 3447 N N . TYR A 1 446 ? -15.519 1.670 7.115 1.00 97.62 446 TYR A N 1
ATOM 3448 C CA . TYR A 1 446 ? -14.700 2.521 7.970 1.00 97.62 446 TYR A CA 1
ATOM 3449 C C . TYR A 1 446 ? -14.369 3.821 7.238 1.00 97.62 446 TYR A C 1
ATOM 3451 O O . TYR A 1 446 ? -13.942 3.782 6.085 1.00 97.62 446 TYR A O 1
ATOM 3459 N N . ILE A 1 447 ? -14.487 4.953 7.927 1.00 95.94 447 ILE A N 1
ATOM 3460 C CA . ILE A 1 447 ? -14.061 6.261 7.402 1.00 95.94 447 ILE A CA 1
ATOM 3461 C C . ILE A 1 447 ? -12.540 6.457 7.464 1.00 95.94 447 ILE A C 1
ATOM 3463 O O . ILE A 1 447 ? -12.005 7.403 6.896 1.00 95.94 447 ILE A O 1
ATOM 3467 N N . ASP A 1 448 ? -11.841 5.550 8.147 1.00 93.69 448 ASP A N 1
ATOM 3468 C CA . ASP A 1 448 ? -10.395 5.560 8.326 1.00 93.69 448 ASP A CA 1
ATOM 3469 C C . ASP A 1 448 ? -9.800 4.168 8.054 1.00 93.69 448 ASP A C 1
ATOM 3471 O O . ASP A 1 448 ? -10.206 3.160 8.641 1.00 93.69 448 ASP A O 1
ATOM 3475 N N . LEU A 1 449 ? -8.798 4.119 7.172 1.00 98.19 449 LEU A N 1
ATOM 3476 C CA . LEU A 1 449 ? -8.103 2.887 6.797 1.00 98.19 449 LEU A CA 1
ATOM 3477 C C . LEU A 1 449 ? -7.354 2.262 7.985 1.00 98.19 449 LEU A C 1
ATOM 3479 O O . LEU A 1 449 ? -7.254 1.035 8.053 1.00 98.19 449 LEU A O 1
ATOM 3483 N N . GLN A 1 450 ? -6.874 3.055 8.951 1.00 95.19 450 GLN A N 1
ATOM 3484 C CA . GLN A 1 450 ? -6.186 2.500 10.125 1.00 95.19 450 GLN A CA 1
ATOM 3485 C C . GLN A 1 450 ? -7.124 1.636 10.977 1.00 95.19 450 GLN A C 1
ATOM 3487 O O . GLN A 1 450 ? -6.696 0.604 11.495 1.00 95.19 450 GLN A O 1
ATOM 3492 N N . SER A 1 451 ? -8.412 1.984 11.054 1.00 94.81 451 SER A N 1
ATOM 3493 C CA . SER A 1 451 ? -9.423 1.181 11.758 1.00 94.81 451 SER A CA 1
ATOM 3494 C C . SER A 1 451 ? -9.619 -0.193 11.101 1.00 94.81 451 SER A C 1
ATOM 3496 O O . SER A 1 451 ? -9.620 -1.223 11.780 1.00 94.81 451 SER A O 1
ATOM 3498 N N . ALA A 1 452 ? -9.672 -0.240 9.766 1.00 97.75 452 ALA A N 1
ATOM 3499 C CA . ALA A 1 452 ? -9.753 -1.494 9.016 1.00 97.75 452 ALA A CA 1
ATOM 3500 C C . ALA A 1 452 ? -8.506 -2.374 9.198 1.00 97.75 452 ALA A C 1
ATOM 3502 O O . ALA A 1 452 ? -8.623 -3.580 9.433 1.00 97.75 452 ALA A O 1
ATOM 3503 N N . LEU A 1 453 ? -7.314 -1.771 9.132 1.00 97.38 453 LEU A N 1
ATOM 3504 C CA . LEU A 1 453 ? -6.043 -2.472 9.336 1.00 97.38 453 LEU A CA 1
ATOM 3505 C C . LEU A 1 453 ? -5.927 -3.019 10.765 1.00 97.38 453 LEU A C 1
ATOM 3507 O O . LEU A 1 453 ? -5.507 -4.161 10.948 1.00 97.38 453 LEU A O 1
ATOM 3511 N N . ALA A 1 454 ? -6.348 -2.252 11.775 1.00 94.06 454 ALA A N 1
ATOM 3512 C CA . ALA A 1 454 ? -6.352 -2.687 13.171 1.00 94.06 454 ALA A CA 1
ATOM 3513 C C . ALA A 1 454 ? -7.278 -3.891 13.393 1.00 94.06 454 ALA A C 1
ATOM 3515 O O . ALA A 1 454 ? -6.910 -4.849 14.077 1.00 94.06 454 ALA A O 1
ATOM 3516 N N . ARG A 1 455 ? -8.462 -3.892 12.774 1.00 94.19 455 ARG A N 1
ATOM 3517 C CA . ARG A 1 455 ? -9.374 -5.037 12.834 1.00 94.19 455 ARG A CA 1
ATOM 3518 C C . ARG A 1 455 ? -8.797 -6.277 12.149 1.00 94.19 455 ARG A C 1
ATOM 3520 O O . ARG A 1 455 ? -8.857 -7.369 12.721 1.00 94.19 455 ARG A O 1
ATOM 3527 N N . ALA A 1 456 ? -8.230 -6.121 10.955 1.00 96.31 456 ALA A N 1
ATOM 3528 C CA . ALA A 1 456 ? -7.611 -7.227 10.229 1.00 96.31 456 ALA A CA 1
ATOM 3529 C C . ALA A 1 456 ? -6.405 -7.805 10.995 1.00 96.31 456 ALA A C 1
ATOM 3531 O O . ALA A 1 456 ? -6.274 -9.021 11.103 1.00 96.31 456 ALA A O 1
ATOM 3532 N N . ALA A 1 457 ? -5.595 -6.955 11.642 1.00 93.75 457 ALA A N 1
ATOM 3533 C CA . ALA A 1 457 ? -4.466 -7.376 12.478 1.00 93.75 457 ALA A CA 1
ATOM 3534 C C . ALA A 1 457 ? -4.869 -8.269 13.663 1.00 93.75 457 ALA A C 1
ATOM 3536 O O . ALA A 1 457 ? -4.070 -9.082 14.121 1.00 93.75 457 ALA A O 1
ATOM 3537 N N . ASN A 1 458 ? -6.112 -8.149 14.135 1.00 90.62 458 ASN A N 1
ATOM 3538 C CA . ASN A 1 458 ? -6.669 -8.999 15.186 1.00 90.62 458 ASN A CA 1
ATOM 3539 C C . ASN A 1 458 ? -7.347 -10.274 14.640 1.00 90.62 458 ASN A C 1
ATOM 3541 O O . ASN A 1 458 ? -8.082 -10.942 15.366 1.00 90.62 458 ASN A O 1
ATOM 3545 N N . GLY A 1 459 ? -7.122 -10.619 13.367 1.00 89.81 459 GLY A N 1
ATOM 3546 C CA . GLY A 1 459 ? -7.621 -11.842 12.736 1.00 89.81 459 GLY A CA 1
ATOM 3547 C C . GLY A 1 459 ? -9.071 -11.771 12.250 1.00 89.81 459 GLY A C 1
ATOM 3548 O O . GLY A 1 459 ? -9.654 -12.810 11.950 1.00 89.81 459 GLY A O 1
ATOM 3549 N N . CYS A 1 460 ? -9.668 -10.574 12.169 1.00 92.50 460 CYS A N 1
ATOM 3550 C CA . CYS A 1 460 ? -11.039 -10.372 11.684 1.00 92.50 460 CYS A CA 1
ATOM 3551 C C . CYS A 1 460 ? -11.084 -9.617 10.345 1.00 92.50 460 CYS A C 1
ATOM 3553 O O . CYS A 1 460 ? -11.831 -8.650 10.179 1.00 92.50 460 CYS A O 1
ATOM 3555 N N . GLY A 1 461 ? -10.278 -10.071 9.387 1.00 94.31 461 GLY A N 1
ATOM 3556 C CA . GLY A 1 461 ? -10.237 -9.565 8.018 1.00 94.31 461 GLY A CA 1
ATOM 3557 C C . GLY A 1 461 ? -9.148 -10.263 7.209 1.00 94.31 461 GLY A C 1
ATOM 3558 O O . GLY A 1 461 ? -8.024 -10.383 7.679 1.00 94.31 461 GLY A O 1
ATOM 3559 N N . GLU A 1 462 ? -9.493 -10.719 6.011 1.00 94.88 462 GLU A N 1
ATOM 3560 C CA . GLU A 1 462 ? -8.577 -11.304 5.021 1.00 94.88 462 GLU A CA 1
ATOM 3561 C C . GLU A 1 462 ? -8.358 -10.332 3.852 1.00 94.88 462 GLU A C 1
ATOM 3563 O O . GLU A 1 462 ? -7.265 -10.244 3.294 1.00 94.88 462 GLU A O 1
ATOM 3568 N N . GLU A 1 463 ? -9.392 -9.556 3.511 1.00 97.25 463 GLU A N 1
ATOM 3569 C CA . GLU A 1 463 ? -9.363 -8.581 2.425 1.00 97.25 463 GLU A CA 1
ATOM 3570 C C . GLU A 1 463 ? -9.895 -7.223 2.886 1.00 97.25 463 GLU A C 1
ATOM 3572 O O . GLU A 1 463 ? -10.916 -7.146 3.574 1.00 97.25 463 GLU A O 1
ATOM 3577 N N . ILE A 1 464 ? -9.247 -6.144 2.451 1.00 98.75 464 ILE A N 1
ATOM 3578 C CA . ILE A 1 464 ? -9.692 -4.766 2.684 1.00 98.75 464 ILE A CA 1
ATOM 3579 C C . ILE A 1 464 ? -9.916 -4.088 1.332 1.00 98.75 464 ILE A C 1
ATOM 3581 O O . ILE A 1 464 ? -9.009 -4.032 0.504 1.00 98.75 464 ILE A O 1
ATOM 3585 N N . TRP A 1 465 ? -11.129 -3.594 1.100 1.00 98.69 465 TRP A N 1
ATOM 3586 C CA . TRP A 1 465 ? -11.529 -2.869 -0.105 1.00 98.69 465 TRP A CA 1
ATOM 3587 C C . TRP A 1 465 ? -11.640 -1.384 0.222 1.00 98.69 465 TRP A C 1
ATOM 3589 O O . TRP A 1 465 ? -12.401 -1.001 1.110 1.00 98.69 465 TRP A O 1
ATOM 3599 N N . VAL A 1 466 ? -10.870 -0.560 -0.481 1.00 98.81 466 VAL A N 1
ATOM 3600 C CA . VAL A 1 466 ? -10.718 0.867 -0.191 1.00 98.81 466 VAL A CA 1
ATOM 3601 C C . VAL A 1 466 ? -11.242 1.689 -1.362 1.00 98.81 466 VAL A C 1
ATOM 3603 O O . VAL A 1 466 ? -10.792 1.522 -2.496 1.00 98.81 466 VAL A O 1
ATOM 3606 N N . ALA A 1 467 ? -12.205 2.565 -1.087 1.00 97.75 467 ALA A N 1
ATOM 3607 C CA . ALA A 1 467 ? -12.768 3.476 -2.073 1.00 97.75 467 ALA A CA 1
ATOM 3608 C C . ALA A 1 467 ? -11.750 4.535 -2.540 1.00 97.75 467 ALA A C 1
ATOM 3610 O O . ALA A 1 467 ? -10.635 4.658 -2.016 1.00 97.75 467 ALA A O 1
ATOM 3611 N N . ALA A 1 468 ? -12.124 5.294 -3.566 1.00 94.00 468 ALA A N 1
ATOM 3612 C CA . ALA A 1 468 ? -11.395 6.470 -4.008 1.00 94.00 468 ALA A CA 1
ATOM 3613 C C . ALA A 1 468 ? -11.289 7.486 -2.867 1.00 94.00 468 ALA A C 1
ATOM 3615 O O . ALA A 1 468 ? -12.275 7.808 -2.204 1.00 94.00 468 ALA A O 1
ATOM 3616 N N . GLY A 1 469 ? -10.091 8.017 -2.645 1.00 90.69 469 GLY A N 1
ATOM 3617 C CA . GLY A 1 469 ? -9.875 8.934 -1.534 1.00 90.69 469 GLY A CA 1
ATOM 3618 C C . GLY A 1 469 ? -8.415 9.161 -1.189 1.00 90.69 469 GLY A C 1
ATOM 3619 O O . GLY A 1 469 ? -7.511 8.549 -1.765 1.00 90.69 469 GLY A O 1
ATOM 3620 N N . TRP A 1 470 ? -8.205 10.058 -0.227 1.00 92.44 470 TRP A N 1
ATOM 3621 C CA . TRP A 1 470 ? -6.895 10.420 0.302 1.00 92.44 470 TRP A CA 1
ATOM 3622 C C . TRP A 1 470 ? -6.783 9.940 1.742 1.00 92.44 470 TRP A C 1
ATOM 3624 O O . TRP A 1 470 ? -7.382 10.502 2.652 1.00 92.44 470 TRP A O 1
ATOM 3634 N N . TYR A 1 471 ? -5.959 8.923 1.950 1.00 95.81 471 TYR A N 1
ATOM 3635 C CA . TYR A 1 471 ? -5.770 8.298 3.246 1.00 95.81 471 TYR A CA 1
ATOM 3636 C C . TYR A 1 471 ? -4.392 8.666 3.797 1.00 95.81 471 TYR A C 1
ATOM 3638 O O . TYR A 1 471 ? -3.368 8.493 3.129 1.00 95.81 471 TYR A O 1
ATOM 3646 N N . CYS A 1 472 ? -4.367 9.139 5.043 1.00 92.75 472 CYS A N 1
ATOM 3647 C CA . CYS A 1 472 ? -3.151 9.449 5.792 1.00 92.75 472 CYS A CA 1
ATOM 3648 C C . CYS A 1 472 ? -2.986 8.460 6.964 1.00 92.75 472 CYS A C 1
ATOM 3650 O O . CYS A 1 472 ? -3.979 8.165 7.630 1.00 92.75 472 CYS A O 1
ATOM 3652 N N . PRO A 1 473 ? -1.768 7.970 7.275 1.00 88.88 473 PRO A N 1
ATOM 3653 C CA . PRO A 1 473 ? -1.544 7.095 8.430 1.00 88.88 473 PRO A CA 1
ATOM 3654 C C . PRO A 1 473 ? -1.857 7.735 9.793 1.00 88.88 473 PRO A C 1
ATOM 3656 O O . PRO A 1 473 ? -1.932 7.034 10.804 1.00 88.88 473 PRO A O 1
ATOM 3659 N N . GLY A 1 474 ? -1.957 9.067 9.830 1.00 87.56 474 GLY A N 1
ATOM 3660 C CA . GLY A 1 474 ? -2.262 9.887 10.998 1.00 87.56 474 GLY A CA 1
ATOM 3661 C C . GLY A 1 474 ? -1.292 11.064 11.141 1.00 87.56 474 GLY A C 1
ATOM 3662 O O . GLY A 1 474 ? -0.538 11.390 10.231 1.00 87.56 474 GLY A O 1
ATOM 3663 N N . THR A 1 475 ? -1.290 11.724 12.298 1.00 85.94 475 THR A N 1
ATOM 3664 C CA . THR A 1 475 ? -0.656 13.048 12.474 1.00 85.94 475 THR A CA 1
ATOM 3665 C C . THR A 1 475 ? 0.800 13.023 12.947 1.00 85.94 475 THR A C 1
ATOM 3667 O O . THR A 1 475 ? 1.430 14.079 13.036 1.00 85.94 475 THR A O 1
ATOM 3670 N N . HIS A 1 476 ? 1.359 11.847 13.249 1.00 86.69 476 HIS A N 1
ATOM 3671 C CA . HIS A 1 476 ? 2.730 11.710 13.742 1.00 86.69 476 HIS A CA 1
ATOM 3672 C C . HIS A 1 476 ? 3.669 11.135 12.664 1.00 86.69 476 HIS A C 1
ATOM 3674 O O . HIS A 1 476 ? 3.298 10.159 12.013 1.00 86.69 476 HIS A O 1
ATOM 3680 N N . PRO A 1 477 ? 4.916 11.634 12.506 1.00 83.12 477 PRO A N 1
ATOM 3681 C CA . PRO A 1 477 ? 5.842 11.173 11.460 1.00 83.12 477 PRO A CA 1
ATOM 3682 C C . PRO A 1 477 ? 6.154 9.676 11.476 1.00 83.12 477 PRO A C 1
ATOM 3684 O O . PRO A 1 477 ? 6.525 9.106 10.456 1.00 83.12 477 PRO A O 1
ATOM 3687 N N . THR A 1 478 ? 6.044 9.034 12.635 1.00 89.56 478 THR A N 1
ATOM 3688 C CA . THR A 1 478 ? 6.331 7.601 12.789 1.00 89.56 478 THR A CA 1
ATOM 3689 C C . THR A 1 478 ? 5.131 6.708 12.481 1.00 89.56 478 THR A C 1
ATOM 3691 O O . THR A 1 478 ? 5.277 5.489 12.513 1.00 89.56 478 THR A O 1
ATOM 3694 N N . TYR A 1 479 ? 3.946 7.272 12.232 1.00 91.00 479 TYR A N 1
ATOM 3695 C CA . TYR A 1 479 ? 2.787 6.488 11.811 1.00 91.00 479 TYR A CA 1
ATOM 3696 C C . TYR A 1 479 ? 2.950 6.032 10.359 1.00 91.00 479 TYR A C 1
ATOM 3698 O O . TYR A 1 479 ? 3.609 6.698 9.563 1.00 91.00 479 TYR A O 1
ATOM 3706 N N . THR A 1 480 ? 2.370 4.880 10.042 1.00 97.62 480 THR A N 1
ATOM 3707 C CA . THR A 1 480 ? 2.459 4.184 8.750 1.00 97.62 480 THR A CA 1
ATOM 3708 C C . THR A 1 480 ? 1.200 3.340 8.567 1.00 97.62 480 THR A C 1
ATOM 3710 O O . THR A 1 480 ? 0.601 2.914 9.563 1.00 97.62 480 THR A O 1
ATOM 3713 N N . PHE A 1 481 ? 0.812 3.066 7.323 1.00 98.56 481 PHE A N 1
ATOM 3714 C CA . PHE A 1 481 ? -0.153 2.012 7.029 1.00 98.56 481 PHE A CA 1
ATOM 3715 C C . PHE A 1 481 ? 0.541 0.662 7.171 1.00 98.56 481 PHE A C 1
ATOM 3717 O O . PHE A 1 481 ? 1.252 0.209 6.271 1.00 98.56 481 PHE A O 1
ATOM 3724 N N . LYS A 1 482 ? 0.372 0.027 8.331 1.00 97.62 482 LYS A N 1
ATOM 3725 C CA . LYS A 1 482 ? 0.922 -1.305 8.586 1.00 97.62 482 LYS A CA 1
ATOM 3726 C C . LYS A 1 482 ? -0.038 -2.364 8.050 1.00 97.62 482 LYS A C 1
ATOM 3728 O O . LYS A 1 482 ? -1.045 -2.652 8.692 1.00 97.62 482 LYS A O 1
ATOM 3733 N N . ILE A 1 483 ? 0.290 -2.953 6.904 1.00 98.44 483 ILE A N 1
ATOM 3734 C CA . ILE A 1 483 ? -0.489 -4.047 6.316 1.00 98.44 483 ILE A CA 1
ATOM 3735 C C . ILE A 1 483 ? -0.258 -5.314 7.156 1.00 98.44 483 ILE A C 1
ATOM 3737 O O . ILE A 1 483 ? 0.895 -5.731 7.280 1.00 98.44 483 ILE A O 1
ATOM 3741 N N . PRO A 1 484 ? -1.289 -5.912 7.780 1.00 97.38 484 PRO A N 1
ATOM 3742 C CA . PRO A 1 484 ? -1.106 -7.097 8.617 1.00 97.38 484 PRO A CA 1
ATOM 3743 C C . PRO A 1 484 ? -0.792 -8.345 7.790 1.00 97.38 484 PRO A C 1
ATOM 3745 O O . PRO A 1 484 ? -1.193 -8.433 6.634 1.00 97.38 484 PRO A O 1
ATOM 3748 N N . ASP A 1 485 ? -0.114 -9.321 8.394 1.00 97.50 485 ASP A N 1
ATOM 3749 C CA . ASP A 1 485 ? 0.261 -10.571 7.726 1.00 97.50 485 ASP A CA 1
ATOM 3750 C C . ASP A 1 485 ? -0.956 -11.290 7.114 1.00 97.50 485 ASP A C 1
ATOM 3752 O O . ASP A 1 485 ? -2.014 -11.387 7.737 1.00 97.50 485 ASP A O 1
ATOM 3756 N N . GLY A 1 486 ? -0.800 -11.807 5.894 1.00 97.06 486 GLY A N 1
ATOM 3757 C CA . GLY A 1 486 ? -1.833 -12.539 5.157 1.00 97.06 486 GLY A CA 1
ATOM 3758 C C . GLY A 1 486 ? -2.986 -11.688 4.613 1.00 97.06 486 GLY A C 1
ATOM 3759 O O . GLY A 1 486 ? -3.882 -12.239 3.975 1.00 97.06 486 GLY A O 1
ATOM 3760 N N . VAL A 1 487 ? -2.988 -10.370 4.841 1.00 98.12 487 VAL A N 1
ATOM 3761 C CA . VAL A 1 487 ? -4.067 -9.474 4.398 1.00 98.12 487 VAL A CA 1
ATOM 3762 C C . VAL A 1 487 ? -3.790 -8.938 2.996 1.00 98.12 487 VAL A C 1
ATOM 3764 O O . VAL A 1 487 ? -2.697 -8.445 2.697 1.00 98.12 487 VAL A O 1
ATOM 3767 N N . SER A 1 488 ? -4.810 -8.995 2.139 1.00 98.56 488 SER A N 1
ATOM 3768 C CA . SER A 1 488 ? -4.805 -8.346 0.825 1.00 98.56 488 SER A CA 1
ATOM 3769 C C . SER A 1 488 ? -5.577 -7.032 0.877 1.00 98.56 488 SER A C 1
ATOM 3771 O O . SER A 1 488 ? -6.710 -6.983 1.355 1.00 98.56 488 SER A O 1
ATOM 3773 N N . VAL A 1 489 ? -4.978 -5.955 0.381 1.00 98.81 489 VAL A N 1
ATOM 3774 C CA . VAL A 1 489 ? -5.579 -4.619 0.383 1.00 98.81 489 VAL A CA 1
ATOM 3775 C C . VAL A 1 489 ? -5.714 -4.145 -1.056 1.00 98.81 489 VAL A C 1
ATOM 3777 O O . VAL A 1 489 ? -4.728 -4.090 -1.792 1.00 98.81 489 VAL A O 1
ATOM 3780 N N . TYR A 1 490 ? -6.940 -3.795 -1.438 1.00 98.81 490 TYR A N 1
ATOM 3781 C CA . TYR A 1 490 ? -7.329 -3.432 -2.797 1.00 98.81 490 TYR A CA 1
ATOM 3782 C C . TYR A 1 490 ? -7.882 -2.002 -2.827 1.00 98.81 490 TYR A C 1
ATOM 3784 O O . TYR A 1 490 ? -8.848 -1.697 -2.128 1.00 98.81 490 TYR A O 1
ATOM 3792 N N . GLY A 1 491 ? -7.282 -1.140 -3.641 1.00 98.12 491 GLY A N 1
ATOM 3793 C CA . GLY A 1 491 ? -7.757 0.206 -3.966 1.00 98.12 491 GLY A CA 1
ATOM 3794 C C . GLY A 1 491 ? -8.365 0.241 -5.365 1.00 98.12 491 GLY A C 1
ATOM 3795 O O . GLY A 1 491 ? -8.255 -0.743 -6.104 1.00 98.12 491 GLY A O 1
ATOM 3796 N N . GLY A 1 492 ? -8.995 1.353 -5.745 1.00 90.62 492 GLY A N 1
ATOM 3797 C CA . GLY A 1 492 ? -9.594 1.506 -7.078 1.00 90.62 492 GLY A CA 1
ATOM 3798 C C . GLY A 1 492 ? -11.117 1.360 -7.143 1.00 90.62 492 GLY A C 1
ATOM 3799 O O . GLY A 1 492 ? -11.643 1.067 -8.221 1.00 90.62 492 GLY A O 1
ATOM 3800 N N . PHE A 1 493 ? -11.809 1.467 -6.004 1.00 95.88 493 PHE A N 1
ATOM 3801 C CA . PHE A 1 493 ? -13.262 1.296 -5.901 1.00 95.88 493 PHE A CA 1
ATOM 3802 C C . PHE A 1 493 ? -14.005 2.631 -5.830 1.00 95.88 493 PHE A C 1
ATOM 3804 O O . PHE A 1 493 ? -13.543 3.585 -5.212 1.00 95.88 493 PHE A O 1
ATOM 3811 N N . ALA A 1 494 ? -15.202 2.675 -6.392 1.00 91.00 494 ALA A N 1
ATOM 3812 C CA . ALA A 1 494 ? -16.115 3.803 -6.327 1.00 91.00 494 ALA A CA 1
ATOM 3813 C C . ALA A 1 494 ? -16.983 3.812 -5.057 1.00 91.00 494 ALA A C 1
ATOM 3815 O O . ALA A 1 494 ? -17.465 4.868 -4.660 1.00 91.00 494 ALA A O 1
ATOM 3816 N N . GLY A 1 495 ? -17.183 2.650 -4.421 1.00 92.25 495 GLY A N 1
ATOM 3817 C CA . GLY A 1 495 ? -17.969 2.518 -3.187 1.00 92.25 495 GLY A CA 1
ATOM 3818 C C . GLY A 1 495 ? -19.326 1.828 -3.368 1.00 92.25 495 GLY A C 1
ATOM 3819 O O . GLY A 1 495 ? -20.227 1.991 -2.548 1.00 92.25 495 GLY A O 1
ATOM 3820 N N . TRP A 1 496 ? -19.514 1.056 -4.442 1.00 89.19 496 TRP A N 1
ATOM 3821 C CA . TRP A 1 496 ? -20.749 0.284 -4.685 1.00 89.19 496 TRP A CA 1
ATOM 3822 C C . TRP A 1 496 ? -20.506 -1.092 -5.316 1.00 89.19 496 TRP A C 1
ATOM 3824 O O . TRP A 1 496 ? -21.447 -1.837 -5.603 1.00 89.19 496 TRP A O 1
ATOM 3834 N N . GLU A 1 497 ? -19.248 -1.454 -5.538 1.00 94.31 497 GLU A N 1
ATOM 3835 C CA . GLU A 1 497 ? -18.853 -2.698 -6.174 1.00 94.31 497 GLU A CA 1
ATOM 3836 C C . GLU A 1 497 ? -19.152 -3.914 -5.302 1.00 94.31 497 GLU A C 1
ATOM 3838 O O . GLU A 1 497 ? -19.077 -3.896 -4.073 1.00 94.31 497 GLU A O 1
ATOM 3843 N N . THR A 1 498 ? -19.440 -5.017 -5.980 1.00 93.12 498 THR A N 1
ATOM 3844 C CA . THR A 1 498 ? -19.713 -6.325 -5.373 1.00 93.12 498 THR A CA 1
ATOM 3845 C C . THR A 1 498 ? -18.606 -7.338 -5.679 1.00 93.12 498 THR A C 1
ATOM 3847 O O . THR A 1 498 ? -18.364 -8.240 -4.867 1.00 93.12 498 THR A O 1
ATOM 3850 N N . PHE A 1 499 ? -17.887 -7.149 -6.795 1.00 93.62 499 PHE A N 1
ATOM 3851 C CA . PHE A 1 499 ? -16.803 -8.006 -7.287 1.00 93.62 499 PHE A CA 1
ATOM 3852 C C . PHE A 1 499 ? -15.506 -7.213 -7.510 1.00 93.62 499 PHE A C 1
ATOM 3854 O O . PHE A 1 499 ? -15.550 -6.028 -7.835 1.00 93.62 499 PHE A O 1
ATOM 3861 N N . LEU A 1 500 ? -14.358 -7.877 -7.341 1.00 93.38 500 LEU A N 1
ATOM 3862 C CA . LEU A 1 500 ? -13.033 -7.250 -7.399 1.00 93.38 500 LEU A CA 1
ATOM 3863 C C . LEU A 1 500 ? -12.705 -6.712 -8.802 1.00 93.38 500 LEU A C 1
ATOM 3865 O O . LEU A 1 500 ? -12.009 -5.709 -8.943 1.00 93.38 500 LEU A O 1
ATOM 3869 N N . GLU A 1 501 ? -13.230 -7.361 -9.841 1.00 90.69 501 GLU A N 1
ATOM 3870 C CA . GLU A 1 501 ? -13.018 -7.024 -11.252 1.00 90.69 501 GLU A CA 1
ATOM 3871 C C . GLU A 1 501 ? -13.821 -5.798 -11.711 1.00 90.69 501 GLU A C 1
ATOM 3873 O O . GLU A 1 501 ? -13.647 -5.343 -12.836 1.00 90.69 501 GLU A O 1
ATOM 3878 N N . GLN A 1 502 ? -14.714 -5.264 -10.868 1.00 87.12 502 GLN A N 1
ATOM 3879 C CA . GLN A 1 502 ? -15.483 -4.048 -11.170 1.00 87.12 502 GLN A CA 1
ATOM 3880 C C . GLN A 1 502 ? -14.683 -2.761 -10.922 1.00 87.12 502 GLN A C 1
ATOM 3882 O O . GLN A 1 502 ? -15.132 -1.687 -11.320 1.00 87.12 502 GLN A O 1
ATOM 3887 N N . ARG A 1 503 ? -13.512 -2.866 -10.280 1.00 90.00 503 ARG A N 1
ATOM 3888 C CA . ARG A 1 503 ? -12.613 -1.738 -10.028 1.00 90.00 503 ARG A CA 1
ATOM 3889 C C . ARG A 1 503 ? -12.199 -1.046 -11.318 1.00 90.00 503 ARG A C 1
ATOM 3891 O O . ARG A 1 503 ? -11.885 -1.696 -12.312 1.00 90.00 503 ARG A O 1
ATOM 3898 N N . THR A 1 504 ? -12.092 0.276 -11.254 1.00 85.31 504 THR A N 1
ATOM 3899 C CA . THR A 1 504 ? -11.536 1.092 -12.338 1.00 85.31 504 THR A CA 1
ATOM 3900 C C . THR A 1 504 ? -10.462 2.003 -11.757 1.00 85.31 504 THR A C 1
ATOM 3902 O O . THR A 1 504 ? -10.750 3.106 -11.305 1.00 85.31 504 THR A O 1
ATOM 3905 N N . LEU A 1 505 ? -9.213 1.524 -11.757 1.00 83.81 505 LEU A N 1
ATOM 3906 C CA . LEU A 1 505 ? -8.104 2.122 -10.998 1.00 83.81 505 LEU A CA 1
ATOM 3907 C C . LEU A 1 505 ? -7.854 3.602 -11.334 1.00 83.81 505 LEU A C 1
ATOM 3909 O O . LEU A 1 505 ? -7.614 4.399 -10.433 1.00 83.81 505 LEU A O 1
ATOM 3913 N N . ASN A 1 506 ? -7.958 3.967 -12.616 1.00 77.00 506 ASN A N 1
ATOM 3914 C CA . ASN A 1 506 ? -7.734 5.342 -13.075 1.00 77.00 506 ASN A CA 1
ATOM 3915 C C . ASN A 1 506 ? -8.912 6.276 -12.758 1.00 77.00 506 ASN A C 1
ATOM 3917 O O . ASN A 1 506 ? -8.700 7.464 -12.549 1.00 77.00 506 ASN A O 1
ATOM 3921 N N . ALA A 1 507 ? -10.145 5.757 -12.725 1.00 77.38 507 ALA A N 1
ATOM 3922 C CA . ALA A 1 507 ? -11.335 6.564 -12.443 1.00 77.38 507 ALA A CA 1
ATOM 3923 C C . ALA A 1 507 ? -11.558 6.770 -10.937 1.00 77.38 507 ALA A C 1
ATOM 3925 O O . ALA A 1 507 ? -12.114 7.785 -10.530 1.00 77.38 507 ALA A O 1
ATOM 3926 N N . TYR A 1 508 ? -11.117 5.815 -10.112 1.00 85.88 508 TYR A N 1
ATOM 3927 C CA . TYR A 1 508 ? -11.368 5.796 -8.671 1.00 85.88 508 TYR A CA 1
ATOM 3928 C C . TYR A 1 508 ? -10.073 5.619 -7.858 1.00 85.88 508 TYR A C 1
ATOM 3930 O O . TYR A 1 508 ? -9.923 4.625 -7.149 1.00 85.88 508 TYR A O 1
ATOM 3938 N N . PRO A 1 509 ? -9.109 6.552 -7.946 1.00 87.81 509 PRO A N 1
ATOM 3939 C CA . PRO A 1 509 ? -7.799 6.383 -7.329 1.00 87.81 509 PRO A CA 1
ATOM 3940 C C . PRO A 1 509 ? -7.871 6.363 -5.794 1.00 87.81 509 PRO A C 1
ATOM 3942 O O . PRO A 1 509 ? -8.366 7.296 -5.158 1.00 87.81 509 PRO A O 1
ATOM 3945 N N . SER A 1 510 ? -7.291 5.327 -5.187 1.00 97.00 510 SER A N 1
ATOM 3946 C CA . SER A 1 510 ? -7.055 5.252 -3.741 1.00 97.00 510 SER A CA 1
ATOM 3947 C C . SER A 1 510 ? -5.618 5.677 -3.433 1.00 97.00 510 SER A C 1
ATOM 3949 O O . SER A 1 510 ? -4.654 5.038 -3.870 1.00 97.00 510 SER A O 1
ATOM 3951 N N . ILE A 1 511 ? -5.458 6.776 -2.696 1.00 98.12 511 ILE A N 1
ATOM 3952 C CA . ILE A 1 511 ? -4.166 7.434 -2.479 1.00 98.12 511 ILE A CA 1
ATOM 3953 C C . ILE A 1 511 ? -3.748 7.276 -1.017 1.00 98.12 511 ILE A C 1
ATOM 3955 O O . ILE A 1 511 ? -4.412 7.779 -0.115 1.00 98.12 511 ILE A O 1
ATOM 3959 N N . LEU A 1 512 ? -2.615 6.612 -0.790 1.00 98.75 512 LEU A N 1
ATOM 3960 C CA . LEU A 1 512 ? -1.936 6.529 0.500 1.00 98.75 512 LEU A CA 1
ATOM 3961 C C . LEU A 1 512 ? -0.848 7.605 0.532 1.00 98.75 512 LEU A C 1
ATOM 3963 O O . LEU A 1 512 ? 0.152 7.514 -0.189 1.00 98.75 512 LEU A O 1
ATOM 3967 N N . SER A 1 513 ? -1.048 8.643 1.341 1.00 97.19 513 SER A N 1
ATOM 3968 C CA . SER A 1 513 ? -0.140 9.789 1.410 1.00 97.19 513 SER A CA 1
ATOM 3969 C C . SER A 1 513 ? 0.520 9.898 2.777 1.00 97.19 513 SER A C 1
ATOM 3971 O O . SER A 1 513 ? -0.142 9.875 3.810 1.00 97.19 513 SER A O 1
ATOM 3973 N N . GLY A 1 514 ? 1.840 10.080 2.777 1.00 96.00 514 GLY A N 1
ATOM 3974 C CA . GLY A 1 514 ? 2.596 10.475 3.964 1.00 96.00 514 GLY A CA 1
ATOM 3975 C C . GLY A 1 514 ? 2.516 11.970 4.281 1.00 96.00 514 GLY A C 1
ATOM 3976 O O . GLY A 1 514 ? 3.233 12.433 5.163 1.00 96.00 514 GLY A O 1
ATOM 3977 N N . TYR A 1 515 ? 1.727 12.767 3.555 1.00 93.56 515 TYR A N 1
ATOM 3978 C CA . TYR A 1 515 ? 1.589 14.193 3.842 1.00 93.56 515 TYR A CA 1
ATOM 3979 C C . TYR A 1 515 ? 0.811 14.428 5.141 1.00 93.56 515 TYR A C 1
ATOM 3981 O O . TYR A 1 515 ? -0.296 13.923 5.302 1.00 93.56 515 TYR A O 1
ATOM 3989 N N . ILE A 1 516 ? 1.375 15.238 6.043 1.00 86.25 516 ILE A N 1
ATOM 3990 C CA . ILE A 1 516 ? 0.701 15.690 7.271 1.00 86.25 516 ILE A CA 1
ATOM 3991 C C . ILE A 1 516 ? 0.517 17.212 7.232 1.00 86.25 516 ILE A C 1
ATOM 3993 O O . ILE A 1 516 ? -0.553 17.733 7.529 1.00 86.25 516 ILE A O 1
ATOM 3997 N N . SER A 1 517 ? 1.572 17.947 6.877 1.00 87.31 517 SER A N 1
ATOM 3998 C CA . SER A 1 517 ? 1.554 19.400 6.673 1.00 87.31 517 SER A CA 1
ATOM 3999 C C . SER A 1 517 ? 2.748 19.834 5.817 1.00 87.31 517 SER A C 1
ATOM 4001 O O . SER A 1 517 ? 3.607 19.024 5.468 1.00 87.31 517 SER A O 1
ATOM 4003 N N . GLU A 1 518 ? 2.867 21.129 5.517 1.00 82.19 518 GLU A N 1
ATOM 4004 C CA . GLU A 1 518 ? 4.006 21.676 4.762 1.00 82.19 518 GLU A CA 1
ATOM 4005 C C . GLU A 1 518 ? 5.379 21.318 5.355 1.00 82.19 518 GLU A C 1
ATOM 4007 O O . GLU A 1 518 ? 6.342 21.135 4.611 1.00 82.19 518 GLU A O 1
ATOM 4012 N N . MET A 1 519 ? 5.479 21.200 6.685 1.00 83.62 519 MET A N 1
ATOM 4013 C CA . MET A 1 519 ? 6.740 20.909 7.382 1.00 83.62 519 MET A CA 1
ATOM 4014 C C . MET A 1 519 ? 6.854 19.462 7.867 1.00 83.62 519 MET A C 1
ATOM 4016 O O . MET A 1 519 ? 7.909 19.080 8.376 1.00 83.62 519 MET A O 1
ATOM 4020 N N . LEU A 1 520 ? 5.789 18.662 7.753 1.00 87.56 520 LEU A N 1
ATOM 4021 C CA . LEU A 1 520 ? 5.708 17.357 8.402 1.00 87.56 520 LEU A CA 1
ATOM 4022 C C . LEU A 1 520 ? 5.146 16.295 7.466 1.00 87.56 520 LEU A C 1
ATOM 4024 O O . LEU A 1 520 ? 4.104 16.489 6.842 1.00 87.56 520 LEU A O 1
ATOM 4028 N N . ARG A 1 521 ? 5.834 15.156 7.402 1.00 93.38 521 ARG A N 1
ATOM 4029 C CA . ARG A 1 521 ? 5.424 13.984 6.628 1.00 93.38 521 ARG A CA 1
ATOM 4030 C C . ARG A 1 521 ? 5.793 12.699 7.362 1.00 93.38 521 ARG A C 1
ATOM 4032 O O . ARG A 1 521 ? 6.751 12.701 8.139 1.00 93.38 521 ARG A O 1
ATOM 4039 N N . ASN A 1 522 ? 5.079 11.614 7.086 1.00 94.25 522 ASN A N 1
ATOM 4040 C CA . ASN A 1 522 ? 5.401 10.280 7.581 1.00 94.25 522 ASN A CA 1
ATOM 4041 C C . ASN A 1 522 ? 6.750 9.804 7.027 1.00 94.25 522 ASN A C 1
ATOM 4043 O O . ASN A 1 522 ? 7.059 9.977 5.847 1.00 94.25 522 ASN A O 1
ATOM 4047 N N . GLU A 1 523 ? 7.577 9.200 7.878 1.00 96.06 523 GLU A N 1
ATOM 4048 C CA . GLU A 1 523 ? 8.860 8.613 7.481 1.00 96.06 523 GLU A CA 1
ATOM 4049 C C . GLU A 1 523 ? 8.659 7.464 6.496 1.00 96.06 523 GLU A C 1
ATOM 4051 O O . GLU A 1 523 ? 9.384 7.354 5.513 1.00 96.06 523 GLU A O 1
ATOM 4056 N N . THR A 1 524 ? 7.660 6.626 6.750 1.00 97.94 524 THR A N 1
ATOM 4057 C CA . THR A 1 524 ? 7.261 5.514 5.889 1.00 97.94 524 THR A CA 1
ATOM 4058 C C . THR A 1 524 ? 5.762 5.607 5.662 1.00 97.94 524 THR A C 1
ATOM 4060 O O . THR A 1 524 ? 5.022 5.752 6.631 1.00 97.94 524 THR A O 1
ATOM 4063 N N . VAL A 1 525 ? 5.318 5.549 4.406 1.00 98.62 525 VAL A N 1
ATOM 4064 C CA . VAL A 1 525 ? 3.882 5.625 4.088 1.00 98.62 525 VAL A CA 1
ATOM 4065 C C . VAL A 1 525 ? 3.216 4.274 4.333 1.00 98.62 525 VAL A C 1
ATOM 4067 O O . VAL A 1 525 ? 2.192 4.212 5.010 1.00 98.62 525 VAL A O 1
ATOM 4070 N N . VAL A 1 526 ? 3.819 3.195 3.821 1.00 98.88 526 VAL A N 1
ATOM 4071 C CA . VAL A 1 526 ? 3.313 1.823 3.962 1.00 98.88 526 VAL A CA 1
ATOM 4072 C C . VAL A 1 526 ? 4.395 0.897 4.511 1.00 98.88 526 VAL A C 1
ATOM 4074 O O . VAL A 1 526 ? 5.521 0.860 4.008 1.00 98.88 526 VAL A O 1
ATOM 4077 N N . THR A 1 527 ? 4.036 0.097 5.511 1.00 98.69 527 THR A N 1
ATOM 4078 C CA . THR A 1 527 ? 4.855 -1.004 6.029 1.00 98.69 527 THR A CA 1
ATOM 4079 C C . THR A 1 527 ? 4.153 -2.324 5.744 1.00 98.69 527 THR A C 1
ATOM 4081 O O . THR A 1 527 ? 3.043 -2.548 6.220 1.00 98.69 527 THR A O 1
ATOM 4084 N N . MET A 1 528 ? 4.799 -3.200 4.979 1.00 98.69 528 MET A N 1
ATOM 4085 C CA . MET A 1 528 ? 4.212 -4.477 4.562 1.00 98.69 528 MET A CA 1
ATOM 4086 C C . MET A 1 528 ? 4.344 -5.551 5.648 1.00 98.69 528 MET A C 1
ATOM 4088 O O . MET A 1 528 ? 5.360 -5.611 6.343 1.00 98.69 528 MET A O 1
ATOM 4092 N N . GLY A 1 529 ? 3.332 -6.412 5.757 1.00 98.06 529 GLY A N 1
ATOM 4093 C CA . GLY A 1 529 ? 3.364 -7.668 6.515 1.00 98.06 529 GLY A CA 1
ATOM 4094 C C . GLY A 1 529 ? 3.754 -8.863 5.638 1.00 98.06 529 GLY A C 1
ATOM 4095 O O . GLY A 1 529 ? 3.883 -8.739 4.416 1.00 98.06 529 GLY A O 1
ATOM 4096 N N . HIS A 1 530 ? 3.938 -10.033 6.242 1.00 97.94 530 HIS A N 1
ATOM 4097 C CA . HIS A 1 530 ? 4.270 -11.277 5.542 1.00 97.94 530 HIS A CA 1
ATOM 4098 C C . HIS A 1 530 ? 3.069 -11.843 4.774 1.00 97.94 530 HIS A C 1
ATOM 4100 O O . HIS A 1 530 ? 1.950 -11.826 5.269 1.00 97.94 530 HIS A O 1
ATOM 4106 N N . GLU A 1 531 ? 3.307 -12.366 3.571 1.00 97.56 531 GLU A N 1
ATOM 4107 C CA . GLU A 1 531 ? 2.291 -12.931 2.672 1.00 97.56 531 GLU A CA 1
ATOM 4108 C C . GLU A 1 531 ? 1.152 -11.946 2.344 1.00 97.56 531 GLU A C 1
ATOM 4110 O O . GLU A 1 531 ? -0.005 -12.332 2.207 1.00 97.56 531 GLU A O 1
ATOM 4115 N N . THR A 1 532 ? 1.487 -10.660 2.197 1.00 98.19 532 THR A N 1
ATOM 4116 C CA . THR A 1 532 ? 0.522 -9.589 1.898 1.00 98.19 532 THR A CA 1
ATOM 4117 C C . THR A 1 532 ? 0.495 -9.198 0.421 1.00 98.19 532 THR A C 1
ATOM 4119 O O . THR A 1 532 ? 1.472 -9.388 -0.315 1.00 98.19 532 THR A O 1
ATOM 4122 N N . LEU A 1 533 ? -0.625 -8.608 -0.004 1.00 98.69 533 LEU A N 1
ATOM 4123 C CA . LEU A 1 533 ? -0.806 -7.991 -1.318 1.00 98.69 533 LEU A CA 1
ATOM 4124 C C . LEU A 1 533 ? -1.294 -6.550 -1.146 1.00 98.69 533 LEU A C 1
ATOM 4126 O O . LEU A 1 533 ? -2.284 -6.313 -0.458 1.00 98.69 533 LEU A O 1
ATOM 4130 N N . LEU A 1 534 ? -0.626 -5.607 -1.809 1.00 98.88 534 LEU A N 1
ATOM 4131 C CA . LEU A 1 534 ? -1.132 -4.251 -2.015 1.00 98.88 534 LEU A CA 1
ATOM 4132 C C . LEU A 1 534 ? -1.425 -4.057 -3.505 1.00 98.88 534 LEU A C 1
ATOM 4134 O O . LEU A 1 534 ? -0.509 -4.151 -4.327 1.00 98.88 534 LEU A O 1
ATOM 4138 N N . ASP A 1 535 ? -2.688 -3.804 -3.841 1.00 98.81 535 ASP A N 1
ATOM 4139 C CA . ASP A 1 535 ? -3.157 -3.742 -5.225 1.00 98.81 535 ASP A CA 1
ATOM 4140 C C . ASP A 1 535 ? -3.959 -2.466 -5.522 1.00 98.81 535 ASP A C 1
ATOM 4142 O O . ASP A 1 535 ? -4.970 -2.200 -4.875 1.00 98.81 535 ASP A O 1
ATOM 4146 N N . GLY A 1 536 ? -3.537 -1.694 -6.527 1.00 96.69 536 GLY A N 1
ATOM 4147 C CA . GLY A 1 536 ? -4.323 -0.572 -7.056 1.00 96.69 536 GLY A CA 1
ATOM 4148 C C . GLY A 1 536 ? -4.223 0.729 -6.255 1.00 96.69 536 GLY A C 1
ATOM 4149 O O . GLY A 1 536 ? -5.160 1.526 -6.270 1.00 96.69 536 GLY A O 1
ATOM 4150 N N . PHE A 1 537 ? -3.114 0.953 -5.543 1.00 98.62 537 PHE A N 1
ATOM 4151 C CA . PHE A 1 537 ? -2.892 2.168 -4.750 1.00 98.62 537 PHE A CA 1
ATOM 4152 C C . PHE A 1 537 ? -1.861 3.103 -5.366 1.00 98.62 537 PHE A C 1
ATOM 4154 O O . PHE A 1 537 ? -0.840 2.665 -5.896 1.00 98.62 537 PHE A O 1
ATOM 4161 N N . THR A 1 538 ? -2.067 4.407 -5.176 1.00 98.44 538 THR A N 1
ATOM 4162 C CA . THR A 1 538 ? -0.984 5.391 -5.293 1.00 98.44 538 THR A CA 1
ATOM 4163 C C . THR A 1 538 ? -0.343 5.619 -3.925 1.00 98.44 538 THR A C 1
ATOM 4165 O O . THR A 1 538 ? -1.026 6.044 -3.001 1.00 98.44 538 THR A O 1
ATOM 4168 N N . VAL A 1 539 ? 0.964 5.388 -3.788 1.00 98.81 539 VAL A N 1
ATOM 4169 C CA . VAL A 1 539 ? 1.740 5.600 -2.554 1.00 98.81 539 VAL A CA 1
ATOM 4170 C C . VAL A 1 539 ? 2.712 6.759 -2.743 1.00 98.81 539 VAL A C 1
ATOM 4172 O O . VAL A 1 539 ? 3.601 6.695 -3.598 1.00 98.81 539 VAL A O 1
ATOM 4175 N N . ARG A 1 540 ? 2.571 7.818 -1.941 1.00 98.06 540 ARG A N 1
ATOM 4176 C CA . ARG A 1 540 ? 3.323 9.066 -2.141 1.00 98.06 540 ARG A CA 1
ATOM 4177 C C . ARG A 1 540 ? 3.637 9.821 -0.860 1.00 98.06 540 ARG A C 1
ATOM 4179 O O . ARG A 1 540 ? 3.073 9.550 0.196 1.00 98.06 540 ARG A O 1
ATOM 4186 N N . ASP A 1 541 ? 4.493 10.835 -0.991 1.00 95.50 541 ASP A N 1
ATOM 4187 C CA . ASP A 1 541 ? 4.683 11.882 0.013 1.00 95.50 541 ASP A CA 1
ATOM 4188 C C . ASP A 1 541 ? 5.390 11.445 1.320 1.00 95.50 541 ASP A C 1
ATOM 4190 O O . ASP A 1 541 ? 5.154 12.036 2.371 1.00 95.50 541 ASP A O 1
ATOM 4194 N N . SER A 1 542 ? 6.294 10.457 1.293 1.00 96.75 542 SER A N 1
ATOM 4195 C CA . SER A 1 542 ? 7.163 10.148 2.456 1.00 96.75 542 SER A CA 1
ATOM 4196 C C . SER A 1 542 ? 8.126 11.301 2.814 1.00 96.75 542 SER A C 1
ATOM 4198 O O . SER A 1 542 ? 8.363 12.151 1.965 1.00 96.75 542 SER A O 1
ATOM 4200 N N . SER A 1 543 ? 8.723 11.316 4.016 1.00 94.06 543 SER A N 1
ATOM 4201 C CA . SER A 1 543 ? 9.572 12.402 4.566 1.00 94.06 543 SER A CA 1
ATOM 4202 C C . SER A 1 543 ? 10.999 12.535 3.997 1.00 94.06 543 SER A C 1
ATOM 4204 O O . SER A 1 543 ? 11.578 11.600 3.467 1.00 94.06 543 SER A O 1
ATOM 4206 N N . LEU A 1 544 ? 11.641 13.701 4.152 1.00 88.25 544 LEU A N 1
ATOM 4207 C CA . LEU A 1 544 ? 12.984 13.959 3.599 1.00 88.25 544 LEU A CA 1
ATOM 4208 C C . LEU A 1 544 ? 14.089 13.040 4.151 1.00 88.25 544 LEU A C 1
ATOM 4210 O O . LEU A 1 544 ? 14.893 12.499 3.393 1.00 88.25 544 LEU A O 1
ATOM 4214 N N . GLU A 1 545 ? 14.171 12.876 5.474 1.00 84.56 545 GLU A N 1
ATOM 4215 C CA . GLU A 1 545 ? 15.329 12.221 6.101 1.00 84.56 545 GLU A CA 1
ATOM 4216 C C . GLU A 1 545 ? 15.267 10.692 6.029 1.00 84.56 545 GLU A C 1
ATOM 4218 O O . GLU A 1 545 ? 16.285 10.021 5.819 1.00 84.56 545 GLU A O 1
ATOM 4223 N N . ARG A 1 546 ? 14.072 10.123 6.200 1.00 88.62 546 ARG A N 1
ATOM 4224 C CA . ARG A 1 546 ? 13.838 8.672 6.301 1.00 88.62 546 ARG A CA 1
ATOM 4225 C C . ARG A 1 546 ? 12.772 8.162 5.328 1.00 88.62 546 ARG A C 1
ATOM 4227 O O . ARG A 1 546 ? 12.356 7.017 5.457 1.00 88.62 546 ARG A O 1
ATOM 4234 N N . GLY A 1 547 ? 12.411 8.989 4.346 1.00 93.44 547 GLY A N 1
ATOM 4235 C CA . GLY A 1 547 ? 11.328 8.765 3.397 1.00 93.44 547 GLY A CA 1
ATOM 4236 C C . GLY A 1 547 ? 11.374 7.440 2.675 1.00 93.44 547 GLY A C 1
ATOM 4237 O O . GLY A 1 547 ? 12.290 7.171 1.900 1.00 93.44 547 GLY A O 1
ATOM 4238 N N . GLN A 1 548 ? 10.368 6.623 2.916 1.00 97.56 548 GLN A N 1
ATOM 4239 C CA . GLN A 1 548 ? 10.125 5.382 2.206 1.00 97.56 548 GLN A CA 1
ATOM 4240 C C . GLN A 1 548 ? 8.667 5.397 1.762 1.00 97.56 548 GLN A C 1
ATOM 4242 O O . GLN A 1 548 ? 7.779 5.604 2.591 1.00 97.56 548 GLN A O 1
ATOM 4247 N N . GLY A 1 549 ? 8.412 5.184 0.471 1.00 98.56 549 GLY A N 1
ATOM 4248 C CA . GLY A 1 549 ? 7.051 4.915 0.013 1.00 98.56 549 GLY A CA 1
ATOM 4249 C C . GLY A 1 549 ? 6.557 3.622 0.655 1.00 98.56 549 GLY A C 1
ATOM 4250 O O . GLY A 1 549 ? 5.652 3.631 1.486 1.00 98.56 549 GLY A O 1
ATOM 4251 N N . ILE A 1 550 ? 7.234 2.519 0.341 1.00 98.88 550 ILE A N 1
ATOM 4252 C CA . ILE A 1 550 ? 6.927 1.187 0.868 1.00 98.88 550 ILE A CA 1
ATOM 4253 C C . ILE A 1 550 ? 8.170 0.591 1.528 1.00 98.88 550 ILE A C 1
ATOM 4255 O O . ILE A 1 550 ? 9.238 0.538 0.913 1.00 98.88 550 ILE A O 1
ATOM 4259 N N . LEU A 1 551 ? 8.020 0.114 2.764 1.00 98.56 551 LEU A N 1
ATOM 4260 C CA . LEU A 1 551 ? 9.052 -0.595 3.521 1.00 98.56 551 LEU A CA 1
ATOM 4261 C C . LEU A 1 551 ? 8.625 -2.032 3.831 1.00 98.56 551 LEU A C 1
ATOM 4263 O O . LEU 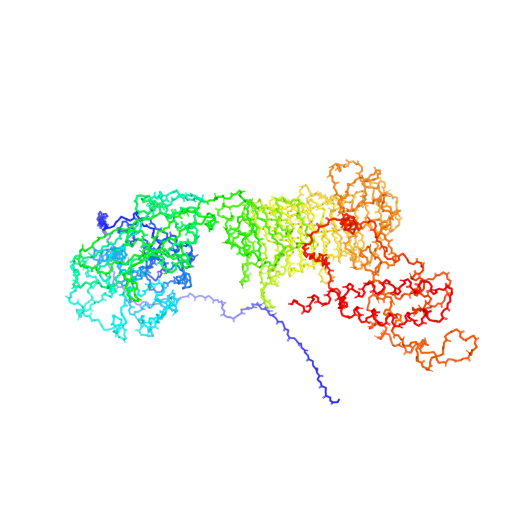A 1 551 ? 7.518 -2.273 4.314 1.00 98.56 551 LEU A O 1
ATOM 4267 N N . ALA A 1 552 ? 9.549 -2.966 3.633 1.00 97.31 552 ALA A N 1
ATOM 4268 C CA . ALA A 1 552 ? 9.441 -4.350 4.073 1.00 97.31 552 ALA A CA 1
ATOM 4269 C C . ALA A 1 552 ? 10.780 -4.835 4.643 1.00 97.31 552 ALA A C 1
ATOM 4271 O O . ALA A 1 552 ? 11.827 -4.670 4.012 1.00 97.31 552 ALA A O 1
ATOM 4272 N N . GLU A 1 553 ? 10.749 -5.451 5.822 1.00 96.62 553 GLU A N 1
ATOM 4273 C CA . GLU A 1 553 ? 11.921 -6.041 6.473 1.00 96.62 553 GLU A CA 1
ATOM 4274 C C . GLU A 1 553 ? 11.548 -7.431 6.998 1.00 96.62 553 GLU A C 1
ATOM 4276 O O . GLU A 1 553 ? 10.584 -7.560 7.745 1.00 96.62 553 GLU A O 1
ATOM 4281 N N . ASP A 1 554 ? 12.288 -8.466 6.586 1.00 96.56 554 ASP A N 1
ATOM 4282 C CA . ASP A 1 554 ? 12.083 -9.863 7.010 1.00 96.56 554 ASP A CA 1
ATOM 4283 C C . ASP A 1 554 ? 10.687 -10.450 6.694 1.00 96.56 554 ASP A C 1
ATOM 4285 O O . ASP A 1 554 ? 10.246 -11.411 7.328 1.00 96.56 554 ASP A O 1
ATOM 4289 N N . VAL A 1 555 ? 10.004 -9.916 5.678 1.00 96.69 555 VAL A N 1
ATOM 4290 C CA . VAL A 1 555 ? 8.656 -10.331 5.255 1.00 96.69 555 VAL A CA 1
ATOM 4291 C C . VAL A 1 555 ? 8.602 -10.566 3.746 1.00 96.69 555 VAL A C 1
ATOM 4293 O O . VAL A 1 555 ? 9.407 -10.030 3.000 1.00 96.69 555 VAL A O 1
ATOM 4296 N N . ASP A 1 556 ? 7.659 -11.370 3.265 1.00 97.88 556 ASP A N 1
ATOM 4297 C CA . ASP A 1 556 ? 7.495 -11.622 1.831 1.00 97.88 556 ASP A CA 1
ATOM 4298 C C . ASP A 1 556 ? 6.182 -10.950 1.400 1.00 97.88 556 ASP A C 1
ATOM 4300 O O . ASP A 1 556 ? 5.199 -11.055 2.126 1.00 97.88 556 ASP A O 1
ATOM 4304 N N . PHE A 1 557 ? 6.146 -10.233 0.274 1.00 98.62 557 PHE A N 1
ATOM 4305 C CA . PHE A 1 557 ? 4.960 -9.458 -0.126 1.00 98.62 557 PHE A CA 1
ATOM 4306 C C . PHE A 1 557 ? 4.849 -9.268 -1.641 1.00 98.62 557 PHE A C 1
ATOM 4308 O O . PHE A 1 557 ? 5.813 -9.467 -2.392 1.00 98.62 557 PHE A O 1
ATOM 4315 N N . SER A 1 558 ? 3.660 -8.864 -2.087 1.00 98.81 558 SER A N 1
ATOM 4316 C CA . SER A 1 558 ? 3.367 -8.551 -3.485 1.00 98.81 558 SER A CA 1
ATOM 4317 C C . SER A 1 558 ? 2.783 -7.150 -3.652 1.00 98.81 558 SER A C 1
ATOM 4319 O O . SER A 1 558 ? 1.989 -6.694 -2.831 1.00 98.81 558 SER A O 1
ATOM 4321 N N . LEU A 1 559 ? 3.163 -6.490 -4.742 1.00 98.88 559 LEU A N 1
ATOM 4322 C CA . LEU A 1 559 ? 2.569 -5.254 -5.239 1.00 98.88 559 LEU A CA 1
ATOM 4323 C C . LEU A 1 559 ? 2.005 -5.516 -6.633 1.00 98.88 559 LEU A C 1
ATOM 4325 O O . LEU A 1 559 ? 2.731 -6.027 -7.495 1.00 98.88 559 LEU A O 1
ATOM 4329 N N . GLU A 1 560 ? 0.746 -5.155 -6.860 1.00 98.50 560 GLU A N 1
ATOM 4330 C CA . GLU A 1 560 ? 0.113 -5.232 -8.179 1.00 98.50 560 GLU A CA 1
ATOM 4331 C C . GLU A 1 560 ? -0.589 -3.911 -8.516 1.00 98.50 560 GLU A C 1
ATOM 4333 O O . GLU A 1 560 ? -1.150 -3.267 -7.641 1.00 98.50 560 GLU A O 1
ATOM 4338 N N . ASN A 1 561 ? -0.506 -3.434 -9.758 1.00 96.88 561 ASN A N 1
ATOM 4339 C CA . ASN A 1 561 ? -1.218 -2.226 -10.219 1.00 96.88 561 ASN A CA 1
ATOM 4340 C C . ASN A 1 561 ? -1.006 -0.951 -9.365 1.00 96.88 561 ASN A C 1
ATOM 4342 O O . ASN A 1 561 ? -1.836 -0.044 -9.361 1.00 96.88 561 ASN A O 1
ATOM 4346 N N . CYS A 1 562 ? 0.083 -0.892 -8.595 1.00 98.44 562 CYS A N 1
ATOM 4347 C CA . CYS A 1 562 ? 0.390 0.230 -7.710 1.00 98.44 562 CYS A CA 1
ATOM 4348 C C . CYS A 1 562 ? 1.235 1.303 -8.407 1.00 98.44 562 CYS A C 1
ATOM 4350 O O . CYS A 1 562 ? 2.137 0.992 -9.187 1.00 98.44 562 CYS A O 1
ATOM 4352 N N . VAL A 1 563 ? 1.018 2.561 -8.027 1.00 98.44 563 VAL A N 1
ATOM 4353 C CA . VAL A 1 563 ? 1.839 3.712 -8.419 1.00 98.44 563 VAL A CA 1
ATOM 4354 C C . VAL A 1 563 ? 2.599 4.219 -7.194 1.00 98.44 563 VAL A C 1
ATOM 4356 O O . VAL A 1 563 ? 2.004 4.779 -6.282 1.00 98.44 563 VAL A O 1
ATOM 4359 N N . VAL A 1 564 ? 3.918 4.053 -7.139 1.00 98.62 564 VAL A N 1
ATOM 4360 C CA . VAL A 1 564 ? 4.749 4.537 -6.024 1.00 98.62 564 VAL A CA 1
ATOM 4361 C C . VAL A 1 564 ? 5.545 5.744 -6.489 1.00 98.62 564 VAL A C 1
ATOM 4363 O O . VAL A 1 564 ? 6.514 5.593 -7.241 1.00 98.62 564 VAL A O 1
ATOM 4366 N N . LYS A 1 565 ? 5.136 6.942 -6.056 1.00 96.50 565 LYS A N 1
ATOM 4367 C CA . LYS A 1 565 ? 5.672 8.183 -6.619 1.00 96.50 565 LYS A CA 1
ATOM 4368 C C . LYS A 1 565 ? 5.934 9.307 -5.638 1.00 96.50 565 LYS A C 1
ATOM 4370 O O . LYS A 1 565 ? 5.276 9.416 -4.609 1.00 96.50 565 LYS A O 1
ATOM 4375 N N . THR A 1 566 ? 6.872 10.185 -5.990 1.00 95.25 566 THR A N 1
ATOM 4376 C CA . THR A 1 566 ? 7.126 11.439 -5.251 1.00 95.25 566 THR A CA 1
ATOM 4377 C C . THR A 1 566 ? 7.435 11.191 -3.769 1.00 95.25 566 THR A C 1
ATOM 4379 O O . THR A 1 566 ? 7.059 11.956 -2.881 1.00 95.25 566 THR A O 1
ATOM 4382 N N . ASN A 1 567 ? 8.126 10.090 -3.472 1.00 97.19 567 ASN A N 1
ATOM 4383 C CA . ASN A 1 567 ? 8.673 9.842 -2.145 1.00 97.19 567 ASN A CA 1
ATOM 4384 C C . ASN A 1 567 ? 10.065 10.463 -2.066 1.00 97.19 567 ASN A C 1
ATOM 4386 O O . ASN A 1 567 ? 10.893 10.262 -2.953 1.00 97.19 567 ASN A O 1
ATOM 4390 N N . PHE A 1 568 ? 10.353 11.212 -1.000 1.00 95.31 568 PHE A N 1
ATOM 4391 C CA . PHE A 1 568 ? 11.614 11.953 -0.901 1.00 95.31 568 PHE A CA 1
ATOM 4392 C C . PHE A 1 568 ? 12.876 11.079 -0.956 1.00 95.31 568 PHE A C 1
ATOM 4394 O O . PHE A 1 568 ? 13.936 11.592 -1.317 1.00 95.31 568 PHE A O 1
ATOM 4401 N N . ARG A 1 569 ? 12.802 9.783 -0.612 1.00 95.69 569 ARG A N 1
ATOM 4402 C CA . ARG A 1 569 ? 13.910 8.848 -0.856 1.00 95.69 569 ARG A CA 1
ATOM 4403 C C . ARG A 1 569 ? 13.478 7.642 -1.678 1.00 95.69 569 ARG A C 1
ATOM 4405 O O . ARG A 1 569 ? 13.380 7.761 -2.891 1.00 95.69 569 ARG A O 1
ATOM 4412 N N . TYR A 1 570 ? 13.305 6.481 -1.059 1.00 97.88 570 TYR A N 1
ATOM 4413 C CA . TYR A 1 570 ? 13.087 5.241 -1.801 1.00 97.88 570 TYR A CA 1
ATOM 4414 C C . TYR A 1 570 ? 11.615 5.099 -2.174 1.00 97.88 570 TYR A C 1
ATOM 4416 O O . TYR A 1 570 ? 10.750 5.365 -1.335 1.00 97.88 570 TYR A O 1
ATOM 4424 N N . GLY A 1 571 ? 11.338 4.628 -3.391 1.00 98.62 571 GLY A N 1
ATOM 4425 C CA . GLY A 1 571 ? 9.992 4.187 -3.755 1.00 98.62 571 GLY A CA 1
ATOM 4426 C C . GLY A 1 571 ? 9.631 2.936 -2.955 1.00 98.62 571 GLY A C 1
ATOM 4427 O O . GLY A 1 571 ? 8.837 2.988 -2.017 1.00 98.62 571 GLY A O 1
ATOM 4428 N N . VAL A 1 572 ? 10.297 1.824 -3.265 1.00 98.81 572 VAL A N 1
ATOM 4429 C CA . VAL A 1 572 ? 10.169 0.549 -2.547 1.00 98.81 572 VAL A CA 1
ATOM 4430 C C . VAL A 1 572 ? 11.506 0.178 -1.923 1.00 98.81 572 VAL A C 1
ATOM 4432 O O . VAL A 1 572 ? 12.516 0.085 -2.619 1.00 98.81 572 VAL A O 1
ATOM 4435 N N . ARG A 1 573 ? 11.524 -0.083 -0.616 1.00 98.50 573 ARG A N 1
ATOM 4436 C CA . ARG A 1 573 ? 12.700 -0.572 0.106 1.00 98.50 573 ARG A CA 1
ATOM 4437 C C . ARG A 1 573 ? 12.382 -1.889 0.801 1.00 98.50 573 ARG A C 1
ATOM 4439 O O . ARG A 1 573 ? 11.632 -1.925 1.769 1.00 98.50 573 ARG A O 1
ATOM 4446 N N . ALA A 1 574 ? 12.990 -2.963 0.316 1.00 98.12 574 ALA A N 1
ATOM 4447 C CA . ALA A 1 574 ? 12.750 -4.317 0.793 1.00 98.12 574 ALA A CA 1
ATOM 4448 C C . ALA A 1 574 ? 14.055 -4.989 1.240 1.00 98.12 574 ALA A C 1
ATOM 4450 O O . ALA A 1 574 ? 15.019 -5.082 0.476 1.00 98.12 574 ALA A O 1
ATOM 4451 N N . LEU A 1 575 ? 14.089 -5.462 2.485 1.00 97.44 575 LEU A N 1
ATOM 4452 C CA . LEU A 1 575 ? 15.261 -6.055 3.130 1.00 97.44 575 LEU A CA 1
ATOM 4453 C C . LEU A 1 575 ? 14.950 -7.494 3.559 1.00 97.44 575 LEU A C 1
ATOM 4455 O O . LEU A 1 575 ? 13.940 -7.746 4.209 1.00 97.44 575 LEU A O 1
ATOM 4459 N N . ASN A 1 576 ? 15.807 -8.448 3.187 1.00 96.38 576 ASN A N 1
ATOM 4460 C CA . ASN A 1 576 ? 15.657 -9.884 3.480 1.00 96.38 576 ASN A CA 1
ATOM 4461 C C . ASN A 1 576 ? 14.253 -10.441 3.137 1.00 96.38 576 ASN A C 1
ATOM 4463 O O . ASN A 1 576 ? 13.693 -11.269 3.850 1.00 96.38 576 ASN A O 1
ATOM 4467 N N . SER A 1 577 ? 13.687 -9.973 2.023 1.00 96.06 577 SER A N 1
ATOM 4468 C CA . SER A 1 577 ? 12.285 -10.179 1.638 1.00 96.06 577 SER A CA 1
ATOM 4469 C C . SER A 1 577 ? 12.183 -10.830 0.258 1.00 96.06 577 SER A C 1
ATOM 4471 O O . SER A 1 577 ? 12.921 -10.428 -0.644 1.00 96.06 577 SER A O 1
ATOM 4473 N N . ASN A 1 578 ? 11.285 -11.798 0.047 1.00 97.50 578 ASN A N 1
ATOM 4474 C CA . ASN A 1 578 ? 10.866 -12.169 -1.309 1.00 97.50 578 ASN A CA 1
ATOM 4475 C C . ASN A 1 578 ? 9.793 -11.185 -1.776 1.00 97.50 578 ASN A C 1
ATOM 4477 O O . ASN A 1 578 ? 8.788 -11.002 -1.093 1.00 97.50 578 ASN A O 1
ATOM 4481 N N . VAL A 1 579 ? 9.999 -10.568 -2.936 1.00 97.94 579 VAL A N 1
ATOM 4482 C CA . VAL A 1 579 ? 9.119 -9.498 -3.424 1.00 97.94 579 VAL A CA 1
ATOM 4483 C C . VAL A 1 579 ? 8.636 -9.806 -4.832 1.00 97.94 579 VAL A C 1
ATOM 4485 O O . VAL A 1 579 ? 9.442 -10.154 -5.695 1.00 97.94 579 VAL A O 1
ATOM 4488 N N . SER A 1 580 ? 7.338 -9.646 -5.079 1.00 98.62 580 SER A N 1
ATOM 4489 C CA . SER A 1 580 ? 6.751 -9.649 -6.424 1.00 98.62 580 SER A CA 1
ATOM 4490 C C . SER A 1 580 ? 6.150 -8.281 -6.731 1.00 98.62 580 SER A C 1
ATOM 4492 O O . SER A 1 580 ? 5.303 -7.808 -5.990 1.00 98.62 580 SER A O 1
ATOM 4494 N N . ILE A 1 581 ? 6.553 -7.658 -7.832 1.00 98.81 581 ILE A N 1
ATOM 4495 C CA . ILE A 1 581 ? 6.062 -6.361 -8.306 1.00 98.81 581 ILE A CA 1
ATOM 4496 C C . ILE A 1 581 ? 5.557 -6.566 -9.733 1.00 98.81 581 ILE A C 1
ATOM 4498 O O . ILE A 1 581 ? 6.328 -6.988 -10.602 1.00 98.81 581 ILE A O 1
ATOM 4502 N N . LYS A 1 582 ? 4.267 -6.329 -9.976 1.00 98.38 582 LYS A N 1
ATOM 4503 C CA . LYS A 1 582 ? 3.657 -6.497 -11.301 1.00 98.38 582 LYS A CA 1
ATOM 4504 C C . LYS A 1 582 ? 2.776 -5.314 -11.657 1.00 98.38 582 LYS A C 1
ATOM 4506 O O . LYS A 1 582 ? 2.038 -4.842 -10.802 1.00 98.38 582 LYS A O 1
ATOM 4511 N N . TRP A 1 583 ? 2.797 -4.886 -12.918 1.00 96.44 583 TRP A N 1
ATOM 4512 C CA . TRP A 1 583 ? 1.917 -3.807 -13.392 1.00 96.44 583 TRP A CA 1
ATOM 4513 C C . TRP A 1 583 ? 2.054 -2.515 -12.577 1.00 96.44 583 TRP A C 1
ATOM 4515 O O . TRP A 1 583 ? 1.105 -1.753 -12.439 1.00 96.44 583 TRP A O 1
ATOM 4525 N N . CYS A 1 584 ? 3.230 -2.282 -11.991 1.00 98.25 584 CYS A N 1
ATOM 4526 C CA . CYS A 1 584 ? 3.466 -1.130 -11.136 1.00 98.25 584 CYS A CA 1
ATOM 4527 C C . CYS A 1 584 ? 4.174 -0.010 -11.889 1.00 98.25 584 CYS A C 1
ATOM 4529 O O . CYS A 1 584 ? 4.983 -0.258 -12.786 1.00 98.25 584 CYS A O 1
ATOM 4531 N N . VAL A 1 585 ? 3.936 1.218 -11.438 1.00 97.81 585 VAL A N 1
ATOM 4532 C CA . VAL A 1 585 ? 4.670 2.411 -11.861 1.00 97.81 585 VAL A CA 1
ATOM 4533 C C . VAL A 1 585 ? 5.451 2.945 -10.666 1.00 97.81 585 VAL A C 1
ATOM 4535 O O . VAL A 1 585 ? 4.863 3.308 -9.652 1.00 97.81 585 VAL A O 1
ATOM 4538 N N . ILE A 1 586 ? 6.777 2.977 -10.759 1.00 98.31 586 ILE A N 1
ATOM 4539 C CA . ILE A 1 586 ? 7.671 3.491 -9.716 1.00 98.31 586 ILE A CA 1
ATOM 4540 C C . ILE A 1 586 ? 8.365 4.736 -10.263 1.00 98.31 586 ILE A C 1
ATOM 4542 O O . ILE A 1 586 ? 9.328 4.629 -11.026 1.00 98.31 586 ILE A O 1
ATOM 4546 N N . ASP A 1 587 ? 7.848 5.905 -9.894 1.00 96.06 587 ASP A N 1
ATOM 4547 C CA . ASP A 1 587 ? 8.126 7.165 -10.588 1.00 96.06 587 ASP A CA 1
ATOM 4548 C C . ASP A 1 587 ? 8.589 8.286 -9.649 1.00 96.06 587 ASP A C 1
ATOM 4550 O O . ASP A 1 587 ? 8.013 8.502 -8.586 1.00 96.06 587 ASP A O 1
ATOM 4554 N N . ASN A 1 588 ? 9.600 9.052 -10.054 1.00 95.00 588 ASN A N 1
ATOM 4555 C CA . ASN A 1 588 ? 9.967 10.318 -9.410 1.00 95.00 588 ASN A CA 1
ATOM 4556 C C . ASN A 1 588 ? 10.193 10.214 -7.884 1.00 95.00 588 ASN A C 1
ATOM 4558 O O . ASN A 1 588 ? 9.725 11.046 -7.101 1.00 95.00 588 ASN A O 1
ATOM 4562 N N . ASN A 1 589 ? 10.871 9.158 -7.427 1.00 96.50 589 ASN A N 1
ATOM 4563 C CA . ASN A 1 589 ? 11.306 9.030 -6.033 1.00 96.50 589 ASN A CA 1
ATOM 4564 C C . ASN A 1 589 ? 12.749 9.541 -5.893 1.00 96.50 589 ASN A C 1
ATOM 4566 O O . ASN A 1 589 ? 13.563 9.347 -6.786 1.00 96.50 589 ASN A O 1
ATOM 4570 N N . GLY A 1 590 ? 13.100 10.206 -4.790 1.00 94.81 590 GLY A N 1
ATOM 4571 C CA . GLY A 1 590 ? 14.367 10.950 -4.687 1.00 94.81 590 GLY A CA 1
ATOM 4572 C C . GLY A 1 590 ? 15.653 10.105 -4.631 1.00 94.81 590 GLY A C 1
ATOM 4573 O O . GLY A 1 590 ? 16.745 10.641 -4.819 1.00 94.81 590 GLY A O 1
ATOM 4574 N N . PHE A 1 591 ? 15.558 8.807 -4.338 1.00 95.31 591 PHE A N 1
ATOM 4575 C CA . PHE A 1 591 ? 16.673 7.847 -4.306 1.00 95.31 591 PHE A CA 1
ATOM 4576 C C . PHE A 1 591 ? 16.414 6.726 -5.326 1.00 95.31 591 PHE A C 1
ATOM 4578 O O . PHE A 1 591 ? 15.999 7.007 -6.447 1.00 95.31 591 PHE A O 1
ATOM 4585 N N . ASP A 1 592 ? 16.711 5.469 -4.982 1.00 97.69 592 ASP A N 1
ATOM 4586 C CA . ASP A 1 592 ? 16.411 4.342 -5.847 1.00 97.69 592 ASP A CA 1
ATOM 4587 C C . ASP A 1 592 ? 14.891 4.168 -5.948 1.00 97.69 592 ASP A C 1
ATOM 4589 O O . ASP A 1 592 ? 14.186 4.242 -4.932 1.00 97.69 592 ASP A O 1
ATOM 4593 N N . GLY A 1 593 ? 14.391 3.891 -7.153 1.00 98.31 593 GLY A N 1
ATOM 4594 C CA . GLY A 1 593 ? 12.988 3.523 -7.335 1.00 98.31 593 GLY A CA 1
ATOM 4595 C C . GLY A 1 593 ? 12.675 2.269 -6.527 1.00 98.31 593 GLY A C 1
ATOM 4596 O O . GLY A 1 593 ? 11.776 2.258 -5.684 1.00 98.31 593 GLY A O 1
ATOM 4597 N N . ILE A 1 594 ? 13.496 1.235 -6.714 1.00 98.81 594 ILE A N 1
ATOM 4598 C CA . ILE A 1 594 ? 13.427 -0.013 -5.958 1.00 98.81 594 ILE A CA 1
ATOM 4599 C C . ILE A 1 594 ? 14.799 -0.330 -5.361 1.00 98.81 594 ILE A C 1
ATOM 4601 O O . ILE A 1 594 ? 15.765 -0.555 -6.086 1.00 98.81 594 ILE A O 1
ATOM 4605 N N . TYR A 1 595 ? 14.864 -0.427 -4.036 1.00 98.44 595 TYR A N 1
ATOM 4606 C CA . TYR A 1 595 ? 16.001 -0.955 -3.291 1.00 98.44 595 TYR A CA 1
ATOM 4607 C C . TYR A 1 595 ? 15.650 -2.331 -2.724 1.00 98.44 595 TYR A C 1
ATOM 4609 O O . TYR A 1 595 ? 14.769 -2.455 -1.871 1.00 98.44 595 TYR A O 1
ATOM 4617 N N . HIS A 1 596 ? 16.374 -3.363 -3.144 1.00 98.31 596 HIS A N 1
ATOM 4618 C CA . HIS A 1 596 ? 16.223 -4.723 -2.637 1.00 98.31 596 HIS A CA 1
ATOM 4619 C C . HIS A 1 596 ? 17.552 -5.255 -2.110 1.00 98.31 596 HIS A C 1
ATOM 4621 O O . HIS A 1 596 ? 18.507 -5.422 -2.868 1.00 98.31 596 HIS A O 1
ATOM 4627 N N . ASP A 1 597 ? 17.613 -5.549 -0.812 1.00 97.06 597 ASP A N 1
ATOM 4628 C CA . ASP A 1 597 ? 18.715 -6.309 -0.218 1.00 97.06 597 ASP A CA 1
ATOM 4629 C C . ASP A 1 597 ? 18.227 -7.722 0.094 1.00 97.06 597 ASP A C 1
ATOM 4631 O O . ASP A 1 597 ? 17.559 -7.972 1.097 1.00 97.06 597 ASP A O 1
ATOM 4635 N N . GLY A 1 598 ? 18.549 -8.650 -0.798 1.00 91.38 598 GLY A N 1
ATOM 4636 C CA . GLY A 1 598 ? 18.066 -10.018 -0.775 1.00 91.38 598 GLY A CA 1
ATOM 4637 C C . GLY A 1 598 ? 18.833 -10.958 0.149 1.00 91.38 598 GLY A C 1
ATOM 4638 O O . GLY A 1 598 ? 18.711 -12.159 -0.064 1.00 91.38 598 GLY A O 1
ATOM 4639 N N . ASN A 1 599 ? 19.643 -10.470 1.106 1.00 85.44 599 ASN A N 1
ATOM 4640 C CA . ASN A 1 599 ? 20.362 -11.277 2.115 1.00 85.44 599 ASN A CA 1
ATOM 4641 C C . ASN A 1 599 ? 19.718 -12.661 2.355 1.00 85.44 599 ASN A C 1
ATOM 4643 O O . ASN A 1 599 ? 18.525 -12.747 2.595 1.00 85.44 599 ASN A O 1
ATOM 4647 N N . ASN A 1 600 ? 20.493 -13.751 2.293 1.00 76.75 600 ASN A N 1
ATOM 4648 C CA . ASN A 1 600 ? 19.986 -15.141 2.242 1.00 76.75 600 ASN A CA 1
ATOM 4649 C C . ASN A 1 600 ? 19.324 -15.574 0.916 1.00 76.75 600 ASN A C 1
ATOM 4651 O O . ASN A 1 600 ? 18.533 -16.516 0.910 1.00 76.75 600 ASN A O 1
ATOM 4655 N N . VAL A 1 601 ? 19.715 -14.982 -0.219 1.00 82.31 601 VAL A N 1
ATOM 4656 C CA . VAL A 1 601 ? 19.309 -15.434 -1.571 1.00 82.31 601 VAL A CA 1
ATOM 4657 C C . VAL A 1 601 ? 17.812 -15.211 -1.854 1.00 82.31 601 VAL A C 1
ATOM 4659 O O . VAL A 1 601 ? 17.206 -15.899 -2.676 1.00 82.31 601 VAL A O 1
ATOM 4662 N N . LYS A 1 602 ? 17.204 -14.220 -1.199 1.00 92.25 602 LYS A N 1
ATOM 4663 C CA . LYS A 1 602 ? 15.828 -13.786 -1.453 1.00 92.25 602 LYS A CA 1
ATOM 4664 C C . LYS A 1 602 ? 15.690 -13.204 -2.859 1.00 92.25 602 LYS A C 1
ATOM 4666 O O . LYS A 1 602 ? 16.609 -12.565 -3.383 1.00 92.25 602 LYS A O 1
ATOM 4671 N N . ALA A 1 603 ? 14.544 -13.453 -3.480 1.00 95.44 603 ALA A N 1
ATOM 4672 C CA . ALA A 1 603 ? 14.277 -13.050 -4.853 1.00 95.44 603 ALA A CA 1
ATOM 4673 C C . ALA A 1 603 ? 13.463 -11.755 -4.912 1.00 95.44 603 ALA A C 1
ATOM 4675 O O . ALA A 1 603 ? 12.585 -11.520 -4.083 1.00 95.44 603 ALA A O 1
ATOM 4676 N N . ILE A 1 604 ? 13.720 -10.954 -5.941 1.00 97.94 604 ILE A N 1
ATOM 4677 C CA . ILE A 1 604 ? 12.808 -9.899 -6.375 1.00 97.94 604 ILE A CA 1
ATOM 4678 C C . ILE A 1 604 ? 12.339 -10.223 -7.789 1.00 97.94 604 ILE A C 1
ATOM 4680 O O . ILE A 1 604 ? 13.155 -10.490 -8.669 1.00 97.94 604 ILE A O 1
ATOM 4684 N N . ILE A 1 605 ? 11.028 -10.237 -7.994 1.00 98.50 605 ILE A N 1
ATOM 4685 C CA . ILE A 1 605 ? 10.382 -10.489 -9.278 1.00 98.50 605 ILE A CA 1
ATOM 4686 C C . ILE A 1 605 ? 9.711 -9.189 -9.706 1.00 98.50 605 ILE A C 1
ATOM 4688 O O . ILE A 1 605 ? 8.836 -8.704 -9.001 1.00 98.50 605 ILE A O 1
ATOM 4692 N N . ILE A 1 606 ? 10.107 -8.640 -10.849 1.00 98.75 606 ILE A N 1
ATOM 4693 C CA . ILE A 1 606 ? 9.523 -7.431 -11.437 1.00 98.75 606 ILE A CA 1
ATOM 4694 C C . ILE A 1 606 ? 9.002 -7.805 -12.820 1.00 98.75 606 ILE A C 1
ATOM 4696 O O . ILE A 1 606 ? 9.754 -8.343 -13.637 1.00 98.75 606 ILE A O 1
ATOM 4700 N N . LYS A 1 607 ? 7.715 -7.573 -13.075 1.00 98.19 607 LYS A N 1
ATOM 4701 C CA . LYS A 1 607 ? 7.075 -7.896 -14.354 1.00 98.19 607 LYS A CA 1
ATOM 4702 C C . LYS A 1 607 ? 6.193 -6.758 -14.826 1.00 98.19 607 LYS A C 1
ATOM 4704 O O . LYS A 1 607 ? 5.485 -6.174 -14.009 1.00 98.19 607 LYS A O 1
ATOM 4709 N N . ASN A 1 608 ? 6.194 -6.480 -16.127 1.00 96.69 608 ASN A N 1
ATOM 4710 C CA . ASN A 1 608 ? 5.230 -5.562 -16.738 1.00 96.69 608 ASN A CA 1
ATOM 4711 C C . ASN A 1 608 ? 5.152 -4.211 -16.007 1.00 96.69 608 ASN A C 1
ATOM 4713 O O . ASN A 1 608 ? 4.071 -3.684 -15.790 1.00 96.69 608 ASN A O 1
ATOM 4717 N N . SER A 1 609 ? 6.289 -3.713 -15.519 1.00 97.94 609 SER A N 1
ATOM 4718 C CA . SER A 1 609 ? 6.342 -2.527 -14.660 1.00 97.94 609 SER A CA 1
ATOM 4719 C C . SER A 1 609 ? 7.157 -1.416 -15.313 1.00 97.94 609 SER A C 1
ATOM 4721 O O . SER A 1 609 ? 8.088 -1.680 -16.081 1.00 97.94 609 SER A O 1
ATOM 4723 N N . LEU A 1 610 ? 6.812 -0.175 -14.980 1.00 96.88 610 LEU A N 1
ATOM 4724 C CA . LEU A 1 610 ? 7.505 1.036 -15.405 1.00 96.88 610 LEU A CA 1
ATOM 4725 C C . LEU A 1 610 ? 8.280 1.605 -14.217 1.00 96.88 610 LEU A C 1
ATOM 4727 O O . LEU A 1 610 ? 7.699 1.897 -13.175 1.00 96.88 610 LEU A O 1
ATOM 4731 N N . ILE A 1 611 ? 9.593 1.751 -14.355 1.00 98.38 611 ILE A N 1
ATOM 4732 C CA . ILE A 1 611 ? 10.466 2.320 -13.326 1.00 98.38 611 ILE A CA 1
ATOM 4733 C C . ILE A 1 611 ? 11.188 3.516 -13.932 1.00 98.38 611 ILE A C 1
ATOM 4735 O O . ILE A 1 611 ? 12.101 3.337 -14.743 1.00 98.38 611 ILE A O 1
ATOM 4739 N N . LEU A 1 612 ? 10.784 4.728 -13.555 1.00 94.12 612 LEU A N 1
ATOM 4740 C CA . LEU A 1 612 ? 11.260 5.937 -14.215 1.00 94.12 612 LEU A CA 1
ATOM 4741 C C . LEU A 1 612 ? 11.485 7.142 -13.304 1.00 94.12 612 LEU A C 1
ATOM 4743 O O . LEU A 1 612 ? 10.968 7.207 -12.195 1.00 9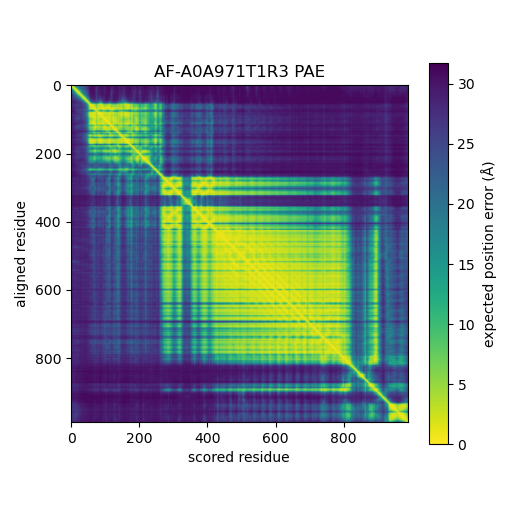4.12 612 LEU A O 1
ATOM 4747 N N . ASN A 1 613 ? 12.304 8.084 -13.774 1.00 92.81 613 ASN A N 1
ATOM 4748 C CA . ASN A 1 613 ? 12.563 9.383 -13.137 1.00 92.81 613 ASN A CA 1
ATOM 4749 C C . ASN A 1 613 ? 13.041 9.328 -11.675 1.00 92.81 613 ASN A C 1
ATOM 4751 O O . ASN A 1 613 ? 12.957 10.322 -10.955 1.00 92.81 613 ASN A O 1
ATOM 4755 N N . ASN A 1 614 ? 13.527 8.186 -11.187 1.00 95.81 614 ASN A N 1
ATOM 4756 C CA . ASN A 1 614 ? 13.995 8.087 -9.808 1.00 95.81 614 ASN A CA 1
ATOM 4757 C C . ASN A 1 614 ? 15.377 8.744 -9.680 1.00 95.81 614 ASN A C 1
ATOM 4759 O O . ASN A 1 614 ? 16.207 8.625 -10.573 1.00 95.81 614 ASN A O 1
ATOM 4763 N N . GLY A 1 615 ? 15.654 9.431 -8.574 1.00 94.62 615 GLY A N 1
ATOM 4764 C CA . GLY A 1 615 ? 16.847 10.267 -8.407 1.00 94.62 615 GLY A CA 1
ATOM 4765 C C . GLY A 1 615 ? 18.175 9.501 -8.358 1.00 94.62 615 GLY A C 1
ATOM 4766 O O . GLY A 1 615 ? 19.236 10.109 -8.522 1.00 94.62 615 GLY A O 1
ATOM 4767 N N . GLN A 1 616 ? 18.141 8.182 -8.135 1.00 95.31 616 GLN A N 1
ATOM 4768 C CA . GLN A 1 616 ? 19.310 7.293 -8.180 1.00 95.31 616 GLN A CA 1
ATOM 4769 C C . GLN A 1 616 ? 19.068 6.101 -9.110 1.00 95.31 616 GLN A C 1
ATOM 4771 O O . GLN A 1 616 ? 18.798 6.295 -10.289 1.00 95.31 616 GLN A O 1
ATOM 4776 N N . ASN A 1 617 ? 19.234 4.862 -8.646 1.00 97.12 617 ASN A N 1
ATOM 4777 C CA . ASN A 1 617 ? 19.060 3.714 -9.521 1.00 97.12 617 ASN A CA 1
ATOM 4778 C C . ASN A 1 617 ? 17.573 3.493 -9.805 1.00 97.12 617 ASN A C 1
ATOM 4780 O O . ASN A 1 617 ? 16.739 3.677 -8.919 1.00 97.12 617 ASN A O 1
ATOM 4784 N N . GLY A 1 618 ? 17.222 3.023 -11.000 1.00 98.12 618 GLY A N 1
ATOM 4785 C CA . GLY A 1 618 ? 15.861 2.525 -11.217 1.00 98.12 618 GLY A CA 1
ATOM 4786 C C . GLY A 1 618 ? 15.601 1.343 -10.285 1.00 98.12 618 GLY A C 1
ATOM 4787 O O . GLY A 1 618 ? 14.709 1.363 -9.436 1.00 98.12 618 GLY A O 1
ATOM 4788 N N . VAL A 1 619 ? 16.475 0.341 -10.375 1.00 98.69 619 VAL A N 1
ATOM 4789 C CA . VAL A 1 619 ? 16.468 -0.827 -9.492 1.00 98.69 619 VAL A CA 1
ATOM 4790 C C . VAL A 1 619 ? 17.870 -1.082 -8.957 1.00 98.69 619 VAL A C 1
ATOM 4792 O O . VAL A 1 619 ? 18.804 -1.303 -9.726 1.00 98.69 619 VAL A O 1
ATOM 4795 N N . TYR A 1 620 ? 18.013 -1.133 -7.636 1.00 98.12 620 TYR A N 1
ATOM 4796 C CA . TYR A 1 620 ? 19.206 -1.625 -6.963 1.00 98.12 620 TYR A CA 1
ATOM 4797 C C . TYR A 1 620 ? 18.907 -2.958 -6.268 1.00 98.12 620 TYR A C 1
ATOM 4799 O O . TYR A 1 620 ? 18.215 -3.003 -5.254 1.00 98.12 620 TYR A O 1
ATOM 4807 N N . ALA A 1 621 ? 19.459 -4.051 -6.802 1.00 97.12 621 ALA A N 1
ATOM 4808 C CA . ALA A 1 621 ? 19.356 -5.391 -6.234 1.00 97.12 621 ALA A CA 1
ATOM 4809 C C . ALA A 1 621 ? 20.715 -5.860 -5.692 1.00 97.12 621 ALA A C 1
ATOM 4811 O O . ALA A 1 621 ? 21.670 -6.113 -6.436 1.00 97.12 621 ALA A O 1
ATOM 4812 N N . ARG A 1 622 ? 20.798 -6.007 -4.372 1.00 95.88 622 ARG A N 1
ATOM 4813 C CA . ARG A 1 622 ? 21.984 -6.445 -3.636 1.00 95.88 622 ARG A CA 1
ATOM 4814 C C . ARG A 1 622 ? 21.768 -7.838 -3.061 1.00 95.88 622 ARG A C 1
ATOM 4816 O O . ARG A 1 622 ? 20.732 -8.091 -2.463 1.00 95.88 622 ARG A O 1
ATOM 4823 N N . LEU A 1 623 ? 22.755 -8.729 -3.202 1.00 94.44 623 LEU A N 1
ATOM 4824 C CA . LEU A 1 623 ? 22.739 -10.085 -2.620 1.00 94.44 623 LEU A CA 1
ATOM 4825 C C . LEU A 1 623 ? 21.455 -10.874 -2.953 1.00 94.44 623 LEU A C 1
ATOM 4827 O O . LEU A 1 623 ? 21.028 -11.735 -2.187 1.00 94.44 623 LEU A O 1
ATOM 4831 N N . SER A 1 624 ? 20.864 -10.576 -4.109 1.00 94.50 624 SER A N 1
ATOM 4832 C CA . SER A 1 624 ? 19.504 -10.949 -4.499 1.00 94.50 624 SER A CA 1
ATOM 4833 C C . SER A 1 624 ? 19.494 -11.906 -5.693 1.00 94.50 624 SER A C 1
ATOM 4835 O O . SER A 1 624 ? 20.500 -12.045 -6.396 1.00 94.50 624 SER A O 1
ATOM 4837 N N . THR A 1 625 ? 18.343 -12.532 -5.940 1.00 94.38 625 THR A N 1
ATOM 4838 C CA . THR A 1 625 ? 18.040 -13.308 -7.154 1.00 94.38 625 THR A CA 1
ATOM 4839 C C . THR A 1 625 ? 17.008 -12.562 -8.021 1.00 94.38 625 THR A C 1
ATOM 4841 O O . THR A 1 625 ? 15.829 -12.924 -8.006 1.00 94.38 625 THR A O 1
ATOM 4844 N N . PRO A 1 626 ? 17.397 -11.486 -8.736 1.00 95.88 626 PRO A N 1
ATOM 4845 C CA . PRO A 1 626 ? 16.457 -10.655 -9.484 1.00 95.88 626 PRO A CA 1
ATOM 4846 C C . PRO A 1 626 ? 15.917 -11.356 -10.737 1.00 95.88 626 PRO A C 1
ATOM 4848 O O . PRO A 1 626 ? 16.680 -11.872 -11.554 1.00 95.88 626 PRO A O 1
ATOM 4851 N N . GLN A 1 627 ? 14.598 -11.328 -10.907 1.00 97.06 627 GLN A N 1
ATOM 4852 C CA . GLN A 1 627 ? 13.872 -11.776 -12.094 1.00 97.06 627 GLN A CA 1
ATOM 4853 C C . GLN A 1 627 ? 13.082 -10.592 -12.654 1.00 97.06 627 GLN A C 1
ATOM 4855 O O . GLN A 1 627 ? 11.997 -10.287 -12.169 1.00 97.06 627 GLN A O 1
ATOM 4860 N N . ILE A 1 628 ? 13.635 -9.908 -13.649 1.00 98.31 628 ILE A N 1
ATOM 4861 C CA . ILE A 1 628 ? 13.052 -8.699 -14.237 1.00 98.31 628 ILE A CA 1
ATOM 4862 C C . ILE A 1 628 ? 12.644 -9.031 -15.667 1.00 98.31 628 ILE A C 1
ATOM 4864 O O . ILE A 1 628 ? 13.503 -9.384 -16.483 1.00 98.31 628 ILE A O 1
ATOM 4868 N N . LEU A 1 629 ? 11.343 -8.970 -15.955 1.00 97.31 629 LEU A N 1
ATOM 4869 C CA . LEU A 1 629 ? 10.782 -9.347 -17.250 1.00 97.31 629 LEU A CA 1
ATOM 4870 C C . LEU A 1 629 ? 9.800 -8.307 -17.785 1.00 97.31 629 LEU A C 1
ATOM 4872 O O . LEU A 1 629 ? 9.018 -7.747 -17.017 1.00 97.31 629 LEU A O 1
ATOM 4876 N N . ASN A 1 630 ? 9.772 -8.121 -19.106 1.00 97.06 630 ASN A N 1
ATOM 4877 C CA . ASN A 1 630 ? 8.733 -7.352 -19.808 1.00 97.06 630 ASN A CA 1
ATOM 4878 C C . ASN A 1 630 ? 8.541 -5.936 -19.225 1.00 97.06 630 ASN A C 1
ATOM 4880 O O . ASN A 1 630 ? 7.420 -5.445 -19.157 1.00 97.06 630 ASN A O 1
ATOM 4884 N N . SER A 1 631 ? 9.605 -5.322 -18.703 1.00 98.31 631 SER A N 1
ATOM 4885 C CA . SER A 1 631 ? 9.541 -4.081 -17.921 1.00 98.31 631 SER A CA 1
ATOM 4886 C C . SER A 1 631 ? 10.408 -2.993 -18.536 1.00 98.31 631 SER A C 1
ATOM 4888 O O . SER A 1 631 ? 11.383 -3.283 -19.238 1.00 98.31 631 SER A O 1
ATOM 4890 N N . GLN A 1 632 ? 10.076 -1.737 -18.244 1.00 97.62 632 GLN A N 1
ATOM 4891 C CA . GLN A 1 632 ? 10.879 -0.596 -18.672 1.00 97.62 632 GLN A CA 1
ATOM 4892 C C . GLN A 1 632 ? 11.541 0.110 -17.494 1.00 97.62 632 GLN A C 1
ATOM 4894 O O . GLN A 1 632 ? 10.905 0.338 -16.466 1.00 97.62 632 GLN A O 1
ATOM 4899 N N . ILE A 1 633 ? 12.823 0.441 -17.643 1.00 97.62 633 ILE A N 1
ATOM 4900 C CA . ILE A 1 633 ? 13.633 1.106 -16.618 1.00 97.62 633 ILE A CA 1
ATOM 4901 C C . ILE A 1 633 ? 14.326 2.304 -17.262 1.00 97.62 633 ILE A C 1
ATOM 4903 O O . ILE A 1 633 ? 15.402 2.154 -17.850 1.00 97.62 633 ILE A O 1
ATOM 4907 N N . ASN A 1 634 ? 13.703 3.479 -17.173 1.00 93.19 634 ASN A N 1
ATOM 4908 C CA . ASN A 1 634 ? 14.069 4.623 -18.005 1.00 93.19 634 ASN A CA 1
ATOM 4909 C C . ASN A 1 634 ? 14.293 5.906 -17.210 1.00 93.19 634 ASN A C 1
ATOM 4911 O O . ASN A 1 634 ? 13.689 6.087 -16.164 1.00 93.19 634 ASN A O 1
ATOM 4915 N N . PHE A 1 635 ? 15.123 6.821 -17.709 1.00 91.50 635 PHE A N 1
ATOM 4916 C CA . PHE A 1 635 ? 15.288 8.164 -17.121 1.00 91.50 635 PHE A CA 1
ATOM 4917 C C . PHE A 1 635 ? 15.697 8.186 -15.638 1.00 91.50 635 PHE A C 1
ATOM 4919 O O . PHE A 1 635 ? 15.523 9.191 -14.954 1.00 91.50 635 PHE A O 1
ATOM 4926 N N . ASN A 1 636 ? 16.234 7.084 -15.105 1.00 94.06 636 ASN A N 1
ATOM 4927 C CA . ASN A 1 636 ? 16.638 7.037 -13.707 1.00 94.06 636 ASN A CA 1
ATOM 4928 C C . ASN A 1 636 ? 18.042 7.613 -13.531 1.00 94.06 636 ASN A C 1
ATOM 4930 O O . ASN A 1 636 ? 18.947 7.415 -14.349 1.00 94.06 636 ASN A O 1
ATOM 4934 N N . GLY A 1 637 ? 18.221 8.262 -12.393 1.00 91.56 637 GLY A N 1
ATOM 4935 C CA . GLY A 1 637 ? 19.458 8.835 -11.917 1.00 91.56 637 GLY A CA 1
ATOM 4936 C C . GLY A 1 637 ? 19.569 10.324 -12.179 1.00 91.56 637 GLY A C 1
ATOM 4937 O O . GLY A 1 637 ? 18.904 10.902 -13.030 1.00 91.56 637 GLY A O 1
ATOM 4938 N N . SER A 1 638 ? 20.488 10.941 -11.447 1.00 85.12 638 SER A N 1
ATOM 4939 C CA . SER A 1 638 ? 20.978 12.285 -11.726 1.00 85.12 638 SER A CA 1
ATOM 4940 C C . SER A 1 638 ? 22.430 12.219 -12.183 1.00 85.12 638 SER A C 1
ATOM 4942 O O . SER A 1 638 ? 23.222 11.425 -11.664 1.00 85.12 638 SER A O 1
ATOM 4944 N N . GLU A 1 639 ? 22.798 13.093 -13.119 1.00 72.19 639 GLU A N 1
ATOM 4945 C CA . GLU A 1 639 ? 24.177 13.228 -13.595 1.00 72.19 639 GLU A CA 1
ATOM 4946 C C . GLU A 1 639 ? 25.158 13.618 -12.476 1.00 72.19 639 GLU A C 1
ATOM 4948 O O . GLU A 1 639 ? 26.346 13.299 -12.550 1.00 72.19 639 GLU A O 1
ATOM 4953 N N . ASP A 1 640 ? 24.659 14.259 -11.414 1.00 77.81 640 ASP A N 1
ATOM 4954 C CA . ASP A 1 640 ? 25.451 14.661 -10.250 1.00 77.81 640 ASP A CA 1
ATOM 4955 C C . ASP A 1 640 ? 25.795 13.480 -9.325 1.00 77.81 640 ASP A C 1
ATOM 4957 O O . ASP A 1 640 ? 26.664 13.586 -8.452 1.00 77.81 640 ASP A O 1
ATOM 4961 N N . VAL A 1 641 ? 25.139 12.329 -9.507 1.00 77.69 641 VAL A N 1
ATOM 4962 C CA . VAL A 1 641 ? 25.309 11.141 -8.670 1.00 77.69 641 VAL A CA 1
ATOM 4963 C C . VAL A 1 641 ? 25.984 10.037 -9.481 1.00 77.69 641 VAL A C 1
ATOM 4965 O O . VAL A 1 641 ? 25.355 9.285 -10.220 1.00 77.69 641 VAL A O 1
ATOM 4968 N N . ALA A 1 642 ? 27.295 9.886 -9.279 1.00 71.88 642 ALA A N 1
ATOM 4969 C CA . ALA A 1 642 ? 28.163 8.972 -10.031 1.00 71.88 642 ALA A CA 1
ATOM 4970 C C . ALA A 1 642 ? 27.826 7.463 -9.925 1.00 71.88 642 ALA A C 1
ATOM 4972 O O . ALA A 1 642 ? 28.516 6.639 -10.525 1.00 71.88 642 ALA A O 1
ATOM 4973 N N . SER A 1 643 ? 26.825 7.070 -9.136 1.00 80.69 643 SER A N 1
ATOM 4974 C CA . SER A 1 643 ? 26.417 5.673 -8.909 1.00 80.69 643 SER A CA 1
ATOM 4975 C C . SER A 1 643 ? 24.909 5.477 -9.095 1.00 80.69 643 SER A C 1
ATOM 4977 O O . SER A 1 643 ? 24.277 4.786 -8.298 1.00 80.69 643 SER A O 1
ATOM 4979 N N . SER A 1 644 ? 24.358 6.108 -10.134 1.00 89.94 644 SER A N 1
ATOM 4980 C CA . SER A 1 644 ? 22.954 5.981 -10.539 1.00 89.94 644 SER A CA 1
ATOM 4981 C C . SER A 1 644 ? 22.871 5.276 -11.887 1.00 89.94 644 SER A C 1
ATOM 4983 O O . SER A 1 644 ? 23.312 5.828 -12.888 1.00 89.94 644 SER A O 1
ATOM 4985 N N . TYR A 1 645 ? 22.352 4.058 -11.916 1.00 93.81 645 TYR A N 1
ATOM 4986 C CA . TYR A 1 645 ? 22.230 3.213 -13.106 1.00 93.81 645 TYR A CA 1
ATOM 4987 C C . TYR A 1 645 ? 20.756 2.890 -13.363 1.00 93.81 645 TYR A C 1
ATOM 4989 O O . TYR A 1 645 ? 19.938 2.991 -12.452 1.00 93.81 645 TYR A O 1
ATOM 4997 N N . GLY A 1 646 ? 20.402 2.419 -14.560 1.00 95.69 646 GLY A N 1
ATOM 4998 C CA . GLY A 1 646 ? 19.059 1.853 -14.757 1.00 95.69 646 GLY A CA 1
ATOM 4999 C C . GLY A 1 646 ? 18.836 0.676 -13.800 1.00 95.69 646 GLY A C 1
ATOM 5000 O O . GLY A 1 646 ? 18.010 0.721 -12.888 1.00 95.69 646 GLY A O 1
ATOM 5001 N N . LEU A 1 647 ? 19.670 -0.350 -13.945 1.00 97.62 647 LEU A N 1
ATOM 5002 C CA . LEU A 1 647 ? 19.696 -1.539 -13.103 1.00 97.62 647 LEU A CA 1
ATOM 5003 C C . LEU A 1 647 ? 21.084 -1.739 -12.492 1.00 97.62 647 LEU A C 1
ATOM 5005 O O . LEU A 1 647 ? 22.061 -1.985 -13.204 1.00 97.62 647 LEU A O 1
ATOM 5009 N N . TYR A 1 648 ? 21.163 -1.721 -11.163 1.00 96.94 648 TYR A N 1
ATOM 5010 C CA . TYR A 1 648 ? 22.372 -2.047 -10.421 1.00 96.94 648 TYR A CA 1
ATOM 5011 C C . TYR A 1 648 ? 22.256 -3.402 -9.718 1.00 96.94 648 TYR A C 1
ATOM 5013 O O . TYR A 1 648 ? 21.457 -3.585 -8.802 1.00 96.94 648 TYR A O 1
ATOM 5021 N N . LEU A 1 649 ? 23.101 -4.351 -10.121 1.00 96.88 649 LEU A N 1
ATOM 5022 C CA . LEU A 1 649 ? 23.221 -5.675 -9.519 1.00 96.88 649 LEU A CA 1
ATOM 5023 C C . LEU A 1 649 ? 24.522 -5.780 -8.716 1.00 96.88 649 LEU A C 1
ATOM 5025 O O . LEU A 1 649 ? 25.617 -5.825 -9.285 1.00 96.88 649 LEU A O 1
ATOM 5029 N N . PHE A 1 650 ? 24.413 -5.866 -7.391 1.00 95.31 650 PHE A N 1
ATOM 5030 C CA . PHE A 1 650 ? 25.561 -6.059 -6.503 1.00 95.31 650 PHE A CA 1
ATOM 5031 C C . PHE A 1 650 ? 25.548 -7.460 -5.901 1.00 95.31 650 PHE A C 1
ATOM 5033 O O . PHE A 1 650 ? 24.676 -7.794 -5.099 1.00 95.31 650 PHE A O 1
ATOM 5040 N N . TYR A 1 651 ? 26.548 -8.269 -6.249 1.00 94.25 651 TYR A N 1
ATOM 5041 C CA . TYR A 1 651 ? 26.649 -9.668 -5.836 1.00 94.25 651 TYR A CA 1
ATOM 5042 C C . TYR A 1 651 ? 25.361 -10.469 -6.146 1.00 94.25 651 TYR A C 1
ATOM 5044 O O . TYR A 1 651 ? 24.757 -11.051 -5.238 1.00 94.25 651 TYR A O 1
ATOM 5052 N N . PRO A 1 652 ? 24.882 -10.469 -7.410 1.00 93.81 652 PRO A N 1
ATOM 5053 C CA . PRO A 1 652 ? 23.696 -11.231 -7.783 1.00 93.81 652 PRO A CA 1
ATOM 5054 C C . PRO A 1 652 ? 23.922 -12.733 -7.569 1.00 93.81 652 PRO A C 1
ATOM 5056 O O . PRO A 1 652 ? 24.998 -13.277 -7.846 1.00 93.81 652 PRO A O 1
ATOM 5059 N N . GLN A 1 653 ? 22.891 -13.401 -7.065 1.00 90.88 653 GLN A N 1
ATOM 5060 C CA . GLN A 1 653 ? 22.883 -14.832 -6.790 1.00 90.88 653 GLN A CA 1
ATOM 5061 C C . GLN A 1 653 ? 22.433 -15.634 -8.022 1.00 90.88 653 GLN A C 1
ATOM 5063 O O . GLN A 1 653 ? 21.924 -15.096 -9.014 1.00 90.88 653 GLN A O 1
ATOM 5068 N N . ALA A 1 654 ? 22.647 -16.951 -7.972 1.00 87.56 654 ALA A N 1
ATOM 5069 C CA . ALA A 1 654 ? 22.242 -17.857 -9.042 1.00 87.56 654 ALA A CA 1
ATOM 5070 C C . ALA A 1 654 ? 20.716 -17.829 -9.245 1.00 87.56 654 ALA A C 1
ATOM 5072 O O . ALA A 1 654 ? 19.968 -17.875 -8.275 1.00 87.56 654 ALA A O 1
ATOM 5073 N N . GLY A 1 655 ? 20.269 -17.801 -10.504 1.00 84.94 655 GLY A N 1
ATOM 5074 C CA . GLY A 1 655 ? 18.849 -17.666 -10.859 1.00 84.94 655 GLY A CA 1
ATOM 5075 C C . GLY A 1 655 ? 18.425 -16.252 -11.269 1.00 84.94 655 GLY A C 1
ATOM 5076 O O . GLY A 1 655 ? 17.239 -16.019 -11.473 1.00 84.94 655 GLY A O 1
ATOM 5077 N N . THR A 1 656 ? 19.379 -15.323 -11.409 1.00 91.94 656 THR A N 1
ATOM 5078 C CA . THR A 1 656 ? 19.137 -14.009 -12.024 1.00 91.94 656 THR A CA 1
ATOM 5079 C C . THR A 1 656 ? 18.601 -14.175 -13.450 1.00 91.94 656 THR A C 1
ATOM 5081 O O . THR A 1 656 ? 19.215 -14.877 -14.253 1.00 91.94 656 THR A O 1
ATOM 5084 N N . MET A 1 657 ? 17.481 -13.524 -13.767 1.00 93.94 657 MET A N 1
ATOM 5085 C CA . MET A 1 657 ? 16.856 -13.532 -15.094 1.00 93.94 657 MET A CA 1
ATOM 5086 C C . MET A 1 657 ? 16.475 -12.110 -15.492 1.00 93.94 657 MET A C 1
ATOM 5088 O O . MET A 1 657 ? 15.597 -11.516 -14.877 1.00 93.94 657 MET A O 1
ATOM 5092 N N . ILE A 1 658 ? 17.120 -11.573 -16.524 1.00 97.69 658 ILE A N 1
ATOM 5093 C CA . ILE A 1 658 ? 16.817 -10.249 -17.075 1.00 97.69 658 ILE A CA 1
ATOM 5094 C C . ILE A 1 658 ? 16.423 -10.455 -18.536 1.00 97.69 658 ILE A C 1
ATOM 5096 O O . ILE A 1 658 ? 17.277 -10.765 -19.370 1.00 97.69 658 ILE A O 1
ATOM 5100 N N . GLN A 1 659 ? 15.129 -10.350 -18.834 1.00 97.38 659 GLN A N 1
ATOM 5101 C CA . GLN A 1 659 ? 14.588 -10.738 -20.135 1.00 97.38 659 GLN A CA 1
ATOM 5102 C C . GLN A 1 659 ? 13.538 -9.752 -20.652 1.00 97.38 659 GLN A C 1
ATOM 5104 O O . GLN A 1 659 ? 12.689 -9.326 -19.881 1.00 97.38 659 GLN A O 1
ATOM 5109 N N . ASN A 1 660 ? 13.525 -9.465 -21.958 1.00 97.62 660 ASN A N 1
ATOM 5110 C CA . ASN A 1 660 ? 12.469 -8.666 -22.598 1.00 97.62 660 ASN A CA 1
ATOM 5111 C C . ASN A 1 660 ? 12.304 -7.283 -21.933 1.00 97.62 660 ASN A C 1
ATOM 5113 O O . ASN A 1 660 ? 11.189 -6.851 -21.673 1.00 97.62 660 ASN A O 1
ATOM 5117 N N . ASN A 1 661 ? 13.395 -6.614 -21.552 1.00 98.44 661 ASN A N 1
ATOM 5118 C CA . ASN A 1 661 ? 13.311 -5.311 -20.884 1.00 98.44 661 ASN A CA 1
ATOM 5119 C C . ASN A 1 661 ? 13.835 -4.201 -21.786 1.00 98.44 661 ASN A C 1
ATOM 5121 O O . ASN A 1 661 ? 14.784 -4.415 -22.541 1.00 98.44 661 ASN A O 1
ATOM 5125 N N . THR A 1 662 ? 13.272 -3.008 -21.646 1.00 97.75 662 THR A N 1
ATOM 5126 C CA . THR A 1 662 ? 13.817 -1.789 -22.251 1.00 97.75 662 THR A CA 1
ATOM 5127 C C . THR A 1 662 ? 14.446 -0.950 -21.149 1.00 97.75 662 THR A C 1
ATOM 5129 O O . THR A 1 662 ? 13.788 -0.623 -20.167 1.00 97.75 662 THR A O 1
ATOM 5132 N N . LEU A 1 663 ? 15.734 -0.642 -21.273 1.00 96.75 663 LEU A N 1
ATOM 5133 C CA . LEU A 1 663 ? 16.440 0.251 -20.363 1.00 96.75 663 LEU A CA 1
ATOM 5134 C C . LEU A 1 663 ? 16.954 1.428 -21.178 1.00 96.75 663 LEU A C 1
ATOM 5136 O O . LEU A 1 663 ? 17.923 1.266 -21.928 1.00 96.75 663 LEU A O 1
ATOM 5140 N N . ALA A 1 664 ? 16.301 2.581 -21.054 1.00 92.19 664 ALA A N 1
ATOM 5141 C CA . ALA A 1 664 ? 16.581 3.723 -21.912 1.00 92.19 664 ALA A CA 1
ATOM 5142 C C . ALA A 1 664 ? 16.828 5.028 -21.149 1.00 92.19 664 ALA A C 1
ATOM 5144 O O . ALA A 1 664 ? 16.232 5.280 -20.108 1.00 92.19 664 ALA A O 1
ATOM 5145 N N . TYR A 1 665 ? 17.721 5.873 -21.669 1.00 90.00 665 TYR A N 1
ATOM 5146 C CA . TYR A 1 665 ? 17.942 7.238 -21.164 1.00 90.00 665 TYR A CA 1
ATOM 5147 C C . TYR A 1 665 ? 18.235 7.366 -19.658 1.00 90.00 665 TYR A C 1
ATOM 5149 O O . TYR A 1 665 ? 17.987 8.407 -19.055 1.00 90.00 665 TYR A O 1
ATOM 5157 N N . ASN A 1 666 ? 18.797 6.338 -19.020 1.00 91.38 666 ASN A N 1
ATOM 5158 C CA . ASN A 1 666 ? 19.264 6.473 -17.643 1.00 91.38 666 ASN A CA 1
ATOM 5159 C C . ASN A 1 666 ? 20.515 7.373 -17.599 1.00 91.38 666 ASN A C 1
ATOM 5161 O O . ASN A 1 666 ? 21.321 7.402 -18.538 1.00 91.38 666 ASN A O 1
ATOM 5165 N N . ALA A 1 667 ? 20.705 8.092 -16.489 1.00 90.44 667 ALA A N 1
ATOM 5166 C CA . ALA A 1 667 ? 21.774 9.085 -16.318 1.00 90.44 667 ALA A CA 1
ATOM 5167 C C . ALA A 1 667 ? 23.198 8.489 -16.321 1.00 90.44 667 ALA A C 1
ATOM 5169 O O . ALA A 1 667 ? 24.191 9.221 -16.356 1.00 90.44 667 ALA A O 1
ATOM 5170 N N . ASN A 1 668 ? 23.311 7.161 -16.288 1.00 89.94 668 ASN A N 1
ATOM 5171 C CA . ASN A 1 668 ? 24.540 6.396 -16.484 1.00 89.94 668 ASN A CA 1
ATOM 5172 C C . ASN A 1 668 ? 24.191 5.081 -17.207 1.00 89.94 668 ASN A C 1
ATOM 5174 O O . ASN A 1 668 ? 23.123 4.986 -17.805 1.00 89.94 668 ASN A O 1
ATOM 5178 N N . GLN A 1 669 ? 25.047 4.053 -17.160 1.00 91.31 669 GLN A N 1
ATOM 5179 C CA . GLN A 1 669 ? 24.782 2.789 -17.866 1.00 91.31 669 GLN A CA 1
ATOM 5180 C C . GLN A 1 669 ? 23.403 2.199 -17.537 1.00 91.31 669 GLN A C 1
ATOM 5182 O O . GLN A 1 669 ? 22.949 2.230 -16.388 1.00 91.31 669 GLN A O 1
ATOM 5187 N N . GLY A 1 670 ? 22.783 1.575 -18.541 1.00 93.94 670 GLY A N 1
ATOM 5188 C CA . GLY A 1 670 ? 21.525 0.857 -18.364 1.00 93.94 670 GLY A CA 1
ATOM 5189 C C . GLY A 1 670 ? 21.678 -0.284 -17.360 1.00 93.94 670 GLY A C 1
ATOM 5190 O O . GLY A 1 670 ? 20.816 -0.464 -16.507 1.00 93.94 670 GLY A O 1
ATOM 5191 N N . ILE A 1 671 ? 22.802 -1.016 -17.396 1.00 96.00 671 ILE A N 1
ATOM 5192 C CA . ILE A 1 671 ? 23.074 -2.109 -16.449 1.00 96.00 671 ILE A CA 1
ATOM 5193 C C . ILE A 1 671 ? 24.484 -2.019 -15.865 1.00 96.00 671 ILE A C 1
ATOM 5195 O O . ILE A 1 671 ? 25.486 -2.020 -16.582 1.00 96.00 671 ILE A O 1
ATOM 5199 N N . ARG A 1 672 ? 24.575 -2.069 -14.537 1.00 94.75 672 ARG A N 1
ATOM 5200 C CA . ARG A 1 672 ? 25.827 -2.223 -13.795 1.00 94.75 672 ARG A CA 1
ATOM 5201 C C . ARG A 1 672 ? 25.817 -3.529 -13.011 1.00 94.75 672 ARG A C 1
ATOM 5203 O O . ARG A 1 672 ? 24.907 -3.772 -12.226 1.00 94.75 672 ARG A O 1
ATOM 5210 N N . VAL A 1 673 ? 26.868 -4.338 -13.155 1.00 95.62 673 VAL A N 1
ATOM 5211 C CA . VAL A 1 673 ? 27.061 -5.563 -12.360 1.00 95.62 673 VAL A CA 1
ATOM 5212 C C . VAL A 1 673 ? 28.392 -5.518 -11.610 1.00 95.62 673 VAL A C 1
ATOM 5214 O O . VAL A 1 673 ? 29.454 -5.368 -12.218 1.00 95.62 673 VAL A O 1
ATOM 5217 N N . THR A 1 674 ? 28.341 -5.700 -10.290 1.00 94.88 674 THR A N 1
ATOM 5218 C CA . THR A 1 674 ? 29.517 -5.739 -9.406 1.00 94.88 674 THR A CA 1
ATOM 5219 C C . THR A 1 674 ? 29.585 -7.074 -8.664 1.00 94.88 674 THR A C 1
ATOM 5221 O O . THR A 1 674 ? 28.579 -7.550 -8.142 1.00 94.88 674 THR A O 1
ATOM 5224 N N . ASP A 1 675 ? 30.783 -7.665 -8.620 1.00 90.81 675 ASP A N 1
ATOM 5225 C CA . ASP A 1 675 ? 31.113 -8.905 -7.902 1.00 90.81 675 ASP A CA 1
ATOM 5226 C C . ASP A 1 675 ? 30.156 -10.099 -8.127 1.00 90.81 675 ASP A C 1
ATOM 5228 O O . ASP A 1 675 ? 29.767 -10.758 -7.162 1.00 90.81 675 ASP A O 1
ATOM 5232 N N . PRO A 1 676 ? 29.752 -10.428 -9.371 1.00 89.19 676 PRO A N 1
ATOM 5233 C CA . PRO A 1 676 ? 28.866 -11.563 -9.582 1.00 89.19 676 PRO A CA 1
ATOM 5234 C C . PRO A 1 676 ? 29.638 -12.891 -9.501 1.00 89.19 676 PRO A C 1
ATOM 5236 O O . PRO A 1 676 ? 30.779 -13.002 -9.960 1.00 89.19 676 PRO A O 1
ATOM 5239 N N . ASN A 1 677 ? 28.997 -13.931 -8.958 1.00 83.94 677 ASN A N 1
ATOM 5240 C CA . ASN A 1 677 ? 29.587 -15.276 -8.863 1.00 83.94 677 ASN A CA 1
ATOM 5241 C C . ASN A 1 677 ? 29.736 -15.971 -10.231 1.00 83.94 677 ASN A C 1
ATOM 5243 O O . ASN A 1 677 ? 30.584 -16.847 -10.404 1.00 83.94 677 ASN A O 1
ATOM 5247 N N . SER A 1 678 ? 28.919 -15.576 -11.206 1.00 87.38 678 SER A N 1
ATOM 5248 C CA . SER A 1 678 ? 28.953 -16.005 -12.606 1.00 87.38 678 SER A CA 1
ATOM 5249 C C . SER A 1 678 ? 28.566 -14.829 -13.504 1.00 87.38 678 SER A C 1
ATOM 5251 O O . SER A 1 678 ? 27.931 -13.901 -13.009 1.00 87.38 678 SER A O 1
ATOM 5253 N N . PRO A 1 679 ? 28.910 -14.836 -14.805 1.00 90.50 679 PRO A N 1
ATOM 5254 C CA . PRO A 1 679 ? 28.396 -13.828 -15.729 1.00 90.50 679 PRO A CA 1
ATOM 5255 C C . PRO A 1 679 ? 26.868 -13.728 -15.644 1.00 90.50 679 PRO A C 1
ATOM 5257 O O . PRO A 1 679 ? 26.191 -14.757 -15.603 1.00 90.50 679 PRO A O 1
ATOM 5260 N N . VAL A 1 680 ? 26.339 -12.505 -15.585 1.00 94.88 680 VAL A N 1
ATOM 5261 C CA . VAL A 1 680 ? 24.894 -12.255 -15.678 1.00 94.88 680 VAL A CA 1
ATOM 5262 C C . VAL A 1 680 ? 24.510 -12.240 -17.152 1.00 94.88 680 VAL A C 1
ATOM 5264 O O . VAL A 1 680 ? 25.076 -11.470 -17.923 1.00 94.88 680 VAL A O 1
ATOM 5267 N N . GLU A 1 681 ? 23.562 -13.083 -17.549 1.00 95.12 681 GLU A N 1
ATOM 5268 C CA . GLU A 1 681 ? 23.024 -13.073 -18.910 1.00 95.12 681 GLU A CA 1
ATOM 5269 C C . GLU A 1 681 ? 21.788 -12.173 -18.981 1.00 95.12 681 GLU A C 1
ATOM 5271 O O . GLU A 1 681 ? 20.903 -12.266 -18.127 1.00 95.12 681 GLU A O 1
ATOM 5276 N N . ILE A 1 682 ? 21.713 -11.336 -20.015 1.00 97.19 682 ILE A N 1
ATOM 5277 C CA . ILE A 1 682 ? 20.480 -10.643 -20.400 1.00 97.19 682 ILE A CA 1
ATOM 5278 C C . ILE A 1 682 ? 20.018 -11.138 -21.770 1.00 97.19 682 ILE A C 1
ATOM 5280 O O . ILE A 1 682 ? 20.853 -11.473 -22.617 1.00 97.19 682 ILE A O 1
ATOM 5284 N N . ARG A 1 683 ? 18.702 -11.200 -21.992 1.00 97.62 683 ARG A N 1
ATOM 5285 C CA . ARG A 1 683 ? 18.122 -11.698 -23.248 1.00 97.62 683 ARG A CA 1
ATOM 5286 C C . ARG A 1 683 ? 16.984 -10.824 -23.745 1.00 97.62 683 ARG A C 1
ATOM 5288 O O . ARG A 1 683 ? 16.156 -10.404 -22.943 1.00 97.62 683 ARG A O 1
ATOM 5295 N N . ASN A 1 684 ? 16.888 -10.619 -25.057 1.00 97.88 684 ASN A N 1
ATOM 5296 C CA . ASN A 1 684 ? 15.785 -9.874 -25.680 1.00 97.88 684 ASN A CA 1
ATOM 5297 C C . ASN A 1 684 ? 15.605 -8.472 -25.102 1.00 97.88 684 ASN A C 1
ATOM 5299 O O . ASN A 1 684 ? 14.486 -7.988 -25.011 1.00 97.88 684 ASN A O 1
ATOM 5303 N N . CYS A 1 685 ? 16.673 -7.832 -24.641 1.00 98.38 685 CYS A N 1
ATOM 5304 C CA . CYS A 1 685 ? 16.575 -6.501 -24.058 1.00 98.38 685 CYS A CA 1
ATOM 5305 C C . CYS A 1 685 ? 16.921 -5.431 -25.093 1.00 98.38 685 CYS A C 1
ATOM 5307 O O . CYS A 1 685 ? 17.686 -5.690 -26.022 1.00 98.38 685 CYS A O 1
ATOM 5309 N N . ILE A 1 686 ? 16.419 -4.216 -24.882 1.00 97.94 686 ILE A N 1
ATOM 5310 C CA . ILE A 1 686 ? 16.910 -3.012 -25.552 1.00 97.94 686 ILE A CA 1
ATOM 5311 C C . ILE A 1 686 ? 17.630 -2.145 -24.520 1.00 97.94 686 ILE A C 1
ATOM 5313 O O . ILE A 1 686 ? 17.062 -1.815 -23.480 1.00 97.94 686 ILE A O 1
ATOM 5317 N N . LEU A 1 687 ? 18.883 -1.791 -24.798 1.00 96.25 687 LEU A N 1
ATOM 5318 C CA . LEU A 1 687 ? 19.662 -0.807 -24.051 1.00 96.25 687 LEU A CA 1
ATOM 5319 C C . LEU A 1 687 ? 20.022 0.339 -25.006 1.00 96.25 687 LEU A C 1
ATOM 5321 O O . LEU A 1 687 ? 20.873 0.171 -25.886 1.00 96.25 687 LEU A O 1
ATOM 5325 N N . TRP A 1 688 ? 19.360 1.483 -24.831 1.00 92.06 688 TRP A N 1
ATOM 5326 C CA . TRP A 1 688 ? 19.388 2.610 -25.770 1.00 92.06 688 TRP A CA 1
ATOM 5327 C C . TRP A 1 688 ? 19.508 3.955 -25.049 1.00 92.06 688 TRP A C 1
ATOM 5329 O O . TRP A 1 688 ? 18.950 4.132 -23.975 1.00 92.06 688 TRP A O 1
ATOM 5339 N N . GLY A 1 689 ? 20.257 4.911 -25.601 1.00 87.56 689 GLY A N 1
ATOM 5340 C CA . GLY A 1 689 ? 20.297 6.288 -25.079 1.00 87.56 689 GLY A CA 1
ATOM 5341 C C . GLY A 1 689 ? 20.842 6.470 -23.651 1.00 87.56 689 GLY A C 1
ATOM 5342 O O . GLY A 1 689 ? 20.927 7.600 -23.179 1.00 87.56 689 GLY A O 1
ATOM 5343 N N . ASN A 1 690 ? 21.240 5.402 -22.946 1.00 88.94 690 ASN A N 1
ATOM 5344 C CA . ASN A 1 690 ? 21.791 5.515 -21.595 1.00 88.94 690 ASN A CA 1
ATOM 5345 C C . ASN A 1 690 ? 23.129 6.245 -21.643 1.00 88.94 690 ASN A C 1
ATOM 5347 O O . ASN A 1 690 ? 23.977 5.949 -22.497 1.00 88.94 690 ASN A O 1
ATOM 5351 N N . LYS A 1 691 ? 23.333 7.183 -20.718 1.00 80.31 691 LYS A N 1
ATOM 5352 C CA . LYS A 1 691 ? 24.526 8.024 -20.729 1.00 80.31 691 LYS A CA 1
ATOM 5353 C C . LYS A 1 691 ? 25.765 7.197 -20.400 1.00 80.31 691 LYS A C 1
ATOM 5355 O O . LYS A 1 691 ? 25.834 6.471 -19.410 1.00 80.31 691 LYS A O 1
ATOM 5360 N N . LEU A 1 692 ? 26.782 7.350 -21.236 1.00 73.25 692 LEU A N 1
ATOM 5361 C CA . LEU A 1 692 ? 28.054 6.657 -21.108 1.00 73.25 692 LEU A CA 1
ATOM 5362 C C . LEU A 1 692 ? 29.092 7.641 -20.565 1.00 73.25 692 LEU A C 1
ATOM 5364 O O . LEU A 1 692 ? 29.320 8.694 -21.157 1.00 73.25 692 LEU A O 1
ATOM 5368 N N . ALA A 1 693 ? 29.746 7.315 -19.447 1.00 67.00 693 ALA A N 1
ATOM 5369 C CA . ALA A 1 693 ? 31.016 7.963 -19.123 1.00 67.00 693 ALA A CA 1
ATOM 5370 C C . ALA A 1 693 ? 32.030 7.639 -20.238 1.00 67.00 693 ALA A C 1
ATOM 5372 O O . ALA A 1 693 ? 31.989 6.527 -20.764 1.00 67.00 693 ALA A O 1
ATOM 5373 N N . ASP A 1 694 ? 32.925 8.572 -20.586 1.00 58.94 694 ASP A N 1
ATOM 5374 C CA . ASP A 1 694 ? 33.878 8.425 -21.701 1.00 58.94 694 ASP A CA 1
ATOM 5375 C C . ASP A 1 694 ? 34.497 7.012 -21.772 1.00 58.94 694 ASP A C 1
ATOM 5377 O O . ASP A 1 694 ? 35.294 6.615 -20.917 1.00 58.94 694 ASP A O 1
ATOM 5381 N N . GLY A 1 695 ? 34.125 6.256 -22.812 1.00 58.00 695 GLY A N 1
ATOM 5382 C CA . GLY A 1 695 ? 34.639 4.910 -23.084 1.00 58.00 695 GLY A CA 1
ATOM 5383 C C . GLY A 1 695 ? 33.977 3.752 -22.324 1.00 58.00 695 GLY A C 1
ATOM 5384 O O . GLY A 1 695 ? 34.580 2.682 -22.270 1.00 58.00 695 GLY A O 1
ATOM 5385 N N . GLN A 1 696 ? 32.795 3.936 -21.724 1.00 66.06 696 GLN A N 1
ATOM 5386 C CA . GLN A 1 696 ? 31.984 2.838 -21.175 1.00 66.06 696 GLN A CA 1
ATOM 5387 C C . GLN A 1 696 ? 30.860 2.422 -22.126 1.00 66.06 696 GLN A C 1
ATOM 5389 O O . GLN A 1 696 ? 30.327 3.260 -22.842 1.00 66.06 696 GLN A O 1
ATOM 5394 N N . ASP A 1 697 ? 30.490 1.143 -22.089 1.00 82.62 697 ASP A N 1
ATOM 5395 C CA . ASP A 1 697 ? 29.388 0.570 -22.866 1.00 82.62 697 ASP A CA 1
ATOM 5396 C C . ASP A 1 697 ? 28.044 0.765 -22.142 1.00 82.62 697 ASP A C 1
ATOM 5398 O O . ASP A 1 697 ? 28.004 1.098 -20.956 1.00 82.62 697 ASP A O 1
ATOM 5402 N N . GLN A 1 698 ? 26.925 0.496 -22.826 1.00 91.12 698 GLN A N 1
ATOM 5403 C CA . GLN A 1 698 ? 25.564 0.506 -22.250 1.00 91.12 698 GLN A CA 1
ATOM 5404 C C . GLN A 1 698 ? 25.417 -0.365 -20.988 1.00 91.12 698 GLN A C 1
ATOM 5406 O O . GLN A 1 698 ? 24.473 -0.210 -20.209 1.00 91.12 698 GLN A O 1
ATOM 5411 N N . MET A 1 699 ? 26.355 -1.288 -20.790 1.00 92.62 699 MET A N 1
ATOM 5412 C CA . MET A 1 699 ? 26.428 -2.196 -19.665 1.00 92.62 699 MET A CA 1
ATOM 5413 C C . MET A 1 699 ? 27.875 -2.373 -19.194 1.00 92.62 699 MET A C 1
ATOM 5415 O O . MET A 1 699 ? 28.770 -2.608 -19.999 1.00 92.62 699 MET A O 1
ATOM 5419 N N . THR A 1 700 ? 28.105 -2.330 -17.878 1.00 91.75 700 THR A N 1
ATOM 5420 C CA . THR A 1 700 ? 29.454 -2.469 -17.299 1.00 91.75 700 THR A CA 1
ATOM 5421 C C . THR A 1 700 ? 29.484 -3.548 -16.222 1.00 91.75 700 THR A C 1
ATOM 5423 O O . THR A 1 700 ? 28.711 -3.515 -15.265 1.00 91.75 700 THR A O 1
ATOM 5426 N N . GLY A 1 701 ? 30.464 -4.451 -16.288 1.00 90.88 701 GLY A N 1
ATOM 5427 C CA . GLY A 1 701 ? 30.645 -5.541 -15.325 1.00 90.88 701 GLY A CA 1
ATOM 5428 C C . GLY A 1 701 ? 30.769 -6.891 -16.023 1.00 90.88 701 GLY A C 1
ATOM 5429 O O . GLY A 1 701 ? 30.977 -6.952 -17.229 1.00 90.88 701 GLY A O 1
ATOM 5430 N N . ASN A 1 702 ? 30.648 -7.984 -15.270 1.00 92.25 702 ASN A N 1
ATOM 5431 C CA . ASN A 1 702 ? 30.601 -9.330 -15.848 1.00 92.25 702 ASN A CA 1
ATOM 5432 C C . ASN A 1 702 ? 29.154 -9.666 -16.252 1.00 92.25 702 ASN A C 1
ATOM 5434 O O . ASN A 1 702 ? 28.437 -10.364 -15.533 1.00 92.25 702 ASN A O 1
ATOM 5438 N N . VAL A 1 703 ? 28.733 -9.088 -17.376 1.00 93.94 703 VAL A N 1
ATOM 5439 C CA . VAL A 1 703 ? 27.397 -9.195 -17.970 1.00 93.94 703 VAL A CA 1
ATOM 5440 C C . VAL A 1 703 ? 27.528 -9.480 -19.467 1.00 93.94 703 VAL A C 1
ATOM 5442 O O . VAL A 1 703 ? 28.460 -8.994 -20.105 1.00 93.94 703 VAL A O 1
ATOM 5445 N N . VAL A 1 704 ? 26.637 -10.307 -20.014 1.00 94.94 704 VAL A N 1
ATOM 5446 C CA . VAL A 1 704 ? 26.641 -10.722 -21.424 1.00 94.94 704 VAL A CA 1
ATOM 5447 C C . VAL A 1 704 ? 25.222 -10.646 -21.976 1.00 94.94 704 VAL A C 1
ATOM 5449 O O . VAL A 1 704 ? 24.291 -11.167 -21.364 1.00 94.94 704 VAL A O 1
ATOM 5452 N N . ALA A 1 705 ? 25.059 -10.014 -23.135 1.00 96.12 705 ALA A N 1
ATOM 5453 C CA . ALA A 1 705 ? 23.779 -9.917 -23.826 1.00 96.12 705 ALA A CA 1
ATOM 5454 C C . ALA A 1 705 ? 23.638 -10.986 -24.919 1.00 96.12 705 ALA A C 1
ATOM 5456 O O . ALA A 1 705 ? 24.614 -11.313 -25.598 1.00 96.12 705 ALA A O 1
ATOM 5457 N N . PHE A 1 706 ? 22.421 -11.495 -25.100 1.00 97.44 706 PHE A N 1
ATOM 5458 C CA . PHE A 1 706 ? 22.033 -12.375 -26.203 1.00 97.44 706 PHE A CA 1
ATOM 5459 C C . PHE A 1 706 ? 20.717 -11.894 -26.804 1.00 97.44 706 PHE A C 1
ATOM 5461 O O . PHE A 1 706 ? 19.839 -11.451 -26.060 1.00 97.44 706 PHE A O 1
ATOM 5468 N N . TYR A 1 707 ? 20.551 -12.024 -28.120 1.00 97.69 707 TYR A N 1
ATOM 5469 C CA . TYR A 1 707 ? 19.325 -11.617 -28.818 1.00 97.69 707 TYR A CA 1
ATOM 5470 C C . TYR A 1 707 ? 18.837 -10.223 -28.392 1.00 97.69 707 TYR A C 1
ATOM 5472 O O . TYR A 1 707 ? 17.650 -10.025 -28.191 1.00 97.69 707 TYR A O 1
ATOM 5480 N N . SER A 1 708 ? 19.750 -9.283 -28.148 1.00 97.75 708 SER A N 1
ATOM 5481 C CA . SER A 1 708 ? 19.436 -7.971 -27.570 1.00 97.75 708 SER A CA 1
ATOM 5482 C C . SER A 1 708 ? 19.903 -6.837 -28.479 1.00 97.75 708 SER A C 1
ATOM 5484 O O . SER A 1 708 ? 20.884 -6.986 -29.211 1.00 97.75 708 SER A O 1
ATOM 5486 N N . CYS A 1 709 ? 19.224 -5.695 -28.398 1.00 97.00 709 CYS A N 1
ATOM 5487 C CA . CYS A 1 709 ? 19.637 -4.457 -29.043 1.00 97.00 709 CYS A CA 1
ATOM 5488 C C . CYS A 1 709 ? 20.443 -3.634 -28.042 1.00 97.00 709 CYS A C 1
ATOM 5490 O O . CYS A 1 709 ? 19.883 -3.047 -27.118 1.00 97.00 709 CYS A O 1
ATOM 5492 N N . VAL A 1 710 ? 21.766 -3.636 -28.176 1.00 94.88 710 VAL A N 1
ATOM 5493 C CA . VAL A 1 710 ? 22.675 -2.932 -27.266 1.00 94.88 710 VAL A CA 1
ATOM 5494 C C . VAL A 1 710 ? 23.443 -1.908 -28.077 1.00 94.88 710 VAL A C 1
ATOM 5496 O O . VAL A 1 710 ? 24.313 -2.278 -28.861 1.00 94.88 710 VAL A O 1
ATOM 5499 N N . TYR A 1 711 ? 23.119 -0.629 -27.891 1.00 89.38 711 TYR A N 1
ATOM 5500 C CA . TYR A 1 711 ? 23.772 0.444 -28.634 1.00 89.38 711 TYR A CA 1
ATOM 5501 C C . TYR A 1 711 ? 25.298 0.404 -28.468 1.00 89.38 711 TYR A C 1
ATOM 5503 O O . TYR A 1 711 ? 25.811 0.458 -27.346 1.00 89.38 711 TYR A O 1
ATOM 5511 N N . ASP A 1 712 ? 26.011 0.352 -29.593 1.00 84.88 712 ASP A N 1
ATOM 5512 C CA . ASP A 1 712 ? 27.469 0.452 -29.655 1.00 84.88 712 ASP A CA 1
ATOM 5513 C C . ASP A 1 712 ? 27.838 1.663 -30.522 1.00 84.88 712 ASP A C 1
ATOM 5515 O O . ASP A 1 712 ? 27.604 1.642 -31.733 1.00 84.88 712 ASP A O 1
ATOM 5519 N N . PRO A 1 713 ? 28.455 2.714 -29.955 1.00 80.69 713 PRO A N 1
ATOM 5520 C CA . PRO A 1 713 ? 28.868 3.879 -30.733 1.00 80.69 713 PRO A CA 1
ATOM 5521 C C . PRO A 1 713 ? 29.925 3.559 -31.806 1.00 80.69 713 PRO A C 1
ATOM 5523 O O . PRO A 1 713 ? 30.155 4.381 -32.696 1.00 80.69 713 PRO A O 1
ATOM 5526 N N . ASN A 1 714 ? 30.584 2.397 -31.747 1.00 81.44 714 ASN A N 1
ATOM 5527 C CA . ASN A 1 714 ? 31.539 1.945 -32.762 1.00 81.44 714 ASN A CA 1
ATOM 5528 C C . ASN A 1 714 ? 30.875 1.209 -33.935 1.00 81.44 714 ASN A C 1
ATOM 5530 O O . ASN A 1 714 ? 31.486 1.130 -35.004 1.00 81.44 714 ASN A O 1
ATOM 5534 N N . ASP A 1 715 ? 29.654 0.698 -33.754 1.00 83.88 715 ASP A N 1
ATOM 5535 C CA . ASP A 1 715 ? 28.846 0.077 -34.810 1.00 83.88 715 ASP A CA 1
ATOM 5536 C C . ASP A 1 715 ? 27.352 0.461 -34.687 1.00 83.88 715 ASP A C 1
ATOM 5538 O O . ASP A 1 715 ? 26.483 -0.398 -34.528 1.00 83.88 715 ASP A O 1
ATOM 5542 N N . PRO A 1 716 ? 27.008 1.761 -34.766 1.00 83.94 716 PRO A N 1
ATOM 5543 C CA . PRO A 1 716 ? 25.668 2.256 -34.437 1.00 83.94 716 PRO A CA 1
ATOM 5544 C C . PRO A 1 716 ? 24.606 1.946 -35.507 1.00 83.94 716 PRO A C 1
ATOM 5546 O O . PRO A 1 716 ? 23.486 2.442 -35.436 1.00 83.94 716 PRO A O 1
ATOM 5549 N N . TYR A 1 717 ? 24.943 1.161 -36.536 1.00 88.50 717 TYR A N 1
ATOM 5550 C CA . TYR A 1 717 ? 24.063 0.852 -37.669 1.00 88.50 717 TYR A CA 1
ATOM 5551 C C . TYR A 1 717 ? 23.923 -0.656 -37.924 1.00 88.50 717 TYR A C 1
ATOM 5553 O O . TYR A 1 717 ? 23.420 -1.066 -38.975 1.00 88.50 717 TYR A O 1
ATOM 5561 N N . GLN A 1 718 ? 24.363 -1.504 -36.990 1.00 91.94 718 GLN A N 1
ATOM 5562 C CA . GLN A 1 718 ? 24.271 -2.955 -37.129 1.00 91.94 718 GLN A CA 1
ATOM 5563 C C . GLN A 1 718 ? 22.823 -3.441 -36.953 1.00 91.94 718 GLN A C 1
ATOM 5565 O O . GLN A 1 718 ? 22.399 -3.776 -35.853 1.00 91.94 718 GLN A O 1
ATOM 5570 N N . THR A 1 719 ? 22.074 -3.537 -38.052 1.00 90.69 719 THR A N 1
ATOM 5571 C CA . THR A 1 719 ? 20.683 -4.046 -38.071 1.00 90.69 719 THR A CA 1
ATOM 5572 C C . THR A 1 719 ? 20.580 -5.558 -38.305 1.00 90.69 719 THR A C 1
ATOM 5574 O O . THR A 1 719 ? 19.503 -6.149 -38.227 1.00 90.69 719 THR A O 1
ATOM 5577 N N . ILE A 1 720 ? 21.698 -6.213 -38.633 1.00 91.12 720 ILE A N 1
ATOM 5578 C CA . ILE A 1 720 ? 21.770 -7.665 -38.821 1.00 91.12 720 ILE A CA 1
ATOM 5579 C C . ILE A 1 720 ? 22.353 -8.282 -37.544 1.00 91.12 720 ILE A C 1
ATOM 5581 O O . ILE A 1 720 ? 23.434 -7.855 -37.134 1.00 91.12 720 ILE A O 1
ATOM 5585 N N . PRO A 1 721 ? 21.698 -9.295 -36.942 1.00 92.38 721 PRO A N 1
ATOM 5586 C CA . PRO A 1 721 ? 22.210 -9.959 -35.750 1.00 92.38 721 PRO A CA 1
ATOM 5587 C C . PRO A 1 721 ? 23.634 -10.487 -35.931 1.00 92.38 721 PRO A C 1
ATOM 5589 O O . PRO A 1 721 ? 23.966 -11.072 -36.970 1.00 92.38 721 PRO A O 1
ATOM 5592 N N . ASP A 1 722 ? 24.468 -10.302 -34.912 1.00 91.81 722 ASP A N 1
ATOM 5593 C CA . ASP A 1 722 ? 25.824 -10.836 -34.909 1.00 91.81 722 ASP A CA 1
ATOM 5594 C C . ASP A 1 722 ? 25.821 -12.381 -34.905 1.00 91.81 722 ASP A C 1
ATOM 5596 O O . ASP A 1 722 ? 24.872 -13.036 -34.474 1.00 91.81 722 ASP A O 1
ATOM 5600 N N . LEU A 1 723 ? 26.904 -12.989 -35.395 1.00 89.81 723 LEU A N 1
ATOM 5601 C CA . LEU A 1 723 ? 26.972 -14.441 -35.609 1.00 89.81 723 LEU A CA 1
ATOM 5602 C C . LEU A 1 723 ? 27.104 -15.285 -34.330 1.00 89.81 723 LEU A C 1
ATOM 5604 O O . LEU A 1 723 ? 26.982 -16.509 -34.414 1.00 89.81 723 LEU A O 1
ATOM 5608 N N . ILE A 1 724 ? 27.448 -14.686 -33.189 1.00 89.56 724 ILE A N 1
ATOM 5609 C CA . ILE A 1 724 ? 27.799 -15.412 -31.960 1.00 89.56 724 ILE A CA 1
ATOM 5610 C C . ILE A 1 724 ? 26.652 -15.337 -30.951 1.00 89.56 724 ILE A C 1
ATOM 5612 O O . ILE A 1 724 ? 26.245 -16.365 -30.408 1.00 89.56 724 ILE A O 1
ATOM 5616 N N . TRP A 1 725 ? 26.127 -14.140 -30.717 1.00 92.94 725 TRP A N 1
ATOM 5617 C CA . TRP A 1 725 ? 25.162 -13.829 -29.668 1.00 92.94 725 TRP A CA 1
ATOM 5618 C C . TRP A 1 725 ? 23.813 -13.346 -30.210 1.00 92.94 725 TRP A C 1
ATOM 5620 O O . TRP A 1 725 ? 22.864 -13.247 -29.436 1.00 92.94 725 TRP A O 1
ATOM 5630 N N . ASN A 1 726 ? 23.700 -13.133 -31.527 1.00 96.38 726 ASN A N 1
ATOM 5631 C CA . ASN A 1 726 ? 22.514 -12.592 -32.201 1.00 96.38 726 ASN A CA 1
ATOM 5632 C C . ASN A 1 726 ? 22.097 -11.201 -31.691 1.00 96.38 726 ASN A C 1
ATOM 5634 O O . ASN A 1 726 ? 20.916 -10.864 -31.738 1.00 96.38 726 ASN A O 1
ATOM 5638 N N . ASN A 1 727 ? 23.041 -10.388 -31.214 1.00 96.38 727 ASN A N 1
ATOM 5639 C CA . ASN A 1 727 ? 22.754 -9.009 -30.831 1.00 96.38 727 ASN A CA 1
ATOM 5640 C C . ASN A 1 727 ? 22.781 -8.082 -32.049 1.00 96.38 727 ASN A C 1
ATOM 5642 O O . ASN A 1 727 ? 23.430 -8.373 -33.059 1.00 96.38 727 ASN A O 1
ATOM 5646 N N . ILE A 1 728 ? 22.097 -6.952 -31.923 1.00 95.56 728 ILE A N 1
ATOM 5647 C CA . ILE A 1 728 ? 22.154 -5.803 -32.835 1.00 95.56 728 ILE A CA 1
ATOM 5648 C C . ILE A 1 728 ? 22.558 -4.559 -32.032 1.00 95.56 728 ILE A C 1
ATOM 5650 O O . ILE A 1 728 ? 22.421 -4.547 -30.809 1.00 95.56 728 ILE A O 1
ATOM 5654 N N . SER A 1 729 ? 23.081 -3.529 -32.693 1.00 91.81 729 SER A N 1
ATOM 5655 C CA . SER A 1 729 ? 23.583 -2.307 -32.029 1.00 91.81 729 SER A CA 1
ATOM 5656 C C . SER A 1 729 ? 23.103 -1.011 -32.676 1.00 91.81 729 SER A C 1
ATOM 5658 O O . SER A 1 729 ? 23.615 0.069 -32.378 1.00 91.81 729 SER A O 1
ATOM 5660 N N . CYS A 1 730 ? 22.126 -1.124 -33.574 1.00 88.06 730 CYS A N 1
ATOM 5661 C CA . CYS A 1 730 ? 21.496 -0.002 -34.246 1.00 88.06 730 CYS A CA 1
ATOM 5662 C C . CYS A 1 730 ? 20.478 0.734 -33.366 1.00 88.06 730 CYS A C 1
ATOM 5664 O O . CYS A 1 730 ? 20.139 0.296 -32.269 1.00 88.06 730 CYS A O 1
ATOM 5666 N N . ASP A 1 731 ? 19.980 1.846 -33.900 1.00 91.94 731 ASP A N 1
ATOM 5667 C CA . ASP A 1 731 ? 18.772 2.509 -33.420 1.00 91.94 731 ASP A CA 1
ATOM 5668 C C . ASP A 1 731 ? 17.595 1.509 -33.357 1.00 91.94 731 ASP A C 1
ATOM 5670 O O . ASP A 1 731 ? 17.337 0.826 -34.357 1.00 91.94 731 ASP A O 1
ATOM 5674 N N . PRO A 1 732 ? 16.928 1.346 -32.198 1.00 93.19 732 PRO A N 1
ATOM 5675 C CA . PRO A 1 732 ? 15.755 0.494 -32.067 1.00 93.19 732 PRO A CA 1
ATOM 5676 C C . PRO A 1 732 ? 14.508 1.073 -32.747 1.00 93.19 732 PRO A C 1
ATOM 5678 O O . PRO A 1 732 ? 13.543 0.332 -32.902 1.00 93.19 732 PRO A O 1
ATOM 5681 N N . GLU A 1 733 ? 14.520 2.337 -33.173 1.00 91.75 733 GLU A N 1
ATOM 5682 C CA . GLU A 1 733 ? 13.403 3.052 -33.796 1.00 91.75 733 GLU A CA 1
ATOM 5683 C C . GLU A 1 733 ? 12.158 3.073 -32.889 1.00 91.75 733 GLU A C 1
ATOM 5685 O O . GLU A 1 733 ? 11.132 2.441 -33.160 1.00 91.75 733 GLU A O 1
ATOM 5690 N N . PHE A 1 734 ? 12.264 3.787 -31.765 1.00 89.88 734 PHE A N 1
ATOM 5691 C CA . PHE A 1 734 ? 11.130 4.022 -30.872 1.00 89.88 734 PHE A CA 1
ATOM 5692 C C . PHE A 1 734 ? 10.221 5.152 -31.373 1.00 89.88 734 PHE A C 1
ATOM 5694 O O . PHE A 1 734 ? 10.676 6.123 -31.979 1.00 89.88 734 PHE A O 1
ATOM 5701 N N . ALA A 1 735 ? 8.922 5.042 -31.090 1.00 83.56 735 ALA A N 1
ATOM 5702 C CA . ALA A 1 735 ? 7.988 6.154 -31.231 1.00 83.56 735 ALA A CA 1
ATOM 5703 C C . ALA A 1 735 ? 8.425 7.279 -30.284 1.00 83.56 735 ALA A C 1
ATOM 5705 O O . ALA A 1 735 ? 8.688 6.989 -29.127 1.00 83.56 735 ALA A O 1
ATOM 5706 N N . TYR A 1 736 ? 8.498 8.527 -30.755 1.00 78.00 736 TYR A N 1
ATOM 5707 C CA . TYR A 1 736 ? 8.878 9.698 -29.940 1.00 78.00 736 TYR A CA 1
ATOM 5708 C C . TYR A 1 736 ? 10.271 9.620 -29.277 1.00 78.00 736 TYR A C 1
ATOM 5710 O O . TYR A 1 736 ? 10.493 10.227 -28.231 1.00 78.00 736 TYR A O 1
ATOM 5718 N N . ASP A 1 737 ? 11.230 8.899 -29.876 1.00 78.69 737 ASP A N 1
ATOM 5719 C CA . ASP A 1 737 ? 12.583 8.773 -29.316 1.00 78.69 737 ASP A CA 1
ATOM 5720 C C . ASP A 1 737 ? 13.236 10.141 -29.038 1.00 78.69 737 ASP A C 1
ATOM 5722 O O . ASP A 1 737 ? 13.299 11.017 -29.904 1.00 78.69 737 ASP A O 1
ATOM 5726 N N . GLY A 1 738 ? 13.744 10.312 -27.816 1.00 65.75 738 GLY A N 1
ATOM 5727 C CA . GLY A 1 738 ? 14.358 11.556 -27.353 1.00 65.75 738 GLY A CA 1
ATOM 5728 C C . GLY A 1 738 ? 13.389 12.628 -26.843 1.00 65.75 738 GLY A C 1
ATOM 5729 O O . GLY A 1 738 ? 13.871 13.676 -26.406 1.00 65.75 738 GLY A O 1
ATOM 5730 N N . ASP A 1 739 ? 12.073 12.390 -26.850 1.00 67.44 739 ASP A N 1
ATOM 5731 C CA . ASP A 1 739 ? 11.104 13.287 -26.213 1.00 67.44 739 ASP A CA 1
ATOM 5732 C C . ASP A 1 739 ? 11.109 13.102 -24.679 1.00 67.44 739 ASP A C 1
ATOM 5734 O O . ASP A 1 739 ? 11.001 11.971 -24.193 1.00 67.44 739 ASP A O 1
ATOM 5738 N N . PRO A 1 740 ? 11.246 14.178 -23.882 1.00 61.22 740 PRO A N 1
ATOM 5739 C CA . PRO A 1 740 ? 11.265 14.083 -22.422 1.00 61.22 740 PRO A CA 1
ATOM 5740 C C . PRO A 1 740 ? 9.918 13.678 -21.803 1.00 61.22 740 PRO A C 1
ATOM 5742 O O . PRO A 1 740 ? 9.902 13.228 -20.658 1.00 61.22 740 PRO A O 1
ATOM 5745 N N . ASN A 1 741 ? 8.805 13.831 -22.523 1.00 62.75 741 ASN A N 1
ATOM 5746 C CA . ASN A 1 741 ? 7.466 13.462 -22.055 1.00 62.75 741 ASN A CA 1
ATOM 5747 C C . ASN A 1 741 ? 7.118 12.004 -22.373 1.00 62.75 741 ASN A C 1
ATOM 5749 O O . ASN A 1 741 ? 6.068 11.501 -21.982 1.00 62.75 741 ASN A O 1
ATOM 5753 N N . MET A 1 742 ? 8.010 11.293 -23.061 1.00 69.62 742 MET A N 1
ATOM 5754 C CA . MET A 1 742 ? 7.808 9.907 -23.431 1.00 69.62 742 MET A CA 1
ATOM 5755 C C . MET A 1 742 ? 7.916 8.978 -22.213 1.00 69.62 742 MET A C 1
ATOM 5757 O O . MET A 1 742 ? 8.999 8.712 -21.698 1.00 69.62 742 MET A O 1
ATOM 5761 N N . ILE A 1 743 ? 6.790 8.415 -21.775 1.00 69.75 743 ILE A N 1
ATOM 5762 C CA . ILE A 1 743 ? 6.748 7.552 -20.578 1.00 69.75 743 ILE A CA 1
ATOM 5763 C C . ILE A 1 743 ? 7.004 6.070 -20.924 1.00 69.75 743 ILE A C 1
ATOM 5765 O O . ILE A 1 743 ? 7.587 5.335 -20.122 1.00 69.75 743 ILE A O 1
ATOM 5769 N N . ILE A 1 744 ? 6.589 5.613 -22.115 1.00 82.50 744 ILE A N 1
ATOM 5770 C CA . ILE A 1 744 ? 6.641 4.198 -22.532 1.00 82.50 744 ILE A CA 1
ATOM 5771 C C . ILE A 1 744 ? 7.274 4.056 -23.922 1.00 82.50 744 ILE A C 1
ATOM 5773 O O . ILE A 1 744 ? 6.753 4.564 -24.911 1.00 82.50 744 ILE A O 1
ATOM 5777 N N . PHE A 1 745 ? 8.356 3.278 -24.010 1.00 88.62 745 PHE A N 1
ATOM 5778 C CA . PHE A 1 745 ? 9.072 2.949 -25.247 1.00 88.62 745 PHE A CA 1
ATOM 5779 C C . PHE A 1 745 ? 8.395 1.852 -26.060 1.00 88.62 745 PHE A C 1
ATOM 5781 O O . PHE A 1 745 ? 8.369 0.692 -25.644 1.00 88.62 745 PHE A O 1
ATOM 5788 N N . ARG A 1 746 ? 7.877 2.237 -27.234 1.00 90.38 746 ARG A N 1
ATOM 5789 C CA . ARG A 1 746 ? 7.210 1.369 -28.215 1.00 90.38 746 ARG A CA 1
ATOM 5790 C C . ARG A 1 746 ? 7.925 1.433 -29.556 1.00 90.38 746 ARG A C 1
ATOM 5792 O O . ARG A 1 746 ? 8.374 2.503 -29.955 1.00 90.38 746 ARG A O 1
ATOM 5799 N N . LEU A 1 747 ? 8.041 0.298 -30.239 1.00 92.25 747 LEU A N 1
ATOM 5800 C CA . LEU A 1 747 ? 8.709 0.202 -31.540 1.00 92.25 747 LEU A CA 1
ATOM 5801 C C . LEU A 1 747 ? 7.797 0.726 -32.659 1.00 92.25 747 LEU A C 1
ATOM 5803 O O . LEU A 1 747 ? 6.606 0.411 -32.682 1.00 92.25 747 LEU A O 1
ATOM 5807 N N . ILE A 1 748 ? 8.352 1.484 -33.609 1.00 89.19 748 ILE A N 1
ATOM 5808 C CA . ILE A 1 748 ? 7.621 1.899 -34.819 1.00 89.19 748 ILE A CA 1
ATOM 5809 C C . ILE A 1 748 ? 7.663 0.812 -35.909 1.00 89.19 748 ILE A C 1
ATOM 5811 O O . ILE A 1 748 ? 8.553 -0.050 -35.901 1.00 89.19 748 ILE A O 1
ATOM 5815 N N . PRO A 1 749 ? 6.747 0.849 -36.901 1.00 89.62 749 PRO A N 1
ATOM 5816 C CA . PRO A 1 749 ? 6.804 -0.062 -38.037 1.00 89.62 749 PRO A CA 1
ATOM 5817 C C . PRO A 1 749 ? 8.138 0.031 -38.786 1.00 89.62 749 PRO A C 1
ATOM 5819 O O . PRO A 1 749 ? 8.515 1.095 -39.270 1.00 89.62 749 PRO A O 1
ATOM 5822 N N . GLY A 1 750 ? 8.807 -1.109 -38.960 1.00 89.44 750 GLY A N 1
ATOM 5823 C CA . GLY A 1 750 ? 10.098 -1.189 -39.655 1.00 89.44 750 GLY A CA 1
ATOM 5824 C C . GLY A 1 750 ? 11.308 -1.307 -38.733 1.00 89.44 750 GLY A C 1
ATOM 5825 O O . GLY A 1 750 ? 12.385 -1.634 -39.237 1.00 89.44 750 GLY A O 1
ATOM 5826 N N . SER A 1 751 ? 11.099 -1.163 -37.418 1.00 94.12 751 SER A N 1
ATOM 5827 C CA . SER A 1 751 ? 12.153 -1.298 -36.420 1.00 94.12 751 SER A CA 1
ATOM 5828 C C . SER A 1 751 ? 12.987 -2.574 -36.621 1.00 94.12 751 SER A C 1
ATOM 5830 O O . SER A 1 751 ? 12.443 -3.671 -36.817 1.00 94.12 751 SER A O 1
ATOM 5832 N N . PRO A 1 752 ? 14.325 -2.479 -36.513 1.00 95.56 752 PRO A N 1
ATOM 5833 C CA . PRO A 1 752 ? 15.211 -3.633 -36.610 1.00 95.56 752 PRO A CA 1
ATOM 5834 C C . PRO A 1 752 ? 15.077 -4.603 -35.427 1.00 95.56 752 PRO A C 1
ATOM 5836 O O . PRO A 1 752 ? 15.600 -5.715 -35.518 1.00 95.56 752 PRO A O 1
ATOM 5839 N N . CYS A 1 753 ? 14.387 -4.211 -34.349 1.00 96.31 753 CYS A N 1
ATOM 5840 C CA . CYS A 1 753 ? 14.162 -5.018 -33.147 1.00 96.31 753 CYS A CA 1
ATOM 5841 C C . CYS A 1 753 ? 12.966 -5.979 -33.256 1.00 96.31 753 CYS A C 1
ATOM 5843 O O . CYS A 1 753 ? 12.872 -6.911 -32.451 1.00 96.31 753 CYS A O 1
ATOM 5845 N N . ILE A 1 754 ? 12.093 -5.782 -34.250 1.00 95.75 754 ILE A N 1
ATOM 5846 C CA . ILE A 1 754 ? 10.884 -6.590 -34.454 1.00 95.75 754 ILE A CA 1
ATOM 5847 C C . ILE A 1 754 ? 11.250 -8.015 -34.901 1.00 95.75 754 ILE A C 1
ATOM 5849 O O . ILE A 1 754 ? 12.083 -8.213 -35.794 1.00 95.75 754 ILE A O 1
ATOM 5853 N N . ASP A 1 755 ? 10.621 -9.017 -34.287 1.00 95.06 755 ASP A N 1
ATOM 5854 C CA . ASP A 1 755 ? 10.775 -10.456 -34.515 1.00 95.06 755 ASP A CA 1
ATOM 5855 C C . ASP A 1 755 ? 12.212 -10.984 -34.322 1.00 95.06 755 ASP A C 1
ATOM 5857 O O . ASP A 1 755 ? 12.602 -12.013 -34.900 1.00 95.06 755 ASP A O 1
ATOM 5861 N N . ARG A 1 756 ? 13.044 -10.281 -33.539 1.00 96.12 756 ARG A N 1
ATOM 5862 C CA . ARG A 1 756 ? 14.475 -10.607 -33.374 1.00 96.12 756 ARG A CA 1
ATOM 5863 C C . ARG A 1 756 ? 14.863 -11.280 -32.066 1.00 96.12 756 ARG A C 1
ATOM 5865 O O . ARG A 1 756 ? 16.024 -11.678 -31.944 1.00 96.12 756 ARG A O 1
ATOM 5872 N N . GLY A 1 757 ? 13.955 -11.426 -31.110 1.00 95.56 757 GLY A N 1
ATOM 5873 C CA . GLY A 1 757 ? 14.280 -12.089 -29.855 1.00 95.56 757 GLY A CA 1
ATOM 5874 C C . GLY A 1 757 ? 14.442 -13.608 -29.980 1.00 95.56 757 GLY A C 1
ATOM 5875 O O . GLY A 1 757 ? 14.192 -14.216 -31.021 1.00 95.56 757 GLY A O 1
ATOM 5876 N N . ASP A 1 758 ? 14.904 -14.221 -28.894 1.00 96.06 758 ASP A N 1
ATOM 5877 C CA . ASP A 1 758 ? 15.302 -15.624 -28.786 1.00 96.06 758 ASP A CA 1
ATOM 5878 C C . ASP A 1 758 ? 14.103 -16.587 -28.917 1.00 96.06 758 ASP A C 1
ATOM 5880 O O . ASP A 1 758 ? 13.347 -16.770 -27.962 1.00 96.06 758 ASP A O 1
ATOM 5884 N N . PRO A 1 759 ? 13.943 -17.310 -30.038 1.00 93.06 759 PRO A N 1
ATOM 5885 C CA . PRO A 1 759 ? 12.800 -18.203 -30.230 1.00 93.06 759 PRO A CA 1
ATOM 5886 C C . PRO A 1 759 ? 12.860 -19.470 -29.363 1.00 93.06 759 PRO A C 1
ATOM 5888 O O . PRO A 1 759 ? 11.944 -20.291 -29.407 1.00 93.06 759 PRO A O 1
ATOM 5891 N N . SER A 1 760 ? 13.956 -19.697 -28.628 1.00 93.19 760 SER A N 1
ATOM 5892 C CA . SER A 1 760 ? 14.143 -20.904 -27.817 1.00 93.19 760 SER A CA 1
ATOM 5893 C C . SER A 1 760 ? 13.562 -20.809 -26.404 1.00 93.19 760 SER A C 1
ATOM 5895 O O . SER A 1 760 ? 13.486 -21.828 -25.712 1.00 93.19 760 SER A O 1
ATOM 5897 N N . LEU A 1 761 ? 13.148 -19.614 -25.973 1.00 92.81 761 LEU A N 1
ATOM 5898 C CA . LEU A 1 761 ? 12.539 -19.391 -24.662 1.00 92.81 761 LEU A CA 1
ATOM 5899 C C . LEU A 1 761 ? 11.025 -19.667 -24.691 1.00 92.81 761 LEU A C 1
ATOM 5901 O O . LEU A 1 761 ? 10.402 -19.785 -25.744 1.00 92.81 761 LEU A O 1
ATOM 5905 N N . SER A 1 762 ? 10.424 -19.796 -23.506 1.00 91.06 762 SER A N 1
ATOM 5906 C CA . SER A 1 762 ? 8.981 -20.018 -23.355 1.00 91.06 762 SER A CA 1
ATOM 5907 C C . SER A 1 762 ? 8.252 -18.705 -23.088 1.00 91.06 762 SER A C 1
ATOM 5909 O O . SER A 1 762 ? 8.514 -18.066 -22.070 1.00 91.06 762 SER A O 1
ATOM 5911 N N . TYR A 1 763 ? 7.285 -18.364 -23.942 1.00 92.56 763 TYR A N 1
ATOM 5912 C CA . TYR A 1 763 ? 6.474 -17.138 -23.855 1.00 92.56 763 TYR A CA 1
ATOM 5913 C C . TYR A 1 763 ? 4.988 -17.395 -23.568 1.00 92.56 763 TYR A C 1
ATOM 5915 O O . TYR A 1 763 ? 4.193 -16.462 -23.542 1.00 92.56 763 TYR A O 1
ATOM 5923 N N . GLU A 1 764 ? 4.595 -18.654 -23.357 1.00 91.69 764 GLU A N 1
ATOM 5924 C CA . GLU A 1 764 ? 3.197 -19.032 -23.137 1.00 91.69 764 GLU A CA 1
ATOM 5925 C C . GLU A 1 764 ? 2.579 -18.252 -21.963 1.00 91.69 764 GLU A C 1
ATOM 5927 O O . GLU A 1 764 ? 3.097 -18.274 -20.845 1.00 91.69 764 GLU A O 1
ATOM 5932 N N . GLY A 1 765 ? 1.483 -17.539 -22.242 1.00 89.69 765 GLY A N 1
ATOM 5933 C CA . GLY A 1 765 ? 0.751 -16.736 -21.260 1.00 89.69 765 GLY A CA 1
ATOM 5934 C C . GLY A 1 765 ? 1.467 -15.470 -20.776 1.00 89.69 765 GLY A C 1
ATOM 5935 O O . GLY A 1 765 ? 0.965 -14.824 -19.861 1.00 89.69 765 GLY A O 1
ATOM 5936 N N . GLN A 1 766 ? 2.623 -15.109 -21.344 1.00 93.38 766 GLN A N 1
ATOM 5937 C CA . GLN A 1 766 ? 3.296 -13.856 -21.004 1.00 93.38 766 GLN A CA 1
ATOM 5938 C C . GLN A 1 766 ? 2.695 -12.681 -21.771 1.00 93.38 766 GLN A C 1
ATOM 5940 O O . GLN A 1 766 ? 2.418 -12.789 -22.967 1.00 93.38 766 GLN A O 1
ATOM 5945 N N . LEU A 1 767 ? 2.575 -11.553 -21.073 1.00 93.25 767 LEU A N 1
ATOM 5946 C CA . LEU A 1 767 ? 2.163 -10.275 -21.637 1.00 93.25 767 LEU A CA 1
ATOM 5947 C C . LEU A 1 767 ? 3.345 -9.300 -21.676 1.00 93.25 767 LEU A C 1
ATOM 5949 O O . LEU A 1 767 ? 4.282 -9.437 -20.882 1.00 93.25 767 LEU A O 1
ATOM 5953 N N . ASP A 1 768 ? 3.310 -8.346 -22.594 1.00 92.50 768 ASP A N 1
ATOM 5954 C CA . ASP A 1 768 ? 4.224 -7.209 -22.689 1.00 92.50 768 ASP A CA 1
ATOM 5955 C C . ASP A 1 768 ? 3.759 -6.028 -21.814 1.00 92.50 768 ASP A C 1
ATOM 5957 O O . ASP A 1 768 ? 2.796 -6.143 -21.052 1.00 92.50 768 ASP A O 1
ATOM 5961 N N . ILE A 1 769 ? 4.461 -4.897 -21.876 1.00 89.56 769 ILE A N 1
ATOM 5962 C CA . ILE A 1 769 ? 4.118 -3.702 -21.090 1.00 89.56 769 ILE A CA 1
ATOM 5963 C C . ILE A 1 769 ? 2.752 -3.086 -21.456 1.00 89.56 769 ILE A C 1
ATOM 5965 O O . ILE A 1 769 ? 2.170 -2.386 -20.636 1.00 89.56 769 ILE A O 1
ATOM 5969 N N . ASP A 1 770 ? 2.226 -3.390 -22.645 1.00 85.88 770 ASP A N 1
ATOM 5970 C CA . ASP A 1 770 ? 0.945 -2.917 -23.179 1.00 85.88 770 ASP A CA 1
ATOM 5971 C C . ASP A 1 770 ? -0.187 -3.949 -22.985 1.00 85.88 770 ASP A C 1
ATOM 5973 O O . ASP A 1 770 ? -1.272 -3.820 -23.552 1.00 85.88 770 ASP A O 1
ATOM 5977 N N . ALA A 1 771 ? 0.056 -4.987 -22.174 1.00 89.19 771 ALA A N 1
ATOM 5978 C CA . ALA A 1 771 ? -0.854 -6.111 -21.939 1.00 89.19 771 ALA A CA 1
ATOM 5979 C C . ALA A 1 771 ? -1.193 -6.948 -23.187 1.00 89.19 771 ALA A C 1
ATOM 5981 O O . ALA A 1 771 ? -2.185 -7.683 -23.205 1.00 89.19 771 ALA A O 1
ATOM 5982 N N . LEU A 1 772 ? -0.331 -6.917 -24.202 1.00 89.06 772 LEU A N 1
ATOM 5983 C CA . LEU A 1 772 ? -0.404 -7.748 -25.398 1.00 89.06 772 LEU A CA 1
ATOM 5984 C C . LEU A 1 772 ? 0.391 -9.052 -25.222 1.00 89.06 772 LEU A C 1
ATOM 5986 O O . LEU A 1 772 ? 1.371 -9.090 -24.477 1.00 89.06 772 LEU A O 1
ATOM 5990 N N . PRO A 1 773 ? 0.009 -10.156 -25.892 1.00 92.38 773 PRO A N 1
ATOM 5991 C CA . PRO A 1 773 ? 0.797 -11.389 -25.884 1.00 92.38 773 PRO A CA 1
ATOM 5992 C C . PRO A 1 773 ? 2.240 -11.167 -26.359 1.00 92.38 773 PRO A C 1
ATOM 5994 O O . PRO A 1 773 ? 2.451 -10.545 -27.389 1.00 92.38 773 PRO A O 1
ATOM 5997 N N . ARG A 1 774 ? 3.232 -11.773 -25.689 1.00 92.56 774 ARG A N 1
ATOM 5998 C CA . ARG A 1 774 ? 4.669 -11.660 -26.045 1.00 92.56 774 ARG A CA 1
ATOM 5999 C C . ARG A 1 774 ? 5.086 -12.240 -27.406 1.00 92.56 774 ARG A C 1
ATOM 6001 O O . ARG A 1 774 ? 6.272 -12.298 -27.684 1.00 92.56 774 ARG A O 1
ATOM 6008 N N . VAL A 1 775 ? 4.172 -12.776 -28.203 1.00 92.19 775 VAL A N 1
ATOM 6009 C CA . VAL A 1 775 ? 4.491 -13.257 -29.554 1.00 92.19 775 VAL A CA 1
ATOM 6010 C C . VAL A 1 775 ? 3.358 -12.814 -30.464 1.00 92.19 775 VAL A C 1
ATOM 6012 O O . VAL A 1 775 ? 2.336 -13.499 -30.559 1.00 92.19 775 VAL A O 1
ATOM 6015 N N . MET A 1 776 ? 3.535 -11.654 -31.094 1.00 89.25 776 MET A N 1
ATOM 6016 C CA . MET A 1 776 ? 2.579 -11.083 -32.053 1.00 89.25 776 MET A CA 1
ATOM 6017 C C . MET A 1 776 ? 2.951 -11.402 -33.509 1.00 89.25 776 MET A C 1
ATOM 6019 O O . MET A 1 776 ? 2.071 -11.514 -34.365 1.00 89.25 776 MET A O 1
ATOM 6023 N N . GLY A 1 777 ? 4.245 -11.583 -33.785 1.00 86.44 777 GLY A N 1
ATOM 6024 C CA . GLY A 1 777 ? 4.788 -11.884 -35.106 1.00 86.44 777 GLY A CA 1
ATOM 6025 C C . GLY A 1 777 ? 5.328 -13.309 -35.247 1.00 86.44 777 GLY A C 1
ATOM 6026 O O . GLY A 1 777 ? 4.717 -14.298 -34.829 1.00 86.44 777 GLY A O 1
ATOM 6027 N N . LEU A 1 778 ? 6.474 -13.425 -35.913 1.00 89.00 778 LEU A N 1
ATOM 6028 C CA . LEU A 1 778 ? 7.211 -14.679 -36.061 1.00 89.00 778 LEU A CA 1
ATOM 6029 C C . LEU A 1 778 ? 7.930 -15.084 -34.772 1.00 89.00 778 LEU A C 1
ATOM 6031 O O . LEU A 1 778 ? 8.008 -16.280 -34.491 1.00 89.00 778 LEU A O 1
ATOM 6035 N N . ASN A 1 779 ? 8.459 -14.115 -34.026 1.00 91.56 779 ASN A N 1
ATOM 6036 C CA . ASN A 1 779 ? 9.139 -14.305 -32.747 1.00 91.56 779 ASN A CA 1
ATOM 6037 C C . ASN A 1 779 ? 8.724 -13.190 -31.775 1.00 91.56 779 ASN A C 1
ATOM 6039 O O . ASN A 1 779 ? 7.922 -12.332 -32.112 1.00 91.56 779 ASN A O 1
ATOM 6043 N N . VAL A 1 780 ? 9.273 -13.225 -30.562 1.00 95.19 780 VAL A N 1
ATOM 6044 C CA . VAL A 1 780 ? 9.207 -12.093 -29.631 1.00 95.19 780 VAL A CA 1
ATOM 6045 C C . VAL A 1 780 ? 10.033 -10.923 -30.187 1.00 95.19 780 VAL A C 1
ATOM 6047 O O . VAL A 1 780 ? 11.102 -11.137 -30.784 1.00 95.19 780 VAL A O 1
ATOM 6050 N N . ASP A 1 781 ? 9.600 -9.701 -29.928 1.00 96.69 781 ASP A N 1
ATOM 6051 C CA . ASP A 1 781 ? 10.393 -8.505 -30.191 1.00 96.69 781 ASP A CA 1
ATOM 6052 C C . ASP A 1 781 ? 11.463 -8.311 -29.112 1.00 96.69 781 ASP A C 1
ATOM 6054 O O . ASP A 1 781 ? 11.317 -8.731 -27.958 1.00 96.69 781 ASP A O 1
ATOM 6058 N N . MET A 1 782 ? 12.579 -7.669 -29.465 1.00 97.69 782 MET A N 1
ATOM 6059 C CA . MET A 1 782 ? 13.508 -7.207 -28.432 1.00 97.69 782 MET A CA 1
ATOM 6060 C C . MET A 1 782 ? 12.859 -6.054 -27.652 1.00 97.69 782 MET A C 1
ATOM 6062 O O . MET A 1 782 ? 12.270 -5.159 -28.243 1.00 97.69 782 MET A O 1
ATOM 6066 N N . GLY A 1 783 ? 13.013 -6.043 -26.329 1.00 97.00 783 GLY A N 1
ATOM 6067 C CA . GLY A 1 783 ? 12.480 -5.006 -25.447 1.00 97.00 783 GLY A CA 1
ATOM 6068 C C . GLY A 1 783 ? 11.157 -5.375 -24.775 1.00 97.00 783 GLY A C 1
ATOM 6069 O O . GLY A 1 783 ? 10.664 -6.502 -24.868 1.00 97.00 783 GLY A O 1
ATOM 6070 N N . ALA A 1 784 ? 10.611 -4.411 -24.034 1.00 95.75 784 ALA A N 1
ATOM 6071 C CA . ALA A 1 784 ? 9.460 -4.600 -23.146 1.00 95.75 784 ALA A CA 1
ATOM 6072 C C . ALA A 1 784 ? 8.084 -4.535 -23.817 1.00 95.75 784 ALA A C 1
ATOM 6074 O O . ALA A 1 784 ? 7.126 -5.044 -23.239 1.00 95.75 784 ALA A O 1
ATOM 6075 N N . SER A 1 785 ? 7.987 -3.943 -25.007 1.00 92.12 785 SER A N 1
ATOM 6076 C CA . SER A 1 785 ? 6.758 -3.823 -25.804 1.00 92.12 785 SER A CA 1
ATOM 6077 C C . SER A 1 785 ? 6.887 -4.685 -27.061 1.00 92.12 785 SER A C 1
ATOM 6079 O O . SER A 1 785 ? 7.989 -4.812 -27.599 1.00 92.12 785 SER A O 1
ATOM 6081 N N . GLU A 1 786 ? 5.795 -5.320 -27.474 1.00 92.88 786 GLU A N 1
ATOM 6082 C CA . GLU A 1 786 ? 5.659 -5.974 -28.774 1.00 92.88 786 GLU A CA 1
ATOM 6083 C C . GLU A 1 786 ? 5.052 -4.989 -29.775 1.00 92.88 786 GLU A C 1
ATOM 6085 O O . GLU A 1 786 ? 4.050 -4.323 -29.509 1.00 92.88 786 GLU A O 1
ATOM 6090 N N . PHE A 1 787 ? 5.614 -4.938 -30.975 1.00 91.69 787 PHE A N 1
ATOM 6091 C CA . PHE A 1 787 ? 4.987 -4.282 -32.102 1.00 91.69 787 PHE A CA 1
ATOM 6092 C C . PHE A 1 787 ? 3.695 -5.018 -32.454 1.00 91.69 787 PHE A C 1
ATOM 6094 O O . PHE A 1 787 ? 3.686 -6.191 -32.837 1.00 91.69 787 PHE A O 1
ATOM 6101 N N . ASN A 1 788 ? 2.580 -4.301 -32.360 1.00 87.19 788 ASN A N 1
ATOM 6102 C CA . ASN A 1 788 ? 1.290 -4.816 -32.773 1.00 87.19 788 ASN A CA 1
ATOM 6103 C C . ASN A 1 788 ? 1.088 -4.567 -34.283 1.00 87.19 788 ASN A C 1
ATOM 6105 O O . ASN A 1 788 ? 0.875 -3.423 -34.685 1.00 87.19 788 ASN A O 1
ATOM 6109 N N . PRO A 1 789 ? 1.082 -5.607 -35.139 1.00 83.12 789 PRO A N 1
ATOM 6110 C CA . PRO A 1 789 ? 0.925 -5.439 -36.583 1.00 83.12 789 PRO A CA 1
ATOM 6111 C C . PRO A 1 789 ? -0.446 -4.884 -36.999 1.00 83.12 789 PRO A C 1
ATOM 6113 O O . PRO A 1 789 ? -0.559 -4.335 -38.095 1.00 83.12 789 PRO A O 1
ATOM 6116 N N . ASP A 1 790 ? -1.465 -4.987 -36.139 1.00 83.06 790 ASP A N 1
ATOM 6117 C CA . ASP A 1 790 ? -2.782 -4.375 -36.357 1.00 83.06 790 ASP A CA 1
ATOM 6118 C C . ASP A 1 790 ? -2.819 -2.890 -35.937 1.00 83.06 790 ASP A C 1
ATOM 6120 O O . ASP A 1 790 ? -3.794 -2.188 -36.203 1.00 83.06 790 ASP A O 1
ATOM 6124 N N . CYS A 1 791 ? -1.751 -2.398 -35.307 1.00 80.38 791 CYS A N 1
ATOM 6125 C CA . CYS A 1 791 ? -1.591 -1.040 -34.802 1.00 80.38 791 CYS A CA 1
ATOM 6126 C C . CYS A 1 791 ? -0.282 -0.448 -35.351 1.00 80.38 791 CYS A C 1
ATOM 6128 O O . CYS A 1 791 ? 0.733 -0.365 -34.670 1.00 80.38 791 CYS A O 1
ATOM 6130 N N . SER A 1 792 ? -0.300 -0.047 -36.626 1.00 79.00 792 SER A N 1
ATOM 6131 C CA . SER A 1 792 ? 0.859 0.573 -37.288 1.00 79.00 792 SER A CA 1
ATOM 6132 C C . SER A 1 792 ? 0.954 2.090 -37.091 1.00 79.00 792 SER A C 1
ATOM 6134 O O . SER A 1 792 ? 1.971 2.683 -37.436 1.00 79.00 792 SER A O 1
ATOM 6136 N N . ASP A 1 793 ? -0.106 2.720 -36.587 1.00 84.12 793 ASP A N 1
ATOM 6137 C CA . ASP A 1 793 ? -0.213 4.169 -36.398 1.00 84.12 793 ASP A CA 1
ATOM 6138 C C . ASP A 1 793 ? 0.111 4.545 -34.942 1.00 84.12 793 ASP A C 1
ATOM 6140 O O . ASP A 1 793 ? -0.766 4.849 -34.134 1.00 84.12 793 ASP A O 1
ATOM 6144 N N . VAL A 1 794 ? 1.386 4.377 -34.580 1.00 80.81 794 VAL A N 1
ATOM 6145 C CA . VAL A 1 794 ? 1.882 4.455 -33.189 1.00 80.81 794 VAL A CA 1
ATOM 6146 C C . VAL A 1 794 ? 2.592 5.764 -32.853 1.00 80.81 794 VAL A C 1
ATOM 6148 O O . VAL A 1 794 ? 2.901 5.999 -31.688 1.00 80.81 794 VAL A O 1
ATOM 6151 N N . TYR A 1 795 ? 2.890 6.571 -33.868 1.00 80.56 795 TYR A N 1
ATOM 6152 C CA . TYR A 1 795 ? 3.670 7.796 -33.771 1.00 80.56 795 TYR A CA 1
ATOM 6153 C C . TYR A 1 795 ? 3.117 8.821 -34.746 1.00 80.56 795 TYR A C 1
ATOM 6155 O O . TYR A 1 795 ? 2.915 8.511 -35.924 1.00 80.56 795 TYR A O 1
ATOM 6163 N N . ASN A 1 796 ? 2.973 10.050 -34.271 1.00 78.38 796 ASN A N 1
ATOM 6164 C CA . ASN A 1 796 ? 2.637 11.184 -35.100 1.00 78.38 796 ASN A CA 1
ATOM 6165 C C . ASN A 1 796 ? 3.607 12.337 -34.811 1.00 78.38 796 ASN A C 1
ATOM 6167 O O . ASN A 1 796 ? 3.716 12.761 -33.667 1.00 78.38 796 ASN A O 1
ATOM 6171 N N . PRO A 1 797 ? 4.301 12.893 -35.820 1.00 72.75 797 PRO A N 1
ATOM 6172 C CA . PRO A 1 797 ? 5.192 14.036 -35.608 1.00 72.75 797 PRO A CA 1
ATOM 6173 C C . PRO A 1 797 ? 4.468 15.309 -35.142 1.00 72.75 797 PRO A C 1
ATOM 6175 O O . PRO A 1 797 ? 5.134 16.263 -34.748 1.00 72.75 797 PRO A O 1
ATOM 6178 N N . TRP A 1 798 ? 3.135 15.346 -35.232 1.00 71.81 798 TRP A N 1
ATOM 6179 C CA . TRP A 1 798 ? 2.300 16.446 -34.754 1.00 71.81 798 TRP A CA 1
ATOM 6180 C C . TRP A 1 798 ? 1.904 16.329 -33.283 1.00 71.81 798 TRP A C 1
ATOM 6182 O O . TRP A 1 798 ? 1.382 17.298 -32.754 1.00 71.81 798 TRP A O 1
ATOM 6192 N N . ASP A 1 799 ? 2.132 15.180 -32.649 1.00 73.56 799 ASP A N 1
ATOM 6193 C CA . ASP A 1 799 ? 1.908 14.954 -31.219 1.00 73.56 799 ASP A CA 1
ATOM 6194 C C . ASP A 1 799 ? 3.172 15.416 -30.474 1.00 73.56 799 ASP A C 1
ATOM 6196 O O . ASP A 1 799 ? 4.215 14.758 -30.504 1.00 73.56 799 ASP A O 1
ATOM 6200 N N . PHE A 1 800 ? 3.117 16.631 -29.923 1.00 69.38 800 PHE A N 1
ATOM 6201 C CA . PHE A 1 800 ? 4.287 17.343 -29.397 1.00 69.38 800 PHE A CA 1
ATOM 6202 C C . PHE A 1 800 ? 4.565 17.056 -27.922 1.00 69.38 800 PHE A C 1
ATOM 6204 O O . PHE A 1 800 ? 5.605 17.478 -27.411 1.00 69.38 800 PHE A O 1
ATOM 6211 N N . ASN A 1 801 ? 3.622 16.441 -27.212 1.00 69.19 801 ASN A N 1
ATOM 6212 C CA . ASN A 1 801 ? 3.790 16.003 -25.828 1.00 69.19 801 ASN A CA 1
ATOM 6213 C C . ASN A 1 801 ? 3.948 14.478 -25.715 1.00 69.19 801 ASN A C 1
ATOM 6215 O O . ASN A 1 801 ? 4.101 13.984 -24.600 1.00 69.19 801 ASN A O 1
ATOM 6219 N N . ALA A 1 802 ? 3.952 13.756 -26.841 1.00 72.94 802 ALA A N 1
ATOM 6220 C CA . ALA A 1 802 ? 4.102 12.308 -26.922 1.00 72.94 802 ALA A CA 1
ATOM 6221 C C . ALA A 1 802 ? 3.053 11.539 -26.096 1.00 72.94 802 ALA A C 1
ATOM 6223 O O . ALA A 1 802 ? 3.314 10.417 -25.641 1.00 72.94 802 ALA A O 1
ATOM 6224 N N . ASP A 1 803 ? 1.867 12.121 -25.897 1.00 72.56 803 ASP A N 1
ATOM 6225 C CA . ASP A 1 803 ? 0.773 11.499 -25.146 1.00 72.56 803 ASP A CA 1
ATOM 6226 C C . ASP A 1 803 ? -0.024 10.488 -25.997 1.00 72.56 803 ASP A C 1
ATOM 6228 O O . ASP A 1 803 ? -0.890 9.762 -25.489 1.00 72.56 803 ASP A O 1
ATOM 6232 N N . GLY A 1 804 ? 0.304 10.369 -27.286 1.00 78.25 804 GLY A N 1
ATOM 6233 C CA . GLY A 1 804 ? -0.400 9.532 -28.248 1.00 78.25 804 GLY A CA 1
ATOM 6234 C C . GLY A 1 804 ? -1.634 10.203 -28.838 1.00 78.25 804 GLY A C 1
ATOM 6235 O O . GLY A 1 804 ? -2.489 9.492 -29.370 1.00 78.25 804 GLY A O 1
ATOM 6236 N N . LEU A 1 805 ? -1.767 11.523 -28.734 1.00 80.69 805 LEU A N 1
ATOM 6237 C CA . LEU A 1 805 ? -2.861 12.324 -29.265 1.00 80.69 805 LEU A CA 1
ATOM 6238 C C . LEU A 1 805 ? -2.327 13.550 -30.001 1.00 80.69 805 LEU A C 1
ATOM 6240 O O . LEU A 1 805 ? -1.287 14.111 -29.694 1.00 80.69 805 LEU A O 1
ATOM 6244 N N . VAL A 1 806 ? -3.083 13.987 -31.002 1.00 76.88 806 VAL A N 1
ATOM 6245 C CA . VAL A 1 806 ? -2.961 15.346 -31.539 1.00 76.88 806 VAL A CA 1
ATOM 6246 C C . VAL A 1 806 ? -4.266 16.041 -31.221 1.00 76.88 806 VAL A C 1
ATOM 6248 O O . VAL A 1 806 ? -5.276 15.791 -31.885 1.00 76.88 806 VAL A O 1
ATOM 6251 N N . ASN A 1 807 ? -4.271 16.868 -30.182 1.00 70.81 807 ASN A N 1
ATOM 6252 C CA . ASN A 1 807 ? -5.490 17.471 -29.659 1.00 70.81 807 ASN A CA 1
ATOM 6253 C C . ASN A 1 807 ? -5.335 18.996 -29.480 1.00 70.81 807 ASN A C 1
ATOM 6255 O O . ASN A 1 807 ? -4.519 19.654 -30.136 1.00 70.81 807 ASN A O 1
ATOM 6259 N N . LEU A 1 808 ? -6.196 19.592 -28.654 1.00 68.56 808 LEU A N 1
ATOM 6260 C CA . LEU A 1 808 ? -6.166 21.028 -28.386 1.00 68.56 808 LEU A CA 1
ATOM 6261 C C . LEU A 1 808 ? -4.890 21.499 -27.703 1.00 68.56 808 LEU A C 1
ATOM 6263 O O . LEU A 1 808 ? -4.531 22.662 -27.865 1.00 68.56 808 LEU A O 1
ATOM 6267 N N . TYR A 1 809 ? -4.177 20.626 -27.006 1.00 67.88 809 TYR A N 1
ATOM 6268 C CA . TYR A 1 809 ? -2.901 20.947 -26.398 1.00 67.88 809 TYR A CA 1
ATOM 6269 C C . TYR A 1 809 ? -1.866 21.350 -27.461 1.00 67.88 809 TYR A C 1
ATOM 6271 O O . TYR A 1 809 ? -1.292 22.447 -27.397 1.00 67.88 809 TYR A O 1
ATOM 6279 N N . GLU A 1 810 ? -1.687 20.527 -28.501 1.00 71.25 810 GLU A N 1
ATOM 6280 C CA . GLU A 1 810 ? -0.810 20.821 -29.645 1.00 71.25 810 GLU A CA 1
ATOM 6281 C C . GLU A 1 810 ? -1.241 22.118 -30.341 1.00 71.25 810 GLU A C 1
ATOM 6283 O O . GLU A 1 810 ? -0.412 22.975 -30.672 1.00 71.25 810 GLU A O 1
ATOM 6288 N N . PHE A 1 811 ? -2.552 22.307 -30.507 1.00 71.38 811 PHE A N 1
ATOM 6289 C CA . PHE A 1 811 ? -3.125 23.514 -31.103 1.00 71.38 811 PHE A CA 1
ATOM 6290 C C . PHE A 1 811 ? -2.877 24.767 -30.294 1.00 71.38 811 PHE A C 1
ATOM 6292 O O . PHE A 1 811 ? -2.551 25.805 -30.859 1.00 71.38 811 PHE A O 1
ATOM 6299 N N . ALA A 1 812 ? -3.074 24.712 -28.979 1.00 62.34 812 ALA A N 1
ATOM 6300 C CA . ALA A 1 812 ? -2.949 25.852 -28.091 1.00 62.34 812 ALA A CA 1
ATOM 6301 C C . ALA A 1 812 ? -1.501 26.343 -28.097 1.00 62.34 812 ALA A C 1
ATOM 6303 O O . ALA A 1 812 ? -1.248 27.541 -28.225 1.00 62.34 812 ALA A O 1
ATOM 6304 N N . LYS A 1 813 ? -0.532 25.421 -28.067 1.00 62.44 813 LYS A N 1
ATOM 6305 C CA . LYS A 1 813 ? 0.890 25.753 -28.236 1.00 62.44 813 LYS A CA 1
ATOM 6306 C C . LYS A 1 813 ? 1.175 26.396 -29.592 1.00 62.44 813 LYS A C 1
ATOM 6308 O O . LYS A 1 813 ? 1.825 27.444 -29.648 1.00 62.44 813 LYS A O 1
ATOM 6313 N N . PHE A 1 814 ? 0.665 25.803 -30.669 1.00 63.91 814 PHE A N 1
ATOM 6314 C CA . PHE A 1 814 ? 0.851 26.309 -32.027 1.00 63.91 814 PHE A CA 1
ATOM 6315 C C . PHE A 1 814 ? 0.222 27.706 -32.217 1.00 63.91 814 PHE A C 1
ATOM 6317 O O . PHE A 1 814 ? 0.868 28.649 -32.677 1.00 63.91 814 PHE A O 1
ATOM 6324 N N . SER A 1 815 ? -1.029 27.867 -31.796 1.00 61.12 815 SER A N 1
ATOM 6325 C CA . SER A 1 815 ? -1.830 29.087 -31.923 1.00 61.12 815 SER A CA 1
ATOM 6326 C C . SER A 1 815 ? -1.337 30.224 -31.031 1.00 61.12 815 SER A C 1
ATOM 6328 O O . SER A 1 815 ? -1.332 31.367 -31.471 1.00 61.12 815 SER A O 1
ATOM 6330 N N . ARG A 1 816 ? -0.829 29.955 -29.823 1.00 55.94 816 ARG A N 1
ATOM 6331 C CA . ARG A 1 816 ? -0.163 30.976 -28.991 1.00 55.94 816 ARG A CA 1
ATOM 6332 C C . ARG A 1 816 ? 1.104 31.510 -29.650 1.00 55.94 816 ARG A C 1
ATOM 6334 O O . ARG A 1 816 ? 1.373 32.708 -29.575 1.00 55.94 816 ARG A O 1
ATOM 6341 N N . ALA A 1 817 ? 1.867 30.646 -30.319 1.00 53.84 817 ALA A N 1
ATOM 6342 C CA . ALA A 1 817 ? 3.038 31.072 -31.077 1.00 53.84 817 ALA A CA 1
ATOM 6343 C C . ALA A 1 817 ? 2.649 31.922 -32.304 1.00 53.84 817 ALA A C 1
ATOM 6345 O O . ALA A 1 817 ? 3.345 32.887 -32.621 1.00 53.84 817 ALA A O 1
ATOM 6346 N N . TRP A 1 818 ? 1.507 31.623 -32.932 1.00 54.88 818 TRP A N 1
ATOM 6347 C CA . TRP A 1 818 ? 0.900 32.434 -33.994 1.00 54.88 818 TRP A CA 1
ATOM 6348 C C . TRP A 1 818 ? 0.361 33.790 -33.489 1.00 54.88 818 TRP A C 1
ATOM 6350 O O . TRP A 1 818 ? 0.617 34.827 -34.099 1.00 54.88 818 TRP A O 1
ATOM 6360 N N . LEU A 1 819 ? -0.311 33.810 -32.334 1.00 51.09 819 LEU A N 1
ATOM 6361 C CA . LEU A 1 819 ? -0.938 34.988 -31.714 1.00 51.09 819 LEU A CA 1
ATOM 6362 C C . LEU A 1 819 ? 0.035 35.939 -31.003 1.00 51.09 819 LEU A C 1
ATOM 6364 O O . LEU A 1 819 ? -0.370 37.009 -30.546 1.00 51.09 819 LEU A O 1
ATOM 6368 N N . ALA A 1 820 ? 1.317 35.589 -30.893 1.00 52.03 820 ALA A N 1
ATOM 6369 C CA . ALA A 1 820 ? 2.312 36.386 -30.174 1.00 52.03 820 ALA A CA 1
ATOM 6370 C C . ALA A 1 820 ? 2.591 37.782 -30.791 1.00 52.03 820 ALA A C 1
ATOM 6372 O O . ALA A 1 820 ? 3.385 38.543 -30.231 1.00 52.03 820 ALA A O 1
ATOM 6373 N N . HIS A 1 821 ? 1.944 38.158 -31.906 1.00 47.59 821 HIS A N 1
ATOM 6374 C CA . HIS A 1 821 ? 1.996 39.505 -32.486 1.00 47.59 821 HIS A CA 1
ATOM 6375 C C . HIS A 1 821 ? 0.644 39.995 -33.043 1.00 47.59 821 HIS A C 1
ATOM 6377 O O . HIS A 1 821 ? -0.093 39.233 -33.652 1.00 47.59 821 HIS A O 1
ATOM 6383 N N . ASP A 1 822 ? 0.358 41.298 -32.868 1.00 44.28 822 ASP A N 1
ATOM 6384 C CA . ASP A 1 822 ? -0.864 41.971 -33.344 1.00 44.28 822 ASP A CA 1
ATOM 6385 C C . ASP A 1 822 ? -0.863 42.119 -34.884 1.00 44.28 822 ASP A C 1
ATOM 6387 O O . ASP A 1 822 ? -0.052 42.889 -35.417 1.00 44.28 822 ASP A O 1
ATOM 6391 N N . PRO A 1 823 ? -1.767 41.437 -35.615 1.00 43.38 823 PRO A N 1
ATOM 6392 C CA . PRO A 1 823 ? -1.855 41.530 -37.073 1.00 43.38 823 PRO A CA 1
ATOM 6393 C C . PRO A 1 823 ? -2.350 42.901 -37.572 1.00 43.38 823 PRO A C 1
ATOM 6395 O O . PRO A 1 823 ? -2.296 43.169 -38.772 1.00 43.38 823 PRO A O 1
ATOM 6398 N N . ASN A 1 824 ? -2.807 43.785 -36.676 1.00 39.91 824 ASN A N 1
ATOM 6399 C CA . ASN A 1 824 ? -3.328 45.113 -36.994 1.00 39.91 824 ASN A CA 1
ATOM 6400 C C . ASN A 1 824 ? -2.370 46.268 -36.651 1.00 39.91 824 ASN A C 1
ATOM 6402 O O . ASN A 1 824 ? -2.787 47.427 -36.740 1.00 39.91 824 ASN A O 1
ATOM 6406 N N . ASP A 1 825 ? -1.105 46.009 -36.288 1.00 45.44 825 ASP A N 1
ATOM 6407 C CA . ASP A 1 825 ? -0.125 47.081 -36.060 1.00 45.44 825 ASP A CA 1
ATOM 6408 C C . ASP A 1 825 ? 0.121 47.880 -37.366 1.00 45.44 825 ASP A C 1
ATOM 6410 O O . ASP A 1 825 ? 0.738 47.374 -38.310 1.00 45.44 825 ASP A O 1
ATOM 6414 N N . PRO A 1 826 ? -0.300 49.161 -37.446 1.00 39.75 826 PRO A N 1
ATOM 6415 C CA . PRO A 1 826 ? -0.206 49.967 -38.664 1.00 39.75 826 PRO A CA 1
ATOM 6416 C C . PRO A 1 826 ? 1.234 50.358 -39.042 1.00 39.75 826 PRO A C 1
ATOM 6418 O O . PRO A 1 826 ? 1.438 51.035 -40.056 1.00 39.75 826 PRO A O 1
ATOM 6421 N N . ALA A 1 827 ? 2.238 49.987 -38.239 1.00 42.00 827 ALA A N 1
ATOM 6422 C CA . ALA A 1 827 ? 3.654 50.125 -38.576 1.00 42.00 827 ALA A CA 1
ATOM 6423 C C . ALA A 1 827 ? 4.181 49.000 -39.487 1.00 42.00 827 ALA A C 1
ATOM 6425 O O . ALA A 1 827 ? 5.297 49.115 -40.004 1.00 42.00 827 ALA A O 1
ATOM 6426 N N . ILE A 1 828 ? 3.400 47.940 -39.706 1.00 43.62 828 ILE A N 1
ATOM 6427 C CA . ILE A 1 828 ? 3.795 46.752 -40.461 1.00 43.62 828 ILE A CA 1
ATOM 6428 C C . ILE A 1 828 ? 2.899 46.662 -41.700 1.00 43.62 828 ILE A C 1
ATOM 6430 O O . ILE A 1 828 ? 1.677 46.720 -41.618 1.00 43.62 828 ILE A O 1
ATOM 6434 N N . THR A 1 829 ? 3.512 46.605 -42.883 1.00 40.16 829 THR A N 1
ATOM 6435 C CA . THR A 1 829 ? 2.773 46.382 -44.136 1.00 40.16 829 THR A CA 1
ATOM 6436 C C . THR A 1 829 ? 2.738 44.887 -44.422 1.00 40.16 829 THR A C 1
ATOM 6438 O O . THR A 1 829 ? 3.762 44.221 -44.296 1.00 40.16 829 THR A O 1
ATOM 6441 N N . ASP A 1 830 ? 1.550 44.404 -44.789 1.00 38.59 830 ASP A N 1
ATOM 6442 C CA . ASP A 1 830 ? 1.233 43.035 -45.208 1.00 38.59 830 ASP A CA 1
ATOM 6443 C C . ASP A 1 830 ? 2.337 42.423 -46.108 1.00 38.59 830 ASP A C 1
ATOM 6445 O O . ASP A 1 830 ? 2.677 43.015 -47.145 1.00 38.59 830 ASP A O 1
ATOM 6449 N N . PRO A 1 831 ? 2.905 41.255 -45.742 1.00 39.00 831 PRO A N 1
ATOM 6450 C CA . PRO A 1 831 ? 3.977 40.600 -46.492 1.00 39.00 831 PRO A CA 1
ATOM 6451 C C . PRO A 1 831 ? 3.582 40.126 -47.903 1.00 39.00 831 PRO A C 1
ATOM 6453 O O . PRO A 1 831 ? 4.468 39.766 -48.677 1.00 39.00 831 PRO A O 1
ATOM 6456 N N . ASN A 1 832 ? 2.307 40.196 -48.301 1.00 37.31 832 ASN A N 1
ATOM 6457 C CA . ASN A 1 832 ? 1.866 39.866 -49.662 1.00 37.31 832 ASN A CA 1
ATOM 6458 C C . ASN A 1 832 ? 1.878 41.046 -50.658 1.00 37.31 832 ASN A C 1
ATOM 6460 O O . ASN A 1 832 ? 1.449 40.898 -51.809 1.00 37.31 832 ASN A O 1
ATOM 6464 N N . HIS A 1 833 ? 2.407 42.219 -50.292 1.00 35.94 833 HIS A N 1
ATOM 6465 C CA . HIS A 1 833 ? 2.507 43.353 -51.219 1.00 35.94 833 HIS A CA 1
ATOM 6466 C C . HIS A 1 833 ? 3.805 43.312 -52.061 1.00 35.94 833 HIS A C 1
ATOM 6468 O O . HIS A 1 833 ? 4.873 43.737 -51.627 1.00 35.94 833 HIS A O 1
ATOM 6474 N N . LEU A 1 834 ? 3.698 42.844 -53.312 1.00 36.41 834 LEU A N 1
ATOM 6475 C CA . LEU A 1 834 ? 4.792 42.526 -54.261 1.00 36.41 834 LEU A CA 1
ATOM 6476 C C . LEU A 1 834 ? 5.752 43.661 -54.689 1.00 36.41 834 LEU A C 1
ATOM 6478 O O . LEU A 1 834 ? 6.611 43.441 -55.540 1.00 36.41 834 LEU A O 1
ATOM 6482 N N . ASP A 1 835 ? 5.670 44.855 -54.114 1.00 40.53 835 ASP A N 1
ATOM 6483 C CA . ASP A 1 835 ? 6.527 45.981 -54.480 1.00 40.53 835 ASP A CA 1
ATOM 6484 C C . ASP A 1 835 ? 7.020 46.678 -53.206 1.00 40.53 835 ASP A C 1
ATOM 6486 O O . ASP A 1 835 ? 6.238 47.395 -52.592 1.00 40.53 835 ASP A O 1
ATOM 6490 N N . HIS A 1 836 ? 8.290 46.494 -52.807 1.00 38.69 836 HIS A N 1
ATOM 6491 C CA . HIS A 1 836 ? 9.225 47.566 -52.403 1.00 38.69 836 HIS A CA 1
ATOM 6492 C C . HIS A 1 836 ? 10.538 47.042 -51.766 1.00 38.69 836 HIS A C 1
ATOM 6494 O O . HIS 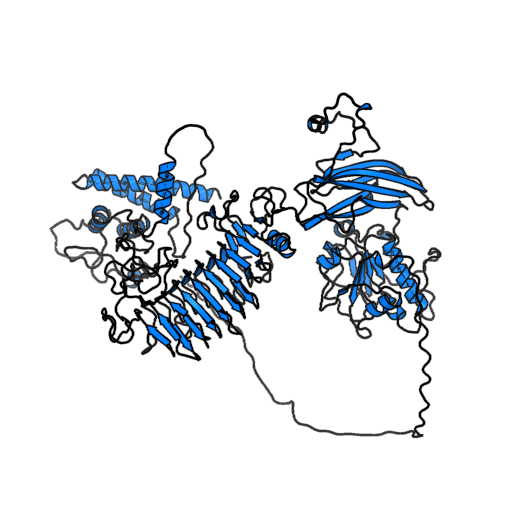A 1 836 ? 10.582 46.096 -50.991 1.00 38.69 836 HIS A O 1
ATOM 6500 N N . TRP A 1 837 ? 11.646 47.711 -52.100 1.00 45.38 837 TRP A N 1
ATOM 6501 C CA . TRP A 1 837 ? 13.037 47.340 -51.824 1.00 45.38 837 TRP A CA 1
ATOM 6502 C C . TRP A 1 837 ? 13.696 48.365 -50.878 1.00 45.38 837 TRP A C 1
ATOM 6504 O O . TRP A 1 837 ? 14.240 49.355 -51.344 1.00 45.38 837 TRP A O 1
ATOM 6514 N N . TYR A 1 838 ? 13.629 48.175 -49.557 1.00 37.19 838 TYR A N 1
ATOM 6515 C CA . TYR A 1 838 ? 14.663 48.481 -48.536 1.00 37.19 838 TYR A CA 1
ATOM 6516 C C . TYR A 1 838 ? 14.052 48.412 -47.122 1.00 37.19 838 TYR A C 1
ATOM 6518 O O . TYR A 1 838 ? 12.959 48.902 -46.874 1.00 37.19 838 TYR A O 1
ATOM 6526 N N . ARG A 1 839 ? 14.826 47.813 -46.212 1.00 44.56 839 ARG A N 1
ATOM 6527 C CA . ARG A 1 839 ? 14.526 47.393 -44.833 1.00 44.56 839 ARG A CA 1
ATOM 6528 C C . ARG A 1 839 ? 13.901 48.456 -43.910 1.00 44.56 839 ARG A C 1
ATOM 6530 O O . ARG A 1 839 ? 14.561 49.448 -43.611 1.00 44.56 839 ARG A O 1
ATOM 6537 N N . THR A 1 840 ? 12.777 48.096 -43.295 1.00 38.56 840 THR A N 1
ATOM 6538 C CA . THR A 1 840 ? 12.548 48.150 -41.834 1.00 38.56 840 THR A CA 1
ATOM 6539 C C . THR A 1 840 ? 11.685 46.954 -41.471 1.00 38.56 840 THR A C 1
ATOM 6541 O O . THR A 1 840 ? 10.485 47.058 -41.258 1.00 38.56 840 THR A O 1
ATOM 6544 N N . ASP A 1 841 ? 12.335 45.803 -41.501 1.00 40.53 841 ASP A N 1
ATOM 6545 C CA . ASP A 1 841 ? 11.779 44.559 -41.018 1.00 40.53 841 ASP A CA 1
ATOM 6546 C C . ASP A 1 841 ? 12.161 44.429 -39.529 1.00 40.53 841 ASP A C 1
ATOM 6548 O O . ASP A 1 841 ? 13.370 44.388 -39.245 1.00 40.53 841 ASP A O 1
ATOM 6552 N N . PRO A 1 842 ? 11.202 44.380 -38.580 1.00 36.72 842 PRO A N 1
ATOM 6553 C CA . PRO A 1 842 ? 11.492 44.046 -37.181 1.00 36.72 842 PRO A CA 1
ATOM 6554 C C . PRO A 1 842 ? 12.155 42.661 -37.022 1.00 36.72 842 PRO A C 1
ATOM 6556 O O . PRO A 1 842 ? 12.660 42.335 -35.950 1.00 36.72 842 PRO A O 1
ATOM 6559 N N . ASN A 1 843 ? 12.252 41.890 -38.109 1.00 44.12 843 ASN A N 1
ATOM 6560 C CA . ASN A 1 843 ? 12.832 40.557 -38.193 1.00 44.12 843 ASN A CA 1
ATOM 6561 C C . ASN A 1 843 ? 14.230 40.514 -38.840 1.00 44.12 843 ASN A C 1
ATOM 6563 O O . ASN A 1 843 ? 14.767 39.431 -39.080 1.00 44.12 843 ASN A O 1
ATOM 6567 N N . SER A 1 844 ? 14.885 41.667 -39.049 1.00 37.53 844 SER A N 1
ATOM 6568 C CA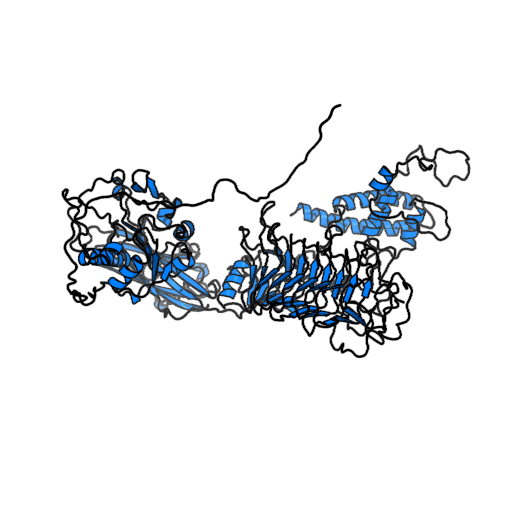 . SER A 1 844 ? 16.293 41.694 -39.474 1.00 37.53 844 SER A CA 1
ATOM 6569 C C . SER A 1 844 ? 17.224 41.028 -38.433 1.00 37.53 844 SER A C 1
ATOM 6571 O O . SER A 1 844 ? 17.081 41.285 -37.233 1.00 37.53 844 SER A O 1
ATOM 6573 N N . PRO A 1 845 ? 18.232 40.234 -38.861 1.00 36.44 845 PRO A N 1
ATOM 6574 C CA . PRO A 1 845 ? 19.163 39.560 -37.954 1.00 36.44 845 PRO A CA 1
ATOM 6575 C C . PRO A 1 845 ? 19.817 40.543 -36.970 1.00 36.44 845 PRO A C 1
ATOM 6577 O O . PRO A 1 845 ? 20.504 41.477 -37.390 1.00 36.44 845 PRO A O 1
ATOM 6580 N N . GLY A 1 846 ? 19.588 40.332 -35.668 1.00 39.84 846 GLY A N 1
ATOM 6581 C CA . GLY A 1 846 ? 20.117 41.158 -34.573 1.00 39.84 846 GLY A CA 1
ATOM 6582 C C . GLY A 1 846 ? 19.122 42.111 -33.892 1.00 39.84 846 GLY A C 1
ATOM 6583 O O . GLY A 1 846 ? 19.545 42.851 -33.007 1.00 39.84 846 GLY A O 1
ATOM 6584 N N . TYR A 1 847 ? 17.836 42.114 -34.271 1.00 38.84 847 TYR A N 1
ATOM 6585 C CA . TYR A 1 847 ? 16.813 42.974 -33.646 1.00 38.84 847 TYR A CA 1
ATOM 6586 C C . TYR A 1 847 ? 16.240 42.408 -32.327 1.00 38.84 847 TYR A C 1
ATOM 6588 O O . TYR A 1 847 ? 15.945 43.174 -31.412 1.00 38.84 847 TYR A O 1
ATOM 6596 N N . VAL A 1 848 ? 16.161 41.076 -32.193 1.00 40.47 848 VAL A N 1
ATOM 6597 C CA . VAL A 1 848 ? 15.786 40.363 -30.954 1.00 40.47 848 VAL A CA 1
ATOM 6598 C C . VAL A 1 848 ? 17.029 39.701 -30.360 1.00 40.47 848 VAL A C 1
ATOM 6600 O O . VAL A 1 848 ? 17.788 39.046 -31.081 1.00 40.47 848 VAL A O 1
ATOM 6603 N N . THR A 1 849 ? 17.263 39.888 -29.060 1.00 45.09 849 THR A N 1
ATOM 6604 C CA . THR A 1 849 ? 18.436 39.324 -28.369 1.00 45.09 849 THR A CA 1
ATOM 6605 C C . THR A 1 849 ? 18.259 37.827 -28.107 1.00 45.09 849 THR A C 1
ATOM 6607 O O . THR A 1 849 ? 17.142 37.362 -27.891 1.00 45.09 849 THR A O 1
ATOM 6610 N N . ASP A 1 850 ? 19.347 37.055 -28.072 1.00 45.72 850 ASP A N 1
ATOM 6611 C CA . ASP A 1 850 ? 19.266 35.604 -27.826 1.00 45.72 850 ASP A CA 1
ATOM 6612 C C . ASP A 1 850 ? 18.681 35.262 -26.439 1.00 45.72 850 ASP A C 1
ATOM 6614 O O . ASP A 1 850 ? 18.083 34.208 -26.265 1.00 45.72 850 ASP A O 1
ATOM 6618 N N . ALA A 1 851 ? 18.742 36.195 -25.480 1.00 42.78 851 ALA A N 1
ATOM 6619 C CA . ALA A 1 851 ? 18.086 36.068 -24.177 1.00 42.78 851 ALA A CA 1
ATOM 6620 C C . ALA A 1 851 ? 16.550 36.166 -24.256 1.00 42.78 851 ALA A C 1
ATOM 6622 O O . ALA A 1 851 ? 15.859 35.552 -23.453 1.00 42.78 851 ALA A O 1
ATOM 6623 N N . GLN A 1 852 ? 16.010 36.923 -25.217 1.00 41.31 852 GLN A N 1
ATOM 6624 C CA . GLN A 1 852 ? 14.565 36.995 -25.460 1.00 41.31 852 GLN A CA 1
ATOM 6625 C C . GLN A 1 852 ? 14.065 35.761 -26.216 1.00 41.31 852 GLN A C 1
ATOM 6627 O O . GLN A 1 852 ? 12.990 35.272 -25.907 1.00 41.31 852 GLN A O 1
ATOM 6632 N N . LYS A 1 853 ? 14.875 35.203 -27.128 1.00 43.22 853 LYS A N 1
ATOM 6633 C CA . LYS A 1 853 ? 14.577 33.915 -27.778 1.00 43.22 853 LYS A CA 1
ATOM 6634 C C . LYS A 1 853 ? 14.538 32.760 -26.770 1.00 43.22 853 LYS A C 1
ATOM 6636 O O . LYS A 1 853 ? 13.621 31.955 -26.814 1.00 43.22 853 LYS A O 1
ATOM 6641 N N . ALA A 1 854 ? 15.490 32.727 -25.834 1.00 41.34 854 ALA A N 1
ATOM 6642 C CA . ALA A 1 854 ? 15.551 31.717 -24.775 1.00 41.34 854 ALA A CA 1
ATOM 6643 C C . ALA A 1 854 ? 14.443 31.858 -23.712 1.00 41.34 854 ALA A C 1
ATOM 6645 O O . ALA A 1 854 ? 14.115 30.889 -23.042 1.00 41.34 854 ALA A O 1
ATOM 6646 N N . ALA A 1 855 ? 13.866 33.054 -23.547 1.00 40.34 855 ALA A N 1
ATOM 6647 C CA . ALA A 1 855 ? 12.743 33.286 -22.637 1.00 40.34 855 ALA A CA 1
ATOM 6648 C C . ALA A 1 855 ? 11.382 32.907 -23.243 1.00 40.34 855 ALA A C 1
ATOM 6650 O O . ALA A 1 855 ? 10.408 32.794 -22.508 1.00 40.34 855 ALA A O 1
ATOM 6651 N N . TRP A 1 856 ? 11.303 32.763 -24.569 1.00 38.34 856 TRP A N 1
ATOM 6652 C CA . TRP A 1 856 ? 10.072 32.380 -25.258 1.00 38.34 856 TRP A CA 1
ATOM 6653 C C . TRP A 1 856 ? 9.895 30.865 -25.332 1.00 38.34 856 TRP A C 1
ATOM 6655 O O . TRP A 1 856 ? 8.759 30.423 -25.262 1.00 38.34 856 TRP A O 1
ATOM 6665 N N . TYR A 1 857 ? 10.986 30.092 -25.404 1.00 42.72 857 TYR A N 1
ATOM 6666 C CA . TYR A 1 857 ? 10.982 28.628 -25.299 1.00 42.72 857 TYR A CA 1
ATOM 6667 C C . TYR A 1 857 ? 12.347 28.126 -24.785 1.00 42.72 857 TYR A C 1
ATOM 6669 O O . TYR A 1 857 ? 13.336 28.231 -25.517 1.00 42.72 857 TYR A O 1
ATOM 6677 N N . PRO A 1 858 ? 12.438 27.604 -23.549 1.00 40.09 858 PRO A N 1
ATOM 6678 C CA . PRO A 1 858 ? 13.707 27.162 -22.971 1.00 40.09 858 PRO A CA 1
ATOM 6679 C C . PRO A 1 858 ? 14.242 25.808 -23.496 1.00 40.09 858 PRO A C 1
ATOM 6681 O O . PRO A 1 858 ? 15.444 25.582 -23.353 1.00 40.09 858 PRO A O 1
ATOM 6684 N N . ASP A 1 859 ? 13.429 24.963 -24.159 1.00 40.25 859 ASP A N 1
ATOM 6685 C CA . ASP A 1 859 ? 13.731 23.516 -24.276 1.00 40.25 859 ASP A CA 1
ATOM 6686 C C . ASP A 1 859 ? 13.931 22.889 -25.687 1.00 40.25 859 ASP A C 1
ATOM 6688 O O . ASP A 1 859 ? 14.272 21.712 -25.757 1.00 40.25 859 ASP A O 1
ATOM 6692 N N . GLY A 1 860 ? 13.808 23.578 -26.835 1.00 42.88 860 GLY A N 1
ATOM 6693 C CA . GLY A 1 860 ? 14.050 22.900 -28.138 1.00 42.88 860 GLY A CA 1
ATOM 6694 C C . GLY A 1 860 ? 13.632 23.645 -29.416 1.00 42.88 860 GLY A C 1
ATOM 6695 O O . GLY A 1 860 ? 13.003 24.698 -29.320 1.00 42.88 860 GLY A O 1
ATOM 6696 N N . PRO A 1 861 ? 14.033 23.178 -30.627 1.00 38.66 861 PRO A N 1
ATOM 6697 C CA . PRO A 1 861 ? 14.163 24.042 -31.797 1.00 38.66 861 PRO A CA 1
ATOM 6698 C C . PRO A 1 861 ? 12.864 24.200 -32.606 1.00 38.66 861 PRO A C 1
ATOM 6700 O O . PRO A 1 861 ? 12.407 23.279 -33.264 1.00 38.66 861 PRO A O 1
ATOM 6703 N N . LEU A 1 862 ? 12.371 25.439 -32.639 1.00 44.28 862 LEU A N 1
ATOM 6704 C CA . LEU A 1 862 ? 12.006 26.196 -33.848 1.00 44.28 862 LEU A CA 1
ATOM 6705 C C . LEU A 1 862 ? 11.192 25.428 -34.915 1.00 44.28 862 LEU A C 1
ATOM 6707 O O . LEU A 1 862 ? 11.753 24.888 -35.866 1.00 44.28 862 LEU A O 1
ATOM 6711 N N . LEU A 1 863 ? 9.862 25.487 -34.800 1.00 46.16 863 LEU A N 1
ATOM 6712 C CA . LEU A 1 863 ? 8.898 25.082 -35.831 1.00 46.16 863 LEU A CA 1
ATOM 6713 C C . LEU A 1 863 ? 9.244 25.668 -37.222 1.00 46.16 863 LEU A C 1
ATOM 6715 O O . LEU A 1 863 ? 9.372 26.888 -37.357 1.00 46.16 863 LEU A O 1
ATOM 6719 N N . ASN A 1 864 ? 9.358 24.800 -38.243 1.00 46.59 864 ASN A N 1
ATOM 6720 C CA . ASN A 1 864 ? 8.948 25.079 -39.631 1.00 46.59 864 ASN A CA 1
ATOM 6721 C C . ASN A 1 864 ? 8.742 23.772 -40.444 1.00 46.59 864 ASN A C 1
ATOM 6723 O O . ASN A 1 864 ? 9.662 22.958 -40.557 1.00 46.59 864 ASN A O 1
ATOM 6727 N N . VAL A 1 865 ? 7.551 23.594 -41.034 1.00 53.00 865 VAL A N 1
ATOM 6728 C CA . VAL A 1 865 ? 7.054 22.363 -41.680 1.00 53.00 865 VAL A CA 1
ATOM 6729 C C . VAL A 1 865 ? 6.720 22.646 -43.156 1.00 53.00 865 VAL A C 1
ATOM 6731 O O . VAL A 1 865 ? 5.700 23.254 -43.445 1.00 53.00 865 VAL A O 1
ATOM 6734 N N . ILE A 1 866 ? 7.554 22.244 -44.130 1.00 44.47 866 ILE A N 1
ATOM 6735 C CA . ILE A 1 866 ? 7.388 22.694 -45.537 1.00 44.47 866 ILE A CA 1
ATOM 6736 C C . ILE A 1 866 ? 7.700 21.650 -46.612 1.00 44.47 866 ILE A C 1
ATOM 6738 O O . ILE A 1 866 ? 8.587 20.813 -46.459 1.00 44.47 866 ILE A O 1
ATOM 6742 N N . ALA A 1 867 ? 7.057 21.806 -47.781 1.00 36.03 867 ALA A N 1
ATOM 6743 C CA . ALA A 1 867 ? 7.449 21.126 -49.021 1.00 36.03 867 ALA A CA 1
ATOM 6744 C C . ALA A 1 867 ? 8.372 21.955 -49.944 1.00 36.03 867 ALA A C 1
ATOM 6746 O O . ALA A 1 867 ? 9.109 21.360 -50.729 1.00 36.03 867 ALA A O 1
ATOM 6747 N N . PHE A 1 868 ? 8.409 23.296 -49.864 1.00 42.12 868 PHE A N 1
ATOM 6748 C CA . PHE A 1 868 ? 9.329 24.107 -50.684 1.00 42.12 868 PHE A CA 1
ATOM 6749 C C . PHE A 1 868 ? 9.925 25.298 -49.908 1.00 42.12 868 PHE A C 1
ATOM 6751 O O . PHE A 1 868 ? 9.422 26.411 -49.964 1.00 42.12 868 PHE A O 1
ATOM 6758 N N . GLY A 1 869 ? 11.024 24.995 -49.206 1.00 44.69 869 GLY A N 1
ATOM 6759 C CA . GLY A 1 869 ? 11.955 25.853 -48.455 1.00 44.69 869 GLY A CA 1
ATOM 6760 C C . GLY A 1 869 ? 12.185 27.297 -48.871 1.00 44.69 869 GLY A C 1
ATOM 6761 O O . GLY A 1 869 ? 12.717 27.492 -49.960 1.00 44.69 869 GLY A O 1
ATOM 6762 N N . ASP A 1 870 ? 12.002 28.225 -47.910 1.00 43.78 870 ASP A N 1
ATOM 6763 C CA . ASP A 1 870 ? 13.056 29.159 -47.440 1.00 43.78 870 ASP A CA 1
ATOM 6764 C C . ASP A 1 870 ? 12.705 30.159 -46.289 1.00 43.78 870 ASP A C 1
ATOM 6766 O O . ASP A 1 870 ? 13.369 31.192 -46.169 1.00 43.78 870 ASP A O 1
ATOM 6770 N N . SER A 1 871 ? 11.785 29.872 -45.349 1.00 42.50 871 SER A N 1
ATOM 6771 C C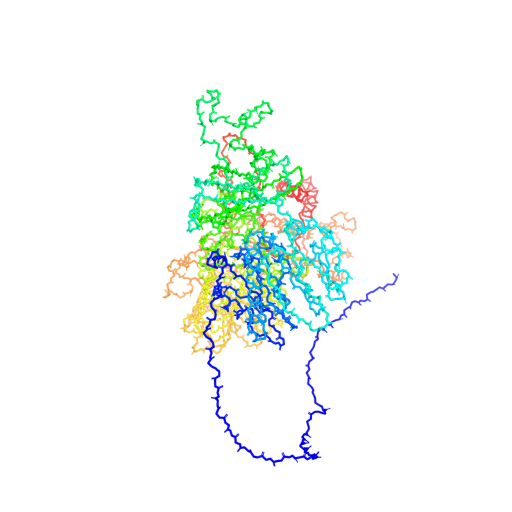A . SER A 1 871 ? 11.647 30.684 -44.114 1.00 42.50 871 SER A CA 1
ATOM 6772 C C . SER A 1 871 ? 12.441 30.100 -42.934 1.00 42.50 871 SER A C 1
ATOM 6774 O O . SER A 1 871 ? 11.963 29.312 -42.123 1.00 42.50 871 SER A O 1
ATOM 6776 N N . GLU A 1 872 ? 13.702 30.501 -42.789 1.00 39.88 872 GLU A N 1
ATOM 6777 C CA . GLU A 1 872 ? 14.409 30.302 -41.519 1.00 39.88 872 GLU A CA 1
ATOM 6778 C C . GLU A 1 872 ? 13.715 31.143 -40.414 1.00 39.88 872 GLU A C 1
ATOM 6780 O O . GLU A 1 872 ? 13.964 32.344 -40.280 1.00 39.88 872 GLU A O 1
ATOM 6785 N N . TYR A 1 873 ? 12.866 30.464 -39.621 1.00 46.16 873 TYR A N 1
ATOM 6786 C CA . TYR A 1 873 ? 12.427 30.779 -38.245 1.00 46.16 873 TYR A CA 1
ATOM 6787 C C . TYR A 1 873 ? 11.146 31.606 -37.968 1.00 46.16 873 TYR A C 1
ATOM 6789 O O . TYR A 1 873 ? 11.233 32.470 -37.091 1.00 46.16 873 TYR A O 1
ATOM 6797 N N . ARG A 1 874 ? 9.970 31.371 -38.594 1.00 47.81 874 ARG A N 1
ATOM 6798 C CA . ARG A 1 874 ? 8.664 31.946 -38.131 1.00 47.81 874 ARG A CA 1
ATOM 6799 C C . ARG A 1 874 ? 7.448 31.080 -38.504 1.00 47.81 874 ARG A C 1
ATOM 6801 O O . ARG A 1 874 ? 7.386 30.678 -39.653 1.00 47.81 874 ARG A O 1
ATOM 6808 N N . ILE A 1 875 ? 6.520 30.884 -37.553 1.00 50.69 875 ILE A N 1
ATOM 6809 C CA . ILE A 1 875 ? 5.173 30.300 -37.742 1.00 50.69 875 ILE A CA 1
ATOM 6810 C C . ILE A 1 875 ? 4.235 31.397 -38.264 1.00 50.69 875 ILE A C 1
ATOM 6812 O O . ILE A 1 875 ? 4.159 32.462 -37.644 1.00 50.69 875 ILE A O 1
ATOM 6816 N N . ASP A 1 876 ? 3.528 31.164 -39.369 1.00 51.94 876 ASP A N 1
ATOM 6817 C CA . ASP A 1 876 ? 2.570 32.102 -39.967 1.00 51.94 876 ASP A CA 1
ATOM 6818 C C . ASP A 1 876 ? 1.199 31.466 -40.302 1.00 51.94 876 ASP A C 1
ATOM 6820 O O . ASP A 1 876 ? 0.884 30.347 -39.897 1.00 51.94 876 ASP A O 1
ATOM 6824 N N . LEU A 1 877 ? 0.327 32.214 -40.995 1.00 52.41 877 LEU A N 1
ATOM 6825 C CA . LEU A 1 877 ? -1.004 31.737 -41.396 1.00 52.41 877 LEU A CA 1
ATOM 6826 C C . LEU A 1 877 ? -0.933 30.526 -42.345 1.00 52.41 877 LEU A C 1
ATOM 6828 O O . LEU A 1 877 ? -1.824 29.683 -42.305 1.00 52.41 877 LEU A O 1
ATOM 6832 N N . ALA A 1 878 ? 0.107 30.415 -43.176 1.00 52.91 878 ALA A N 1
ATOM 6833 C CA . ALA A 1 878 ? 0.289 29.265 -44.054 1.00 52.91 878 ALA A CA 1
ATOM 6834 C C . ALA A 1 878 ? 0.682 28.016 -43.252 1.00 52.91 878 ALA A C 1
ATOM 6836 O O . ALA A 1 878 ? 0.194 26.933 -43.561 1.00 52.91 878 ALA A O 1
ATOM 6837 N N . ASP A 1 879 ? 1.473 28.160 -42.186 1.00 54.41 879 ASP A N 1
ATOM 6838 C CA . ASP A 1 879 ? 1.777 27.054 -41.268 1.00 54.41 879 ASP A CA 1
ATOM 6839 C C . ASP A 1 879 ? 0.529 26.598 -40.492 1.00 54.41 879 ASP A C 1
ATOM 6841 O O . ASP A 1 879 ? 0.311 25.398 -40.320 1.00 54.41 879 ASP A O 1
ATOM 6845 N N . LEU A 1 880 ? -0.326 27.540 -40.063 1.00 60.12 880 LEU A N 1
ATOM 6846 C CA . LEU A 1 880 ? -1.614 27.234 -39.425 1.00 60.12 880 LEU A CA 1
ATOM 6847 C C . LEU A 1 880 ? -2.553 26.493 -40.383 1.00 60.12 880 LEU A C 1
ATOM 6849 O O . LEU A 1 880 ? -3.186 25.516 -39.991 1.00 60.12 880 LEU A O 1
ATOM 6853 N N . MET A 1 881 ? -2.611 26.915 -41.648 1.00 56.16 881 MET A N 1
ATOM 6854 C CA . MET A 1 881 ? -3.370 26.211 -42.682 1.00 56.16 881 MET A CA 1
ATOM 6855 C C . MET A 1 881 ? -2.791 24.824 -42.971 1.00 56.16 881 MET A C 1
ATOM 6857 O O . MET A 1 881 ? -3.557 23.886 -43.149 1.00 56.16 881 ME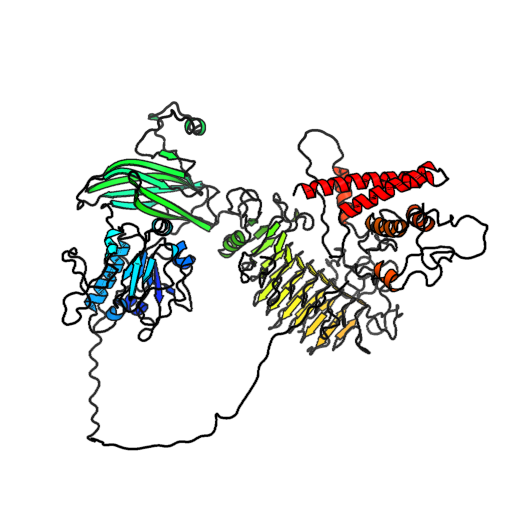T A O 1
ATOM 6861 N N . VAL A 1 882 ? -1.464 24.648 -42.952 1.00 57.81 882 VAL A N 1
ATOM 6862 C CA . VAL A 1 882 ? -0.845 23.320 -43.084 1.00 57.81 882 VAL A CA 1
ATOM 6863 C C . VAL A 1 882 ? -1.233 22.409 -41.918 1.00 57.81 882 VAL A C 1
ATOM 6865 O O . VAL A 1 882 ? -1.570 21.247 -42.142 1.00 57.81 882 VAL A O 1
ATOM 6868 N N . PHE A 1 883 ? -1.234 22.933 -40.691 1.00 61.75 883 PHE A N 1
ATOM 6869 C CA . PHE A 1 883 ? -1.683 22.195 -39.513 1.00 61.75 883 PHE A CA 1
ATOM 6870 C C . PHE A 1 883 ? -3.176 21.835 -39.610 1.00 61.75 883 PHE A C 1
ATOM 6872 O O . PHE A 1 883 ? -3.530 20.689 -39.392 1.00 61.75 883 PHE A O 1
ATOM 6879 N N . ILE A 1 884 ? -4.060 22.750 -40.017 1.00 61.50 884 ILE A N 1
ATOM 6880 C CA . ILE A 1 884 ? -5.507 22.469 -40.114 1.00 61.50 884 ILE A CA 1
ATOM 6881 C C . ILE A 1 884 ? -5.853 21.540 -41.294 1.00 61.50 884 ILE A C 1
ATOM 6883 O O . ILE A 1 884 ? -6.696 20.660 -41.151 1.00 61.50 884 ILE A O 1
ATOM 6887 N N . GLU A 1 885 ? -5.232 21.718 -42.463 1.00 59.91 885 GLU A N 1
ATOM 6888 C CA . GLU A 1 885 ? -5.584 20.968 -43.681 1.00 59.91 885 GLU A CA 1
ATOM 6889 C C . GLU A 1 885 ? -4.870 19.616 -43.807 1.00 59.91 885 GLU A C 1
ATOM 6891 O O . GLU A 1 885 ? -5.412 18.692 -44.420 1.00 59.91 885 GLU A O 1
ATOM 6896 N N . TYR A 1 886 ? -3.644 19.495 -43.285 1.00 55.81 886 TYR A N 1
ATOM 6897 C CA . TYR A 1 886 ? -2.788 18.320 -43.497 1.00 55.81 886 TYR A CA 1
ATOM 6898 C C . TYR A 1 886 ? -2.382 17.599 -42.203 1.00 55.81 886 TYR A C 1
ATOM 6900 O O . TYR A 1 886 ? -1.825 16.501 -42.300 1.00 55.81 886 TYR A O 1
ATOM 6908 N N . SER A 1 887 ? -2.658 18.151 -41.013 1.00 60.00 887 SER A N 1
ATOM 6909 C CA . SER A 1 887 ? -2.568 17.383 -39.764 1.00 60.00 887 SER A CA 1
ATOM 6910 C C . SER A 1 887 ? -3.840 16.556 -39.574 1.00 60.00 887 SER A C 1
ATOM 6912 O O . SER A 1 887 ? -4.942 17.052 -39.825 1.00 60.00 887 SER A O 1
ATOM 6914 N N . PRO A 1 888 ? -3.746 15.306 -39.099 1.00 62.16 888 PRO A N 1
ATOM 6915 C CA . PRO A 1 888 ? -4.902 14.593 -38.582 1.00 62.16 888 PRO A CA 1
ATOM 6916 C C . PRO A 1 888 ? -5.284 15.193 -37.216 1.00 62.16 888 PRO A C 1
ATOM 6918 O O . PRO A 1 888 ? -4.976 14.634 -36.172 1.00 62.16 888 PRO A O 1
ATOM 6921 N N . TRP A 1 889 ? -5.924 16.362 -37.215 1.00 60.88 889 TRP A N 1
ATOM 6922 C CA . TRP A 1 889 ? -6.560 16.942 -36.030 1.00 60.88 889 TRP A CA 1
ATOM 6923 C C . TRP A 1 889 ? -7.424 15.878 -35.328 1.00 60.88 889 TRP A C 1
ATOM 6925 O O . TRP A 1 889 ? -8.236 15.236 -35.997 1.00 60.88 889 TRP A O 1
ATOM 6935 N N . LEU A 1 890 ? -7.241 15.666 -34.016 1.00 70.50 890 LEU A N 1
ATOM 6936 C CA . LEU A 1 890 ? -7.839 14.566 -33.231 1.00 70.50 890 LEU A CA 1
ATOM 6937 C C . LEU A 1 890 ? -7.293 13.170 -33.560 1.00 70.50 890 LEU A C 1
ATOM 6939 O O . LEU A 1 890 ? -7.974 12.158 -33.365 1.00 70.50 890 LEU A O 1
ATOM 6943 N N . TRP A 1 891 ? -6.064 13.093 -34.064 1.00 82.44 891 TRP A N 1
ATOM 6944 C CA . TRP A 1 891 ? -5.368 11.822 -34.173 1.00 82.44 891 TRP A CA 1
ATOM 6945 C C . TRP A 1 891 ? -5.221 11.185 -32.799 1.00 82.44 891 TRP A C 1
ATOM 6947 O O . TRP A 1 891 ? -4.947 11.857 -31.807 1.00 82.44 891 TRP A O 1
ATOM 6957 N N . SER A 1 892 ? -5.383 9.870 -32.773 1.00 82.44 892 SER A N 1
ATOM 6958 C CA . SER A 1 892 ? -5.126 9.052 -31.606 1.00 82.44 892 SER A CA 1
ATOM 6959 C C . SER A 1 892 ? -4.294 7.866 -32.042 1.00 82.44 892 SER A C 1
ATOM 6961 O O . SER A 1 892 ? -4.676 7.129 -32.957 1.00 82.44 892 SER A O 1
ATOM 6963 N N . ALA A 1 893 ? -3.160 7.693 -31.376 1.00 83.19 893 ALA A N 1
ATOM 6964 C CA . ALA A 1 893 ? -2.317 6.540 -31.557 1.00 83.19 893 ALA A CA 1
ATOM 6965 C C . ALA A 1 893 ? -3.131 5.279 -31.281 1.00 83.19 893 ALA A C 1
ATOM 6967 O O . ALA A 1 893 ? -3.870 5.183 -30.299 1.00 83.19 893 ALA A O 1
ATOM 6968 N N . CYS A 1 894 ? -2.972 4.263 -32.117 1.00 81.62 894 CYS A N 1
ATOM 6969 C CA . CYS A 1 894 ? -3.780 3.047 -32.010 1.00 81.62 894 CYS A CA 1
ATOM 6970 C C . CYS A 1 894 ? -3.560 2.259 -30.701 1.00 81.62 894 CYS A C 1
ATOM 6972 O O . CYS A 1 894 ? -4.359 1.383 -30.371 1.00 81.62 894 CYS A O 1
ATOM 6974 N N . TRP A 1 895 ? -2.504 2.572 -29.942 1.00 78.25 895 TRP A N 1
ATOM 6975 C CA . TRP A 1 895 ? -2.239 2.009 -28.617 1.00 78.25 895 TRP A CA 1
ATOM 6976 C C . TRP A 1 895 ? -3.007 2.708 -27.478 1.00 78.25 895 TRP A C 1
ATOM 6978 O O . TRP A 1 895 ? -3.091 2.145 -26.387 1.00 78.25 895 TRP A O 1
ATOM 6988 N N . ARG A 1 896 ? -3.646 3.866 -27.715 1.00 73.25 896 ARG A N 1
ATOM 6989 C CA . ARG A 1 896 ? -4.524 4.575 -26.756 1.00 73.25 896 ARG A CA 1
ATOM 6990 C C . ARG A 1 896 ? -5.897 3.911 -26.603 1.00 73.25 896 ARG A C 1
ATOM 6992 O O . ARG A 1 896 ? -6.941 4.530 -26.777 1.00 73.25 896 ARG A O 1
ATOM 6999 N N . THR A 1 897 ? -5.923 2.614 -26.300 1.00 63.84 897 THR A N 1
ATOM 7000 C CA . THR A 1 897 ? -7.163 1.813 -26.192 1.00 63.84 897 THR A CA 1
ATOM 7001 C C . THR A 1 897 ? -8.102 2.243 -25.051 1.00 63.84 897 THR A C 1
ATOM 7003 O O . THR A 1 897 ? -9.283 1.874 -25.053 1.00 63.84 897 THR A O 1
ATOM 7006 N N . ASP A 1 898 ? -7.603 3.049 -24.112 1.00 58.34 898 ASP A N 1
ATOM 7007 C CA . ASP A 1 898 ? -8.342 3.737 -23.049 1.00 58.34 898 ASP A CA 1
ATOM 7008 C C . ASP A 1 898 ? -9.430 4.671 -23.606 1.00 58.34 898 ASP A C 1
ATOM 7010 O O . ASP A 1 898 ? -10.558 4.678 -23.109 1.00 58.34 898 ASP A O 1
ATOM 7014 N N . ILE A 1 899 ? -9.146 5.361 -24.712 1.00 53.56 899 ILE A N 1
ATOM 7015 C CA . ILE A 1 899 ? -10.071 6.312 -25.352 1.00 53.56 899 ILE A CA 1
ATOM 7016 C C . ILE A 1 899 ? -11.193 5.582 -26.110 1.00 53.56 899 ILE A C 1
ATOM 7018 O O . ILE A 1 899 ? -12.353 6.004 -26.131 1.00 53.56 899 ILE A O 1
ATOM 7022 N N . TRP A 1 900 ? -10.879 4.428 -26.701 1.00 41.06 900 TRP A N 1
ATOM 7023 C CA . TRP A 1 900 ? -11.808 3.680 -27.555 1.00 41.06 900 TRP A CA 1
ATOM 7024 C C . TRP A 1 900 ? -12.902 2.973 -26.738 1.00 41.06 900 TRP A C 1
ATOM 7026 O O . TRP A 1 900 ? -14.036 2.833 -27.207 1.00 41.06 900 TRP A O 1
ATOM 7036 N N . HIS A 1 901 ? -12.607 2.578 -25.493 1.00 37.41 901 HIS A N 1
ATOM 7037 C CA . HIS A 1 901 ? -13.609 2.022 -24.576 1.00 37.41 901 HIS A CA 1
ATOM 7038 C C . HIS A 1 901 ? -14.610 3.078 -24.088 1.00 37.41 901 HIS A C 1
ATOM 7040 O O . HIS A 1 901 ? -15.805 2.782 -24.003 1.00 37.41 901 HIS A O 1
ATOM 7046 N N . GLN A 1 902 ? -14.172 4.318 -23.851 1.00 31.16 902 GLN A N 1
ATOM 7047 C CA . GLN A 1 902 ? -15.068 5.412 -23.460 1.00 31.16 902 GLN A CA 1
ATOM 7048 C C . GLN A 1 902 ? -16.046 5.791 -24.584 1.00 31.16 902 GLN A C 1
ATOM 7050 O O . GLN A 1 902 ? -17.243 5.950 -24.338 1.00 31.16 902 GLN A O 1
ATOM 7055 N N . GLN A 1 903 ? -15.589 5.821 -25.840 1.00 29.27 903 GLN A N 1
ATOM 7056 C CA . GLN A 1 903 ? -16.461 6.091 -26.993 1.00 29.27 903 GLN A CA 1
ATOM 7057 C C . GLN A 1 903 ? -17.461 4.951 -27.271 1.00 29.27 903 GLN A C 1
ATOM 7059 O O . GLN A 1 903 ? -18.612 5.204 -27.640 1.00 29.27 903 GLN A O 1
ATOM 7064 N N . ALA A 1 904 ? -17.074 3.690 -27.041 1.00 27.53 904 ALA A N 1
ATOM 7065 C CA . ALA A 1 904 ? -17.982 2.546 -27.153 1.00 27.53 904 ALA A CA 1
ATOM 7066 C C . ALA A 1 904 ? -19.061 2.531 -26.050 1.00 27.53 904 ALA A C 1
ATOM 7068 O O . ALA A 1 904 ? -20.213 2.185 -26.325 1.00 27.53 904 ALA A O 1
ATOM 7069 N N . MET A 1 905 ? -18.724 2.956 -24.826 1.00 29.69 905 MET A N 1
ATOM 7070 C CA . MET A 1 905 ? -19.688 3.109 -23.727 1.00 29.69 905 MET A CA 1
ATOM 7071 C C . MET A 1 905 ? -20.614 4.320 -23.924 1.00 29.69 905 MET A C 1
ATOM 7073 O O . MET A 1 905 ? -21.818 4.207 -23.682 1.00 29.69 905 MET A O 1
ATOM 7077 N N . GLY A 1 906 ? -20.106 5.434 -24.464 1.00 27.72 906 GLY A N 1
ATOM 7078 C CA . GLY A 1 906 ? -20.911 6.605 -24.836 1.00 27.72 906 GLY A CA 1
ATOM 7079 C C . GLY A 1 906 ? -21.929 6.316 -25.949 1.00 27.72 906 GLY A C 1
ATOM 7080 O O . GLY A 1 906 ? -23.074 6.764 -25.886 1.00 27.72 906 GLY A O 1
ATOM 7081 N N . MET A 1 907 ? -21.577 5.480 -26.932 1.00 26.61 907 MET A N 1
ATOM 7082 C CA . MET A 1 907 ? -22.510 5.071 -27.993 1.00 26.61 907 MET A CA 1
ATOM 7083 C C . MET A 1 907 ? -23.592 4.082 -27.528 1.00 26.61 907 MET A C 1
ATOM 7085 O O . MET A 1 907 ? -24.651 4.008 -28.154 1.00 26.61 907 MET A O 1
ATOM 7089 N N . MET A 1 908 ? -23.387 3.353 -26.425 1.00 28.17 908 MET A N 1
ATOM 7090 C CA . MET A 1 908 ? -24.387 2.422 -25.879 1.00 28.17 908 MET A CA 1
ATOM 7091 C C . MET A 1 908 ? -25.478 3.127 -25.048 1.00 28.17 908 MET A C 1
ATOM 7093 O O . MET A 1 908 ? -26.566 2.577 -24.879 1.00 28.17 908 MET A O 1
ATOM 7097 N N . LEU A 1 909 ? -25.227 4.363 -24.596 1.00 28.48 909 LEU A N 1
ATOM 7098 C CA . LEU A 1 909 ? -26.132 5.168 -23.759 1.00 28.48 909 LEU A CA 1
ATOM 7099 C C . LEU A 1 909 ? -27.114 6.064 -24.542 1.00 28.48 909 LEU A C 1
ATOM 7101 O O . LEU A 1 909 ? -27.898 6.792 -23.939 1.00 28.48 909 LEU A O 1
ATOM 7105 N N . THR A 1 910 ? -27.142 5.995 -25.878 1.00 25.83 910 THR A N 1
ATOM 7106 C CA . THR A 1 910 ? -27.999 6.865 -26.716 1.00 25.83 910 THR A CA 1
ATOM 7107 C C . THR A 1 910 ? -29.277 6.207 -27.255 1.00 25.83 910 THR A C 1
ATOM 7109 O O . THR A 1 910 ? -29.904 6.741 -28.171 1.00 25.83 910 THR A O 1
ATOM 7112 N N . GLN A 1 911 ? -29.747 5.089 -26.681 1.00 25.09 911 GLN A N 1
ATOM 7113 C CA . GLN A 1 911 ? -31.116 4.620 -26.952 1.00 25.09 911 GLN A CA 1
ATOM 7114 C C . GLN A 1 911 ? -32.113 5.240 -25.957 1.00 25.09 911 GLN A C 1
ATOM 7116 O O . GLN A 1 911 ? -32.019 4.978 -24.758 1.00 25.09 911 GLN A O 1
ATOM 7121 N N . PRO A 1 912 ? -33.078 6.061 -26.415 1.00 29.94 912 PRO A N 1
ATOM 7122 C CA . PRO A 1 912 ? -33.957 6.787 -25.516 1.00 29.94 912 PRO A CA 1
ATOM 7123 C C . PRO A 1 912 ? -35.167 5.926 -25.146 1.00 29.94 912 PRO A C 1
ATOM 7125 O O . PRO A 1 912 ? -36.015 5.695 -25.999 1.00 29.94 912 PRO A O 1
ATOM 7128 N N . GLU A 1 913 ? -35.306 5.524 -23.879 1.00 28.88 913 GLU A N 1
ATOM 7129 C CA . GLU A 1 913 ? -36.625 5.267 -23.280 1.00 28.88 913 GLU A CA 1
ATOM 7130 C C . GLU A 1 913 ? -36.616 5.404 -21.733 1.00 28.88 913 GLU A C 1
ATOM 7132 O O . GLU A 1 913 ? -36.348 4.466 -20.997 1.00 28.88 913 GLU A O 1
ATOM 7137 N N . ILE A 1 914 ? -36.999 6.613 -21.286 1.00 27.38 914 ILE A N 1
ATOM 7138 C CA . ILE A 1 914 ? -37.824 6.949 -20.102 1.00 27.38 914 ILE A CA 1
ATOM 7139 C C . ILE A 1 914 ? -37.217 6.783 -18.686 1.00 27.38 914 ILE A C 1
ATOM 7141 O O . ILE A 1 914 ? -37.187 5.690 -18.135 1.00 27.38 914 ILE A O 1
ATOM 7145 N N . GLY A 1 915 ? -37.003 7.930 -18.009 1.00 25.36 915 GLY A N 1
ATOM 7146 C CA . GLY A 1 915 ? -37.387 8.078 -16.591 1.00 25.36 915 GLY A CA 1
ATOM 7147 C C . GLY A 1 915 ? -36.377 8.677 -15.601 1.00 25.36 915 GLY A C 1
ATOM 7148 O O . GLY A 1 915 ? -36.036 8.006 -14.645 1.00 25.36 915 GLY A O 1
ATOM 7149 N N . GLY A 1 916 ? -35.972 9.936 -15.810 1.00 32.34 916 GLY A N 1
ATOM 7150 C CA . GLY A 1 916 ? -35.433 10.906 -14.835 1.00 32.34 916 GLY A CA 1
ATOM 7151 C C . GLY A 1 916 ? -34.807 10.434 -13.513 1.00 32.34 916 GLY A C 1
ATOM 7152 O O . GLY A 1 916 ? -35.527 10.186 -12.551 1.00 32.34 916 GLY A O 1
ATOM 7153 N N . GLN A 1 917 ? -33.479 10.526 -13.437 1.00 26.22 917 GLN A N 1
ATOM 7154 C CA . GLN A 1 917 ? -32.706 10.976 -12.274 1.00 26.22 917 GLN A CA 1
ATOM 7155 C C . GLN A 1 917 ? -31.359 11.521 -12.785 1.00 26.22 917 GLN A C 1
ATOM 7157 O O . GLN A 1 917 ? -30.891 11.101 -13.841 1.00 26.22 917 GLN A O 1
ATOM 7162 N N . GLU A 1 918 ? -30.838 12.543 -12.106 1.00 29.36 918 GLU A N 1
ATOM 7163 C CA . GLU A 1 918 ? -29.694 13.374 -12.503 1.00 29.36 918 GLU A CA 1
ATOM 7164 C C . GLU A 1 918 ? -28.471 12.542 -12.926 1.00 29.36 918 GLU A C 1
ATOM 7166 O O . GLU A 1 918 ? -27.956 11.736 -12.155 1.00 29.36 918 GLU A O 1
ATOM 7171 N N . LEU A 1 919 ? -28.017 12.751 -14.168 1.00 22.59 919 LEU A N 1
ATOM 7172 C CA . LEU A 1 919 ? -26.721 12.279 -14.649 1.00 22.59 919 LEU A CA 1
ATOM 7173 C C . LEU A 1 919 ? -25.639 13.166 -14.026 1.00 22.59 919 LEU A C 1
ATOM 7175 O O . LEU A 1 919 ? -25.506 14.329 -14.404 1.00 22.59 919 LEU A O 1
ATOM 7179 N N . LEU A 1 920 ? -24.882 12.614 -13.081 1.00 26.50 920 LEU A N 1
ATOM 7180 C CA . LEU A 1 920 ? -23.634 13.202 -12.608 1.00 26.50 920 LEU A CA 1
ATOM 7181 C C . LEU A 1 920 ? -22.542 12.908 -13.641 1.00 26.50 920 LEU A C 1
ATOM 7183 O O . LEU A 1 920 ? -22.343 11.756 -14.033 1.00 26.50 920 LEU A O 1
ATOM 7187 N N . ALA A 1 921 ? -21.904 13.976 -14.116 1.00 24.64 921 ALA A N 1
ATOM 7188 C CA . ALA A 1 921 ? -20.811 13.936 -15.073 1.00 24.64 921 ALA A CA 1
ATOM 7189 C C . ALA A 1 921 ? -19.625 13.157 -14.486 1.00 24.64 921 ALA A C 1
ATOM 7191 O O . ALA A 1 921 ? -19.201 13.397 -13.357 1.00 24.64 921 ALA A O 1
ATOM 7192 N N . VAL A 1 922 ? -19.136 12.195 -15.263 1.00 25.62 922 VAL A N 1
ATOM 7193 C CA . VAL A 1 922 ? -17.911 11.439 -15.013 1.00 25.62 922 VAL A CA 1
ATOM 7194 C C . VAL A 1 922 ? -16.859 12.072 -15.907 1.00 25.62 922 VAL A C 1
ATOM 7196 O O . VAL A 1 922 ? -16.956 11.926 -17.123 1.00 25.62 922 VAL A O 1
ATOM 7199 N N . GLU A 1 923 ? -15.884 12.766 -15.327 1.00 31.69 923 GLU A N 1
ATOM 7200 C CA . GLU A 1 923 ? -14.728 13.267 -16.069 1.00 31.69 923 GLU A CA 1
ATOM 7201 C C . GLU A 1 923 ? -13.419 12.821 -15.423 1.00 31.69 923 GLU A C 1
ATOM 7203 O O . GLU A 1 923 ? -13.237 12.816 -14.205 1.00 31.69 923 GLU A O 1
ATOM 7208 N N . SER A 1 924 ? -12.542 12.369 -16.310 1.00 27.03 924 SER A N 1
ATOM 7209 C CA . SER A 1 924 ? -11.186 11.896 -16.100 1.00 27.03 924 SER A CA 1
ATOM 7210 C C . SER A 1 924 ? -10.265 13.045 -15.710 1.00 27.03 924 SER A C 1
ATOM 7212 O O . SER A 1 924 ? -10.058 13.955 -16.507 1.00 27.03 924 SER A O 1
ATOM 7214 N N . GLN A 1 925 ? -9.648 12.966 -14.531 1.00 28.08 925 GLN A N 1
ATOM 7215 C CA . GLN A 1 925 ? -8.435 13.729 -14.258 1.00 28.08 925 GLN A CA 1
ATOM 7216 C C . GLN A 1 925 ? -7.222 12.863 -14.577 1.00 28.08 925 GLN A C 1
ATOM 7218 O O . GLN A 1 925 ? -6.916 11.888 -13.888 1.00 28.08 925 GLN A O 1
ATOM 7223 N N . GLU A 1 926 ? -6.555 13.233 -15.664 1.00 30.91 926 GLU A N 1
ATOM 7224 C CA . GLU A 1 926 ? -5.203 12.810 -15.976 1.00 30.91 926 GLU A CA 1
ATOM 7225 C C . GLU A 1 926 ? -4.282 13.196 -14.815 1.00 30.91 926 GLU A C 1
ATOM 7227 O O . GLU A 1 926 ? -4.361 14.279 -14.236 1.00 30.91 926 GLU A O 1
ATOM 7232 N N . SER A 1 927 ? -3.398 12.282 -14.433 1.00 27.14 927 SER A N 1
ATOM 7233 C CA . SER A 1 927 ? -2.267 12.635 -13.592 1.00 27.14 927 SER A CA 1
ATOM 7234 C C . SER A 1 927 ? -1.029 12.068 -14.255 1.00 27.14 927 SER A C 1
ATOM 7236 O O . SER A 1 927 ? -0.977 10.855 -14.436 1.00 27.14 927 SER A O 1
ATOM 7238 N N . ILE A 1 928 ? -0.063 12.929 -14.594 1.00 26.58 928 ILE A N 1
ATOM 7239 C CA . ILE A 1 928 ? 1.391 12.788 -14.380 1.00 26.58 928 ILE A CA 1
ATOM 7240 C C . ILE A 1 928 ? 2.121 14.006 -14.994 1.00 26.58 928 ILE A C 1
ATOM 7242 O O . ILE A 1 928 ? 1.801 14.441 -16.085 1.00 26.58 928 ILE A O 1
ATOM 7246 N N . ALA A 1 929 ? 3.146 14.469 -14.262 1.00 26.39 929 ALA A N 1
ATOM 7247 C CA . ALA A 1 929 ? 4.156 15.492 -14.570 1.00 26.39 929 ALA A CA 1
ATOM 7248 C C . ALA A 1 929 ? 3.739 16.977 -14.496 1.00 26.39 929 ALA A C 1
ATOM 7250 O O . ALA A 1 929 ? 3.008 17.509 -15.315 1.00 26.39 929 ALA A O 1
ATOM 7251 N N . VAL A 1 930 ? 4.320 17.677 -13.513 1.00 27.75 930 VAL A N 1
ATOM 7252 C CA . VAL A 1 930 ? 4.358 19.144 -13.450 1.00 27.75 930 VAL A CA 1
ATOM 7253 C C . VAL A 1 930 ? 5.284 19.644 -14.563 1.00 27.75 930 VAL A C 1
ATOM 7255 O O . VAL A 1 930 ? 6.476 19.851 -14.341 1.00 27.75 930 VAL A O 1
ATOM 7258 N N . ALA A 1 931 ? 4.742 19.825 -15.761 1.00 29.67 931 ALA A N 1
ATOM 7259 C CA . ALA A 1 931 ? 5.046 21.023 -16.531 1.00 29.67 931 ALA A CA 1
ATOM 7260 C C . ALA A 1 931 ? 4.081 22.119 -16.043 1.00 29.67 931 ALA A C 1
ATOM 7262 O O . ALA A 1 931 ? 3.009 21.799 -15.537 1.00 29.67 931 ALA A O 1
ATOM 7263 N N . GLU A 1 932 ? 4.447 23.401 -16.118 1.00 34.03 932 GLU A N 1
ATOM 7264 C CA . GLU A 1 932 ? 3.468 24.484 -15.936 1.00 34.03 932 GLU A CA 1
ATOM 7265 C C . GLU A 1 932 ? 2.393 24.350 -17.031 1.00 34.03 932 GLU A C 1
ATOM 7267 O O . GLU A 1 932 ? 2.544 24.873 -18.135 1.00 34.03 932 GLU A O 1
ATOM 7272 N N . GLU A 1 933 ? 1.337 23.585 -16.757 1.00 43.22 933 GLU A N 1
ATOM 7273 C CA . GLU A 1 933 ? 0.118 23.585 -17.554 1.00 43.22 933 GLU A CA 1
ATOM 7274 C C . GLU A 1 933 ? -0.549 24.951 -17.404 1.00 43.22 933 GLU A C 1
ATOM 7276 O O . GLU A 1 933 ? -0.628 25.513 -16.307 1.00 43.22 933 GLU A O 1
ATOM 7281 N N . ALA A 1 934 ? -0.999 25.504 -18.529 1.00 46.19 934 ALA A N 1
ATOM 7282 C CA . ALA A 1 934 ? -1.833 26.691 -18.503 1.00 46.19 934 ALA A CA 1
ATOM 7283 C C . ALA A 1 934 ? -3.135 26.346 -17.775 1.00 46.19 934 ALA A C 1
ATOM 7285 O O . ALA A 1 934 ? -3.703 25.283 -18.019 1.00 46.19 934 ALA A O 1
ATOM 7286 N N . SER A 1 935 ? -3.605 27.212 -16.878 1.00 58.25 935 SER A N 1
ATOM 7287 C CA . SER A 1 935 ? -4.837 26.917 -16.144 1.00 58.25 935 SER A CA 1
ATOM 7288 C C . SER A 1 935 ? -6.037 26.843 -17.108 1.00 58.25 935 SER A C 1
ATOM 7290 O O . SER A 1 935 ? -6.005 27.495 -18.160 1.00 58.25 935 SER A O 1
ATOM 7292 N N . PRO A 1 936 ? -7.117 26.111 -16.772 1.00 54.25 936 PRO A N 1
ATOM 7293 C CA . PRO A 1 936 ? -8.335 26.071 -17.590 1.00 54.25 936 PRO A CA 1
ATOM 7294 C C . PRO A 1 936 ? -8.856 27.471 -17.959 1.00 54.25 936 PRO A C 1
ATOM 7296 O O . PRO A 1 936 ? -9.373 27.702 -19.052 1.00 54.25 936 PRO A O 1
ATOM 7299 N N . GLU A 1 937 ? -8.663 28.454 -17.077 1.00 60.38 937 GLU A N 1
ATOM 7300 C CA . GLU A 1 937 ? -8.992 29.858 -17.323 1.00 60.38 937 GLU A CA 1
ATOM 7301 C C . GLU A 1 937 ? -8.094 30.512 -18.388 1.00 60.38 937 GLU A C 1
ATOM 7303 O O . GLU A 1 937 ? -8.582 31.285 -19.214 1.00 60.38 937 GLU A O 1
ATOM 7308 N N . GLU A 1 938 ? -6.795 30.204 -18.413 1.00 57.84 938 GLU A N 1
ATOM 7309 C CA . GLU A 1 938 ? -5.873 30.680 -19.453 1.00 57.84 938 GLU A CA 1
ATOM 7310 C C . GLU A 1 938 ? -6.160 30.036 -20.816 1.00 57.84 938 GLU A C 1
ATOM 7312 O O . GLU A 1 938 ? -6.006 30.679 -21.862 1.00 57.84 938 GLU A O 1
ATOM 7317 N N . GLU A 1 939 ? -6.589 28.776 -20.827 1.00 58.59 939 GLU A N 1
ATOM 7318 C CA . GLU A 1 939 ? -7.025 28.064 -22.031 1.00 58.59 939 GLU A CA 1
ATOM 7319 C C . GLU A 1 939 ? -8.334 28.645 -22.584 1.00 58.59 939 GLU A C 1
ATOM 7321 O O . GLU A 1 939 ? -8.411 28.985 -23.769 1.00 58.59 939 GLU A O 1
ATOM 7326 N N . ARG A 1 940 ? -9.313 28.909 -21.710 1.00 71.62 940 ARG A N 1
ATOM 7327 C CA . ARG A 1 940 ? -10.569 29.595 -22.051 1.00 71.62 940 ARG A CA 1
ATOM 7328 C C . ARG A 1 940 ? -10.335 30.957 -22.707 1.00 71.62 940 ARG A C 1
ATOM 7330 O O . ARG A 1 940 ? -10.907 31.242 -23.759 1.00 71.62 940 ARG A O 1
ATOM 7337 N N . GLU A 1 941 ? -9.501 31.807 -22.109 1.00 66.06 941 GLU A N 1
ATOM 7338 C CA . GLU A 1 941 ? -9.203 33.138 -22.665 1.00 66.06 941 GLU A CA 1
ATOM 7339 C C . GLU A 1 941 ? -8.453 33.049 -24.004 1.00 66.06 941 GLU A C 1
ATOM 7341 O O . GLU A 1 941 ? -8.664 33.873 -24.897 1.00 66.06 941 GLU A O 1
ATOM 7346 N N . THR A 1 942 ? -7.635 32.008 -24.190 1.00 56.69 942 THR A N 1
ATOM 7347 C CA . THR A 1 942 ? -6.967 31.738 -25.472 1.00 56.69 942 THR A CA 1
ATOM 7348 C C . THR A 1 942 ? -7.988 31.372 -26.559 1.00 56.69 942 THR A C 1
ATOM 7350 O O . THR A 1 942 ? -7.945 31.941 -27.651 1.00 56.69 942 THR A O 1
ATOM 7353 N N . ILE A 1 943 ? -8.943 30.481 -26.265 1.00 65.31 943 ILE A N 1
ATOM 7354 C CA . ILE A 1 943 ? -9.999 30.070 -27.210 1.00 65.31 943 ILE A CA 1
ATOM 7355 C C . ILE A 1 943 ? -10.893 31.252 -27.593 1.00 65.31 943 ILE A C 1
ATOM 7357 O O . ILE A 1 943 ? -11.189 31.446 -28.772 1.00 65.31 943 ILE A O 1
ATOM 7361 N N . LEU A 1 944 ? -11.284 32.083 -26.624 1.00 70.62 944 LEU A N 1
ATOM 7362 C CA . LEU A 1 944 ? -12.090 33.279 -26.884 1.00 70.62 944 LEU A CA 1
ATOM 7363 C C . LEU A 1 944 ? -11.377 34.267 -27.818 1.00 70.62 944 LEU A C 1
ATOM 7365 O O . LEU A 1 944 ? -11.995 34.774 -28.756 1.00 70.62 944 LEU A O 1
ATOM 7369 N N . GLY A 1 945 ? -10.076 34.495 -27.612 1.00 61.69 945 GLY A N 1
ATOM 7370 C CA . GLY A 1 945 ? -9.268 35.339 -28.497 1.00 61.69 945 GLY A CA 1
ATOM 7371 C C . GLY A 1 945 ? -9.125 34.771 -29.914 1.00 61.69 945 GLY A C 1
ATOM 7372 O O . GLY A 1 945 ? -9.092 35.529 -30.883 1.00 61.69 945 GLY A O 1
ATOM 7373 N N . LEU A 1 946 ? -9.085 33.442 -30.055 1.00 59.50 946 LEU A N 1
ATOM 7374 C CA . LEU A 1 946 ? -9.026 32.759 -31.351 1.00 59.50 946 LEU A CA 1
ATOM 7375 C C . LEU A 1 946 ? -10.347 32.841 -32.116 1.00 59.50 946 LEU A C 1
ATOM 7377 O O . LEU A 1 946 ? -10.335 33.132 -33.312 1.00 59.50 946 LEU A O 1
ATOM 7381 N N . LEU A 1 947 ? -11.478 32.639 -31.437 1.00 69.62 947 LEU A N 1
ATOM 7382 C CA . LEU A 1 947 ? -12.811 32.750 -32.037 1.00 69.62 947 LEU A CA 1
ATOM 7383 C C . LEU A 1 947 ? -13.051 34.147 -32.630 1.00 69.62 947 LEU A C 1
ATOM 7385 O O . LEU A 1 947 ? -13.568 34.255 -33.742 1.00 69.62 947 LEU A O 1
ATOM 7389 N N . GLU A 1 948 ? -12.601 35.205 -31.944 1.00 67.19 948 GLU A N 1
ATOM 7390 C CA . GLU A 1 948 ? -12.702 36.588 -32.435 1.00 67.19 948 GLU A CA 1
ATOM 7391 C C . GLU A 1 948 ? -11.891 36.814 -33.725 1.00 67.19 948 GLU A C 1
ATOM 7393 O O . GLU A 1 948 ? -12.326 37.550 -34.612 1.00 67.19 948 GLU A O 1
ATOM 7398 N N . GLN A 1 949 ? -10.734 36.161 -33.868 1.00 59.97 949 GLN A N 1
ATOM 7399 C CA . GLN A 1 949 ? -9.901 36.283 -35.068 1.00 59.97 949 GLN A CA 1
ATOM 7400 C C . GLN A 1 949 ? -10.389 35.407 -36.224 1.00 59.97 949 GLN A C 1
ATOM 7402 O O . GLN A 1 949 ? -10.374 35.861 -37.368 1.00 59.97 949 GLN A O 1
ATOM 7407 N N . ILE A 1 950 ? -10.863 34.188 -35.950 1.00 65.12 950 ILE A N 1
ATOM 7408 C CA . ILE A 1 950 ? -11.417 33.278 -36.968 1.00 65.12 950 ILE A CA 1
ATOM 7409 C C . ILE A 1 950 ? -12.640 33.901 -37.649 1.00 65.12 950 ILE A C 1
ATOM 7411 O O . ILE A 1 950 ? -12.789 33.786 -38.867 1.00 65.12 950 ILE A O 1
ATOM 7415 N N . ASP A 1 951 ? -13.466 34.633 -36.899 1.00 66.44 951 ASP A N 1
ATOM 7416 C CA . ASP A 1 951 ? -14.623 35.341 -37.453 1.00 66.44 951 ASP A CA 1
ATOM 7417 C C . ASP A 1 951 ? -14.252 36.348 -38.543 1.00 66.44 951 ASP A C 1
ATOM 7419 O O . ASP A 1 951 ? -14.955 36.466 -39.548 1.00 66.44 951 ASP A O 1
ATOM 7423 N N . VAL A 1 952 ? -13.095 37.003 -38.418 1.00 64.56 952 VAL A N 1
ATOM 7424 C CA . VAL A 1 952 ? -12.581 37.917 -39.446 1.00 64.56 952 VAL A CA 1
ATOM 7425 C C . VAL A 1 952 ? -12.248 37.165 -40.738 1.00 64.56 952 VAL A C 1
ATOM 7427 O O . VAL A 1 952 ? -12.522 37.669 -41.827 1.00 64.56 952 VAL A O 1
ATOM 7430 N N . PHE A 1 953 ? -11.694 35.954 -40.650 1.00 56.88 953 PHE A N 1
ATOM 7431 C CA . PHE A 1 953 ? -11.321 35.154 -41.823 1.00 56.88 953 PHE A CA 1
ATOM 7432 C C . PHE A 1 953 ? -12.529 34.508 -42.515 1.00 56.88 953 PHE A C 1
ATOM 7434 O O . PHE A 1 953 ? -12.566 34.455 -43.747 1.00 56.88 953 PHE A O 1
ATOM 7441 N N . ILE A 1 954 ? -13.552 34.104 -41.753 1.00 64.75 954 ILE A N 1
ATOM 7442 C CA . ILE A 1 954 ? -14.837 33.641 -42.302 1.00 64.75 954 ILE A CA 1
ATOM 7443 C C . ILE A 1 954 ? -15.535 34.781 -43.063 1.00 64.75 954 ILE A C 1
ATOM 7445 O O . ILE A 1 954 ? -16.025 34.574 -44.178 1.00 64.75 954 ILE A O 1
ATOM 7449 N N . ASP A 1 955 ? -15.534 35.995 -42.504 1.00 58.78 955 ASP A N 1
ATOM 7450 C CA . ASP A 1 955 ? -16.222 37.161 -43.075 1.00 58.78 955 ASP A CA 1
ATOM 7451 C C . ASP A 1 955 ? -15.564 37.714 -44.354 1.00 58.78 955 ASP A C 1
ATOM 7453 O O . ASP A 1 955 ? -16.251 38.297 -45.203 1.00 58.78 955 ASP A O 1
ATOM 7457 N N . VAL A 1 956 ? -14.247 37.543 -44.528 1.00 53.94 956 VAL A N 1
ATOM 7458 C CA . VAL A 1 956 ? -13.509 38.016 -45.719 1.00 53.94 956 VAL A CA 1
ATOM 7459 C C . VAL A 1 956 ? -13.793 37.151 -46.959 1.00 53.94 956 VAL A C 1
ATOM 7461 O O . VAL A 1 956 ? -13.794 37.683 -48.074 1.00 53.94 956 VAL A O 1
ATOM 7464 N N . GLY A 1 957 ? -14.128 35.868 -46.772 1.00 51.75 957 GLY A N 1
ATOM 7465 C CA . GLY A 1 957 ? -14.526 34.924 -47.824 1.00 51.75 957 GLY A CA 1
ATOM 7466 C C . GLY A 1 957 ? -13.394 34.490 -48.776 1.00 51.75 957 GLY A C 1
ATOM 7467 O O . GLY A 1 957 ? -12.568 35.291 -49.207 1.00 51.75 957 GLY A O 1
ATOM 7468 N N . GLY A 1 958 ? -13.382 33.207 -49.156 1.00 59.91 958 GLY A N 1
ATOM 7469 C CA . GLY A 1 958 ? -12.361 32.582 -50.012 1.00 59.91 958 GLY A CA 1
ATOM 7470 C C . GLY A 1 958 ? -12.612 31.079 -50.203 1.00 59.91 958 GLY A C 1
ATOM 7471 O O . GLY A 1 958 ? -13.613 30.572 -49.696 1.00 59.91 958 GLY A O 1
ATOM 7472 N N . ASP A 1 959 ? -11.721 30.381 -50.920 1.00 47.97 959 ASP A N 1
ATOM 7473 C CA . ASP A 1 959 ? -11.813 28.921 -51.140 1.00 47.97 959 ASP A CA 1
ATOM 7474 C C . ASP A 1 959 ? -11.701 28.119 -49.818 1.00 47.97 959 ASP A C 1
ATOM 7476 O O . ASP A 1 959 ? -12.201 26.999 -49.746 1.00 47.97 959 ASP A O 1
ATOM 7480 N N . ASP A 1 960 ? -11.175 28.738 -48.752 1.00 53.31 960 ASP A N 1
ATOM 7481 C CA . ASP A 1 960 ? -10.880 28.094 -47.460 1.00 53.31 960 ASP A CA 1
ATOM 7482 C C . ASP A 1 960 ? -11.901 28.436 -46.349 1.00 53.31 960 ASP A C 1
ATOM 7484 O O . ASP A 1 960 ? -11.762 28.015 -45.201 1.00 53.31 960 ASP A O 1
ATOM 7488 N N . ALA A 1 961 ? -12.958 29.206 -46.653 1.00 57.22 961 ALA A N 1
ATOM 7489 C CA . ALA A 1 961 ? -13.949 29.658 -45.659 1.00 57.22 961 ALA A CA 1
ATOM 7490 C C . ALA A 1 961 ? -14.726 28.504 -44.986 1.00 57.22 961 ALA A C 1
ATOM 7492 O O . ALA A 1 961 ? -15.229 28.653 -43.870 1.00 57.22 961 ALA A O 1
ATOM 7493 N N . GLU A 1 962 ? -14.821 27.353 -45.655 1.00 58.22 962 GLU A N 1
ATOM 7494 C CA . GLU A 1 962 ? -15.456 26.140 -45.127 1.00 58.22 962 GLU A CA 1
ATOM 7495 C C . GLU A 1 962 ? -14.615 25.518 -43.995 1.00 58.22 962 GLU A C 1
ATOM 7497 O O . GLU A 1 962 ? -15.165 25.211 -42.939 1.00 58.22 962 GLU A O 1
ATOM 7502 N N . ALA A 1 963 ? -13.284 25.475 -44.146 1.00 53.09 963 ALA A N 1
ATOM 7503 C CA . ALA A 1 963 ? -12.357 24.988 -43.119 1.00 53.09 963 ALA A CA 1
ATOM 7504 C C . ALA A 1 963 ? -12.328 25.900 -41.879 1.00 53.09 963 ALA A C 1
ATOM 7506 O O . ALA A 1 963 ? -12.362 25.422 -40.745 1.00 53.09 963 ALA A O 1
ATOM 7507 N N . TRP A 1 964 ? -12.360 27.225 -42.075 1.00 59.75 964 TRP A N 1
ATOM 7508 C CA . TRP A 1 964 ? -12.454 28.185 -40.965 1.00 59.75 964 TRP A CA 1
ATOM 7509 C C . TRP A 1 964 ? -13.771 28.068 -40.190 1.00 59.75 964 TRP A C 1
ATOM 7511 O O . TRP A 1 964 ? -13.785 28.203 -38.967 1.00 59.75 964 TRP A O 1
ATOM 7521 N N . THR A 1 965 ? -14.874 27.778 -40.886 1.00 67.19 965 THR A N 1
ATOM 7522 C CA . THR A 1 965 ? -16.188 27.568 -40.256 1.00 67.19 965 THR A CA 1
ATOM 7523 C C . THR A 1 965 ? -16.210 26.288 -39.416 1.00 67.19 965 THR A C 1
ATOM 7525 O O . THR A 1 965 ? -16.789 26.275 -38.330 1.00 67.19 965 THR A O 1
ATOM 7528 N N . GLU A 1 966 ? -15.566 25.223 -39.893 1.00 64.06 966 GLU A N 1
ATOM 7529 C CA . GLU A 1 966 ? -15.447 23.956 -39.168 1.00 64.06 966 GLU A CA 1
ATOM 7530 C C . GLU A 1 966 ? -14.562 24.090 -37.919 1.00 64.06 966 GLU A C 1
ATOM 7532 O O . GLU A 1 966 ? -14.982 23.694 -36.830 1.00 64.06 966 GLU A O 1
ATOM 7537 N N . LEU A 1 967 ? -13.402 24.749 -38.030 1.00 63.06 967 LEU A N 1
ATOM 7538 C CA . LEU A 1 967 ? -12.536 25.045 -36.883 1.00 63.06 967 LEU A CA 1
ATOM 7539 C C . LEU A 1 967 ? -13.258 25.885 -35.822 1.00 63.06 967 LEU A C 1
ATOM 7541 O O . LEU A 1 967 ? -13.170 25.591 -34.630 1.00 63.06 967 LEU A O 1
ATOM 7545 N N . LYS A 1 968 ? -14.006 26.910 -36.253 1.00 71.75 968 LYS A N 1
ATOM 7546 C CA . LYS A 1 968 ? -14.804 27.747 -35.351 1.00 71.75 968 LYS A CA 1
ATOM 7547 C C . LYS A 1 968 ? -15.797 26.908 -34.546 1.00 71.75 968 LYS A C 1
ATOM 7549 O O . LYS A 1 968 ? -15.858 27.038 -33.328 1.00 71.75 968 LYS A O 1
ATOM 7554 N N . TYR A 1 969 ? -16.543 26.033 -35.217 1.00 67.44 969 TYR A N 1
ATOM 7555 C CA . TYR A 1 969 ? -17.537 25.175 -34.574 1.00 67.44 969 TYR A CA 1
ATOM 7556 C C . TYR A 1 969 ? -16.917 24.252 -33.510 1.00 67.44 969 TYR A C 1
ATOM 7558 O O . TYR A 1 969 ? -17.485 24.074 -32.433 1.00 67.44 969 TYR A O 1
ATOM 7566 N N . LEU A 1 970 ? -15.731 23.700 -33.781 1.00 60.12 970 LEU A N 1
ATOM 7567 C CA . LEU A 1 970 ? -15.017 22.826 -32.844 1.00 60.12 970 LEU A CA 1
ATOM 7568 C C . LEU A 1 970 ? -14.475 23.575 -31.618 1.00 60.12 970 LEU A C 1
ATOM 7570 O O . LEU A 1 970 ? -14.539 23.054 -30.503 1.00 60.12 970 LEU A O 1
ATOM 7574 N N . LEU A 1 971 ? -13.979 24.799 -31.803 1.00 62.41 971 LEU A N 1
ATOM 7575 C CA . LEU A 1 971 ? -13.531 25.655 -30.701 1.00 62.41 971 LEU A CA 1
ATOM 7576 C C . LEU A 1 971 ? -14.701 26.123 -29.824 1.00 62.41 971 LEU A C 1
ATOM 7578 O O . LEU A 1 971 ? -14.560 26.185 -28.605 1.00 62.41 971 LEU A O 1
ATOM 7582 N N . GLU A 1 972 ? -15.870 26.389 -30.414 1.00 69.94 972 GLU A N 1
ATOM 7583 C CA . GLU A 1 972 ? -17.093 26.713 -29.664 1.00 69.94 972 GLU A CA 1
ATOM 7584 C C . GLU A 1 972 ? -17.587 25.533 -28.810 1.00 69.94 972 GLU A C 1
ATOM 7586 O O . GLU A 1 972 ? -18.035 25.749 -27.686 1.00 69.94 972 GLU A O 1
ATOM 7591 N N . LEU A 1 973 ? -17.488 24.292 -29.302 1.00 61.06 973 LEU A N 1
ATOM 7592 C CA . LEU A 1 973 ? -17.843 23.098 -28.522 1.00 61.06 973 LEU A CA 1
ATOM 7593 C C . LEU A 1 973 ? -16.910 22.889 -27.323 1.00 61.06 973 LEU A C 1
ATOM 7595 O O . LEU A 1 973 ? -17.388 22.656 -26.218 1.00 61.06 973 LEU A O 1
ATOM 7599 N N . ASN A 1 974 ? -15.601 23.040 -27.520 1.00 56.91 974 ASN A N 1
ATOM 7600 C CA . ASN A 1 974 ? -14.633 22.900 -26.430 1.00 56.91 974 ASN A CA 1
ATOM 7601 C C . ASN A 1 974 ? -14.744 24.019 -25.395 1.00 56.91 974 ASN A C 1
ATOM 7603 O O . ASN A 1 974 ? -14.591 23.773 -24.205 1.00 56.91 974 ASN A O 1
ATOM 7607 N N . LEU A 1 975 ? -15.073 25.243 -25.819 1.00 66.81 975 LEU A N 1
ATOM 7608 C CA . LEU A 1 975 ? -15.349 26.334 -24.887 1.00 66.81 975 LEU A CA 1
ATOM 7609 C C . LEU A 1 975 ? -16.518 25.993 -23.947 1.00 66.81 975 LEU A C 1
ATOM 7611 O O . LEU A 1 975 ? -16.472 26.343 -22.772 1.00 66.81 975 LEU A O 1
ATOM 7615 N N . ILE A 1 976 ? -17.541 25.287 -24.441 1.00 66.56 976 ILE A N 1
ATOM 7616 C CA . ILE A 1 976 ? -18.672 24.826 -23.620 1.00 66.56 976 ILE A CA 1
ATOM 7617 C C . ILE A 1 976 ? -18.212 23.790 -22.583 1.00 66.56 976 ILE A C 1
ATOM 7619 O O . ILE A 1 976 ? -18.659 23.849 -21.437 1.00 66.56 976 ILE A O 1
ATOM 7623 N N . GLU A 1 977 ? -17.322 22.872 -22.964 1.00 55.69 977 GLU A N 1
ATOM 7624 C CA . GLU A 1 977 ? -16.746 21.873 -22.053 1.00 55.69 977 GLU A CA 1
ATOM 7625 C C . GLU A 1 977 ? -15.858 22.538 -20.987 1.00 55.69 977 GLU A C 1
ATOM 7627 O O . GLU A 1 977 ? -16.120 22.372 -19.797 1.00 55.69 977 GLU A O 1
ATOM 7632 N N . LEU A 1 978 ? -14.924 23.413 -21.377 1.00 57.97 978 LEU A N 1
ATOM 7633 C CA . LEU A 1 978 ? -14.058 24.171 -20.458 1.00 57.97 978 LEU A CA 1
ATOM 7634 C C . LEU A 1 978 ? -14.840 25.062 -19.482 1.00 57.97 978 LEU A C 1
ATOM 7636 O O . LEU A 1 978 ? -14.520 25.128 -18.294 1.00 57.97 978 LEU A O 1
ATOM 7640 N N . GLU A 1 979 ? -15.891 25.742 -19.949 1.00 59.44 979 GLU A N 1
ATOM 7641 C CA . GLU A 1 979 ? -16.758 26.535 -19.070 1.00 59.44 979 GLU A CA 1
ATOM 7642 C C . GLU A 1 979 ? -17.535 25.655 -18.082 1.00 59.44 979 GLU A C 1
ATOM 7644 O O . GLU A 1 979 ? -17.870 26.113 -16.986 1.00 59.44 979 GLU A O 1
ATOM 7649 N N . SER A 1 980 ? -17.796 24.389 -18.413 1.00 52.84 980 SER A N 1
ATOM 7650 C CA . SER A 1 980 ? -18.394 23.437 -17.475 1.00 52.84 980 SER A CA 1
ATOM 7651 C C . SER A 1 980 ? -17.406 23.005 -16.384 1.00 52.84 980 SER A C 1
ATOM 7653 O O . SER A 1 980 ? -17.798 22.921 -15.219 1.00 52.84 980 SER A O 1
ATOM 7655 N N . THR A 1 981 ? -16.125 22.850 -16.728 1.00 47.34 981 THR A N 1
ATOM 7656 C CA . THR A 1 981 ? -15.039 22.495 -15.802 1.00 47.34 981 THR A CA 1
ATOM 7657 C C . THR A 1 981 ? -14.702 23.645 -14.842 1.00 47.34 981 THR A C 1
ATOM 7659 O O . THR A 1 981 ? -14.612 23.436 -13.632 1.00 47.34 981 THR A O 1
ATOM 7662 N N . ILE A 1 982 ? -14.600 24.885 -15.339 1.00 52.25 982 ILE A N 1
ATOM 7663 C CA . ILE A 1 982 ? -14.309 26.083 -14.518 1.00 52.25 982 ILE A CA 1
ATOM 7664 C C . ILE A 1 982 ? -15.448 26.378 -13.529 1.00 52.25 982 ILE A C 1
ATOM 7666 O O . ILE A 1 982 ? -15.215 26.713 -12.371 1.00 52.25 982 ILE A O 1
ATOM 7670 N N . ASN A 1 983 ? -16.706 26.208 -13.942 1.00 46.88 983 ASN A N 1
ATOM 7671 C CA . ASN A 1 983 ? -17.838 26.413 -13.031 1.00 46.88 983 ASN A CA 1
ATOM 7672 C C . ASN A 1 983 ? -17.915 25.353 -11.916 1.00 46.88 983 ASN A C 1
ATOM 7674 O O . ASN A 1 983 ? -18.563 25.595 -10.899 1.00 46.88 983 ASN A O 1
ATOM 7678 N N . GLN A 1 984 ? -17.281 24.188 -12.086 1.00 40.59 984 GLN A N 1
ATOM 7679 C CA . GLN A 1 984 ? -17.177 23.182 -11.029 1.00 40.59 984 GLN A CA 1
ATOM 7680 C C . GLN A 1 984 ? -16.057 23.517 -10.037 1.00 40.59 984 GLN A C 1
ATOM 7682 O O . GLN A 1 984 ? -16.271 23.351 -8.840 1.00 40.59 984 GLN A O 1
ATOM 7687 N N . SER A 1 985 ? -14.914 24.051 -10.488 1.00 37.53 985 SER A N 1
ATOM 7688 C CA . SER A 1 985 ? -13.797 24.426 -9.603 1.00 37.53 985 SER A CA 1
ATOM 7689 C C . SER A 1 985 ? -14.123 25.593 -8.662 1.00 37.53 985 SER A C 1
ATOM 7691 O O . SER A 1 985 ? -13.622 25.616 -7.544 1.00 37.53 985 SER A O 1
ATOM 7693 N N . GLU A 1 986 ? -15.004 26.519 -9.057 1.00 38.00 986 GLU A N 1
ATOM 7694 C CA . GLU A 1 986 ? -15.511 27.593 -8.180 1.00 38.00 986 GLU A CA 1
ATOM 7695 C C . GLU A 1 986 ? -16.571 27.116 -7.161 1.00 38.00 986 GLU A C 1
ATOM 7697 O O . GLU A 1 986 ? -16.985 27.882 -6.284 1.00 38.00 986 GLU A O 1
ATOM 7702 N N . MET A 1 987 ? -17.037 25.867 -7.280 1.00 31.58 987 MET A N 1
ATOM 7703 C CA . MET A 1 987 ? -18.074 25.265 -6.433 1.00 31.58 987 MET A CA 1
ATOM 7704 C C . MET A 1 987 ? -17.522 24.268 -5.390 1.00 31.58 987 MET A C 1
ATOM 7706 O O . MET A 1 987 ? -18.271 23.881 -4.487 1.00 31.58 987 MET A O 1
ATOM 7710 N N . TYR A 1 988 ? -16.244 23.889 -5.506 1.00 30.92 988 TYR A N 1
ATOM 7711 C CA . TYR A 1 988 ? -15.433 23.173 -4.506 1.00 30.92 988 TYR A CA 1
ATOM 7712 C C . TYR A 1 988 ? -14.598 24.159 -3.679 1.00 30.92 988 TYR A C 1
ATOM 7714 O O . TYR A 1 988 ? -14.263 23.806 -2.522 1.00 30.92 988 TYR A O 1
#

Radius of gyration: 40.41 Å; Cα contacts (8 Å, |Δi|>4): 2065; chains: 1; bounding box: 107×76×124 Å

pLDDT: mean 71.74, std 23.28, range [21.34, 98.88]

Nearest PDB structures (foldseek):
  3k6s-assembly5_E  TM=5.928E-01  e=1.264E-03  Homo sapiens
  3k6s-assembly1_A  TM=5.856E-01  e=1.096E-03  Homo sapiens
  3k6s-assembly2_C  TM=5.856E-01  e=1.264E-03  Homo sapiens
  5es4-assembly2_C  TM=5.370E-01  e=1.530E-03  Homo sapiens
  7qjk-assembly4_DDD  TM=4.800E-01  e=4.365E-03  Homo sapiens

Foldseek 3Di:
DDDDDDDDDDDDDDDDDDDPDDDDDDDDDDDDDDDDDDDDDDDDDPPPPDDDQDAADFPDDLVVFEEEEEAQAEPVDDCLLVVLCVSNPNNHYHYHYLVRADALVNLQVGQEYEYDDYDPGHPNSQAQVSCLNRQQHAYEDLAPCLSVCCPPPPFNPQSSLQSSLSVVCRVVCQFRGYWDHFDQADEPPDRHHVQQQWDDDPRRDIANPDGHPSVVVSRVCPQPDNVLRVPRPDPDQDDDPDDPPRHGDTDDDPDDRGDDGDGRGGCLCQKDKDKDWPDDQVDADEFQDKIKMKIKMWGALPHDDKDFQKKKKKAWFPQKAFDPPPDPCVPDVPDDPVPVVVQLPDPPRDDDDAAAFDADPVRRMGMHGPGMHDHGDIDMHMGMIGGHPLPAAQAKTKMKMFMDHPPGTSDIDIDIHTHHLPAPQEFEEDLPADPSLRRRALNNHHNAVVVVQVCVLVVNHQEYEYWADEHEQDQAQQGEAEREANHEYEYQHNRHDDDNVVGDLQQTAAEQEQDNDPQGGHLESHEYAANYEYESHEFEHHDQPRWESYEYECHEYEYYLYEQEHTNEESYAYECYAYEYENYEQEHHAYESEHYANPVAHEYEAYLYFQENYAAESYAYAPYQYHHALYEQEHWHDLVDPHGESYEYHQHDPNREAEQAEQAHYSEANEEYHDYPAQAEYFLAEQYHHDYDVPDFSYDDSYDYALAAGADPVQQCFLAQDPPRGYGRHDQAWAPPPQPLDRDTDHAPPGSQAQRTDQPDDQPPPAASLRHRQPQDNHGGRHNDHDHPVFNQAYDPLPNNSPQWNEVVSVLVLVCLAVVDDPPPPVDDDPPPPDDDDDDDCPPPPNDDVVNVCVVPVDDDADDDDDDDDDDHGRYPVNVVCCLVPNPHGGGRPSPVVVVVVVVVVVVPPDDDDDDDDDDDRDGDDDDDDDPDDPLVSSLVSLVVVLVVLVVVLVVDDPCNVSSVVVNVVSVVVNVVSVVVVVVVVVD

Mean predicted aligned error: 19.74 Å